Protein AF-A0A5J5DY05-F1 (afdb_monomer_lite)

Structure (mmCIF, N/CA/C/O backbone):
data_AF-A0A5J5DY05-F1
#
_entry.id   AF-A0A5J5DY05-F1
#
loop_
_atom_site.group_PDB
_atom_site.id
_atom_site.type_symbol
_atom_site.label_atom_id
_atom_site.label_alt_id
_atom_site.label_comp_id
_atom_site.label_asym_id
_atom_site.label_entity_id
_atom_site.label_seq_id
_atom_site.pdbx_PDB_ins_code
_atom_site.Cartn_x
_atom_site.Cartn_y
_atom_site.Cartn_z
_atom_site.occupancy
_atom_site.B_iso_or_equiv
_atom_site.auth_seq_id
_atom_site.auth_comp_id
_atom_site.auth_asym_id
_atom_site.auth_atom_id
_atom_site.pdbx_PDB_model_num
ATOM 1 N N . MET A 1 1 ? 36.061 28.001 -15.347 1.00 29.89 1 MET A N 1
ATOM 2 C CA . MET A 1 1 ? 37.156 27.443 -16.161 1.00 29.89 1 MET A CA 1
ATOM 3 C C . MET A 1 1 ? 37.519 26.109 -15.540 1.00 29.89 1 MET A C 1
ATOM 5 O O . MET A 1 1 ? 38.159 26.098 -14.501 1.00 29.89 1 MET A O 1
ATOM 9 N N . LEU A 1 2 ? 36.978 25.027 -16.090 1.00 23.84 2 LEU A N 1
ATOM 10 C CA . LEU A 1 2 ? 37.208 23.644 -15.670 1.00 23.84 2 LEU A CA 1
ATOM 11 C C . LEU A 1 2 ? 37.827 22.937 -16.878 1.00 23.84 2 LEU A C 1
ATOM 13 O O . LEU A 1 2 ? 37.360 23.146 -17.996 1.00 23.84 2 LEU A O 1
ATOM 17 N N . SER A 1 3 ? 38.919 22.212 -16.658 1.00 25.66 3 SER A N 1
ATOM 18 C CA . SER A 1 3 ? 39.734 21.563 -17.686 1.00 25.66 3 SER A CA 1
ATOM 19 C C . SER A 1 3 ? 38.984 20.428 -18.389 1.00 25.66 3 SER A C 1
ATOM 21 O O . SER A 1 3 ? 38.447 19.541 -17.734 1.00 25.66 3 SER A O 1
ATOM 23 N N . GLU A 1 4 ? 39.014 20.435 -19.722 1.00 31.55 4 GLU A N 1
ATOM 24 C CA . GLU A 1 4 ? 38.332 19.521 -20.660 1.00 31.55 4 GLU A CA 1
ATOM 25 C C . GLU A 1 4 ? 38.842 18.058 -20.675 1.00 31.55 4 GLU A C 1
ATOM 27 O O . GLU A 1 4 ? 38.611 17.349 -21.646 1.00 31.55 4 GLU A O 1
ATOM 32 N N . ASN A 1 5 ? 39.497 17.554 -19.622 1.00 28.64 5 ASN A N 1
ATOM 33 C CA . ASN A 1 5 ? 40.193 16.251 -19.667 1.00 28.64 5 ASN A CA 1
ATOM 34 C C . ASN A 1 5 ? 39.694 15.158 -18.699 1.00 28.64 5 ASN A C 1
ATOM 36 O O . ASN A 1 5 ? 40.355 14.134 -18.569 1.00 28.64 5 ASN A O 1
ATOM 40 N N . GLU A 1 6 ? 38.529 15.301 -18.060 1.00 26.97 6 GLU A N 1
ATOM 41 C CA . GLU A 1 6 ? 38.037 14.313 -17.071 1.00 26.97 6 GLU A CA 1
ATOM 42 C C . GLU A 1 6 ? 36.819 13.470 -17.506 1.00 26.97 6 GLU A C 1
ATOM 44 O O . GLU A 1 6 ? 36.181 12.846 -16.666 1.00 26.97 6 GLU A O 1
ATOM 49 N N . PHE A 1 7 ? 36.488 13.383 -18.803 1.00 31.36 7 PHE A N 1
ATOM 50 C CA . PHE A 1 7 ? 35.282 12.650 -19.249 1.00 31.36 7 PHE A CA 1
ATOM 51 C C . PHE A 1 7 ? 35.492 11.299 -19.952 1.00 31.36 7 PHE A C 1
ATOM 53 O O . PHE A 1 7 ? 34.522 10.722 -20.437 1.00 31.36 7 PHE A O 1
ATOM 60 N N . LEU A 1 8 ? 36.707 10.743 -19.998 1.00 38.09 8 LEU A N 1
ATOM 61 C CA . LEU A 1 8 ? 36.951 9.457 -20.667 1.00 38.09 8 LEU A CA 1
ATOM 62 C C . LEU A 1 8 ? 37.969 8.592 -19.910 1.00 38.09 8 LEU A C 1
ATOM 64 O O . LEU A 1 8 ? 39.130 8.499 -20.297 1.00 38.09 8 LEU A O 1
ATOM 68 N N . GLN A 1 9 ? 37.522 7.908 -18.859 1.00 36.47 9 GLN A N 1
ATOM 69 C CA . GLN A 1 9 ? 38.187 6.695 -18.378 1.00 36.47 9 GLN A CA 1
ATOM 70 C C . GLN A 1 9 ? 37.150 5.590 -18.178 1.00 36.47 9 GLN A C 1
ATOM 72 O O . GLN A 1 9 ? 36.494 5.485 -17.147 1.00 36.47 9 GLN A O 1
ATOM 77 N N . GLY A 1 10 ? 37.009 4.775 -19.217 1.00 36.75 10 GLY A N 1
ATOM 78 C CA . GLY A 1 10 ? 36.447 3.433 -19.162 1.00 36.75 10 GLY A CA 1
ATOM 79 C C . GLY A 1 10 ? 37.285 2.552 -20.083 1.00 36.75 10 GLY A C 1
ATOM 80 O O . GLY A 1 10 ? 37.714 3.021 -21.137 1.00 36.75 10 GLY A O 1
ATOM 81 N N . ASP A 1 11 ? 37.546 1.317 -19.662 1.00 41.44 11 ASP A N 1
ATOM 82 C CA . ASP A 1 11 ? 38.447 0.308 -20.245 1.00 41.44 11 ASP A CA 1
ATOM 83 C C . ASP A 1 11 ? 38.106 -0.141 -21.691 1.00 41.44 11 ASP A C 1
ATOM 85 O O . ASP A 1 11 ? 37.977 -1.331 -21.980 1.00 41.44 11 ASP A O 1
ATOM 89 N N . CYS A 1 12 ? 37.937 0.780 -22.643 1.00 52.81 12 CYS A N 1
ATOM 90 C CA . CYS A 1 12 ? 37.805 0.450 -24.061 1.00 52.81 12 CYS A CA 1
ATOM 91 C C . CYS A 1 12 ? 39.169 0.526 -24.745 1.00 52.81 12 CYS A C 1
ATOM 93 O O . CYS A 1 12 ? 39.749 1.600 -24.905 1.00 52.81 12 CYS A O 1
ATOM 95 N N . ALA A 1 13 ? 39.673 -0.627 -25.188 1.00 66.38 13 ALA A N 1
ATOM 96 C CA . ALA A 1 13 ? 40.858 -0.690 -26.032 1.00 66.38 13 ALA A CA 1
ATOM 97 C C . ALA A 1 13 ? 40.647 0.150 -27.306 1.00 66.38 13 ALA A C 1
ATOM 99 O O . ALA A 1 13 ? 39.645 -0.007 -28.005 1.00 66.38 13 ALA A O 1
ATOM 100 N N . ILE A 1 14 ? 41.594 1.042 -27.613 1.00 77.06 14 ILE A N 1
ATOM 101 C CA . ILE A 1 14 ? 41.530 1.905 -28.801 1.00 77.06 14 ILE A CA 1
ATOM 102 C C . ILE A 1 14 ? 41.534 1.037 -30.064 1.00 77.06 14 ILE A C 1
ATOM 104 O O . ILE A 1 14 ? 42.428 0.210 -30.262 1.00 77.06 14 ILE A O 1
ATOM 108 N N . LEU A 1 15 ? 40.562 1.262 -30.950 1.00 80.00 15 LEU A N 1
ATOM 109 C CA . LEU A 1 15 ? 40.403 0.515 -32.194 1.00 80.00 15 LEU A CA 1
ATOM 110 C C . LEU A 1 15 ? 40.799 1.371 -33.406 1.00 80.00 15 LEU A C 1
ATOM 112 O O . LEU A 1 15 ? 40.004 2.156 -33.915 1.00 80.00 15 LEU A O 1
ATOM 116 N N . LEU A 1 16 ? 42.011 1.161 -33.928 1.00 81.06 16 LEU A N 1
ATOM 117 C CA . LEU A 1 16 ? 42.543 1.846 -35.122 1.00 81.06 16 LEU A CA 1
ATOM 118 C C . LEU A 1 16 ? 42.149 1.150 -36.442 1.00 81.06 16 LEU A C 1
ATOM 120 O O . LEU A 1 16 ? 42.942 1.057 -37.378 1.00 81.06 16 LEU A O 1
ATOM 124 N N . LYS A 1 17 ? 40.930 0.597 -36.522 1.00 81.75 17 LYS A N 1
ATOM 125 C CA . LYS A 1 17 ? 40.414 -0.034 -37.752 1.00 81.75 17 LYS A CA 1
ATOM 126 C C . LYS A 1 17 ? 39.558 0.958 -38.542 1.00 81.75 17 LYS A C 1
ATOM 128 O O . LYS A 1 17 ? 38.684 1.579 -37.930 1.00 81.75 17 LYS A O 1
ATOM 133 N N . PRO A 1 18 ? 39.722 1.049 -39.879 1.00 85.12 18 PRO A N 1
ATOM 134 C CA . PRO A 1 18 ? 38.903 1.929 -40.705 1.00 85.12 18 PRO A CA 1
ATOM 135 C C . PRO A 1 18 ? 37.417 1.557 -40.619 1.00 85.12 18 PRO A C 1
ATOM 137 O O . PRO A 1 18 ? 37.060 0.405 -40.344 1.00 85.12 18 PRO A O 1
ATOM 140 N N . LEU A 1 19 ? 36.544 2.532 -40.888 1.00 88.12 19 LEU A N 1
ATOM 141 C CA . LEU A 1 19 ? 35.115 2.271 -41.045 1.00 88.12 19 LEU A CA 1
ATOM 142 C C . LEU A 1 19 ? 34.879 1.319 -42.232 1.00 88.12 19 LEU A C 1
ATOM 144 O O . LEU A 1 19 ? 35.579 1.428 -43.246 1.00 88.12 19 LEU A O 1
ATOM 148 N N . PRO A 1 20 ? 33.885 0.415 -42.151 1.00 88.31 20 PRO A N 1
ATOM 149 C CA . PRO A 1 20 ? 33.567 -0.491 -43.250 1.00 88.31 20 PRO A CA 1
ATOM 150 C C . PRO A 1 20 ? 33.297 0.230 -44.575 1.00 88.31 20 PRO A C 1
ATOM 152 O O . PRO A 1 20 ? 32.976 1.424 -44.610 1.00 88.31 20 PRO A O 1
ATOM 155 N N . ARG A 1 21 ? 33.409 -0.490 -45.698 1.00 84.31 21 ARG A N 1
ATOM 156 C CA . ARG A 1 21 ? 33.025 0.066 -47.004 1.00 84.31 21 ARG A CA 1
ATOM 157 C C . ARG A 1 21 ? 31.549 0.465 -46.980 1.00 84.31 21 ARG A C 1
ATOM 159 O O . ARG A 1 21 ? 30.717 -0.264 -46.454 1.00 84.31 21 ARG A O 1
ATOM 166 N N . LEU A 1 22 ? 31.255 1.641 -47.528 1.00 80.50 22 LEU A N 1
ATOM 167 C CA . LEU A 1 22 ? 29.895 2.157 -47.587 1.00 80.50 22 LEU A CA 1
ATOM 168 C C . LEU A 1 22 ? 29.089 1.392 -48.639 1.00 80.50 22 LEU A C 1
ATOM 170 O O . LEU A 1 22 ? 29.461 1.384 -49.812 1.00 80.50 22 LEU A O 1
ATOM 174 N N . GLU A 1 23 ? 27.952 0.839 -48.234 1.00 77.00 23 GLU A N 1
ATOM 175 C CA . GLU A 1 23 ? 26.908 0.422 -49.165 1.00 77.00 23 GLU A CA 1
ATOM 176 C C . GLU A 1 23 ? 25.905 1.569 -49.357 1.00 77.00 23 GLU A C 1
ATOM 178 O O . GLU A 1 23 ? 25.351 2.068 -48.373 1.00 77.00 23 GLU A O 1
ATOM 183 N N . PRO A 1 24 ? 25.655 2.033 -50.595 1.00 77.38 24 PRO A N 1
ATOM 184 C CA . PRO A 1 24 ? 24.738 3.139 -50.821 1.00 77.38 24 PRO A CA 1
ATOM 185 C C . PRO A 1 24 ? 23.291 2.737 -50.504 1.00 77.38 24 PRO A C 1
ATOM 187 O O . PRO A 1 24 ? 22.806 1.670 -50.899 1.00 77.38 24 PRO A O 1
ATOM 190 N N . LEU A 1 25 ? 22.573 3.632 -49.820 1.00 86.06 25 LEU A N 1
ATOM 191 C CA . LEU A 1 25 ? 21.128 3.513 -49.652 1.00 86.06 25 LEU A CA 1
ATOM 192 C C . LEU A 1 25 ? 20.394 3.860 -50.962 1.00 86.06 25 LEU A C 1
ATOM 194 O O . LEU A 1 25 ? 20.680 4.901 -51.557 1.00 86.06 25 LEU A O 1
ATOM 198 N N . PRO A 1 26 ? 19.427 3.032 -51.401 1.00 86.31 26 PRO A N 1
ATOM 199 C CA . PRO A 1 26 ? 18.540 3.337 -52.504 1.00 86.31 26 PRO A CA 1
ATOM 200 C C . PRO A 1 26 ? 17.738 4.602 -52.205 1.00 86.31 26 PRO A C 1
ATOM 202 O O . PRO A 1 26 ? 17.341 4.811 -51.055 1.00 86.31 26 PRO A O 1
ATOM 205 N N . PRO A 1 27 ? 17.461 5.426 -53.226 1.00 88.19 27 PRO A N 1
ATOM 206 C CA . PRO A 1 27 ? 16.648 6.618 -53.056 1.00 88.19 27 PRO A CA 1
ATOM 207 C C . PRO A 1 27 ? 15.238 6.258 -52.574 1.00 88.19 27 PRO A C 1
ATOM 209 O O . PRO A 1 27 ? 14.610 5.335 -53.093 1.00 88.19 27 PRO A O 1
ATOM 212 N N . TYR A 1 28 ? 14.725 7.023 -51.611 1.00 91.25 28 TYR A N 1
ATOM 213 C CA . TYR A 1 28 ? 13.340 6.950 -51.141 1.00 91.25 28 TYR A CA 1
ATOM 214 C C . TYR A 1 28 ? 12.736 8.362 -51.002 1.00 91.25 28 TYR A C 1
ATOM 216 O O . TYR A 1 28 ? 13.483 9.341 -50.890 1.00 91.25 28 TYR A O 1
ATOM 224 N N . PRO A 1 29 ? 11.395 8.510 -51.028 1.00 87.50 29 PRO A N 1
ATOM 225 C CA . PRO A 1 29 ? 10.750 9.816 -50.898 1.00 87.50 29 PRO A CA 1
ATOM 226 C C . PRO A 1 29 ? 11.165 10.538 -49.610 1.00 87.50 29 PRO A C 1
ATOM 228 O O . PRO A 1 29 ? 11.050 9.984 -48.521 1.00 87.50 29 PRO A O 1
ATOM 231 N N . GLY A 1 30 ? 11.646 11.777 -49.734 1.00 83.50 30 GLY A N 1
ATOM 232 C CA . GLY A 1 30 ? 12.112 12.578 -48.596 1.00 83.50 30 GLY A CA 1
ATOM 233 C C . GLY A 1 30 ? 13.570 12.340 -48.174 1.00 83.50 30 GLY A C 1
ATOM 234 O O . GLY A 1 30 ? 14.029 12.984 -47.235 1.00 83.50 30 GLY A O 1
ATOM 235 N N . MET A 1 31 ? 14.323 11.473 -48.862 1.00 88.88 31 MET A N 1
ATOM 236 C CA . MET A 1 31 ? 15.752 11.262 -48.596 1.00 88.88 31 MET A CA 1
ATOM 237 C C . MET A 1 31 ? 16.578 12.512 -48.925 1.00 88.88 31 MET A C 1
ATOM 239 O O . MET A 1 31 ? 16.602 12.984 -50.064 1.00 88.88 31 MET A O 1
ATOM 243 N N . LEU A 1 32 ? 17.299 13.039 -47.934 1.00 88.62 32 LEU A N 1
ATOM 244 C CA . LEU A 1 32 ? 18.128 14.231 -48.103 1.00 88.62 32 LEU A CA 1
ATOM 245 C C 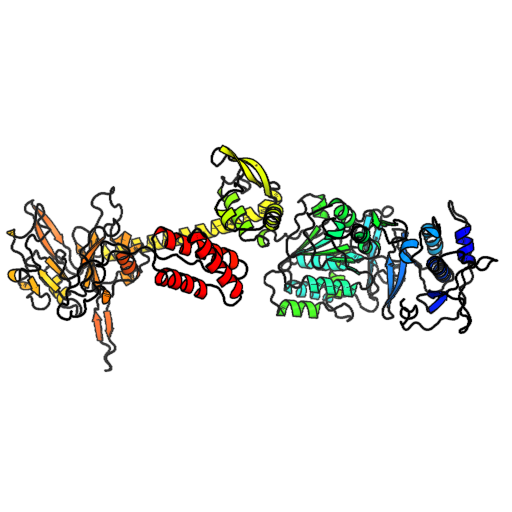. LEU A 1 32 ? 19.547 13.876 -48.550 1.00 88.62 32 LEU A C 1
ATOM 247 O O . LEU A 1 32 ? 20.261 13.144 -47.866 1.00 88.62 32 LEU A O 1
ATOM 251 N N . ARG A 1 33 ? 20.014 14.509 -49.635 1.00 87.69 33 ARG A N 1
ATOM 252 C CA . ARG A 1 33 ? 21.394 14.362 -50.141 1.00 87.69 33 ARG A CA 1
ATOM 253 C C . ARG A 1 33 ? 22.450 14.653 -49.069 1.00 87.69 33 ARG A C 1
ATOM 255 O O . ARG A 1 33 ? 23.475 13.981 -49.035 1.00 87.69 33 ARG A O 1
ATOM 262 N N . LYS A 1 34 ? 22.179 15.615 -48.176 1.00 89.50 34 LYS A N 1
ATOM 263 C CA . LYS A 1 34 ? 23.060 15.976 -47.052 1.00 89.50 34 LYS A CA 1
ATOM 264 C C . LYS A 1 34 ? 23.380 14.767 -46.160 1.00 89.50 34 LYS A C 1
ATOM 266 O O . LYS A 1 34 ? 24.537 14.598 -45.798 1.00 89.50 34 LYS A O 1
ATOM 271 N N . LEU A 1 35 ? 22.404 13.902 -45.864 1.00 92.00 35 LEU A N 1
ATOM 272 C CA . LEU A 1 35 ? 22.607 12.710 -45.026 1.00 92.00 35 LEU A CA 1
ATOM 273 C C . LEU A 1 35 ? 23.488 11.665 -45.729 1.00 92.00 35 LEU A C 1
ATOM 275 O O . LEU A 1 35 ? 24.381 11.099 -45.107 1.00 92.00 35 LEU A O 1
ATOM 279 N N . CYS A 1 36 ? 23.324 11.482 -47.043 1.00 90.62 36 CYS A N 1
ATOM 280 C CA . CYS A 1 36 ? 24.189 10.603 -47.839 1.00 90.62 36 CYS A CA 1
ATOM 281 C C . CYS A 1 36 ? 25.640 11.093 -47.868 1.00 90.62 36 CYS A C 1
ATOM 283 O O . CYS A 1 36 ? 26.572 10.297 -47.737 1.00 90.62 36 CYS A O 1
ATOM 285 N N . THR A 1 37 ? 25.830 12.406 -48.039 1.00 89.81 37 THR A N 1
ATOM 286 C CA . THR A 1 37 ? 27.157 13.030 -48.020 1.00 89.81 37 THR A CA 1
ATOM 287 C C . THR A 1 37 ? 27.815 12.860 -46.654 1.00 89.81 37 THR A C 1
ATOM 289 O O . THR A 1 37 ? 28.982 12.489 -46.599 1.00 89.81 37 THR A O 1
ATOM 292 N N . LEU A 1 38 ? 27.073 13.059 -45.560 1.00 91.31 38 LEU A N 1
ATOM 293 C CA . LEU A 1 38 ? 27.586 12.862 -44.200 1.00 91.31 38 LEU A CA 1
ATOM 294 C C . LEU A 1 38 ? 27.980 11.404 -43.936 1.00 91.31 38 LEU A C 1
ATOM 296 O O . LEU A 1 38 ? 29.086 11.154 -43.463 1.00 91.31 38 LEU A O 1
ATOM 300 N N . LEU A 1 39 ? 27.129 10.445 -44.313 1.00 91.56 39 LEU A N 1
ATOM 301 C CA . LEU A 1 39 ? 27.422 9.014 -44.179 1.00 91.56 39 LEU A CA 1
ATOM 302 C C . LEU A 1 39 ? 28.675 8.594 -44.970 1.00 91.56 39 LEU A C 1
ATOM 304 O O . LEU A 1 39 ? 29.432 7.728 -44.534 1.00 91.56 39 LEU A O 1
ATOM 308 N N . SER A 1 40 ? 28.909 9.218 -46.127 1.00 89.12 40 SER A N 1
ATOM 309 C CA . SER A 1 40 ? 30.098 8.968 -46.954 1.00 89.12 40 SER A CA 1
ATOM 310 C C . SER A 1 40 ? 31.348 9.672 -46.426 1.00 89.12 40 SER A C 1
ATOM 312 O O . SER A 1 40 ? 32.448 9.140 -46.556 1.00 89.12 40 SER A O 1
ATOM 314 N N . GLY A 1 41 ? 31.176 10.865 -45.855 1.00 88.44 41 GLY A N 1
ATOM 315 C CA . GLY A 1 41 ? 32.260 11.740 -45.418 1.00 88.44 41 GLY A CA 1
ATOM 316 C C . GLY A 1 41 ? 32.804 11.433 -44.026 1.00 88.44 41 GLY A C 1
ATOM 317 O O . GLY A 1 41 ? 33.920 11.843 -43.725 1.00 88.44 41 GLY A O 1
ATOM 318 N N . VAL A 1 42 ? 32.051 10.727 -43.174 1.00 90.31 42 VAL A N 1
ATOM 319 C CA . VAL A 1 42 ? 32.537 10.337 -41.844 1.00 90.31 42 VAL A CA 1
ATOM 320 C C . VAL A 1 42 ? 33.675 9.320 -41.941 1.00 90.31 42 VAL A C 1
ATOM 322 O O . VAL A 1 42 ? 33.623 8.362 -42.722 1.00 90.31 42 VAL A O 1
ATOM 325 N N . SER A 1 43 ? 34.701 9.523 -41.118 1.00 88.88 43 SER A N 1
ATOM 326 C CA . SER A 1 43 ? 35.889 8.681 -41.030 1.00 88.88 43 SER A CA 1
ATOM 327 C C . SER A 1 43 ? 36.292 8.447 -39.572 1.00 88.88 43 SER A C 1
ATOM 329 O O . SER A 1 43 ? 35.715 9.006 -38.636 1.00 88.88 43 SER A O 1
ATOM 331 N N . CYS A 1 44 ? 37.270 7.569 -39.379 1.00 87.69 44 CYS A N 1
ATOM 332 C CA . CYS A 1 44 ? 37.928 7.370 -38.100 1.00 87.69 44 CYS A CA 1
ATOM 333 C C . CYS A 1 44 ? 39.440 7.431 -38.285 1.00 87.69 44 CYS A C 1
ATOM 335 O O . CYS A 1 44 ? 39.963 7.121 -39.359 1.00 87.69 44 CYS A O 1
ATOM 337 N N . THR A 1 45 ? 40.124 7.801 -37.214 1.00 84.19 45 THR A N 1
ATOM 338 C CA . THR A 1 45 ? 41.576 7.814 -37.154 1.00 84.19 45 THR A CA 1
ATOM 339 C C . THR A 1 45 ? 42.131 6.388 -37.252 1.00 84.19 45 THR A C 1
ATOM 341 O O . THR A 1 45 ? 41.704 5.481 -36.532 1.00 84.19 45 THR A O 1
ATOM 344 N N . THR A 1 46 ? 43.109 6.194 -38.137 1.00 78.06 46 THR A N 1
ATOM 345 C CA . THR A 1 46 ? 43.838 4.924 -38.313 1.00 78.06 46 THR A CA 1
ATOM 346 C C . THR A 1 46 ? 45.254 4.957 -37.731 1.00 78.06 46 THR A C 1
ATOM 348 O O . THR A 1 46 ? 45.954 3.951 -37.795 1.00 78.06 46 THR A O 1
ATOM 351 N N . ASP A 1 47 ? 45.673 6.092 -37.166 1.00 77.38 47 ASP A N 1
ATOM 352 C CA . ASP A 1 47 ? 46.989 6.314 -36.558 1.00 77.38 47 ASP A CA 1
ATOM 353 C C . ASP A 1 47 ? 46.838 6.705 -35.077 1.00 77.38 47 ASP A C 1
ATOM 355 O O . ASP A 1 47 ? 46.038 7.563 -34.722 1.00 77.38 47 ASP A O 1
ATOM 359 N N . ALA A 1 48 ? 47.615 6.095 -34.183 1.00 69.56 48 ALA A N 1
ATOM 360 C CA . ALA A 1 48 ? 47.578 6.410 -32.756 1.00 69.56 48 ALA A CA 1
ATOM 361 C C . ALA A 1 48 ? 47.917 7.883 -32.447 1.00 69.56 48 ALA A C 1
ATOM 363 O O . ALA A 1 48 ? 47.463 8.393 -31.416 1.00 69.56 48 ALA A O 1
ATOM 364 N N . PHE A 1 49 ? 48.688 8.537 -33.326 1.00 73.12 49 PHE A N 1
ATOM 365 C CA . PHE A 1 49 ? 49.215 9.897 -33.157 1.00 73.12 49 PHE A CA 1
ATOM 366 C C . PHE A 1 49 ? 48.412 10.989 -33.874 1.00 73.12 49 PHE A C 1
ATOM 368 O O . PHE A 1 49 ? 48.724 12.171 -33.730 1.00 73.12 49 PHE A O 1
ATOM 375 N N . ASP A 1 50 ? 47.390 10.614 -34.640 1.00 73.44 50 ASP A N 1
ATOM 376 C CA . ASP A 1 50 ? 46.483 11.572 -35.263 1.00 73.44 50 ASP A CA 1
ATOM 377 C C . ASP A 1 50 ? 45.556 12.175 -34.188 1.00 73.44 50 ASP A C 1
ATOM 379 O O . ASP A 1 50 ? 44.920 11.454 -33.413 1.00 73.44 50 ASP A O 1
ATOM 383 N N . ASN A 1 51 ? 45.539 13.510 -34.118 1.00 71.12 51 ASN A N 1
ATOM 384 C CA . ASN A 1 51 ? 44.813 14.314 -33.130 1.00 71.12 51 ASN A CA 1
ATOM 385 C C . ASN A 1 51 ? 43.574 15.012 -33.726 1.00 71.12 51 ASN A C 1
ATOM 387 O O . ASN A 1 51 ? 42.952 15.818 -33.041 1.00 71.12 51 ASN A O 1
ATOM 391 N N . ASP A 1 52 ? 43.205 14.735 -34.983 1.00 75.19 52 ASP A N 1
ATOM 392 C CA . ASP A 1 52 ? 42.047 15.365 -35.642 1.00 75.19 52 ASP A CA 1
ATOM 393 C C . ASP A 1 52 ? 40.686 14.758 -35.232 1.00 75.19 52 ASP A C 1
ATOM 395 O O . ASP A 1 52 ? 39.629 15.225 -35.675 1.00 75.19 52 ASP A O 1
ATOM 399 N N . TRP A 1 53 ? 40.673 13.717 -34.396 1.00 74.62 53 TRP A N 1
ATOM 400 C CA . TRP A 1 53 ? 39.450 13.101 -33.873 1.00 74.62 53 TRP A CA 1
ATOM 401 C C . TRP A 1 53 ? 38.855 13.895 -32.702 1.00 74.62 53 TRP A C 1
ATOM 403 O O . TRP A 1 53 ? 39.567 14.534 -31.934 1.00 74.62 53 TRP A O 1
ATOM 413 N N . LEU A 1 54 ? 37.527 13.833 -32.547 1.00 76.75 54 LEU A N 1
ATOM 414 C CA . LEU A 1 54 ? 36.797 14.608 -31.527 1.00 76.75 54 LEU A CA 1
ATOM 415 C C . LEU A 1 54 ? 35.965 13.749 -30.564 1.00 76.75 54 LEU A C 1
ATOM 417 O O . LEU A 1 54 ? 35.608 14.223 -29.490 1.00 76.75 54 LEU A O 1
ATOM 421 N N . ILE A 1 55 ? 35.620 12.510 -30.934 1.00 85.06 55 ILE A N 1
ATOM 422 C CA . ILE A 1 55 ? 34.801 11.607 -30.105 1.00 85.06 55 ILE A CA 1
ATOM 423 C C . ILE A 1 55 ? 35.300 10.169 -30.229 1.00 85.06 55 ILE A C 1
ATOM 425 O O . ILE A 1 55 ? 35.775 9.765 -31.288 1.00 85.06 55 ILE A O 1
ATOM 429 N N . ILE A 1 56 ? 35.141 9.375 -29.171 1.00 84.50 56 ILE A N 1
ATOM 430 C CA . ILE A 1 56 ? 35.368 7.929 -29.183 1.00 84.50 56 ILE A CA 1
ATOM 431 C C . ILE A 1 56 ? 34.012 7.214 -29.196 1.00 84.50 56 ILE A C 1
ATOM 433 O O . ILE A 1 56 ? 33.147 7.493 -28.371 1.00 84.50 56 ILE A O 1
ATOM 437 N N . SER A 1 57 ? 33.828 6.307 -30.150 1.00 82.94 57 SER A N 1
ATOM 438 C CA . SER A 1 57 ? 32.653 5.428 -30.225 1.00 82.94 57 SER A CA 1
ATOM 439 C C . SER A 1 57 ? 32.696 4.317 -29.160 1.00 82.94 57 SER A C 1
ATOM 441 O O . SER A 1 57 ? 33.781 3.967 -28.689 1.00 82.94 57 SER A O 1
ATOM 443 N N . PRO A 1 58 ? 31.560 3.683 -28.814 1.00 79.19 58 PRO A N 1
ATOM 444 C CA . PRO A 1 58 ? 31.491 2.616 -27.813 1.00 79.19 58 PRO A CA 1
ATOM 445 C C . PRO A 1 58 ? 32.324 1.366 -28.126 1.00 79.19 58 PRO A C 1
ATOM 447 O O . PRO A 1 58 ? 32.524 0.543 -27.242 1.00 79.19 58 PRO A O 1
ATOM 450 N N . ASP A 1 59 ? 32.778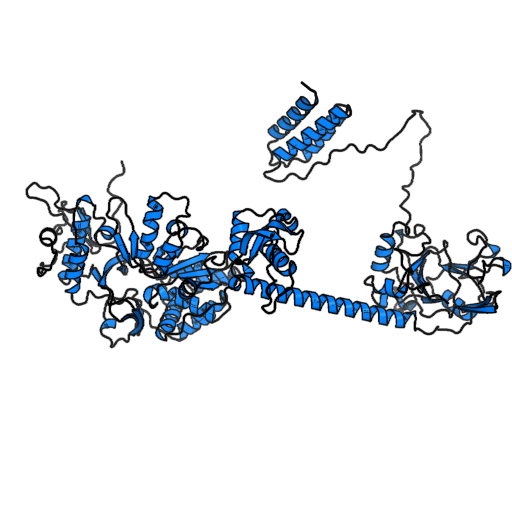 1.173 -29.369 1.00 78.19 59 ASP A N 1
ATOM 451 C CA . ASP A 1 59 ? 33.712 0.094 -29.729 1.00 78.19 59 ASP A CA 1
ATOM 452 C C . ASP A 1 59 ? 35.177 0.540 -29.841 1.00 78.19 59 ASP A C 1
ATOM 454 O O . ASP A 1 59 ? 36.020 -0.198 -30.353 1.00 78.19 59 ASP A O 1
ATOM 458 N N . GLY A 1 60 ? 35.487 1.738 -29.340 1.00 81.00 60 GLY A N 1
ATOM 459 C CA . GLY A 1 60 ? 36.847 2.243 -29.199 1.00 81.00 60 GLY A CA 1
ATOM 460 C C . GLY A 1 60 ? 37.405 2.949 -30.435 1.00 81.00 60 GLY A C 1
ATOM 461 O O . GLY A 1 60 ? 38.574 3.345 -30.414 1.00 81.00 60 GLY A O 1
ATOM 462 N N . ARG A 1 61 ? 36.629 3.143 -31.516 1.00 88.00 61 ARG A N 1
ATOM 463 C CA . ARG A 1 61 ? 37.094 3.946 -32.667 1.00 88.00 61 ARG A CA 1
ATOM 464 C C . ARG A 1 61 ? 37.057 5.435 -32.357 1.00 88.00 61 ARG A C 1
ATOM 466 O O . ARG A 1 61 ? 36.042 5.938 -31.879 1.00 88.00 61 ARG A O 1
ATOM 473 N N . ARG A 1 62 ? 38.126 6.137 -32.729 1.00 89.44 62 ARG A N 1
ATOM 474 C CA . ARG A 1 62 ? 38.251 7.600 -32.697 1.00 89.44 62 ARG A CA 1
ATOM 475 C C . ARG A 1 62 ? 37.635 8.204 -33.959 1.00 89.44 62 ARG A C 1
ATOM 477 O O . ARG A 1 62 ? 38.143 7.974 -35.053 1.00 89.44 62 ARG A O 1
ATOM 484 N N . ILE A 1 63 ? 36.521 8.911 -33.815 1.00 90.44 63 ILE A N 1
ATOM 485 C CA . ILE A 1 63 ? 35.712 9.442 -34.916 1.00 90.44 63 ILE A CA 1
ATOM 486 C C . ILE A 1 63 ? 36.150 10.865 -35.269 1.00 90.44 63 ILE A C 1
ATOM 488 O O . ILE A 1 63 ? 36.288 11.729 -34.396 1.00 90.44 63 ILE A O 1
ATOM 492 N N . THR A 1 64 ? 36.310 11.107 -36.569 1.00 88.88 64 THR A N 1
ATOM 493 C CA . THR A 1 64 ? 36.679 12.405 -37.137 1.00 88.88 64 THR A CA 1
ATOM 494 C C . THR A 1 64 ? 35.450 13.059 -37.759 1.00 88.88 64 THR A C 1
ATOM 496 O O . THR A 1 64 ? 34.716 12.442 -38.536 1.00 88.88 64 THR A O 1
ATOM 499 N N . VAL A 1 65 ? 35.213 14.326 -37.415 1.00 88.88 65 VAL A N 1
ATOM 500 C CA . VAL A 1 65 ? 34.092 15.098 -37.965 1.00 88.88 65 VAL A CA 1
ATOM 501 C C . VAL A 1 65 ? 34.445 15.565 -39.381 1.00 88.88 65 VAL A C 1
ATOM 503 O O . VAL A 1 65 ? 35.510 16.160 -39.563 1.00 88.88 65 VAL A O 1
ATOM 506 N N . PRO A 1 66 ? 33.571 15.351 -40.384 1.00 88.31 66 PRO A N 1
ATOM 507 C CA . PRO A 1 66 ? 33.799 15.855 -41.735 1.00 88.31 66 PRO A CA 1
ATOM 508 C C . PRO A 1 66 ? 33.971 17.379 -41.736 1.00 88.31 66 PRO A C 1
ATOM 510 O O . PRO A 1 66 ? 33.173 18.094 -41.123 1.00 88.31 66 PRO A O 1
ATOM 513 N N . LYS A 1 67 ? 34.983 17.880 -42.450 1.00 88.00 67 LYS A N 1
ATOM 514 C CA . LYS A 1 67 ? 35.268 19.313 -42.612 1.00 88.00 67 LYS A CA 1
ATOM 515 C C . LYS A 1 67 ? 34.987 19.746 -44.059 1.00 88.00 67 LYS A C 1
ATOM 517 O O . LYS A 1 67 ? 35.105 18.953 -44.988 1.00 88.00 67 LYS A O 1
ATOM 522 N N . THR A 1 68 ? 34.573 20.995 -44.239 1.00 86.19 68 THR A N 1
ATOM 523 C CA . THR A 1 68 ? 34.500 21.663 -45.550 1.00 86.19 68 THR A CA 1
ATOM 524 C C . THR A 1 68 ? 35.906 21.901 -46.107 1.00 86.19 68 THR A C 1
ATOM 526 O O . THR A 1 68 ? 36.879 21.836 -45.357 1.00 86.19 68 THR A O 1
ATOM 529 N N . ASP A 1 69 ? 36.021 22.274 -47.385 1.00 83.62 69 ASP A N 1
ATOM 530 C CA . ASP A 1 69 ? 37.307 22.650 -48.003 1.00 83.62 69 ASP A CA 1
ATOM 531 C C . ASP A 1 69 ? 38.009 23.809 -47.264 1.00 83.62 69 ASP A C 1
ATOM 533 O O . ASP A 1 69 ? 39.230 23.924 -47.283 1.00 83.62 69 ASP A O 1
ATOM 537 N N . ALA A 1 70 ? 37.238 24.649 -46.564 1.00 82.81 70 ALA A N 1
ATOM 538 C CA . ALA A 1 70 ? 37.730 25.744 -45.728 1.00 82.81 70 ALA A CA 1
ATOM 539 C C . ALA A 1 70 ? 38.087 25.320 -44.284 1.00 82.81 70 ALA A C 1
ATOM 541 O O . ALA A 1 70 ? 38.402 26.170 -43.455 1.00 82.81 70 ALA A O 1
ATOM 542 N N . GLY A 1 71 ? 38.011 24.026 -43.951 1.00 82.25 71 GLY A N 1
ATOM 543 C CA . GLY A 1 71 ? 38.380 23.473 -42.643 1.00 82.25 71 GLY A CA 1
ATOM 544 C C . GLY A 1 71 ? 37.292 23.525 -41.562 1.00 82.25 71 GLY A C 1
ATOM 545 O O . GLY A 1 71 ? 37.504 23.005 -40.468 1.00 82.25 71 GLY A O 1
ATOM 546 N N . PHE A 1 72 ? 36.115 24.097 -41.841 1.00 85.12 72 PHE A N 1
ATOM 547 C CA . PHE A 1 72 ? 35.010 24.167 -40.872 1.00 85.12 72 PHE A CA 1
ATOM 548 C C . PHE A 1 72 ? 34.237 22.844 -40.770 1.00 85.12 72 PHE A C 1
ATOM 550 O O . PHE A 1 72 ? 33.982 22.237 -41.815 1.00 85.12 72 PHE A O 1
ATOM 557 N N . PRO A 1 73 ? 33.805 22.412 -39.568 1.00 87.06 73 PRO A N 1
ATOM 558 C CA . PRO A 1 73 ? 33.020 21.190 -39.392 1.00 87.06 73 PRO A CA 1
ATOM 559 C C . PRO A 1 73 ? 31.667 21.277 -40.114 1.00 87.06 73 PRO A C 1
ATOM 561 O O . PRO A 1 73 ? 30.964 22.282 -40.032 1.00 87.06 73 PRO A O 1
ATOM 564 N N . VAL A 1 74 ? 31.298 20.207 -40.822 1.00 87.81 74 VAL A N 1
ATOM 565 C CA . VAL A 1 74 ? 30.063 20.115 -41.627 1.00 87.81 74 VAL A CA 1
ATOM 566 C C . VAL A 1 74 ? 28.846 19.735 -40.770 1.00 87.81 74 VAL A C 1
ATOM 568 O O . VAL A 1 74 ? 27.703 20.001 -41.150 1.00 87.81 74 VAL A O 1
ATOM 571 N N . CYS A 1 75 ? 29.077 19.104 -39.620 1.00 90.31 75 CYS A N 1
ATOM 572 C CA . CYS A 1 75 ? 28.053 18.713 -38.657 1.00 90.31 75 CYS A CA 1
ATOM 573 C C . CYS A 1 75 ? 28.605 18.735 -37.228 1.00 90.31 75 CYS A C 1
ATOM 575 O O . CYS A 1 75 ? 29.816 18.829 -37.016 1.00 90.31 75 CYS A O 1
ATOM 577 N N . SER A 1 76 ? 27.718 18.607 -36.245 1.00 90.56 76 SER A N 1
ATOM 578 C CA . SER A 1 76 ? 28.106 18.385 -34.858 1.00 90.56 76 SER A CA 1
ATOM 579 C C . SER A 1 76 ? 28.859 17.060 -34.684 1.00 90.56 76 SER A C 1
ATOM 581 O O . SER A 1 76 ? 28.678 16.118 -35.470 1.00 90.56 76 SER A O 1
ATOM 583 N N . PRO A 1 77 ? 29.668 16.949 -33.617 1.00 90.56 77 PRO A N 1
ATOM 584 C CA . PRO A 1 77 ? 30.311 15.696 -33.250 1.00 90.56 77 PRO A CA 1
ATOM 585 C C . PRO A 1 77 ? 29.302 14.533 -33.102 1.00 90.56 77 PRO A C 1
ATOM 587 O O . PRO A 1 77 ? 29.524 13.450 -33.642 1.00 90.56 77 PRO A O 1
ATOM 590 N N . GLY A 1 78 ? 28.147 14.770 -32.470 1.00 91.00 78 GLY A N 1
ATOM 591 C CA . GLY A 1 78 ? 27.090 13.765 -32.303 1.00 91.00 78 GLY A CA 1
ATOM 592 C C . GLY A 1 78 ? 26.546 13.210 -33.623 1.00 91.00 78 GLY A C 1
ATOM 593 O O . GLY A 1 78 ? 26.404 11.999 -33.786 1.00 91.00 78 GLY A O 1
ATOM 594 N N . ALA A 1 79 ? 26.321 14.080 -34.612 1.00 92.56 79 ALA A N 1
ATOM 595 C CA . ALA A 1 79 ? 25.886 13.659 -35.941 1.00 92.56 79 ALA A CA 1
ATOM 596 C C . ALA A 1 79 ? 26.944 12.809 -36.666 1.00 92.56 79 ALA A C 1
ATOM 598 O O . ALA A 1 79 ? 26.595 11.845 -37.350 1.00 92.56 79 ALA A O 1
ATOM 599 N N . ALA A 1 80 ? 28.232 13.133 -36.503 1.00 92.56 80 ALA A N 1
ATOM 600 C CA . ALA A 1 80 ? 29.317 12.319 -37.048 1.00 92.56 80 ALA A CA 1
ATOM 601 C C . ALA A 1 80 ? 29.358 10.932 -36.386 1.00 92.56 80 ALA A C 1
ATOM 603 O O . ALA A 1 80 ? 29.456 9.930 -37.090 1.00 92.56 80 ALA A O 1
ATOM 604 N N . LEU A 1 81 ? 29.210 10.855 -35.059 1.00 93.31 81 LEU A N 1
ATOM 605 C CA . LEU A 1 81 ? 29.162 9.580 -34.338 1.00 93.31 81 LEU A CA 1
ATOM 606 C C . LEU A 1 81 ? 27.993 8.699 -34.809 1.00 93.31 81 LEU A C 1
ATOM 608 O O . LEU A 1 81 ? 28.223 7.546 -35.170 1.00 93.31 81 LEU A O 1
ATOM 612 N N . ALA A 1 82 ? 26.781 9.254 -34.911 1.00 94.25 82 ALA A N 1
ATOM 613 C CA . ALA A 1 82 ? 25.607 8.522 -35.394 1.00 94.25 82 ALA A CA 1
ATOM 614 C C . ALA A 1 82 ? 25.832 7.919 -36.795 1.00 94.25 82 ALA A C 1
ATOM 616 O O . ALA A 1 82 ? 25.494 6.763 -37.055 1.00 94.25 82 ALA A O 1
ATOM 617 N N . MET A 1 83 ? 26.448 8.683 -37.706 1.00 94.19 83 MET A N 1
ATOM 618 C CA . MET A 1 83 ? 26.761 8.216 -39.062 1.00 94.19 83 MET A CA 1
ATOM 619 C C . MET A 1 83 ? 27.879 7.166 -39.079 1.00 94.19 83 MET A C 1
ATOM 621 O O . MET A 1 83 ? 27.808 6.212 -39.856 1.00 94.19 83 MET A O 1
ATOM 625 N N . ALA A 1 84 ? 28.898 7.310 -38.227 1.00 92.62 84 ALA A N 1
ATOM 626 C CA . ALA A 1 84 ? 29.965 6.320 -38.095 1.00 92.62 84 ALA A CA 1
ATOM 627 C C . ALA A 1 84 ? 29.410 4.972 -37.619 1.00 92.62 84 ALA A C 1
ATOM 629 O O . ALA A 1 84 ? 29.686 3.936 -38.224 1.00 92.62 84 ALA A O 1
ATOM 630 N N . GLU A 1 85 ? 28.577 4.985 -36.582 1.00 93.44 85 GLU A N 1
ATOM 631 C CA . GLU A 1 85 ? 27.938 3.788 -36.038 1.00 93.44 85 GLU A CA 1
ATOM 632 C C . GLU A 1 85 ? 26.927 3.160 -36.997 1.00 93.44 85 GLU A C 1
ATOM 634 O O . GLU A 1 85 ? 26.839 1.930 -37.097 1.00 93.44 85 GLU A O 1
ATOM 639 N N . LEU A 1 86 ? 26.213 3.983 -37.772 1.00 94.06 86 LEU A N 1
ATOM 640 C CA . LEU A 1 86 ? 25.354 3.493 -38.841 1.00 94.06 86 LEU A CA 1
ATOM 641 C C . LEU A 1 86 ? 26.176 2.738 -39.886 1.00 94.06 86 LEU A C 1
ATOM 643 O O . LEU A 1 86 ? 25.815 1.631 -40.282 1.00 94.06 86 LEU A O 1
ATOM 647 N N . ARG A 1 87 ? 27.322 3.296 -40.287 1.00 92.56 87 ARG A N 1
ATOM 648 C CA . ARG A 1 87 ? 28.233 2.674 -41.252 1.00 92.56 87 ARG A CA 1
ATOM 649 C C . ARG A 1 87 ? 28.851 1.378 -40.719 1.00 92.56 87 ARG A C 1
ATOM 651 O O . ARG A 1 87 ? 28.998 0.425 -41.481 1.00 92.56 87 ARG A O 1
ATOM 658 N N . VAL A 1 88 ? 29.165 1.311 -39.423 1.00 91.00 88 VAL A N 1
ATOM 659 C CA . VAL A 1 88 ? 29.595 0.065 -38.761 1.00 91.00 88 VAL A CA 1
ATOM 660 C C . VAL A 1 88 ? 28.484 -0.984 -38.799 1.00 91.00 88 VAL A C 1
ATOM 662 O O . VAL A 1 88 ? 28.743 -2.125 -39.181 1.00 91.00 88 VAL A O 1
ATOM 665 N N . THR A 1 89 ? 27.254 -0.584 -38.471 1.00 91.69 89 THR A N 1
ATOM 666 C CA . THR A 1 89 ? 26.071 -1.457 -38.484 1.00 91.69 89 THR A CA 1
ATOM 667 C C . THR A 1 89 ? 25.796 -1.999 -39.888 1.00 91.69 89 THR A C 1
ATOM 669 O O . THR A 1 89 ? 25.563 -3.191 -40.053 1.00 91.69 89 THR A O 1
ATOM 672 N N . MET A 1 90 ? 25.878 -1.150 -40.916 1.00 91.38 90 MET A N 1
ATOM 673 C CA . MET A 1 90 ? 25.666 -1.544 -42.314 1.00 91.38 90 MET A CA 1
ATOM 674 C C . MET A 1 90 ? 26.768 -2.454 -42.860 1.00 91.38 90 MET A C 1
ATOM 676 O O . MET A 1 90 ? 26.494 -3.337 -43.663 1.00 91.38 90 MET A O 1
ATOM 680 N N . GLY A 1 91 ? 28.014 -2.248 -42.437 1.00 86.69 91 GLY A N 1
ATOM 681 C CA . GLY A 1 91 ? 29.176 -2.940 -42.989 1.00 86.69 91 GLY A CA 1
ATOM 682 C C . GLY A 1 91 ? 29.520 -4.285 -42.350 1.00 86.69 91 GLY A C 1
ATOM 683 O O . GLY A 1 91 ? 30.660 -4.728 -42.483 1.00 86.69 91 GLY A O 1
ATOM 684 N N . GLY A 1 92 ? 28.588 -4.900 -41.614 1.00 79.44 92 GLY A N 1
ATOM 685 C CA . GLY A 1 92 ? 28.791 -6.197 -40.957 1.00 79.44 92 GLY A CA 1
ATOM 686 C C . GLY A 1 92 ? 29.692 -6.155 -39.717 1.00 79.44 92 GLY A C 1
ATOM 687 O O . GLY A 1 92 ? 30.197 -7.192 -39.290 1.00 79.44 92 GLY A O 1
ATOM 688 N N . GLY A 1 93 ? 29.927 -4.968 -39.147 1.00 81.88 93 GLY A N 1
ATOM 689 C CA . GLY A 1 93 ? 30.585 -4.824 -37.850 1.00 81.88 93 GLY A CA 1
ATOM 690 C C . GLY A 1 93 ? 29.643 -5.134 -36.677 1.00 81.88 93 GLY A C 1
ATOM 691 O O . GLY A 1 93 ? 28.476 -5.471 -36.883 1.00 81.88 93 GLY A O 1
ATOM 692 N N . PRO A 1 94 ? 30.119 -4.999 -35.424 1.00 85.25 94 PRO A N 1
ATOM 693 C CA . PRO A 1 94 ? 29.264 -5.107 -34.247 1.00 85.25 94 PRO A CA 1
ATOM 694 C C . PRO A 1 94 ? 28.090 -4.126 -34.341 1.00 85.25 94 PRO A C 1
ATOM 696 O O . PRO A 1 94 ? 28.308 -2.916 -34.416 1.00 85.25 94 PRO A O 1
ATOM 699 N N . LEU A 1 95 ? 26.858 -4.639 -34.317 1.00 90.69 95 LEU A N 1
ATOM 700 C CA . LEU A 1 95 ? 25.641 -3.843 -34.500 1.00 90.69 95 LEU A CA 1
ATOM 701 C C . LEU A 1 95 ? 25.565 -2.719 -33.461 1.00 90.69 95 LEU A C 1
ATOM 703 O O . LEU A 1 95 ? 25.609 -2.997 -32.263 1.00 90.69 95 LEU A O 1
ATOM 707 N N . ALA A 1 96 ? 25.476 -1.467 -33.907 1.00 92.56 96 ALA A N 1
ATOM 708 C CA . ALA A 1 96 ? 25.206 -0.323 -33.035 1.00 92.56 96 ALA A CA 1
ATOM 709 C C . ALA A 1 96 ? 23.704 -0.022 -32.981 1.00 92.56 96 ALA A C 1
ATOM 711 O O . ALA A 1 96 ? 23.176 0.326 -31.931 1.00 92.56 96 ALA A O 1
ATOM 712 N N . PHE A 1 97 ? 22.998 -0.246 -34.091 1.00 95.50 97 PHE A N 1
ATOM 713 C CA . PHE A 1 97 ? 21.554 -0.071 -34.177 1.00 95.50 97 PHE A CA 1
ATOM 714 C C . PHE A 1 97 ? 20.827 -1.386 -34.435 1.00 95.50 97 PHE A C 1
ATOM 716 O O . PHE A 1 97 ? 21.303 -2.251 -35.173 1.00 95.50 97 PHE A O 1
ATOM 723 N N . ALA A 1 98 ? 19.629 -1.498 -33.871 1.00 95.62 98 ALA A N 1
ATOM 724 C CA . ALA A 1 98 ? 18.689 -2.569 -34.162 1.00 95.62 98 ALA A CA 1
ATOM 725 C C . ALA A 1 98 ? 17.268 -2.014 -34.301 1.00 95.62 98 ALA A C 1
ATOM 727 O O . ALA A 1 98 ? 16.939 -0.951 -33.770 1.00 95.62 98 ALA A O 1
ATOM 728 N N . ILE A 1 99 ? 16.417 -2.751 -35.014 1.00 94.31 99 ILE A N 1
ATOM 729 C CA . ILE A 1 99 ? 15.000 -2.415 -35.164 1.00 94.31 99 ILE A CA 1
ATOM 730 C C . ILE A 1 99 ? 14.149 -3.446 -34.446 1.00 94.31 99 ILE A C 1
ATOM 732 O O . ILE A 1 99 ? 14.284 -4.648 -34.676 1.00 94.31 99 ILE A O 1
ATOM 736 N N . GLN A 1 100 ? 13.238 -2.962 -33.610 1.00 92.75 100 GLN A N 1
ATOM 737 C CA . GLN A 1 100 ? 12.279 -3.801 -32.914 1.00 92.75 100 GLN A CA 1
ATOM 738 C C . GLN A 1 100 ? 11.297 -4.452 -33.893 1.00 92.75 100 GLN A C 1
ATOM 740 O O . GLN A 1 100 ? 10.645 -3.767 -34.690 1.00 92.75 100 GLN A O 1
ATOM 745 N N . GLU A 1 101 ? 11.128 -5.769 -33.780 1.00 88.44 101 GLU A N 1
ATOM 746 C CA . GLU A 1 101 ? 10.101 -6.480 -34.533 1.00 88.44 101 GLU A CA 1
ATOM 747 C C . GLU A 1 101 ? 8.689 -5.962 -34.210 1.00 88.44 101 GLU A C 1
ATOM 749 O O . GLU A 1 101 ? 8.318 -5.719 -33.059 1.00 88.44 101 GLU A O 1
ATOM 754 N N . GLY A 1 102 ? 7.877 -5.800 -35.256 1.00 83.69 102 GLY A N 1
ATOM 755 C CA . GLY A 1 102 ? 6.467 -5.426 -35.158 1.00 83.69 102 GLY A CA 1
ATOM 756 C C . GLY A 1 102 ? 6.184 -3.925 -35.056 1.00 83.69 102 GLY A C 1
ATOM 757 O O . GLY A 1 102 ? 5.200 -3.480 -35.640 1.00 83.69 102 GLY A O 1
ATOM 758 N N . THR A 1 103 ? 7.024 -3.143 -34.368 1.00 84.50 103 THR A N 1
ATOM 759 C CA . THR A 1 103 ? 6.816 -1.686 -34.200 1.00 84.50 103 THR A CA 1
ATOM 760 C C . THR A 1 103 ? 7.724 -0.830 -35.075 1.00 84.50 103 THR A C 1
ATOM 762 O O . THR A 1 103 ? 7.391 0.321 -35.341 1.00 84.50 103 THR A O 1
ATOM 765 N N . GLY A 1 104 ? 8.875 -1.354 -35.512 1.00 88.00 104 GLY A N 1
ATOM 766 C CA . GLY A 1 104 ? 9.855 -0.572 -36.269 1.00 88.00 104 GLY A CA 1
ATOM 767 C C . GLY A 1 104 ? 10.640 0.434 -35.420 1.00 88.00 104 GLY A C 1
ATOM 768 O O . GLY A 1 104 ? 11.370 1.257 -35.972 1.00 88.00 104 GLY A O 1
ATOM 769 N N . ARG A 1 105 ? 10.499 0.389 -34.087 1.00 90.31 105 ARG A N 1
ATOM 770 C CA . ARG A 1 105 ? 11.206 1.287 -33.168 1.00 90.31 105 ARG A CA 1
ATOM 771 C C . ARG A 1 105 ? 12.719 1.059 -33.254 1.00 90.31 105 ARG A C 1
ATOM 773 O O . ARG A 1 105 ? 13.161 -0.089 -33.262 1.00 90.31 105 ARG A O 1
ATOM 780 N N . LEU A 1 106 ? 13.494 2.144 -33.290 1.00 94.62 106 LEU A N 1
ATOM 781 C CA . LEU A 1 106 ? 14.956 2.101 -33.248 1.00 94.62 106 LEU A CA 1
ATOM 782 C C . LEU A 1 106 ? 15.471 1.868 -31.826 1.00 94.62 106 LEU A C 1
ATOM 784 O O . LEU A 1 106 ? 14.943 2.417 -30.854 1.00 94.62 106 LEU A O 1
ATOM 788 N N . TRP A 1 107 ? 16.519 1.057 -31.741 1.00 95.31 107 TRP A N 1
ATOM 789 C CA . TRP A 1 107 ? 17.243 0.736 -30.522 1.00 95.31 107 TRP A CA 1
ATOM 790 C C . TRP A 1 107 ? 18.735 0.954 -30.742 1.00 95.31 107 TRP A C 1
ATOM 792 O O . TRP A 1 107 ? 19.254 0.634 -31.815 1.00 95.31 107 TRP A O 1
ATOM 802 N N . HIS A 1 108 ? 19.408 1.479 -29.725 1.00 94.75 108 HIS A N 1
ATOM 803 C CA . HIS A 1 108 ? 20.830 1.795 -29.754 1.00 94.75 108 HIS A CA 1
ATOM 804 C C . HIS A 1 108 ? 21.599 0.911 -28.766 1.00 94.75 108 HIS A C 1
ATOM 806 O O . HIS A 1 108 ? 21.100 0.583 -27.684 1.00 94.75 108 HIS A O 1
ATOM 812 N N . ARG A 1 109 ? 22.795 0.473 -29.168 1.00 91.81 109 ARG A N 1
ATOM 813 C CA . ARG A 1 109 ? 23.684 -0.353 -28.359 1.00 91.81 109 ARG A CA 1
ATOM 814 C C . ARG A 1 109 ? 24.349 0.495 -27.281 1.00 91.81 109 ARG A C 1
ATOM 816 O O . ARG A 1 109 ? 24.983 1.502 -27.563 1.00 91.81 109 ARG A O 1
ATOM 823 N N . ARG A 1 110 ? 24.335 -0.011 -26.055 1.00 86.50 110 ARG A N 1
ATOM 824 C CA . ARG A 1 110 ? 25.105 0.507 -24.930 1.00 86.50 110 ARG A CA 1
ATOM 825 C C . ARG A 1 110 ? 25.974 -0.595 -24.336 1.00 86.50 110 ARG A C 1
ATOM 827 O O . ARG A 1 110 ? 25.582 -1.761 -24.316 1.00 86.50 110 ARG A O 1
ATOM 834 N N . VAL A 1 111 ? 27.161 -0.224 -23.867 1.00 81.12 111 VAL A N 1
ATOM 835 C CA . VAL A 1 111 ? 28.066 -1.123 -23.147 1.00 81.12 111 VAL A CA 1
ATOM 836 C C . VAL A 1 111 ? 28.228 -0.587 -21.729 1.00 81.12 111 VAL A C 1
ATOM 838 O O . VAL A 1 111 ? 28.747 0.507 -21.541 1.00 81.12 111 VAL A O 1
ATOM 841 N N . GLU A 1 112 ? 27.773 -1.352 -20.739 1.00 76.81 112 GLU A N 1
ATOM 842 C CA . GLU A 1 112 ? 27.887 -1.023 -19.313 1.00 76.81 112 GLU A CA 1
ATOM 843 C C . GLU A 1 112 ? 28.579 -2.186 -18.595 1.00 76.81 112 GLU A C 1
ATOM 845 O O . GLU A 1 112 ? 28.137 -3.333 -18.686 1.00 76.81 112 GLU A O 1
ATOM 850 N N . ASN A 1 113 ? 29.685 -1.911 -17.894 1.00 72.25 113 ASN A N 1
ATOM 851 C CA . ASN A 1 113 ? 30.471 -2.910 -17.152 1.00 72.25 113 ASN A CA 1
ATOM 852 C C . ASN A 1 113 ? 30.816 -4.164 -17.987 1.00 72.25 113 ASN A C 1
ATOM 854 O O . ASN A 1 113 ? 30.669 -5.298 -17.530 1.00 72.25 113 ASN A O 1
ATOM 858 N N . GLY A 1 114 ? 31.200 -3.963 -19.253 1.00 69.69 114 GLY A N 1
ATOM 859 C CA . GLY A 1 114 ? 31.546 -5.039 -20.190 1.00 69.69 114 GLY A CA 1
ATOM 860 C C . GLY A 1 114 ? 30.357 -5.842 -20.737 1.00 69.69 114 GLY A C 1
ATOM 861 O O . GLY A 1 114 ? 30.558 -6.728 -21.567 1.00 69.69 114 GLY A O 1
ATOM 862 N N . LYS A 1 115 ? 29.117 -5.540 -20.329 1.00 75.06 115 LYS A N 1
ATOM 863 C CA . LYS A 1 115 ? 27.903 -6.155 -20.877 1.00 75.06 115 LYS A CA 1
ATOM 864 C C . LYS A 1 115 ? 27.299 -5.262 -21.951 1.00 75.06 115 LYS A C 1
ATOM 866 O O . LYS A 1 115 ? 27.127 -4.061 -21.764 1.00 75.06 115 LYS A O 1
ATOM 871 N N . THR A 1 116 ? 26.973 -5.871 -23.085 1.00 83.50 116 THR A N 1
ATOM 872 C CA . THR A 1 116 ? 26.285 -5.199 -24.186 1.00 83.50 116 THR A CA 1
ATOM 873 C C . THR A 1 116 ? 24.779 -5.311 -23.999 1.00 83.50 116 THR A C 1
ATOM 875 O O . THR A 1 116 ? 24.264 -6.401 -23.764 1.00 83.50 116 THR A O 1
ATOM 878 N N . MET A 1 117 ? 24.078 -4.196 -24.149 1.00 88.56 117 MET A N 1
ATOM 879 C CA . MET A 1 117 ? 22.623 -4.119 -24.120 1.00 88.56 117 MET A CA 1
ATOM 880 C C . MET A 1 117 ? 22.122 -3.190 -25.220 1.00 88.56 117 MET A C 1
ATOM 882 O O . MET A 1 117 ? 22.859 -2.340 -25.710 1.00 88.56 117 MET A O 1
ATOM 886 N N . PHE A 1 118 ? 20.861 -3.339 -25.605 1.00 93.06 118 PHE A N 1
ATOM 887 C CA . PHE A 1 118 ? 20.193 -2.412 -26.510 1.00 93.06 118 PHE A CA 1
ATOM 888 C C . PHE A 1 118 ? 19.085 -1.715 -25.741 1.00 93.06 118 PHE A C 1
ATOM 890 O O . PHE A 1 118 ? 18.319 -2.395 -25.064 1.00 93.06 118 PHE A O 1
ATOM 897 N N . HIS A 1 119 ? 18.961 -0.397 -25.877 1.00 93.19 119 HIS A N 1
ATOM 898 C CA . HIS A 1 119 ? 17.862 0.367 -25.284 1.00 93.19 119 HIS A CA 1
ATOM 899 C C . HIS A 1 119 ? 17.057 1.107 -26.359 1.00 93.19 119 HIS A C 1
ATOM 901 O O . HIS A 1 119 ? 17.600 1.436 -27.420 1.00 93.19 119 HIS A O 1
ATOM 907 N N . PRO A 1 120 ? 15.758 1.361 -26.125 1.00 93.31 120 PRO A N 1
ATOM 908 C CA . PRO A 1 120 ? 14.959 2.129 -27.060 1.00 93.31 120 PRO A CA 1
ATOM 909 C C . PRO A 1 120 ? 15.429 3.583 -27.070 1.00 93.31 120 PRO A C 1
ATOM 911 O O . PRO A 1 120 ? 15.754 4.153 -26.028 1.00 93.31 120 PRO A O 1
ATOM 914 N N . ILE A 1 121 ? 15.411 4.204 -28.246 1.00 91.81 121 ILE A N 1
ATOM 915 C CA . ILE A 1 121 ? 15.678 5.639 -28.383 1.00 91.81 121 ILE A CA 1
ATOM 916 C C . ILE A 1 121 ? 14.405 6.383 -28.778 1.00 9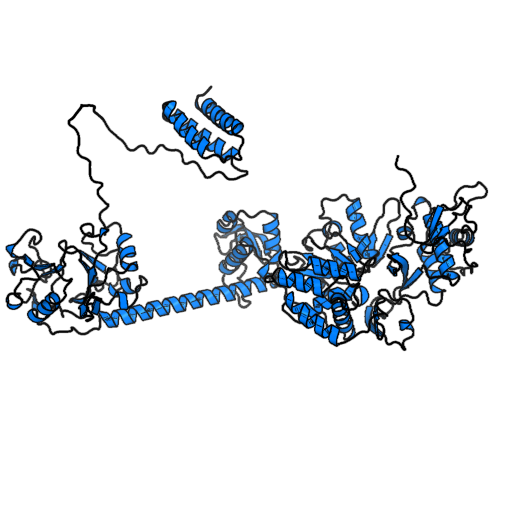1.81 121 ILE A C 1
ATOM 918 O O . ILE A 1 121 ? 13.485 5.818 -29.384 1.00 91.81 121 ILE A O 1
ATOM 922 N N . ALA A 1 122 ? 14.313 7.647 -28.372 1.00 88.94 122 ALA A N 1
ATOM 923 C CA . ALA A 1 122 ? 13.194 8.513 -28.735 1.00 88.94 122 ALA A CA 1
ATOM 924 C C . ALA A 1 122 ? 13.368 9.075 -30.150 1.00 88.94 122 ALA A C 1
ATOM 926 O O . ALA A 1 122 ? 12.434 8.996 -30.944 1.00 88.94 122 ALA A O 1
ATOM 927 N N . SER A 1 123 ? 14.571 9.568 -30.450 1.00 91.06 123 SER A N 1
ATOM 928 C CA . SER A 1 123 ? 15.062 9.915 -31.785 1.00 91.06 123 SER A CA 1
ATOM 929 C C . SER A 1 123 ? 16.593 9.872 -31.808 1.00 91.06 123 SER A C 1
ATOM 931 O O . SER A 1 123 ? 17.233 9.846 -30.751 1.00 91.06 123 SER A O 1
ATOM 933 N N . ILE A 1 124 ? 17.182 9.873 -33.001 1.00 93.00 124 ILE A N 1
ATOM 934 C CA . ILE A 1 124 ? 18.631 9.929 -33.213 1.00 93.00 124 ILE A CA 1
ATOM 935 C C . ILE A 1 124 ? 19.186 11.265 -32.722 1.00 93.00 124 ILE A C 1
ATOM 937 O O . ILE A 1 124 ? 20.260 11.298 -32.127 1.00 93.00 124 ILE A O 1
ATOM 941 N N . GLU A 1 125 ? 18.463 12.373 -32.901 1.00 91.19 125 GLU A N 1
ATOM 942 C CA . GLU A 1 125 ? 18.949 13.663 -32.411 1.00 91.19 125 GLU A CA 1
ATOM 943 C C . GLU A 1 125 ? 19.056 13.695 -30.887 1.00 91.19 125 GLU A C 1
ATOM 945 O O . GLU A 1 125 ? 20.041 14.214 -30.359 1.00 91.19 125 GLU A O 1
ATOM 950 N N . ALA A 1 126 ? 18.071 13.115 -30.193 1.00 89.44 126 ALA A N 1
ATOM 951 C CA . ALA A 1 126 ? 18.056 13.058 -28.738 1.00 89.44 126 ALA A CA 1
ATOM 952 C C . ALA A 1 126 ? 19.179 12.169 -28.187 1.00 89.44 126 ALA A C 1
ATOM 954 O O . ALA A 1 126 ? 19.877 12.578 -27.261 1.00 89.44 126 ALA A O 1
ATOM 955 N N . GLU A 1 127 ? 19.374 10.991 -28.785 1.00 91.06 127 GLU A N 1
ATOM 956 C CA . GLU A 1 127 ? 20.387 10.023 -28.352 1.00 91.06 127 GLU A CA 1
ATOM 957 C C . GLU A 1 127 ? 21.814 10.553 -28.530 1.00 91.06 127 GLU A C 1
ATOM 959 O O . GLU A 1 127 ? 22.632 10.474 -27.618 1.00 91.06 127 GLU A O 1
ATOM 964 N N . PHE A 1 128 ? 22.109 11.138 -29.693 1.00 91.25 128 PHE A N 1
ATOM 965 C CA . PHE A 1 128 ? 23.464 11.571 -30.043 1.00 91.25 128 PHE A CA 1
ATOM 966 C C . PHE A 1 128 ? 23.751 13.034 -29.697 1.00 91.25 128 PHE A C 1
ATOM 968 O O . PHE A 1 128 ? 24.810 13.558 -30.039 1.00 91.25 128 PHE A O 1
ATOM 975 N N . GLY A 1 129 ? 22.825 13.728 -29.036 1.00 89.00 129 GLY A N 1
ATOM 976 C CA . GLY A 1 129 ? 23.050 15.109 -28.622 1.00 89.00 129 GLY A CA 1
ATOM 977 C C . GLY A 1 129 ? 23.065 16.121 -29.773 1.00 89.00 129 GLY A C 1
ATOM 978 O O . GLY A 1 129 ? 23.715 17.161 -29.656 1.00 89.00 129 GLY A O 1
ATOM 979 N N . ILE A 1 130 ? 22.395 15.828 -30.892 1.00 90.19 130 ILE A N 1
ATOM 980 C CA . ILE A 1 130 ? 22.471 16.641 -32.113 1.00 90.19 130 ILE A CA 1
ATOM 981 C C . ILE A 1 130 ? 21.706 17.961 -31.898 1.00 90.19 130 ILE A C 1
ATOM 983 O O . ILE A 1 130 ? 20.499 17.942 -31.631 1.00 90.19 130 ILE A O 1
ATOM 987 N N . PRO A 1 131 ? 22.369 19.127 -32.010 1.00 87.06 131 PRO A N 1
ATOM 988 C CA . PRO A 1 131 ? 21.743 20.412 -31.739 1.00 87.06 131 PRO A CA 1
ATOM 989 C C . PRO A 1 131 ? 20.784 20.828 -32.858 1.00 87.06 131 PRO A C 1
ATOM 991 O O . PRO A 1 131 ? 20.945 20.467 -34.024 1.00 87.06 131 PRO A O 1
ATOM 994 N N . LEU A 1 132 ? 19.828 21.696 -32.516 1.00 81.88 132 LEU A N 1
ATOM 995 C CA . LEU A 1 132 ? 18.867 22.256 -33.476 1.00 81.88 132 LEU A CA 1
ATOM 996 C C . LEU A 1 132 ? 19.533 22.909 -34.704 1.00 81.88 132 LEU A C 1
ATOM 998 O O . LEU A 1 132 ? 18.999 22.844 -35.811 1.00 81.88 132 LEU A O 1
ATOM 1002 N N . SER A 1 133 ? 20.697 23.530 -34.504 1.00 81.38 133 SER A N 1
ATOM 1003 C CA . SER A 1 133 ? 21.455 24.255 -35.531 1.00 81.38 133 SER A CA 1
ATOM 1004 C C . SER A 1 133 ? 21.985 23.375 -36.665 1.00 81.38 133 SER A C 1
ATOM 1006 O O . SER A 1 133 ? 22.310 23.895 -37.728 1.00 81.38 133 SER A O 1
ATOM 1008 N N . ASP A 1 134 ? 22.075 22.056 -36.476 1.00 83.44 134 ASP A N 1
ATOM 1009 C CA . ASP A 1 134 ? 22.609 21.150 -37.499 1.00 83.44 134 ASP A CA 1
ATOM 1010 C C . ASP A 1 134 ? 21.626 20.913 -38.660 1.00 83.44 134 ASP A C 1
ATOM 1012 O O . ASP A 1 134 ? 22.042 20.511 -39.754 1.00 83.44 134 ASP A O 1
ATOM 1016 N N . HIS A 1 135 ? 20.330 21.182 -38.450 1.00 74.75 135 HIS A N 1
ATOM 1017 C CA . HIS A 1 135 ? 19.265 21.054 -39.451 1.00 74.75 135 HIS A CA 1
ATOM 1018 C C . HIS A 1 135 ? 19.293 19.703 -40.209 1.00 74.75 135 HIS A C 1
ATOM 1020 O O . HIS A 1 135 ? 19.345 19.671 -41.442 1.00 74.75 135 HIS A O 1
ATOM 1026 N N . LEU A 1 136 ? 19.296 18.578 -39.480 1.00 84.56 136 LEU A N 1
ATOM 1027 C CA . LEU A 1 136 ? 19.312 17.210 -40.032 1.00 84.56 136 LEU A CA 1
ATOM 1028 C C . LEU A 1 136 ? 17.914 16.575 -40.052 1.00 84.56 136 LEU A C 1
ATOM 1030 O O . LEU A 1 136 ? 17.688 15.523 -39.463 1.00 84.56 136 LEU A O 1
ATOM 1034 N N . SER A 1 137 ? 16.956 17.215 -40.727 1.00 84.31 137 SER A N 1
ATOM 1035 C CA . SER A 1 137 ? 15.596 16.675 -40.810 1.00 84.31 137 SER A CA 1
ATOM 1036 C C . SER A 1 137 ? 15.565 15.286 -41.465 1.00 84.31 137 SER A C 1
ATOM 1038 O O . SER A 1 137 ? 16.250 15.022 -42.451 1.00 84.31 137 SER A O 1
ATOM 1040 N N . GLY A 1 138 ? 14.756 14.381 -40.909 1.00 87.75 138 GLY A N 1
ATOM 1041 C CA . GLY A 1 138 ? 14.582 13.028 -41.448 1.00 87.75 138 GLY A CA 1
ATOM 1042 C C . GLY A 1 138 ? 15.731 12.055 -41.157 1.00 87.75 138 GLY A C 1
ATOM 1043 O O . GLY A 1 138 ? 15.758 10.979 -41.756 1.00 87.75 138 GLY A O 1
ATOM 1044 N N . ILE A 1 139 ? 16.658 12.395 -40.252 1.00 91.81 139 ILE A N 1
ATOM 1045 C CA . ILE A 1 139 ? 17.749 11.499 -39.839 1.00 91.81 139 ILE A CA 1
ATOM 1046 C C . ILE A 1 139 ? 17.233 10.178 -39.245 1.00 91.81 139 ILE A C 1
ATOM 1048 O O . ILE A 1 139 ? 17.769 9.126 -39.582 1.00 91.81 139 ILE A O 1
ATOM 1052 N N . ASP A 1 140 ? 16.149 10.206 -38.464 1.00 91.50 140 ASP A N 1
ATOM 1053 C CA . ASP A 1 140 ? 15.510 9.001 -37.912 1.00 91.50 140 ASP A CA 1
ATOM 1054 C C . ASP A 1 140 ? 15.072 8.026 -39.006 1.00 91.50 140 ASP A C 1
ATOM 1056 O O . ASP A 1 140 ? 15.388 6.837 -38.960 1.00 91.50 140 ASP A O 1
ATOM 1060 N N . GLU A 1 141 ? 14.372 8.535 -40.024 1.00 91.94 141 GLU A N 1
ATOM 1061 C CA . GLU A 1 141 ? 13.913 7.729 -41.155 1.00 91.94 141 GLU A CA 1
ATOM 1062 C C . GLU A 1 141 ? 15.097 7.172 -41.945 1.00 91.94 141 GLU A C 1
ATOM 1064 O O . GLU A 1 141 ? 15.082 6.011 -42.347 1.00 91.94 141 GLU A O 1
ATOM 1069 N N . PHE A 1 142 ? 16.140 7.979 -42.139 1.00 94.50 142 PHE A N 1
ATOM 1070 C CA . PHE A 1 142 ? 17.353 7.566 -42.836 1.00 94.50 142 PHE A CA 1
ATOM 1071 C C . PHE A 1 142 ? 18.071 6.420 -42.120 1.00 94.50 142 PHE A C 1
ATOM 1073 O O . PHE A 1 142 ? 18.363 5.395 -42.742 1.00 94.50 142 PHE A O 1
ATOM 1080 N N . VAL A 1 143 ? 18.299 6.553 -40.808 1.00 94.75 143 VAL A N 1
ATOM 1081 C CA . VAL A 1 143 ? 18.908 5.501 -39.982 1.00 94.75 143 VAL A CA 1
ATOM 1082 C C . VAL A 1 143 ? 18.023 4.256 -39.978 1.00 94.75 143 VAL A C 1
ATOM 1084 O O . VAL A 1 143 ? 18.512 3.154 -40.218 1.00 94.75 143 VAL A O 1
ATOM 1087 N N . ARG A 1 144 ? 16.708 4.408 -39.792 1.00 93.69 144 ARG A N 1
ATOM 1088 C CA . ARG A 1 144 ? 15.761 3.287 -39.806 1.00 93.69 144 ARG A CA 1
ATOM 1089 C C . ARG A 1 144 ? 15.818 2.509 -41.117 1.0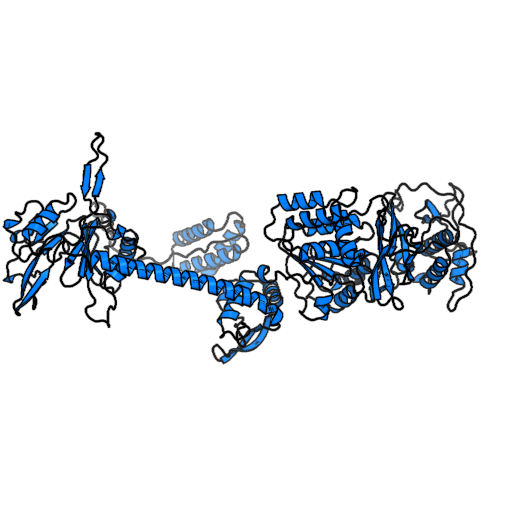0 93.69 144 ARG A C 1
ATOM 1091 O O . ARG A 1 144 ? 16.050 1.305 -41.095 1.00 93.69 144 ARG A O 1
ATOM 1098 N N . ARG A 1 145 ? 15.701 3.177 -42.266 1.00 92.81 145 ARG A N 1
ATOM 1099 C CA . ARG A 1 145 ? 15.768 2.532 -43.592 1.00 92.81 145 ARG A CA 1
ATOM 1100 C C . ARG A 1 145 ? 17.089 1.812 -43.838 1.00 92.81 145 ARG A C 1
ATOM 1102 O O . ARG A 1 145 ? 17.107 0.773 -44.493 1.00 92.81 145 ARG A O 1
ATOM 1109 N N . ALA A 1 146 ? 18.187 2.354 -43.326 1.00 92.88 146 ALA A N 1
ATOM 1110 C CA . ALA A 1 146 ? 19.502 1.740 -43.430 1.00 92.88 146 ALA A CA 1
ATOM 1111 C C . ALA A 1 146 ? 19.580 0.442 -42.614 1.00 92.88 146 ALA A C 1
ATOM 1113 O O . ALA A 1 146 ? 19.954 -0.603 -43.145 1.00 92.88 146 ALA A O 1
ATOM 1114 N N . VAL A 1 147 ? 19.145 0.485 -41.354 1.00 94.12 147 VAL A N 1
ATOM 1115 C CA . VAL A 1 147 ? 19.147 -0.665 -40.436 1.00 94.12 147 VAL A CA 1
ATOM 1116 C C . VAL A 1 147 ? 18.133 -1.736 -40.865 1.00 94.12 147 VAL A C 1
ATOM 1118 O O . VAL A 1 147 ? 18.379 -2.931 -40.696 1.00 94.12 147 VAL A O 1
ATOM 1121 N N . GLU A 1 148 ? 17.024 -1.357 -41.513 1.00 91.69 148 GLU A N 1
ATOM 1122 C CA . GLU A 1 148 ? 16.056 -2.303 -42.090 1.00 91.69 148 GLU A CA 1
ATOM 1123 C C . GLU A 1 148 ? 16.706 -3.266 -43.094 1.00 91.69 148 GLU A C 1
ATOM 1125 O O . GLU A 1 148 ? 16.243 -4.398 -43.232 1.00 91.69 148 GLU A O 1
ATOM 1130 N N . ARG A 1 149 ? 17.789 -2.857 -43.759 1.00 90.00 149 ARG A N 1
ATOM 1131 C CA . ARG A 1 149 ? 18.475 -3.672 -44.768 1.00 90.00 149 ARG A CA 1
ATOM 1132 C C . ARG A 1 149 ? 19.539 -4.604 -44.204 1.00 90.00 149 ARG A C 1
ATOM 1134 O O . ARG A 1 149 ? 19.984 -5.484 -44.932 1.00 90.00 149 ARG A O 1
ATOM 1141 N N . VAL A 1 150 ? 19.940 -4.425 -42.947 1.00 90.94 150 VAL A N 1
ATOM 1142 C CA . VAL A 1 150 ? 21.011 -5.210 -42.327 1.00 90.94 150 VAL A CA 1
ATOM 1143 C C . VAL A 1 150 ? 20.436 -6.525 -41.784 1.00 90.94 150 VAL A C 1
ATOM 1145 O O . VAL A 1 150 ? 19.609 -6.493 -40.864 1.00 90.94 150 VAL A O 1
ATOM 1148 N N . PRO A 1 151 ? 20.848 -7.695 -42.313 1.00 86.00 151 PRO A N 1
ATOM 1149 C CA . PRO A 1 151 ? 20.427 -8.984 -41.772 1.00 86.00 151 PRO A CA 1
ATOM 1150 C C . PRO A 1 151 ? 20.858 -9.122 -40.308 1.00 86.00 151 PRO A C 1
ATOM 1152 O O . PRO A 1 151 ? 21.987 -8.797 -39.955 1.00 86.00 151 PRO A O 1
ATOM 1155 N N . GLY A 1 152 ? 19.958 -9.588 -39.442 1.00 85.75 152 GLY A N 1
ATOM 1156 C CA . GLY A 1 152 ? 20.245 -9.750 -38.012 1.00 85.75 152 GLY A CA 1
ATOM 1157 C C . GLY A 1 152 ? 20.157 -8.467 -37.174 1.00 85.75 152 GLY A C 1
ATOM 1158 O O . GLY A 1 152 ? 20.128 -8.566 -35.951 1.00 85.75 152 GLY A O 1
ATOM 1159 N N . ALA A 1 153 ? 19.998 -7.279 -37.779 1.00 92.62 153 ALA A N 1
ATOM 1160 C CA . ALA A 1 153 ? 19.712 -6.028 -37.060 1.00 92.62 153 ALA A CA 1
ATOM 1161 C C . ALA A 1 153 ? 18.228 -5.927 -36.648 1.00 92.62 153 ALA A C 1
ATOM 1163 O O . ALA A 1 153 ? 17.526 -4.941 -36.912 1.00 92.62 153 ALA A O 1
ATOM 1164 N N . ARG A 1 154 ? 17.725 -7.007 -36.048 1.00 93.38 154 ARG A N 1
ATOM 1165 C CA . ARG A 1 154 ? 16.359 -7.156 -35.551 1.00 93.38 154 ARG A CA 1
ATOM 1166 C C . ARG A 1 154 ? 16.394 -7.504 -34.077 1.00 93.38 154 ARG A C 1
ATOM 1168 O O . ARG A 1 154 ? 17.175 -8.354 -33.652 1.00 93.38 154 ARG A O 1
ATOM 1175 N N . LEU A 1 155 ? 15.542 -6.823 -33.323 1.00 94.75 155 LEU A N 1
ATOM 1176 C CA . LEU A 1 155 ? 15.422 -6.970 -31.885 1.00 94.75 155 LEU A CA 1
ATOM 1177 C C . LEU A 1 155 ? 14.050 -7.534 -31.525 1.00 94.75 155 LEU A C 1
ATOM 1179 O O . LEU A 1 155 ? 13.008 -6.999 -31.914 1.00 94.75 155 LEU A O 1
ATOM 1183 N N . VAL A 1 156 ? 14.067 -8.599 -30.733 1.00 94.44 156 VAL A N 1
ATOM 1184 C CA . VAL A 1 156 ? 12.896 -9.195 -30.102 1.00 94.44 156 VAL A CA 1
ATOM 1185 C C . VAL A 1 156 ? 12.688 -8.517 -28.750 1.00 94.44 156 VAL A C 1
ATOM 1187 O O . VAL A 1 156 ? 13.526 -8.617 -27.852 1.00 94.44 156 VAL A O 1
ATOM 1190 N N . LEU A 1 157 ? 11.559 -7.822 -28.592 1.00 93.88 157 LEU A N 1
ATOM 1191 C CA . LEU A 1 157 ? 11.145 -7.303 -27.290 1.00 93.88 157 LEU A CA 1
ATOM 1192 C C . LEU A 1 157 ? 10.658 -8.480 -26.436 1.00 93.88 157 LEU A C 1
ATOM 1194 O O . LEU A 1 157 ? 9.635 -9.091 -26.740 1.00 93.88 157 LEU A O 1
ATOM 1198 N N . GLY A 1 158 ? 11.413 -8.830 -25.403 1.00 95.75 158 GLY A N 1
ATOM 1199 C CA . GLY A 1 158 ? 11.202 -10.028 -24.602 1.00 95.75 158 GLY A CA 1
ATOM 1200 C C . GLY A 1 158 ? 12.382 -10.361 -23.691 1.00 95.75 158 GLY A C 1
ATOM 1201 O O . GLY A 1 158 ? 13.350 -9.603 -23.586 1.00 95.75 158 GLY A O 1
ATOM 1202 N N . VAL A 1 159 ? 12.305 -11.529 -23.057 1.00 97.25 159 VAL A N 1
ATOM 1203 C CA . VAL A 1 159 ? 13.412 -12.126 -22.301 1.00 97.25 159 VAL A CA 1
ATOM 1204 C C . VAL A 1 159 ? 13.795 -13.479 -22.891 1.00 97.25 159 VAL A C 1
ATOM 1206 O O . VAL A 1 159 ? 12.922 -14.305 -23.164 1.00 97.25 159 VAL A O 1
ATOM 1209 N N . LYS A 1 160 ? 15.098 -13.712 -23.064 1.00 97.19 160 LYS A N 1
ATOM 1210 C CA . LYS A 1 160 ? 15.661 -14.995 -23.498 1.00 97.19 160 LYS A CA 1
ATOM 1211 C C . LYS A 1 160 ? 16.359 -15.703 -22.342 1.00 97.19 160 LYS A C 1
ATOM 1213 O O . LYS A 1 160 ? 17.246 -15.127 -21.729 1.00 97.19 160 LYS A O 1
ATOM 1218 N N . PHE A 1 161 ? 16.005 -16.959 -22.105 1.00 97.31 161 PHE A N 1
ATOM 1219 C CA . PHE A 1 161 ? 16.739 -17.915 -21.274 1.00 97.31 161 PHE A CA 1
ATOM 1220 C C . PHE A 1 161 ? 17.447 -18.943 -22.170 1.00 97.31 161 PHE A C 1
ATOM 1222 O O . PHE A 1 161 ? 17.190 -19.012 -23.372 1.00 97.31 161 PHE A O 1
ATOM 1229 N N . ALA A 1 162 ? 18.331 -19.760 -21.596 1.00 96.31 162 ALA A N 1
ATOM 1230 C CA . ALA A 1 162 ? 19.156 -20.731 -22.323 1.00 96.31 162 ALA A CA 1
ATOM 1231 C C . ALA A 1 162 ? 18.339 -21.719 -23.177 1.00 96.31 162 ALA A C 1
ATOM 1233 O O . ALA A 1 162 ? 18.738 -22.079 -24.280 1.00 96.31 162 ALA A O 1
ATOM 1234 N N . ASN A 1 163 ? 17.183 -22.143 -22.667 1.00 96.25 163 ASN A N 1
ATOM 1235 C CA . ASN A 1 163 ? 16.319 -23.174 -23.243 1.00 96.25 163 ASN A CA 1
ATOM 1236 C C . ASN A 1 163 ? 14.963 -22.645 -23.738 1.00 96.25 163 ASN A C 1
ATOM 1238 O O . ASN A 1 163 ? 14.199 -23.415 -24.313 1.00 96.25 163 ASN A O 1
ATOM 1242 N N . GLN A 1 164 ? 14.629 -21.374 -23.489 1.00 96.50 164 GLN A N 1
ATOM 1243 C CA . GLN A 1 164 ? 13.304 -20.823 -23.785 1.00 96.50 164 GLN A CA 1
ATOM 1244 C C . GLN A 1 164 ? 13.315 -19.291 -23.792 1.00 96.50 164 GLN A C 1
ATOM 1246 O O . GLN A 1 164 ? 13.972 -18.665 -22.969 1.00 96.50 164 GLN A O 1
ATOM 1251 N N . GLY A 1 165 ? 12.559 -18.666 -24.688 1.00 97.44 165 GLY A N 1
ATOM 1252 C CA . GLY A 1 165 ? 12.329 -17.223 -24.718 1.00 97.44 165 GLY A CA 1
ATOM 1253 C C . GLY A 1 165 ? 10.856 -16.866 -24.534 1.00 97.44 165 GLY A C 1
ATOM 1254 O O . GLY A 1 165 ? 9.965 -17.650 -24.857 1.00 97.44 165 GLY A O 1
ATOM 1255 N N . PHE A 1 166 ? 10.595 -15.657 -24.046 1.00 97.44 166 PHE A N 1
ATOM 1256 C CA . PHE A 1 166 ? 9.259 -15.073 -23.927 1.00 97.44 166 PHE A CA 1
ATOM 1257 C C . PHE A 1 166 ? 9.238 -13.743 -24.676 1.00 97.44 166 PHE A C 1
ATOM 1259 O O . PHE A 1 166 ? 9.801 -12.752 -24.212 1.00 97.44 166 PHE A O 1
ATOM 1266 N N . ALA A 1 167 ? 8.620 -13.737 -25.856 1.00 95.00 167 ALA A N 1
ATOM 1267 C CA . ALA A 1 167 ? 8.622 -12.603 -26.775 1.00 95.00 167 ALA A CA 1
ATOM 1268 C C . ALA A 1 167 ? 7.264 -11.907 -26.824 1.00 95.00 167 ALA A C 1
ATOM 1270 O O . ALA A 1 167 ? 6.220 -12.555 -26.938 1.00 95.00 167 ALA A O 1
ATOM 1271 N N . ARG A 1 168 ? 7.277 -10.576 -26.831 1.00 91.81 168 ARG A N 1
ATOM 1272 C CA . ARG A 1 168 ? 6.117 -9.751 -27.153 1.00 91.81 168 ARG A CA 1
ATOM 1273 C C . ARG A 1 168 ? 5.949 -9.703 -28.670 1.00 91.81 168 ARG A C 1
ATOM 1275 O O . ARG A 1 168 ? 6.645 -8.977 -29.372 1.00 91.81 168 ARG A O 1
ATOM 1282 N N . THR A 1 169 ? 4.995 -10.475 -29.174 1.00 88.19 169 THR A N 1
ATOM 1283 C CA . THR A 1 169 ? 4.666 -10.532 -30.599 1.00 88.19 169 THR A CA 1
ATOM 1284 C C . THR A 1 169 ? 3.534 -9.559 -30.910 1.00 88.19 169 THR A C 1
ATOM 1286 O O . THR A 1 169 ? 2.475 -9.615 -30.283 1.00 88.19 169 THR A O 1
ATOM 1289 N N . TYR A 1 170 ? 3.737 -8.686 -31.895 1.00 84.19 170 TYR A N 1
ATOM 1290 C CA . TYR A 1 170 ? 2.730 -7.729 -32.353 1.00 84.19 170 TYR A CA 1
ATOM 1291 C C . TYR A 1 170 ? 1.835 -8.336 -33.442 1.00 84.19 170 TYR A C 1
ATOM 1293 O O . TYR A 1 170 ? 2.273 -9.139 -34.262 1.00 84.19 170 TYR A O 1
ATOM 1301 N N . CYS A 1 171 ? 0.557 -7.966 -33.450 1.00 73.25 171 CYS A N 1
ATOM 1302 C CA . CYS A 1 171 ? -0.457 -8.427 -34.396 1.00 73.25 171 CYS A CA 1
ATOM 1303 C C . CYS A 1 171 ? -1.221 -7.228 -34.980 1.00 73.25 171 CYS A C 1
ATOM 1305 O O . CYS A 1 171 ? -1.352 -6.190 -34.330 1.00 73.25 171 CYS A O 1
ATOM 1307 N N . GLY A 1 172 ? -1.755 -7.378 -36.199 1.00 61.56 172 GLY A N 1
ATOM 1308 C CA . GLY A 1 172 ? -2.660 -6.392 -36.808 1.00 61.56 172 GLY A CA 1
ATOM 1309 C C . GLY A 1 172 ? -2.037 -5.012 -37.049 1.00 61.56 172 GLY A C 1
ATOM 1310 O O . GLY A 1 172 ? -2.664 -4.011 -36.728 1.00 61.56 172 GLY A O 1
ATOM 1311 N N . GLY A 1 173 ? -0.804 -4.951 -37.566 1.00 59.75 173 GLY A N 1
ATOM 1312 C CA . GLY A 1 173 ? -0.146 -3.680 -37.910 1.00 59.75 173 GLY A CA 1
ATOM 1313 C C . GLY A 1 173 ? 0.457 -2.910 -36.727 1.00 59.75 173 GLY A C 1
ATOM 1314 O O . GLY A 1 173 ? 0.651 -1.706 -36.831 1.00 59.75 173 GLY A O 1
ATOM 1315 N N . GLY A 1 174 ? 0.739 -3.582 -35.603 1.00 62.97 174 GLY A N 1
ATOM 1316 C CA . GLY A 1 174 ? 1.431 -2.993 -34.445 1.00 62.97 174 GLY A CA 1
ATOM 1317 C C . GLY A 1 174 ? 0.514 -2.513 -33.315 1.00 62.97 174 GLY A C 1
ATOM 1318 O O . GLY A 1 174 ? 1.001 -2.183 -32.239 1.00 62.97 174 GLY A O 1
ATOM 1319 N N . SER A 1 175 ? -0.809 -2.524 -33.510 1.00 61.28 175 SER A N 1
ATOM 1320 C CA . SER A 1 175 ? -1.777 -1.997 -32.530 1.00 61.28 175 SER A CA 1
ATOM 1321 C C . SER A 1 175 ? -2.180 -2.982 -31.426 1.00 61.28 175 SER A C 1
ATOM 1323 O O . SER A 1 175 ? -2.806 -2.586 -30.446 1.00 61.28 175 SER A O 1
ATOM 1325 N N . ARG A 1 176 ? -1.874 -4.275 -31.577 1.00 74.94 176 ARG A N 1
ATOM 1326 C CA . ARG A 1 176 ? -2.098 -5.304 -30.550 1.00 74.94 176 ARG A CA 1
ATOM 1327 C C . ARG A 1 176 ? -0.823 -6.104 -30.356 1.00 74.94 176 ARG A C 1
ATOM 1329 O O . ARG A 1 176 ? -0.074 -6.303 -31.308 1.00 74.94 176 ARG A O 1
ATOM 1336 N N . SER A 1 177 ? -0.602 -6.611 -29.153 1.00 86.00 177 SER A N 1
ATOM 1337 C CA . SER A 1 177 ? 0.485 -7.549 -28.888 1.00 86.00 177 SER A CA 1
ATOM 1338 C C . SER A 1 177 ? 0.033 -8.663 -27.957 1.00 86.00 177 SER A C 1
ATOM 1340 O O . SER A 1 177 ? -1.009 -8.561 -27.314 1.00 86.00 177 SER A O 1
ATOM 1342 N N . ARG A 1 178 ? 0.800 -9.750 -27.934 1.00 89.69 178 ARG A N 1
ATOM 1343 C CA . ARG A 1 178 ? 0.656 -10.871 -27.004 1.00 89.69 178 ARG A CA 1
ATOM 1344 C C . ARG A 1 178 ? 2.029 -11.425 -26.652 1.00 89.69 178 ARG A C 1
ATOM 1346 O O . ARG A 1 178 ? 2.960 -11.313 -27.448 1.00 89.69 178 ARG A O 1
ATOM 1353 N N . THR A 1 179 ? 2.141 -12.066 -25.503 1.00 93.00 179 THR A N 1
ATOM 1354 C CA . THR A 1 179 ? 3.358 -12.777 -25.108 1.00 93.00 179 THR A CA 1
ATOM 1355 C C . THR A 1 179 ? 3.314 -14.187 -25.676 1.00 93.00 179 THR A C 1
ATOM 1357 O O . THR A 1 179 ? 2.318 -14.888 -25.530 1.00 93.00 179 THR A O 1
ATOM 1360 N N . THR A 1 180 ? 4.378 -14.605 -26.349 1.00 93.62 180 THR A N 1
ATOM 1361 C CA . THR A 1 180 ? 4.508 -15.941 -26.936 1.00 93.62 180 THR A CA 1
ATOM 1362 C C . THR A 1 180 ? 5.782 -16.604 -26.456 1.00 93.62 180 THR A C 1
ATOM 1364 O O . THR A 1 180 ? 6.818 -15.946 -26.349 1.00 93.62 180 THR A O 1
ATOM 1367 N N . ILE A 1 181 ? 5.717 -17.914 -26.243 1.00 96.00 181 ILE A N 1
ATOM 1368 C CA . ILE A 1 181 ? 6.896 -18.737 -25.985 1.00 96.00 181 ILE A CA 1
ATOM 1369 C C . ILE A 1 181 ? 7.663 -18.926 -27.298 1.00 96.00 181 ILE A C 1
ATOM 1371 O O . ILE A 1 181 ? 7.062 -19.195 -28.338 1.00 96.00 181 ILE A O 1
ATOM 1375 N N . VAL A 1 182 ? 8.981 -18.760 -27.242 1.00 96.00 182 VAL A N 1
ATOM 1376 C CA . VAL A 1 182 ? 9.915 -18.935 -28.356 1.00 96.00 182 VAL A CA 1
ATOM 1377 C C . VAL A 1 182 ? 10.894 -20.036 -27.972 1.00 96.00 182 VAL A C 1
ATOM 1379 O O . VAL A 1 182 ? 11.651 -19.888 -27.015 1.00 96.00 182 VAL A O 1
ATOM 1382 N N . ASN A 1 183 ? 10.860 -21.148 -28.699 1.00 94.88 183 ASN A N 1
ATOM 1383 C CA . ASN A 1 183 ? 11.761 -22.275 -28.464 1.00 94.88 183 ASN A CA 1
ATOM 1384 C C . ASN A 1 183 ? 13.091 -22.073 -29.211 1.00 94.88 183 ASN A C 1
ATOM 1386 O O . ASN A 1 183 ? 13.124 -21.286 -30.157 1.00 94.88 183 ASN A O 1
ATOM 1390 N N . PRO A 1 184 ? 14.165 -22.799 -28.846 1.00 95.31 184 PRO A N 1
ATOM 1391 C CA . PRO A 1 184 ? 15.459 -22.708 -29.526 1.00 95.31 184 PRO A CA 1
ATOM 1392 C C . PRO A 1 184 ? 15.424 -22.944 -31.042 1.00 95.31 184 PRO A C 1
ATOM 1394 O O . PRO A 1 184 ? 16.237 -22.369 -31.759 1.00 95.31 184 PRO A O 1
ATOM 1397 N N . ASP A 1 185 ? 14.461 -23.732 -31.527 1.00 94.50 185 ASP A N 1
ATOM 1398 C CA . ASP A 1 185 ? 14.281 -24.026 -32.956 1.00 94.50 185 ASP A CA 1
ATOM 1399 C C . ASP A 1 185 ? 13.627 -22.873 -33.745 1.00 94.50 185 ASP A C 1
ATOM 1401 O O . ASP A 1 185 ? 13.593 -22.889 -34.976 1.00 94.50 185 ASP A O 1
ATOM 1405 N N . ASP A 1 186 ? 13.074 -21.869 -33.060 1.00 93.56 186 ASP A N 1
ATOM 1406 C CA . ASP A 1 186 ? 12.475 -20.699 -33.697 1.00 93.56 186 ASP A CA 1
ATOM 1407 C C . ASP A 1 186 ? 13.578 -19.728 -34.170 1.00 93.56 186 ASP A C 1
ATOM 1409 O O . ASP A 1 186 ? 14.432 -19.344 -33.366 1.00 93.56 186 ASP A O 1
ATOM 1413 N N . PRO A 1 187 ? 13.555 -19.237 -35.426 1.00 91.00 187 PRO A N 1
ATOM 1414 C CA . PRO A 1 187 ? 14.561 -18.297 -35.937 1.00 91.00 187 PRO A CA 1
ATOM 1415 C C . PRO A 1 187 ? 14.729 -17.017 -35.101 1.00 91.00 187 PRO A C 1
ATOM 1417 O O . PRO A 1 187 ? 15.798 -16.402 -35.094 1.00 91.00 187 PRO A O 1
ATOM 1420 N N . ARG A 1 188 ? 13.690 -16.600 -34.365 1.00 90.75 188 ARG A N 1
ATOM 1421 C CA . ARG A 1 188 ? 13.748 -15.442 -33.457 1.00 90.75 188 ARG A CA 1
ATOM 1422 C C . ARG A 1 188 ? 14.654 -15.690 -32.254 1.00 90.75 188 ARG A C 1
ATOM 1424 O O . ARG A 1 188 ? 15.177 -14.744 -31.669 1.00 90.75 188 ARG A O 1
ATOM 1431 N N . PHE A 1 189 ? 14.892 -16.947 -31.884 1.00 93.62 189 PHE A N 1
ATOM 1432 C CA . PHE A 1 189 ? 15.747 -17.296 -30.754 1.00 93.62 189 PHE A CA 1
ATOM 1433 C C . PHE A 1 189 ? 17.210 -16.880 -30.975 1.00 93.62 189 PHE A C 1
ATOM 1435 O O . PHE A 1 189 ? 17.892 -16.510 -30.018 1.00 93.62 189 PHE A O 1
ATOM 1442 N N . SER A 1 190 ? 17.685 -16.863 -32.226 1.00 90.56 190 SER A N 1
ATOM 1443 C CA . SER A 1 190 ? 19.032 -16.394 -32.593 1.00 90.56 190 SER A CA 1
ATOM 1444 C C . SER A 1 190 ? 19.158 -14.877 -32.787 1.00 90.56 190 SER A C 1
ATOM 1446 O O . SER A 1 190 ? 20.260 -14.393 -33.031 1.00 90.56 190 SER A O 1
ATOM 1448 N N . MET A 1 191 ? 18.058 -14.122 -32.708 1.00 91.62 191 MET A N 1
ATOM 1449 C CA . MET A 1 191 ? 18.079 -12.660 -32.843 1.00 91.62 191 MET A CA 1
ATOM 1450 C C . MET A 1 191 ? 18.583 -11.974 -31.565 1.00 91.62 191 MET A C 1
ATOM 1452 O O . MET A 1 191 ? 18.836 -12.625 -30.552 1.00 91.62 191 MET A O 1
ATOM 1456 N N . ILE A 1 192 ? 18.705 -10.645 -31.606 1.00 93.31 192 ILE A N 1
ATOM 1457 C CA . ILE A 1 192 ? 18.974 -9.827 -30.418 1.00 93.31 192 ILE A CA 1
ATOM 1458 C C . ILE A 1 192 ? 17.704 -9.762 -29.567 1.00 93.31 192 ILE A C 1
ATOM 1460 O O . ILE A 1 192 ? 16.612 -9.567 -30.098 1.00 93.31 192 ILE A O 1
ATOM 1464 N N . TRP A 1 193 ? 17.844 -9.871 -28.249 1.00 94.62 193 TRP A N 1
ATOM 1465 C CA . TRP A 1 193 ? 16.738 -9.744 -27.300 1.00 94.62 193 TRP A CA 1
ATOM 1466 C C . TRP A 1 193 ? 16.907 -8.499 -26.439 1.00 94.62 193 TRP A C 1
ATOM 1468 O O . TRP A 1 193 ? 18.029 -8.131 -26.098 1.00 94.62 193 TRP A O 1
ATOM 1478 N N . SER A 1 194 ? 15.798 -7.860 -26.058 1.00 93.81 194 SER A N 1
ATOM 1479 C CA . SER A 1 194 ? 15.851 -6.714 -25.139 1.00 93.81 194 SER A CA 1
ATOM 1480 C C . SER A 1 194 ? 16.434 -7.078 -23.772 1.00 93.81 194 SER A C 1
ATOM 1482 O O . SER A 1 194 ? 17.106 -6.253 -23.164 1.00 93.81 194 SER A O 1
ATOM 1484 N N . LEU A 1 195 ? 16.192 -8.303 -23.296 1.00 94.25 195 LEU A N 1
ATOM 1485 C CA . LEU A 1 195 ? 16.817 -8.849 -22.095 1.00 94.25 195 LEU A CA 1
ATOM 1486 C C . LEU A 1 195 ? 17.352 -10.254 -22.397 1.00 94.25 195 LEU A C 1
ATOM 1488 O O . LEU A 1 195 ? 16.579 -11.180 -22.650 1.00 94.25 195 LEU A O 1
ATOM 1492 N N . ASP A 1 196 ? 18.675 -10.409 -22.384 1.00 93.00 196 ASP A N 1
ATOM 1493 C CA . ASP A 1 196 ? 19.349 -11.676 -22.677 1.00 93.00 196 ASP A CA 1
ATOM 1494 C C . ASP A 1 196 ? 19.921 -12.305 -21.397 1.00 93.00 196 ASP A C 1
ATOM 1496 O O . ASP A 1 196 ? 20.920 -11.851 -20.835 1.00 93.00 196 ASP A O 1
ATOM 1500 N N . LEU A 1 197 ? 19.264 -13.370 -20.941 1.00 93.94 197 LEU A N 1
ATOM 1501 C CA . LEU A 1 197 ? 19.659 -14.225 -19.823 1.00 93.94 197 LEU A CA 1
ATOM 1502 C C . LEU A 1 197 ? 19.975 -15.645 -20.317 1.00 93.94 197 LEU A C 1
ATOM 1504 O O . LEU A 1 197 ? 19.758 -16.621 -19.603 1.00 93.94 197 LEU A O 1
ATOM 1508 N N . SER A 1 198 ? 20.504 -15.786 -21.536 1.00 93.25 198 SER A N 1
ATOM 1509 C CA . SER A 1 198 ? 20.831 -17.082 -22.156 1.00 93.25 198 SER A CA 1
ATOM 1510 C C . SER A 1 198 ? 21.868 -17.926 -21.403 1.00 93.25 198 SER A C 1
ATOM 1512 O O . SER A 1 198 ? 22.044 -19.098 -21.718 1.00 93.25 198 SER A O 1
ATOM 1514 N N . HIS A 1 199 ? 22.512 -17.371 -20.375 1.00 92.44 199 HIS A N 1
ATOM 1515 C CA . HIS A 1 199 ? 23.374 -18.092 -19.436 1.00 92.44 199 HIS A CA 1
ATOM 1516 C C . HIS A 1 199 ? 22.592 -18.823 -18.323 1.00 92.44 199 HIS A C 1
ATOM 1518 O O . HIS A 1 199 ? 23.184 -19.574 -17.554 1.00 92.44 199 HIS A O 1
ATOM 1524 N N . ILE A 1 200 ? 21.273 -18.626 -18.232 1.00 95.31 200 ILE A N 1
ATOM 1525 C CA . ILE A 1 200 ? 20.389 -19.192 -17.205 1.00 95.31 200 ILE A CA 1
ATOM 1526 C C . ILE A 1 200 ? 19.276 -19.979 -17.891 1.00 95.31 200 ILE A C 1
ATOM 1528 O O . ILE A 1 200 ? 18.647 -19.486 -18.822 1.00 95.31 200 ILE A O 1
ATOM 1532 N N . SER A 1 201 ? 18.985 -21.191 -17.416 1.00 96.50 201 SER A N 1
ATOM 1533 C CA . SER A 1 201 ? 17.848 -21.975 -17.917 1.00 96.50 201 SER A CA 1
ATOM 1534 C C . SER A 1 201 ? 16.537 -21.568 -17.245 1.00 96.50 201 SER A C 1
ATOM 1536 O O . SER A 1 201 ? 16.474 -21.414 -16.025 1.00 96.50 201 SER A O 1
ATOM 1538 N N . TYR A 1 202 ? 15.471 -21.455 -18.033 1.00 97.06 202 TYR A N 1
ATOM 1539 C CA . TYR A 1 202 ? 14.104 -21.384 -17.535 1.00 97.06 202 TYR A CA 1
ATOM 1540 C C . TYR A 1 202 ? 13.736 -22.684 -16.808 1.00 97.06 202 TYR A C 1
ATOM 1542 O O . TYR A 1 202 ? 13.978 -23.780 -17.324 1.00 97.06 202 TYR A O 1
ATOM 1550 N N . CYS A 1 203 ? 13.134 -22.557 -15.621 1.00 95.38 203 CYS A N 1
ATOM 1551 C CA . CYS A 1 203 ? 12.778 -23.686 -14.767 1.00 95.38 203 CYS A CA 1
ATOM 1552 C C . CYS A 1 203 ? 11.474 -23.436 -13.990 1.00 95.38 203 CYS A C 1
ATOM 1554 O O . CYS A 1 203 ? 11.343 -22.443 -13.273 1.00 95.38 203 CYS A O 1
ATOM 1556 N N . ASN A 1 204 ? 10.531 -24.383 -14.062 1.00 95.94 204 ASN A N 1
ATOM 1557 C CA . ASN A 1 204 ? 9.258 -24.312 -13.330 1.00 95.94 204 ASN A CA 1
ATOM 1558 C C . ASN A 1 204 ? 9.429 -24.347 -11.801 1.00 95.94 204 ASN A C 1
ATOM 1560 O O . ASN A 1 204 ? 8.607 -23.781 -11.084 1.00 95.94 204 ASN A O 1
ATOM 1564 N N . GLU A 1 205 ? 10.485 -24.975 -11.279 1.00 97.12 205 GLU A N 1
ATOM 1565 C CA . GLU A 1 205 ? 10.737 -24.992 -9.830 1.00 97.12 205 GLU A CA 1
ATOM 1566 C C . GLU A 1 205 ? 11.123 -23.606 -9.300 1.00 97.12 205 GLU A C 1
ATOM 1568 O O . GLU A 1 205 ? 10.710 -23.232 -8.206 1.00 97.12 205 GLU A O 1
ATOM 1573 N N . ARG A 1 206 ? 11.806 -22.784 -10.109 1.00 97.19 206 ARG A N 1
ATOM 1574 C CA . ARG A 1 206 ? 12.082 -21.377 -9.771 1.00 97.19 206 ARG A CA 1
ATOM 1575 C C . ARG A 1 206 ? 10.797 -20.553 -9.712 1.00 97.19 206 ARG A C 1
ATOM 1577 O O . ARG A 1 206 ? 10.596 -19.779 -8.783 1.00 97.19 206 ARG A O 1
ATOM 1584 N N . VAL A 1 207 ? 9.861 -20.795 -10.634 1.00 96.69 207 VAL A N 1
ATOM 1585 C CA . VAL A 1 207 ? 8.526 -20.167 -10.598 1.00 96.69 207 VAL A CA 1
ATOM 1586 C C . VAL A 1 207 ? 7.802 -20.484 -9.282 1.00 96.69 207 VAL A C 1
ATOM 1588 O O . VAL A 1 207 ? 7.250 -19.584 -8.648 1.00 96.69 207 VAL A O 1
ATOM 1591 N N . LYS A 1 208 ? 7.832 -21.748 -8.838 1.00 96.38 208 LYS A N 1
ATOM 1592 C CA . LYS A 1 208 ? 7.241 -22.162 -7.553 1.00 96.38 208 LYS A CA 1
ATOM 1593 C C . LYS A 1 208 ? 7.978 -21.556 -6.355 1.00 96.38 208 LYS A C 1
ATOM 1595 O O . LYS A 1 208 ? 7.325 -21.123 -5.407 1.00 96.38 208 LYS A O 1
ATOM 1600 N N . ARG A 1 209 ? 9.315 -21.487 -6.404 1.00 96.81 209 ARG A N 1
ATOM 1601 C CA . ARG A 1 209 ? 10.144 -20.864 -5.361 1.00 96.81 209 ARG A CA 1
ATOM 1602 C C . ARG A 1 209 ? 9.759 -19.401 -5.153 1.00 96.81 209 ARG A C 1
ATOM 1604 O O . ARG A 1 209 ? 9.510 -19.009 -4.015 1.00 96.81 209 ARG A O 1
ATOM 1611 N N . PHE A 1 210 ? 9.587 -18.630 -6.229 1.00 97.44 210 PHE A N 1
ATOM 1612 C CA . PHE A 1 210 ? 9.087 -17.258 -6.123 1.00 97.44 210 PHE A CA 1
ATOM 1613 C C . PHE A 1 210 ? 7.696 -17.180 -5.494 1.00 97.44 210 PHE A C 1
ATOM 1615 O O . PHE A 1 210 ? 7.495 -16.378 -4.589 1.00 97.44 210 PHE A O 1
ATOM 1622 N N . GLN A 1 211 ? 6.746 -18.010 -5.935 1.00 93.50 211 GLN A N 1
ATOM 1623 C CA . GLN A 1 211 ? 5.386 -18.000 -5.377 1.00 93.50 211 GLN A CA 1
ATOM 1624 C C . GLN A 1 211 ? 5.387 -18.246 -3.864 1.00 93.50 211 GLN A C 1
ATOM 1626 O O . GLN A 1 211 ? 4.636 -17.600 -3.142 1.00 93.50 211 GLN A O 1
ATOM 1631 N N . HIS A 1 212 ? 6.257 -19.139 -3.385 1.00 94.50 212 HIS A N 1
ATOM 1632 C CA . HIS A 1 212 ? 6.431 -19.387 -1.958 1.00 94.50 212 HIS A CA 1
ATOM 1633 C C . HIS A 1 212 ? 7.055 -18.186 -1.231 1.00 94.50 212 HIS A C 1
ATOM 1635 O O . HIS A 1 212 ? 6.524 -17.739 -0.219 1.00 94.50 212 HIS A O 1
ATOM 1641 N N . MET A 1 213 ? 8.151 -17.634 -1.759 1.00 96.31 213 MET A N 1
ATOM 1642 C CA . MET A 1 213 ? 8.871 -16.528 -1.117 1.00 96.31 213 MET A CA 1
ATOM 1643 C C . MET A 1 213 ? 8.091 -15.210 -1.135 1.00 96.31 213 MET A C 1
ATOM 1645 O O . MET A 1 213 ? 8.193 -14.432 -0.191 1.00 96.31 213 MET A O 1
ATOM 1649 N N . ALA A 1 214 ? 7.271 -14.965 -2.159 1.00 95.38 214 ALA A N 1
ATOM 1650 C CA . ALA A 1 214 ? 6.424 -13.778 -2.237 1.00 95.38 214 ALA A CA 1
ATOM 1651 C C . ALA A 1 214 ? 5.440 -13.690 -1.056 1.00 95.38 214 ALA A C 1
ATOM 1653 O O . ALA A 1 214 ? 5.103 -12.589 -0.628 1.00 95.38 214 ALA A O 1
ATOM 1654 N N . HIS A 1 215 ? 5.043 -14.819 -0.455 1.00 92.19 215 HIS A N 1
ATOM 1655 C CA . HIS A 1 215 ? 4.166 -14.814 0.719 1.00 92.19 215 HIS A CA 1
ATOM 1656 C C . HIS A 1 215 ? 4.776 -14.191 1.980 1.00 92.19 215 HIS A C 1
ATOM 1658 O O . HIS A 1 215 ? 4.045 -13.886 2.918 1.00 92.19 215 HIS A O 1
ATOM 1664 N N . LEU A 1 216 ? 6.087 -13.924 1.987 1.00 91.06 216 LEU A N 1
ATOM 1665 C CA . LEU A 1 216 ? 6.728 -13.135 3.039 1.00 91.06 216 LEU A CA 1
ATOM 1666 C C . LEU A 1 216 ? 6.266 -11.670 3.042 1.00 91.06 216 LEU A C 1
ATOM 1668 O O . LEU A 1 216 ? 6.252 -11.035 4.091 1.00 91.06 216 LEU A O 1
ATOM 1672 N N . ILE A 1 217 ? 5.896 -11.129 1.878 1.00 93.19 217 ILE A N 1
ATOM 1673 C CA . ILE A 1 217 ? 5.576 -9.704 1.708 1.00 93.19 217 ILE A CA 1
ATOM 1674 C C . ILE A 1 217 ? 4.164 -9.442 1.174 1.00 93.19 217 ILE A C 1
ATOM 1676 O O . ILE A 1 217 ? 3.693 -8.311 1.275 1.00 93.19 217 ILE A O 1
ATOM 1680 N N . VAL A 1 218 ? 3.475 -10.443 0.613 1.00 91.50 218 VAL A N 1
ATOM 1681 C CA . VAL A 1 218 ? 2.107 -10.314 0.078 1.00 91.50 218 VAL A CA 1
ATOM 1682 C C . VAL A 1 218 ? 1.228 -11.511 0.462 1.00 91.50 218 VAL A C 1
ATOM 1684 O O . VAL A 1 218 ? 1.667 -12.654 0.408 1.00 91.50 218 VAL A O 1
ATOM 1687 N N . ASP A 1 219 ? -0.042 -11.279 0.803 1.00 84.00 219 ASP A N 1
ATOM 1688 C CA . ASP A 1 219 ? -0.893 -12.340 1.386 1.00 84.00 219 ASP A CA 1
ATOM 1689 C C . ASP A 1 219 ? -1.549 -13.262 0.366 1.00 84.00 219 ASP A C 1
ATOM 1691 O O . ASP A 1 219 ? -1.663 -14.467 0.579 1.00 84.00 219 ASP A O 1
ATOM 1695 N N . GLU A 1 220 ? -2.000 -12.705 -0.753 1.00 84.44 220 GLU A N 1
ATOM 1696 C CA . GLU A 1 220 ? -2.788 -13.459 -1.718 1.00 84.44 220 GLU A CA 1
ATOM 1697 C C . GLU A 1 220 ? -1.915 -13.991 -2.854 1.00 84.44 220 GLU A C 1
ATOM 1699 O O . GLU A 1 220 ? -1.027 -13.306 -3.369 1.00 84.44 220 GLU A O 1
ATOM 1704 N N . LYS A 1 221 ? -2.224 -15.205 -3.319 1.00 87.00 221 LYS A N 1
ATOM 1705 C CA . LYS A 1 221 ? -1.583 -15.800 -4.502 1.00 87.00 221 LYS A CA 1
ATOM 1706 C C . LYS A 1 221 ? -1.765 -14.928 -5.752 1.00 87.00 221 LYS A C 1
ATOM 1708 O O . LYS A 1 221 ? -0.850 -14.813 -6.562 1.00 87.00 221 LYS A O 1
ATOM 1713 N N . THR A 1 222 ? -2.929 -14.296 -5.886 1.00 88.00 222 THR A N 1
ATOM 1714 C CA . THR A 1 222 ? -3.246 -13.302 -6.925 1.00 88.00 222 THR A CA 1
ATOM 1715 C C . THR A 1 222 ? -2.306 -12.101 -6.848 1.00 88.00 222 THR A C 1
ATOM 1717 O O . THR A 1 222 ? -1.750 -11.701 -7.866 1.00 88.00 222 THR A O 1
ATOM 1720 N N . THR A 1 223 ? -2.052 -11.567 -5.651 1.00 89.75 223 THR A N 1
ATOM 1721 C CA . THR A 1 223 ? -1.104 -10.462 -5.445 1.00 89.75 223 THR A CA 1
ATOM 1722 C C . THR A 1 223 ? 0.330 -10.868 -5.776 1.00 89.75 223 THR A C 1
ATOM 1724 O O . THR A 1 223 ? 1.039 -10.103 -6.429 1.00 89.75 223 THR A O 1
ATOM 1727 N N . ALA A 1 224 ? 0.753 -12.079 -5.400 1.00 93.00 224 ALA A N 1
ATOM 1728 C CA . ALA A 1 224 ? 2.062 -12.614 -5.780 1.00 93.00 224 ALA A CA 1
ATOM 1729 C C . ALA A 1 224 ? 2.209 -12.743 -7.309 1.00 93.00 224 ALA A C 1
ATOM 1731 O O . ALA A 1 224 ? 3.252 -12.400 -7.865 1.00 93.00 224 ALA A O 1
ATOM 1732 N N . GLU A 1 225 ? 1.156 -13.173 -8.013 1.00 92.81 225 GLU A N 1
ATOM 1733 C CA . GLU A 1 225 ? 1.140 -13.216 -9.479 1.00 92.81 225 GLU A CA 1
ATOM 1734 C C . GLU A 1 225 ? 1.235 -11.814 -10.101 1.00 92.81 225 GLU A C 1
ATOM 1736 O O . GLU A 1 225 ? 2.011 -11.619 -11.037 1.00 92.81 225 GLU A O 1
ATOM 1741 N N . VAL A 1 226 ? 0.520 -10.814 -9.571 1.00 91.81 226 VAL A N 1
ATOM 1742 C CA . VAL A 1 226 ? 0.639 -9.422 -10.049 1.00 91.81 226 VAL A CA 1
ATOM 1743 C C . VAL A 1 226 ? 2.023 -8.845 -9.769 1.00 91.81 226 VAL A C 1
ATOM 1745 O O . VAL A 1 226 ? 2.563 -8.130 -10.615 1.00 91.81 226 VAL A O 1
ATOM 1748 N N . LEU A 1 227 ? 2.638 -9.176 -8.633 1.00 95.31 227 LEU A N 1
ATOM 1749 C CA . LEU A 1 227 ? 4.017 -8.792 -8.347 1.00 95.31 227 LEU A CA 1
ATOM 1750 C C . LEU A 1 227 ? 4.976 -9.383 -9.392 1.00 95.31 227 LEU A C 1
ATOM 1752 O O . LEU A 1 227 ? 5.743 -8.637 -9.997 1.00 95.31 227 LEU A O 1
ATOM 1756 N N . ALA A 1 228 ? 4.875 -10.684 -9.684 1.00 96.00 228 ALA A N 1
ATOM 1757 C CA . ALA A 1 228 ? 5.663 -11.325 -10.741 1.00 96.00 228 ALA A CA 1
ATOM 1758 C C . ALA A 1 228 ? 5.442 -10.660 -12.110 1.00 96.00 228 ALA A C 1
ATOM 1760 O O . ALA A 1 228 ? 6.391 -10.348 -12.832 1.00 96.00 228 ALA A O 1
ATOM 1761 N N . ARG A 1 229 ? 4.178 -10.390 -12.464 1.00 93.75 229 ARG A N 1
ATOM 1762 C CA . ARG A 1 229 ? 3.818 -9.683 -13.699 1.00 93.75 229 ARG A CA 1
ATOM 1763 C C . ARG A 1 229 ? 4.411 -8.287 -13.756 1.00 93.75 229 ARG A C 1
ATOM 1765 O O . ARG A 1 229 ? 4.892 -7.909 -14.812 1.00 93.75 229 ARG A O 1
ATOM 1772 N N . SER A 1 230 ? 4.426 -7.547 -12.652 1.00 94.81 230 SER A N 1
ATOM 1773 C CA . SER A 1 230 ? 5.015 -6.203 -12.588 1.00 94.81 230 SER A CA 1
ATOM 1774 C C . SER A 1 230 ? 6.509 -6.232 -12.922 1.00 94.81 230 SER A C 1
ATOM 1776 O O . SER A 1 230 ? 7.005 -5.347 -13.611 1.00 94.81 230 SER A O 1
ATOM 1778 N N . ILE A 1 231 ? 7.207 -7.291 -12.503 1.00 96.06 231 ILE A N 1
ATOM 1779 C CA . ILE A 1 231 ? 8.638 -7.503 -12.761 1.00 96.06 231 ILE A CA 1
ATOM 1780 C C . ILE A 1 231 ? 8.883 -7.883 -14.226 1.00 96.06 231 ILE A C 1
ATOM 1782 O O . ILE A 1 231 ? 9.823 -7.390 -14.845 1.00 96.06 231 ILE A O 1
ATOM 1786 N N . ALA A 1 232 ? 8.028 -8.725 -14.811 1.00 96.12 232 ALA A N 1
ATOM 1787 C CA . ALA A 1 232 ? 8.149 -9.152 -16.207 1.00 96.12 232 ALA A CA 1
ATOM 1788 C C . ALA A 1 232 ? 7.536 -8.174 -17.223 1.00 96.12 232 ALA A C 1
ATOM 1790 O O . ALA A 1 232 ? 7.816 -8.271 -18.421 1.00 96.12 232 ALA A O 1
ATOM 1791 N N . ALA A 1 233 ? 6.692 -7.241 -16.781 1.00 94.44 233 ALA A N 1
ATOM 1792 C CA . ALA A 1 233 ? 5.927 -6.357 -17.649 1.00 94.44 233 ALA A CA 1
ATOM 1793 C C . ALA A 1 233 ? 6.764 -5.514 -18.621 1.00 94.44 233 ALA A C 1
ATOM 1795 O O . ALA A 1 233 ? 6.366 -5.463 -19.788 1.00 94.44 233 ALA A O 1
ATOM 1796 N N . PRO A 1 234 ? 7.929 -4.945 -18.234 1.00 94.12 234 PRO A N 1
ATOM 1797 C CA . PRO A 1 234 ? 8.802 -4.206 -19.150 1.00 94.12 234 PRO A CA 1
ATOM 1798 C C . PRO A 1 234 ? 9.085 -4.926 -20.478 1.00 94.12 234 PRO A C 1
ATOM 1800 O O . PRO A 1 234 ? 9.127 -4.293 -21.531 1.00 94.12 234 PRO A O 1
ATOM 1803 N N . VAL A 1 235 ? 9.209 -6.257 -20.455 1.00 94.38 235 VAL A N 1
ATOM 1804 C CA . VAL A 1 235 ? 9.539 -7.071 -21.638 1.00 94.38 235 VAL A CA 1
ATOM 1805 C C . VAL A 1 235 ? 8.376 -7.934 -22.128 1.00 94.38 235 VAL A C 1
ATOM 1807 O O . VAL A 1 235 ? 8.219 -8.126 -23.331 1.00 94.38 235 VAL A O 1
ATOM 1810 N N . CYS A 1 236 ? 7.491 -8.397 -21.241 1.00 93.19 236 CYS A N 1
ATOM 1811 C CA . CYS A 1 236 ? 6.477 -9.396 -21.593 1.00 93.19 236 CYS A CA 1
ATOM 1812 C C . CYS A 1 236 ? 5.073 -8.830 -21.806 1.00 93.19 236 CYS A C 1
ATOM 1814 O O . CYS A 1 236 ? 4.354 -9.371 -22.637 1.00 93.19 236 CYS A O 1
ATOM 1816 N N . GLN A 1 237 ? 4.673 -7.762 -21.114 1.00 89.25 237 GLN A N 1
ATOM 1817 C CA . GLN A 1 237 ? 3.270 -7.334 -21.058 1.00 89.25 237 GLN A CA 1
ATOM 1818 C C . GLN A 1 237 ? 2.630 -7.032 -22.435 1.00 89.25 237 GLN A C 1
ATOM 1820 O O . GLN A 1 237 ? 3.116 -6.190 -23.188 1.00 89.25 237 GLN A O 1
ATOM 1825 N N . PRO A 1 238 ? 1.489 -7.645 -22.768 1.00 83.75 238 PRO A N 1
ATOM 1826 C CA . PRO A 1 238 ? 0.685 -7.257 -23.927 1.00 83.75 238 PRO A CA 1
ATOM 1827 C C . PRO A 1 238 ? 0.158 -5.812 -23.847 1.00 83.75 238 PRO A C 1
ATOM 1829 O O . PRO A 1 238 ? -0.094 -5.297 -22.767 1.00 83.75 238 PRO A O 1
ATOM 1832 N N . TYR A 1 239 ? -0.089 -5.155 -24.982 1.00 76.06 239 TYR A N 1
ATOM 1833 C CA . TYR A 1 239 ? -0.769 -3.853 -25.003 1.00 76.06 239 TYR A CA 1
ATOM 1834 C C . TYR A 1 239 ? -2.141 -3.946 -24.298 1.00 76.06 239 TYR A C 1
ATOM 1836 O O . TYR A 1 239 ? -2.915 -4.855 -24.601 1.00 76.06 239 TYR A O 1
ATOM 1844 N N . MET A 1 240 ? -2.524 -3.025 -23.402 1.00 73.75 240 MET A N 1
ATOM 1845 C CA . MET A 1 240 ? -1.901 -1.730 -23.035 1.00 73.75 240 MET A CA 1
ATOM 1846 C C . MET A 1 240 ? -0.826 -1.831 -21.935 1.00 73.75 240 MET A C 1
ATOM 1848 O O . MET A 1 240 ? -0.871 -2.740 -21.118 1.00 73.75 240 MET A O 1
ATOM 1852 N N . HIS A 1 241 ? 0.078 -0.838 -21.866 1.00 74.62 241 HIS A N 1
ATOM 1853 C CA . HIS A 1 241 ? 1.222 -0.800 -20.934 1.00 74.62 241 HIS A CA 1
ATOM 1854 C C . HIS A 1 241 ? 0.850 -0.720 -19.440 1.00 74.62 241 HIS A C 1
ATOM 1856 O O . HIS A 1 241 ? 1.602 -1.202 -18.619 1.00 74.62 241 HIS A O 1
ATOM 1862 N N . GLY A 1 242 ? -0.284 -0.165 -19.019 1.00 84.75 242 GLY A N 1
ATOM 1863 C CA . GLY A 1 242 ? -0.639 -0.108 -17.589 1.00 84.75 242 GLY A CA 1
ATOM 1864 C C . GLY A 1 242 ? 0.428 0.528 -16.666 1.00 84.75 242 GLY A C 1
ATOM 1865 O O . GLY A 1 242 ? 1.285 1.290 -17.114 1.00 84.75 242 GLY A O 1
ATOM 1866 N N . ALA A 1 243 ? 0.320 0.266 -15.361 1.00 89.69 243 ALA A N 1
ATOM 1867 C CA . ALA A 1 243 ? 1.251 0.658 -14.302 1.00 89.69 243 ALA A CA 1
ATOM 1868 C C . ALA A 1 243 ? 1.011 -0.155 -13.023 1.00 89.69 243 ALA A C 1
ATOM 1870 O O . ALA A 1 243 ? -0.142 -0.405 -12.658 1.00 89.69 243 ALA A O 1
ATOM 1871 N N . ALA A 1 244 ? 2.083 -0.479 -12.301 1.00 91.75 244 ALA A N 1
ATOM 1872 C CA . ALA A 1 244 ? 2.019 -1.124 -10.995 1.00 91.75 244 ALA A CA 1
ATOM 1873 C C . ALA A 1 244 ? 2.196 -0.121 -9.847 1.00 91.75 244 ALA A C 1
ATOM 1875 O O . ALA A 1 244 ? 3.116 0.695 -9.850 1.00 91.75 244 ALA A O 1
ATOM 1876 N N . PHE A 1 245 ? 1.327 -0.220 -8.843 1.00 90.06 245 PHE A N 1
ATOM 1877 C CA . PHE A 1 245 ? 1.377 0.534 -7.596 1.00 90.06 245 PHE A CA 1
ATOM 1878 C C . PHE A 1 245 ? 1.628 -0.426 -6.447 1.00 90.06 245 PHE A C 1
ATOM 1880 O O . PHE A 1 245 ? 0.745 -1.187 -6.055 1.00 90.06 245 PHE A O 1
ATOM 1887 N N . PHE A 1 246 ? 2.832 -0.375 -5.901 1.00 92.44 246 PHE A N 1
ATOM 1888 C CA . PHE A 1 246 ? 3.188 -1.066 -4.678 1.00 92.44 246 PHE A CA 1
ATOM 1889 C C . PHE A 1 246 ? 2.668 -0.213 -3.522 1.00 92.44 246 PHE A C 1
ATOM 1891 O O . PHE A 1 246 ? 3.116 0.920 -3.325 1.00 92.44 246 PHE A O 1
ATOM 1898 N N . THR A 1 247 ? 1.687 -0.730 -2.787 1.00 86.88 247 THR A N 1
ATOM 1899 C CA . THR A 1 247 ? 0.993 -0.007 -1.714 1.00 86.88 247 THR A CA 1
ATOM 1900 C C . THR A 1 247 ? 1.256 -0.656 -0.360 1.00 86.88 247 THR A C 1
ATOM 1902 O O . THR A 1 247 ? 1.547 -1.845 -0.277 1.00 86.88 247 THR A O 1
ATOM 1905 N N . GLY A 1 248 ? 1.198 0.130 0.712 1.00 82.06 248 GLY A N 1
ATOM 1906 C CA . GLY A 1 248 ? 1.355 -0.338 2.095 1.00 82.06 248 GLY A CA 1
ATOM 1907 C C . GLY A 1 248 ? 2.239 0.602 2.918 1.00 82.06 248 GLY A C 1
ATOM 1908 O O . GLY A 1 248 ? 2.876 1.478 2.333 1.00 82.06 248 GLY A O 1
ATOM 1909 N N . PRO A 1 249 ? 2.310 0.452 4.248 1.00 78.31 249 PRO A N 1
ATOM 1910 C CA . PRO A 1 249 ? 3.058 1.356 5.128 1.00 78.31 249 PRO A CA 1
ATOM 1911 C C . PRO A 1 249 ? 4.568 1.376 4.835 1.00 78.31 249 PRO A C 1
ATOM 1913 O O . PRO A 1 249 ? 5.097 0.523 4.121 1.00 78.31 249 PRO A O 1
ATOM 1916 N N . GLY A 1 250 ? 5.283 2.375 5.357 1.00 82.19 250 GLY A N 1
ATOM 1917 C CA . GLY A 1 250 ? 6.745 2.430 5.250 1.00 82.19 250 GLY A CA 1
ATOM 1918 C C . GLY A 1 250 ? 7.407 1.217 5.918 1.00 82.19 250 GLY A C 1
ATOM 1919 O O . GLY A 1 250 ? 6.882 0.693 6.892 1.00 82.19 250 GLY A O 1
ATOM 1920 N N . GLY A 1 251 ? 8.554 0.774 5.394 1.00 83.25 251 GLY A N 1
ATOM 1921 C CA . GLY A 1 251 ? 9.342 -0.312 5.999 1.00 83.25 251 GLY A CA 1
ATOM 1922 C C . GLY A 1 251 ? 8.955 -1.739 5.598 1.00 83.25 251 GLY A C 1
ATOM 1923 O O . GLY A 1 251 ? 9.574 -2.673 6.075 1.00 83.25 251 GLY A O 1
ATOM 1924 N N . ASN A 1 252 ? 8.005 -1.933 4.682 1.00 88.38 252 ASN A N 1
ATOM 1925 C CA . ASN A 1 252 ? 7.509 -3.258 4.278 1.00 88.38 252 ASN A CA 1
ATOM 1926 C C . ASN A 1 252 ? 8.174 -3.861 3.017 1.00 88.38 252 ASN A C 1
ATOM 1928 O O . ASN A 1 252 ? 7.619 -4.753 2.387 1.00 88.38 252 ASN A O 1
ATOM 1932 N N . GLY A 1 253 ? 9.336 -3.357 2.585 1.00 89.94 253 GLY A N 1
ATOM 1933 C CA . GLY A 1 253 ? 10.104 -3.945 1.471 1.00 89.94 253 GLY A CA 1
ATOM 1934 C C . GLY A 1 253 ? 9.750 -3.480 0.047 1.00 89.94 253 GLY A C 1
ATOM 1935 O O . GLY A 1 253 ? 10.398 -3.913 -0.908 1.00 89.94 253 GLY A O 1
ATOM 1936 N N . LYS A 1 254 ? 8.797 -2.551 -0.136 1.00 93.12 254 LYS A N 1
ATOM 1937 C CA . LYS A 1 254 ? 8.450 -1.982 -1.463 1.00 93.12 254 LYS A CA 1
ATOM 1938 C C . LYS A 1 254 ? 9.651 -1.377 -2.196 1.00 93.12 254 LYS A C 1
ATOM 1940 O O . LYS A 1 254 ? 9.895 -1.694 -3.357 1.00 93.12 254 LYS A O 1
ATOM 1945 N N . GLY A 1 255 ? 10.399 -0.509 -1.508 1.00 92.25 255 GLY A N 1
ATOM 1946 C CA . GLY A 1 255 ? 11.558 0.186 -2.077 1.00 92.25 255 GLY A CA 1
ATOM 1947 C C . GLY A 1 255 ? 12.674 -0.777 -2.482 1.00 92.25 255 GLY A C 1
ATOM 1948 O O . GLY A 1 255 ? 13.183 -0.675 -3.592 1.00 92.25 255 GLY A O 1
ATOM 1949 N N . LEU A 1 256 ? 12.977 -1.762 -1.630 1.00 92.81 256 LEU A N 1
ATOM 1950 C CA . LEU A 1 256 ? 13.963 -2.817 -1.908 1.00 92.81 256 LEU A CA 1
ATOM 1951 C C . LEU A 1 256 ? 13.551 -3.673 -3.111 1.00 92.81 256 LEU A C 1
ATOM 1953 O O . LEU A 1 256 ? 14.372 -3.976 -3.969 1.00 92.81 256 LEU A O 1
ATOM 1957 N N . THR A 1 257 ? 12.257 -3.982 -3.232 1.00 95.88 257 THR A N 1
ATOM 1958 C CA . THR A 1 257 ? 11.726 -4.690 -4.404 1.00 95.88 257 THR A CA 1
ATOM 1959 C C . THR A 1 257 ? 11.937 -3.865 -5.678 1.00 95.88 257 THR A C 1
ATOM 1961 O O . THR A 1 257 ? 12.438 -4.392 -6.664 1.00 95.88 257 THR A O 1
ATOM 1964 N N . ILE A 1 258 ? 11.621 -2.563 -5.673 1.00 96.12 258 ILE A N 1
ATOM 1965 C CA . ILE A 1 258 ? 11.870 -1.682 -6.830 1.00 96.12 258 ILE A CA 1
ATOM 1966 C C . ILE A 1 258 ? 13.362 -1.617 -7.173 1.00 96.12 258 ILE A C 1
ATOM 1968 O O . ILE A 1 258 ? 13.709 -1.668 -8.350 1.00 96.12 258 ILE A O 1
ATOM 1972 N N . GLN A 1 259 ? 14.239 -1.537 -6.170 1.00 94.88 259 GLN A N 1
ATOM 1973 C CA . GLN A 1 259 ? 15.689 -1.519 -6.374 1.00 94.88 259 GLN A CA 1
ATOM 1974 C C . GLN A 1 259 ? 16.191 -2.808 -7.032 1.00 94.88 259 GLN A C 1
ATOM 1976 O O . GLN A 1 259 ? 16.934 -2.721 -8.006 1.00 94.88 259 GLN A O 1
ATOM 1981 N N . ALA A 1 260 ? 15.731 -3.979 -6.583 1.00 96.19 260 ALA A N 1
ATOM 1982 C CA . ALA A 1 260 ? 16.063 -5.263 -7.206 1.00 96.19 260 ALA A CA 1
ATOM 1983 C C . ALA A 1 260 ? 15.612 -5.321 -8.677 1.00 96.19 260 ALA A C 1
ATOM 1985 O O . ALA A 1 260 ? 16.356 -5.757 -9.554 1.00 96.19 260 ALA A O 1
ATOM 1986 N N . ILE A 1 261 ? 14.409 -4.817 -8.979 1.00 96.31 261 ILE A N 1
ATOM 1987 C CA . ILE A 1 261 ? 13.898 -4.754 -10.356 1.00 96.31 261 ILE A CA 1
ATOM 1988 C C . ILE A 1 261 ? 14.734 -3.781 -11.198 1.00 96.31 261 ILE A C 1
ATOM 1990 O O . ILE A 1 261 ? 15.117 -4.104 -12.320 1.00 96.31 261 ILE A O 1
ATOM 1994 N N . ALA A 1 262 ? 15.045 -2.595 -10.674 1.00 95.06 262 ALA A N 1
ATOM 1995 C CA . ALA A 1 262 ? 15.886 -1.627 -11.369 1.00 95.06 262 ALA A CA 1
ATOM 1996 C C . ALA A 1 262 ? 17.286 -2.200 -11.650 1.00 95.06 262 ALA A C 1
ATOM 1998 O O . ALA A 1 262 ? 17.798 -2.034 -12.756 1.00 95.06 262 ALA A O 1
ATOM 1999 N N . ALA A 1 263 ? 17.866 -2.939 -10.701 1.00 93.56 263 ALA A N 1
ATOM 2000 C CA . ALA A 1 263 ? 19.155 -3.607 -10.858 1.00 93.56 263 ALA A CA 1
ATOM 2001 C C . ALA A 1 263 ? 19.126 -4.746 -11.893 1.00 93.56 263 ALA A C 1
ATOM 2003 O O . ALA A 1 263 ? 20.071 -4.879 -12.672 1.00 93.56 263 ALA A O 1
ATOM 2004 N N . LEU A 1 264 ? 18.019 -5.494 -11.989 1.00 93.88 264 LEU A N 1
ATOM 2005 C CA . LEU A 1 264 ? 17.803 -6.494 -13.041 1.00 93.88 264 LEU A CA 1
ATOM 2006 C C . LEU A 1 264 ? 17.818 -5.856 -14.443 1.00 93.88 264 LEU A C 1
ATOM 2008 O O . LEU A 1 264 ? 18.429 -6.398 -15.365 1.00 93.88 264 LEU A O 1
ATOM 2012 N N . TYR A 1 265 ? 17.152 -4.709 -14.613 1.00 93.06 265 TYR A N 1
ATOM 2013 C CA . TYR A 1 265 ? 17.012 -4.034 -15.912 1.00 93.06 265 TYR A CA 1
ATOM 2014 C C . TYR A 1 265 ? 18.150 -3.052 -16.248 1.00 93.06 265 TYR A C 1
ATOM 2016 O O . TYR A 1 265 ? 18.324 -2.714 -17.422 1.00 93.06 265 TYR A O 1
ATOM 2024 N N . LYS A 1 266 ? 18.953 -2.620 -15.267 1.00 89.94 266 LYS A N 1
ATOM 2025 C CA . LYS A 1 266 ? 20.144 -1.756 -15.432 1.00 89.94 266 LYS A CA 1
ATOM 2026 C C . LYS A 1 266 ? 19.845 -0.511 -16.266 1.00 89.94 266 LYS A C 1
ATOM 2028 O O . LYS A 1 266 ? 18.857 0.160 -15.997 1.00 89.94 266 LYS A O 1
ATOM 2033 N N . GLY A 1 267 ? 20.629 -0.222 -17.307 1.00 87.00 267 GLY A N 1
ATOM 2034 C CA . GLY A 1 267 ? 20.392 0.884 -18.238 1.00 87.00 267 GLY A CA 1
ATOM 2035 C C . GLY A 1 267 ? 19.038 0.881 -18.974 1.00 87.00 267 GLY A C 1
ATOM 2036 O O . GLY A 1 267 ? 18.741 1.851 -19.666 1.00 87.00 267 GLY A O 1
ATOM 2037 N N . LEU A 1 268 ? 18.196 -0.159 -18.842 1.00 92.00 268 LEU A N 1
ATOM 2038 C CA . LEU A 1 268 ? 16.796 -0.155 -19.315 1.00 92.00 268 LEU A CA 1
ATOM 2039 C C . LEU A 1 268 ? 15.809 0.361 -18.262 1.00 92.00 268 LEU A C 1
ATOM 2041 O O . LEU A 1 268 ? 14.648 0.613 -18.594 1.00 92.00 268 LEU A O 1
ATOM 2045 N N . ALA A 1 269 ? 16.244 0.491 -17.011 1.00 93.50 269 ALA A N 1
ATOM 2046 C CA . ALA A 1 269 ? 15.498 1.109 -15.932 1.00 93.50 269 ALA A CA 1
ATOM 2047 C C . ALA A 1 269 ? 15.879 2.583 -15.804 1.00 93.50 269 ALA A C 1
ATOM 2049 O O . ALA A 1 269 ? 17.045 2.960 -15.873 1.00 93.50 269 ALA A O 1
ATOM 2050 N N . SER A 1 270 ? 14.884 3.438 -15.608 1.00 91.94 270 SER A N 1
ATOM 2051 C CA . SER A 1 270 ? 15.084 4.866 -15.403 1.00 91.94 270 SER A CA 1
ATOM 2052 C C . SER A 1 270 ? 14.279 5.333 -14.195 1.00 91.94 270 SER A C 1
ATOM 2054 O O . SER A 1 270 ? 13.063 5.116 -14.159 1.00 91.94 270 SER A O 1
ATOM 2056 N N . PRO A 1 271 ? 14.906 5.993 -13.207 1.00 90.56 271 PRO A N 1
ATOM 2057 C CA . PRO A 1 271 ? 14.138 6.696 -12.195 1.00 90.56 271 PRO A CA 1
ATOM 2058 C C . PRO A 1 271 ? 13.325 7.802 -12.879 1.00 90.56 271 PRO A C 1
ATOM 2060 O O . PRO A 1 271 ? 13.822 8.494 -13.771 1.00 90.56 271 PRO A O 1
ATOM 2063 N N . PHE A 1 272 ? 12.071 7.974 -12.475 1.00 88.75 272 PHE A N 1
ATOM 2064 C CA . PHE A 1 272 ? 11.244 9.092 -12.921 1.00 88.75 272 PHE A CA 1
ATOM 2065 C C . PHE A 1 272 ? 10.471 9.681 -11.744 1.00 88.75 272 PHE A C 1
ATOM 2067 O O . PHE A 1 272 ? 10.257 9.022 -10.732 1.00 88.75 272 PHE A O 1
ATOM 2074 N N . ASN A 1 273 ? 10.066 10.942 -11.882 1.00 88.00 273 ASN A N 1
ATOM 2075 C CA . ASN A 1 273 ? 9.305 11.646 -10.860 1.00 88.00 273 ASN A CA 1
ATOM 2076 C C . ASN A 1 273 ? 7.852 11.798 -11.319 1.00 88.00 273 ASN A C 1
ATOM 2078 O O . ASN A 1 273 ? 7.555 12.582 -12.232 1.00 88.00 273 ASN A O 1
ATOM 2082 N N . LEU A 1 274 ? 6.938 11.075 -10.667 1.00 88.50 274 LEU A N 1
ATOM 2083 C CA . LEU A 1 274 ? 5.515 11.143 -10.988 1.00 88.50 274 LEU A CA 1
ATOM 2084 C C . LEU A 1 274 ? 4.948 12.556 -10.771 1.00 88.50 274 LEU A C 1
ATOM 2086 O O . LEU A 1 274 ? 4.119 13.019 -11.555 1.00 88.50 274 LEU A O 1
ATOM 2090 N N . ALA A 1 275 ? 5.415 13.276 -9.749 1.00 86.06 275 ALA A N 1
ATOM 2091 C CA . ALA A 1 275 ? 4.960 14.634 -9.463 1.00 86.06 275 ALA A CA 1
ATOM 2092 C C . ALA A 1 275 ? 5.301 15.610 -10.600 1.00 86.06 275 ALA A C 1
ATOM 2094 O O . ALA A 1 275 ? 4.497 16.494 -10.910 1.00 86.06 275 ALA A O 1
ATOM 2095 N N . SER A 1 276 ? 6.457 15.439 -11.246 1.00 87.12 276 SER A N 1
ATOM 2096 C CA . SER A 1 276 ? 6.850 16.235 -12.415 1.00 87.12 276 SER A CA 1
ATOM 2097 C C . SER A 1 276 ? 6.002 15.895 -13.642 1.00 87.12 276 SER A C 1
ATOM 2099 O O . SER A 1 276 ? 5.538 16.807 -14.323 1.00 87.12 276 SER A O 1
ATOM 2101 N N . LEU A 1 277 ? 5.703 14.609 -13.877 1.00 86.94 277 LEU A N 1
ATOM 2102 C CA . LEU A 1 277 ? 4.825 14.173 -14.976 1.00 86.94 277 LEU A CA 1
ATOM 2103 C C . LEU A 1 277 ? 3.393 14.725 -14.837 1.00 86.94 277 LEU A C 1
ATOM 2105 O O . LEU A 1 277 ? 2.761 15.104 -15.828 1.00 86.94 277 LEU A O 1
ATOM 2109 N N . LEU A 1 278 ? 2.894 14.777 -13.599 1.00 85.19 278 LEU A N 1
ATOM 2110 C CA . LEU A 1 278 ? 1.575 15.306 -13.245 1.00 85.19 278 LEU A CA 1
ATOM 2111 C C . LEU A 1 278 ? 1.550 16.841 -13.134 1.00 85.19 278 LEU A C 1
ATOM 2113 O O . LEU A 1 278 ? 0.477 17.415 -12.948 1.00 85.19 278 LEU A O 1
ATOM 2117 N N . GLY A 1 279 ? 2.699 17.518 -13.233 1.00 80.88 279 GLY A N 1
ATOM 2118 C CA . GLY A 1 279 ? 2.802 18.975 -13.103 1.00 80.88 279 GLY A CA 1
ATOM 2119 C C . GLY A 1 279 ? 2.502 19.508 -11.696 1.00 80.88 279 GLY A C 1
ATOM 2120 O O . GLY A 1 279 ? 2.152 20.675 -11.548 1.00 80.88 279 GLY A O 1
ATOM 2121 N N . VAL A 1 280 ? 2.607 18.663 -10.664 1.00 81.00 280 VAL A N 1
ATOM 2122 C CA . VAL A 1 280 ? 2.370 19.032 -9.252 1.00 81.00 280 VAL A CA 1
ATOM 2123 C C . VAL A 1 280 ? 3.664 19.255 -8.470 1.00 81.00 280 VAL A C 1
ATOM 2125 O O . VAL A 1 280 ? 3.632 19.779 -7.355 1.00 81.00 280 VAL A O 1
ATOM 2128 N N . ALA A 1 281 ? 4.810 18.877 -9.040 1.00 78.50 281 ALA A N 1
ATOM 2129 C CA . ALA A 1 281 ? 6.113 19.182 -8.471 1.00 78.50 281 ALA A CA 1
ATOM 2130 C C . ALA A 1 281 ? 6.372 20.699 -8.463 1.00 78.50 281 ALA A C 1
ATOM 2132 O O . ALA A 1 281 ? 6.112 21.397 -9.444 1.00 78.50 281 ALA A O 1
ATOM 2133 N N . ARG A 1 282 ? 6.962 21.209 -7.373 1.00 73.62 282 ARG A N 1
ATOM 2134 C CA . ARG A 1 282 ? 7.487 22.588 -7.282 1.00 73.62 282 ARG A CA 1
ATOM 2135 C C . ARG A 1 282 ? 8.841 22.720 -7.998 1.00 73.62 282 ARG A C 1
ATOM 2137 O O . ARG A 1 282 ? 9.785 23.276 -7.447 1.00 73.62 282 ARG A O 1
ATOM 2144 N N . SER A 1 283 ? 8.954 22.146 -9.189 1.00 70.75 283 SER A N 1
ATOM 2145 C CA . SER A 1 283 ? 10.150 22.181 -10.033 1.00 70.75 283 SER A CA 1
ATOM 2146 C C . SER A 1 283 ? 9.988 23.177 -11.180 1.00 70.75 283 SER A C 1
ATOM 2148 O O . SER A 1 283 ? 8.880 23.632 -11.473 1.00 70.75 283 SER A O 1
ATOM 2150 N N . SER A 1 284 ? 11.096 23.548 -11.827 1.00 71.94 284 SER A N 1
ATOM 2151 C CA . SER A 1 284 ? 11.051 24.424 -12.999 1.00 71.94 284 SER A CA 1
ATOM 2152 C C . SER A 1 284 ? 10.280 23.766 -14.149 1.00 71.94 284 SER A C 1
ATOM 2154 O O . SER A 1 284 ? 10.207 22.539 -14.256 1.00 71.94 284 SER A O 1
ATOM 2156 N N . SER A 1 285 ? 9.742 24.588 -15.053 1.00 67.75 285 SER A N 1
ATOM 2157 C CA . SER A 1 285 ? 9.072 24.113 -16.272 1.00 67.75 285 SER A CA 1
ATOM 2158 C C . SER A 1 285 ? 9.960 23.171 -17.092 1.00 67.75 285 SER A C 1
ATOM 2160 O O . SER A 1 285 ? 9.481 22.162 -17.596 1.00 67.75 285 SER A O 1
ATOM 2162 N N . THR A 1 286 ? 11.268 23.434 -17.137 1.00 67.25 286 THR A N 1
ATOM 2163 C CA . THR A 1 286 ? 12.253 22.589 -17.825 1.00 67.25 286 THR A CA 1
ATOM 2164 C C . THR A 1 286 ? 12.380 21.187 -17.227 1.00 67.25 286 THR A C 1
ATOM 2166 O O . THR A 1 286 ? 12.533 20.230 -17.976 1.00 67.25 286 THR A O 1
ATOM 2169 N N . THR A 1 287 ? 12.297 21.033 -15.901 1.00 71.19 287 THR A N 1
ATOM 2170 C CA . THR A 1 287 ? 12.330 19.715 -15.244 1.00 71.19 287 THR A CA 1
ATOM 2171 C C . THR A 1 287 ? 11.050 18.928 -15.519 1.00 71.19 287 THR A C 1
ATOM 2173 O O . THR A 1 287 ? 11.101 17.717 -15.717 1.00 71.19 287 THR A O 1
ATOM 2176 N N . ASN A 1 288 ? 9.904 19.608 -15.589 1.00 73.31 288 ASN A N 1
ATOM 2177 C CA . ASN A 1 288 ? 8.631 18.968 -15.926 1.00 73.31 288 ASN A CA 1
ATOM 2178 C C . ASN A 1 288 ? 8.609 18.488 -17.388 1.00 73.31 288 ASN A C 1
ATOM 2180 O O . ASN A 1 288 ? 8.155 17.378 -17.654 1.00 73.31 288 ASN A O 1
ATOM 2184 N N . ASP A 1 289 ? 9.187 19.262 -18.313 1.00 72.06 289 ASP A N 1
ATOM 2185 C CA . ASP A 1 289 ? 9.329 18.886 -19.730 1.00 72.06 289 ASP A CA 1
ATOM 2186 C C . ASP A 1 289 ? 10.247 17.663 -19.953 1.00 72.06 289 ASP A C 1
ATOM 2188 O O . ASP A 1 289 ? 10.175 17.003 -20.995 1.00 72.06 289 ASP A O 1
ATOM 2192 N N . GLN A 1 290 ? 11.105 17.345 -18.977 1.00 80.50 290 GLN A N 1
ATOM 2193 C CA . GLN A 1 290 ? 12.010 16.190 -18.994 1.00 80.50 290 GLN A CA 1
ATOM 2194 C C . GLN A 1 290 ? 11.444 14.955 -18.275 1.00 80.50 290 GLN A C 1
ATOM 2196 O O . GLN A 1 290 ? 12.040 13.880 -18.349 1.00 80.50 290 GLN A O 1
ATOM 2201 N N . ALA A 1 291 ? 10.277 15.052 -17.629 1.00 83.19 291 ALA A N 1
ATOM 2202 C CA . ALA A 1 291 ? 9.686 13.943 -16.874 1.00 83.19 291 ALA A CA 1
ATOM 2203 C C . ALA A 1 291 ? 9.340 12.718 -17.745 1.00 83.19 291 ALA A C 1
ATOM 2205 O O . ALA A 1 291 ? 9.249 11.600 -17.241 1.00 83.19 291 ALA A O 1
ATOM 2206 N N . SER A 1 292 ? 9.158 12.914 -19.055 1.00 87.38 292 SER A N 1
ATOM 2207 C CA . SER A 1 292 ? 8.854 11.856 -20.024 1.00 87.38 292 SER A CA 1
ATOM 2208 C C . SER A 1 292 ? 10.086 11.121 -20.561 1.00 87.38 292 SER A C 1
ATOM 2210 O O . SER A 1 292 ? 9.914 10.106 -21.234 1.00 87.38 292 SER A O 1
ATOM 2212 N N . VAL A 1 293 ? 11.314 11.576 -20.269 1.00 88.62 293 VAL A N 1
ATOM 2213 C CA . VAL A 1 293 ? 12.547 10.996 -20.837 1.00 88.62 293 VAL A CA 1
ATOM 2214 C C . VAL A 1 293 ? 12.649 9.503 -20.529 1.00 88.62 293 VAL A C 1
ATOM 2216 O O . VAL A 1 293 ? 12.654 8.696 -21.457 1.00 88.62 293 VAL A O 1
ATOM 2219 N N . GLY A 1 294 ? 12.598 9.120 -19.248 1.00 88.44 294 GLY A N 1
ATOM 2220 C CA . GLY A 1 294 ? 12.680 7.713 -18.836 1.00 88.44 294 GLY A CA 1
ATOM 2221 C C . GLY A 1 294 ? 11.551 6.834 -19.391 1.00 88.44 294 GLY A C 1
ATOM 2222 O O . GLY A 1 294 ? 11.758 5.652 -19.653 1.00 88.44 294 GLY A O 1
ATOM 2223 N N . LEU A 1 295 ? 10.373 7.415 -19.659 1.00 90.81 295 LEU A N 1
ATOM 2224 C CA . LEU A 1 295 ? 9.239 6.701 -20.261 1.00 90.81 295 LEU A CA 1
ATOM 2225 C C . LEU A 1 295 ? 9.470 6.348 -21.739 1.00 90.81 295 LEU A C 1
ATOM 2227 O O . LEU A 1 295 ? 8.878 5.399 -22.263 1.00 90.81 295 LEU A O 1
ATOM 2231 N N . LEU A 1 296 ? 10.310 7.131 -22.414 1.00 90.31 296 LEU A N 1
ATOM 2232 C CA . LEU A 1 296 ? 10.568 7.036 -23.845 1.00 90.31 296 LEU A CA 1
ATOM 2233 C C . LEU A 1 296 ? 11.904 6.360 -24.171 1.00 90.31 296 LEU A C 1
ATOM 2235 O O . LEU A 1 296 ? 12.022 5.832 -25.274 1.00 90.31 296 LEU A O 1
ATOM 2239 N N . THR A 1 297 ? 12.883 6.362 -23.264 1.00 89.00 297 THR A N 1
ATOM 2240 C CA . THR A 1 297 ? 14.220 5.775 -23.492 1.00 89.00 297 THR A CA 1
ATOM 2241 C C . THR A 1 297 ? 14.487 4.495 -22.698 1.00 89.00 297 THR A C 1
ATOM 2243 O O . THR A 1 297 ? 15.492 3.830 -22.937 1.00 89.00 297 THR A O 1
ATOM 2246 N N . GLY A 1 298 ? 13.602 4.130 -21.767 1.00 91.69 298 GLY A N 1
ATOM 2247 C CA . GLY A 1 298 ? 13.690 2.905 -20.971 1.00 91.69 298 GLY A CA 1
ATOM 2248 C C . GLY A 1 298 ? 12.603 1.875 -21.297 1.00 91.69 298 GLY A C 1
ATOM 2249 O O . GLY A 1 298 ? 11.660 2.130 -22.056 1.00 91.69 298 GLY A O 1
ATOM 2250 N N . LEU A 1 299 ? 12.736 0.699 -20.677 1.00 93.50 299 LEU A N 1
ATOM 2251 C CA . LEU A 1 299 ? 11.681 -0.317 -20.559 1.00 93.50 299 LEU A CA 1
ATOM 2252 C C . LEU A 1 299 ? 11.014 -0.315 -19.184 1.00 93.50 299 LEU A C 1
ATOM 2254 O O . LEU A 1 299 ? 9.877 -0.768 -19.059 1.00 93.50 299 LEU A O 1
ATOM 2258 N N . LEU A 1 300 ? 11.691 0.213 -18.170 1.00 95.19 300 LEU A N 1
ATOM 2259 C CA . LEU A 1 300 ? 11.157 0.379 -16.829 1.00 95.19 300 LEU A CA 1
ATOM 2260 C C . LEU A 1 300 ? 11.328 1.832 -16.397 1.00 95.19 300 LEU A C 1
ATOM 2262 O O . LEU A 1 300 ? 12.428 2.372 -16.446 1.00 95.19 300 LEU A O 1
ATOM 2266 N N . ALA A 1 301 ? 10.247 2.437 -15.925 1.00 94.81 301 ALA A N 1
ATOM 2267 C CA . ALA A 1 301 ? 10.276 3.709 -15.230 1.00 94.81 301 ALA A CA 1
ATOM 2268 C C . ALA A 1 301 ? 9.804 3.480 -13.797 1.00 94.81 301 ALA A C 1
ATOM 2270 O O . ALA A 1 301 ? 8.748 2.879 -13.589 1.00 94.81 301 ALA A O 1
ATOM 2271 N N . TYR A 1 302 ? 10.575 3.926 -12.808 1.00 94.75 302 TYR A N 1
ATOM 2272 C CA . TYR A 1 302 ? 10.208 3.711 -11.412 1.00 94.75 302 TYR A CA 1
ATOM 2273 C C . TYR A 1 302 ? 10.268 4.970 -10.549 1.00 94.75 302 TYR A C 1
ATOM 2275 O O . TYR A 1 302 ? 11.131 5.826 -10.737 1.00 94.75 302 TYR A O 1
ATOM 2283 N N . ASP A 1 303 ? 9.349 5.043 -9.589 1.00 92.88 303 ASP A N 1
ATOM 2284 C CA . ASP A 1 303 ? 9.299 6.067 -8.545 1.00 92.88 303 ASP A CA 1
ATOM 2285 C C . ASP A 1 303 ? 9.126 5.364 -7.190 1.00 92.88 303 ASP A C 1
ATOM 2287 O O . ASP A 1 303 ? 8.105 4.724 -6.923 1.00 92.88 303 ASP A O 1
ATOM 2291 N N . SER A 1 304 ? 10.161 5.402 -6.350 1.00 88.69 304 SER A N 1
ATOM 2292 C CA . SER A 1 304 ? 10.168 4.704 -5.059 1.00 88.69 304 SER A CA 1
ATOM 2293 C C . SER A 1 304 ? 9.395 5.436 -3.960 1.00 88.69 304 SER A C 1
ATOM 2295 O O . SER A 1 304 ? 9.174 4.850 -2.901 1.00 88.69 304 SER A O 1
ATOM 2297 N N . ASP A 1 305 ? 9.008 6.692 -4.191 1.00 84.94 305 ASP A N 1
ATOM 2298 C CA . ASP A 1 305 ? 8.217 7.495 -3.257 1.00 84.94 305 ASP A CA 1
ATOM 2299 C C . ASP A 1 305 ? 7.240 8.386 -4.032 1.00 84.94 305 ASP A C 1
ATOM 2301 O O . ASP A 1 305 ? 7.319 9.618 -4.064 1.00 84.94 305 ASP A O 1
ATOM 2305 N N . ALA A 1 306 ? 6.315 7.720 -4.714 1.00 84.00 306 ALA A N 1
ATOM 2306 C CA . ALA A 1 306 ? 5.393 8.378 -5.609 1.00 84.00 306 ALA A CA 1
ATOM 2307 C C . ALA A 1 306 ? 4.347 9.188 -4.834 1.00 84.00 306 ALA A C 1
ATOM 2309 O O . ALA A 1 306 ? 3.689 8.713 -3.895 1.00 84.00 306 ALA A O 1
ATOM 2310 N N . VAL A 1 307 ? 4.114 10.410 -5.318 1.00 80.69 307 VAL A N 1
ATOM 2311 C CA . VAL A 1 307 ? 2.946 11.203 -4.925 1.00 80.69 307 VAL A CA 1
ATOM 2312 C C . VAL A 1 307 ? 1.653 10.489 -5.311 1.00 80.69 307 VAL A C 1
ATOM 2314 O O . VAL A 1 307 ? 1.625 9.544 -6.097 1.00 80.69 307 VAL A O 1
ATOM 2317 N N . ASN A 1 308 ? 0.535 10.970 -4.780 1.00 76.44 308 ASN A N 1
ATOM 2318 C CA . ASN A 1 308 ? -0.755 10.402 -5.117 1.00 76.44 308 ASN A CA 1
ATOM 2319 C C . ASN A 1 308 ? -1.084 10.616 -6.616 1.00 76.44 308 ASN A C 1
ATOM 2321 O O . ASN A 1 308 ? -1.231 11.768 -7.036 1.00 76.44 308 ASN A O 1
ATOM 2325 N N . PRO A 1 309 ? -1.267 9.546 -7.418 1.00 74.88 309 PRO A N 1
ATOM 2326 C CA . PRO A 1 309 ? -1.474 9.646 -8.867 1.00 74.88 309 PRO A CA 1
ATOM 2327 C C . PRO A 1 309 ? -2.778 10.346 -9.273 1.00 74.88 309 PRO A C 1
ATOM 2329 O O . PRO A 1 309 ? -2.924 10.746 -10.424 1.00 74.88 309 PRO A O 1
ATOM 2332 N N . GLY A 1 310 ? -3.743 10.491 -8.357 1.00 71.94 310 GLY A N 1
ATOM 2333 C CA . GLY A 1 310 ? -4.987 11.217 -8.624 1.00 71.94 310 GLY A CA 1
ATOM 2334 C C . GLY A 1 310 ? -4.856 12.745 -8.584 1.00 71.94 310 GLY A C 1
ATOM 2335 O O . GLY A 1 310 ? -5.855 13.435 -8.774 1.00 71.94 310 GLY A O 1
ATOM 2336 N N . GLN A 1 311 ? -3.666 13.287 -8.307 1.00 69.81 311 GLN A N 1
ATOM 2337 C CA . GLN A 1 311 ? -3.409 14.729 -8.250 1.00 69.81 311 GLN A CA 1
ATOM 2338 C C . GLN A 1 311 ? -2.838 15.246 -9.587 1.00 69.81 311 GLN A C 1
ATOM 2340 O O . GLN A 1 311 ? -2.037 14.575 -10.223 1.00 69.81 311 GLN A O 1
ATOM 2345 N N . GLY A 1 312 ? -3.204 16.460 -10.015 1.00 72.62 312 GLY A N 1
ATOM 2346 C CA . GLY A 1 312 ? -2.579 17.122 -11.174 1.00 72.62 312 GLY A CA 1
ATOM 2347 C C . GLY A 1 312 ? -3.102 16.720 -12.560 1.00 72.62 312 GLY A C 1
ATOM 2348 O O . GLY A 1 312 ? -4.287 16.444 -12.745 1.00 72.62 312 GLY A O 1
ATOM 2349 N N . LEU A 1 313 ? -2.214 16.749 -13.561 1.00 73.25 313 LEU A N 1
ATOM 2350 C CA . LEU A 1 313 ? -2.496 16.495 -14.981 1.00 73.25 313 LEU A CA 1
ATOM 2351 C C . LEU A 1 313 ? -2.615 14.994 -15.288 1.00 73.25 313 LEU A C 1
ATOM 2353 O O . LEU A 1 313 ? -1.754 14.380 -15.918 1.00 73.25 313 LEU A O 1
ATOM 2357 N N . VAL A 1 314 ? -3.742 14.415 -14.884 1.00 80.31 314 VAL A N 1
ATOM 2358 C CA . VAL A 1 314 ? -4.064 12.987 -15.041 1.00 80.31 314 VAL A CA 1
ATOM 2359 C C . VAL A 1 314 ? -4.026 12.500 -16.508 1.00 80.31 314 VAL A C 1
ATOM 2361 O O . VAL A 1 314 ? -3.778 11.321 -16.762 1.00 80.31 314 VAL A O 1
ATOM 2364 N N . GLU A 1 315 ? -4.201 13.387 -17.495 1.00 82.25 315 GLU A N 1
ATOM 2365 C CA . GLU A 1 315 ? -4.130 13.028 -18.923 1.00 82.25 315 GLU A CA 1
ATOM 2366 C C . GLU A 1 315 ? -2.731 12.558 -19.366 1.00 82.25 315 GLU A C 1
ATOM 2368 O O . GLU A 1 315 ? -2.636 11.633 -20.172 1.00 82.25 315 GLU A O 1
ATOM 2373 N N . ASN A 1 316 ? -1.640 13.101 -18.810 1.00 83.94 316 ASN A N 1
ATOM 2374 C CA . ASN A 1 316 ? -0.285 12.623 -19.131 1.00 83.94 316 ASN A CA 1
ATOM 2375 C C . ASN A 1 316 ? -0.061 11.198 -18.618 1.00 83.94 316 ASN A C 1
ATOM 2377 O O . ASN A 1 316 ? 0.467 10.351 -19.338 1.00 83.94 316 ASN A O 1
ATOM 2381 N N . LEU A 1 317 ? -0.530 10.909 -17.401 1.00 87.31 317 LEU A N 1
ATOM 2382 C CA . LEU A 1 317 ? -0.485 9.564 -16.830 1.00 87.31 317 LEU A CA 1
ATOM 2383 C C . LEU A 1 317 ? -1.347 8.584 -17.640 1.00 87.31 317 LEU A C 1
ATOM 2385 O O . LEU A 1 317 ? -0.964 7.435 -17.855 1.00 87.31 317 LEU A O 1
ATOM 2389 N N . LYS A 1 318 ? -2.500 9.033 -18.142 1.00 85.50 318 LYS A N 1
ATOM 2390 C CA . LYS A 1 318 ? -3.380 8.231 -19.000 1.00 85.50 318 LYS A CA 1
ATOM 2391 C C . LYS A 1 318 ? -2.724 7.889 -20.340 1.00 85.50 318 LYS A C 1
ATOM 2393 O O . LYS A 1 318 ? -2.799 6.734 -20.751 1.00 85.50 318 LYS A O 1
ATOM 2398 N N . LYS A 1 319 ? -2.041 8.846 -20.980 1.00 87.62 319 LYS A N 1
ATOM 2399 C CA . LYS A 1 319 ? -1.232 8.598 -22.187 1.00 87.62 319 LYS A CA 1
ATOM 2400 C C . LYS A 1 319 ? -0.089 7.623 -21.903 1.00 87.62 319 LYS A C 1
ATOM 2402 O O . LYS A 1 319 ? 0.073 6.647 -22.633 1.00 87.62 319 LYS A O 1
ATOM 2407 N N . ALA A 1 320 ? 0.639 7.837 -20.804 1.00 88.56 320 ALA A N 1
ATOM 2408 C CA . ALA A 1 320 ? 1.753 6.982 -20.398 1.00 88.56 320 ALA A CA 1
ATOM 2409 C C . ALA A 1 320 ? 1.314 5.527 -20.173 1.00 88.56 320 ALA A C 1
ATOM 2411 O O . ALA A 1 320 ? 1.838 4.611 -20.799 1.00 88.56 320 ALA A O 1
ATOM 2412 N N . THR A 1 321 ? 0.281 5.316 -19.355 1.00 87.25 321 THR A N 1
ATOM 2413 C CA . THR A 1 321 ? -0.282 3.982 -19.071 1.00 87.25 321 THR A CA 1
ATOM 2414 C C . THR A 1 321 ? -0.979 3.335 -20.273 1.00 87.25 321 THR A C 1
ATOM 2416 O O . THR A 1 321 ? -1.215 2.127 -20.284 1.00 87.25 321 THR A O 1
ATOM 2419 N N . ALA A 1 322 ? -1.349 4.101 -21.300 1.00 84.50 322 ALA A N 1
ATOM 2420 C CA . ALA A 1 322 ? -1.899 3.556 -22.537 1.00 84.50 322 ALA A CA 1
ATOM 2421 C C . ALA A 1 322 ? -0.814 3.135 -23.544 1.00 84.50 322 ALA A C 1
ATOM 2423 O O . ALA A 1 322 ? -1.140 2.413 -24.482 1.00 84.50 322 ALA A O 1
ATOM 2424 N N . GLY A 1 323 ? 0.448 3.539 -23.355 1.00 83.56 323 GLY A N 1
ATOM 2425 C CA . GLY A 1 323 ? 1.493 3.384 -24.374 1.00 83.56 323 GLY A CA 1
ATOM 2426 C C . GLY A 1 323 ? 1.355 4.383 -25.531 1.00 83.56 323 GLY A C 1
ATOM 2427 O O . GLY A 1 323 ? 1.802 4.108 -26.642 1.00 83.56 323 GLY A O 1
ATOM 2428 N N . GLU A 1 324 ? 0.682 5.516 -25.309 1.00 88.00 324 GLU A N 1
ATOM 2429 C CA . GLU A 1 324 ? 0.478 6.552 -26.328 1.00 88.00 324 GLU A CA 1
ATOM 2430 C C . GLU A 1 324 ? 1.718 7.444 -26.495 1.00 88.00 324 GLU A C 1
ATOM 2432 O O . GLU A 1 324 ? 2.703 7.344 -25.760 1.00 88.00 324 GLU A O 1
ATOM 2437 N N . THR A 1 325 ? 1.682 8.324 -27.496 1.00 89.00 325 THR A N 1
ATOM 2438 C CA . THR A 1 325 ? 2.765 9.268 -27.768 1.00 89.00 325 THR A CA 1
ATOM 2439 C C . THR A 1 325 ? 2.885 10.311 -26.661 1.00 89.00 325 THR A C 1
ATOM 2441 O O . THR A 1 325 ? 1.927 11.029 -26.353 1.00 89.00 325 THR A O 1
ATOM 2444 N N . LEU A 1 326 ? 4.092 10.436 -26.113 1.00 88.94 326 LEU A N 1
ATOM 2445 C CA . LEU A 1 326 ? 4.501 11.553 -25.268 1.00 88.94 326 LEU A CA 1
ATOM 2446 C C . LEU A 1 326 ? 5.594 12.355 -25.969 1.00 88.94 326 LEU A C 1
ATOM 2448 O O . LEU A 1 326 ? 6.373 11.820 -26.757 1.00 88.94 326 LEU A O 1
ATOM 2452 N N . SER A 1 327 ? 5.649 13.644 -25.654 1.00 87.19 327 SER A N 1
ATOM 2453 C CA . SER A 1 327 ? 6.732 14.531 -26.060 1.00 87.19 327 SER A CA 1
ATOM 2454 C C . SER A 1 327 ? 7.761 14.658 -24.941 1.00 87.19 327 SER A C 1
ATOM 2456 O O . SER A 1 327 ? 7.395 14.750 -23.768 1.00 87.19 327 SER A O 1
ATOM 2458 N N . MET A 1 328 ? 9.034 14.726 -25.307 1.00 85.94 328 MET A N 1
ATOM 2459 C CA . MET A 1 328 ? 10.133 15.148 -24.443 1.00 85.94 328 MET A CA 1
ATOM 2460 C C . MET A 1 328 ? 10.838 16.358 -25.043 1.00 85.94 328 MET A C 1
ATOM 2462 O O . MET A 1 328 ? 10.874 16.534 -26.266 1.00 85.94 328 MET A O 1
ATOM 2466 N N . ARG A 1 329 ? 11.457 17.168 -24.185 1.00 82.25 329 ARG A N 1
ATOM 2467 C CA . ARG A 1 329 ? 12.311 18.274 -24.618 1.00 82.25 329 ARG A CA 1
ATOM 2468 C C . ARG A 1 329 ? 13.631 18.266 -23.858 1.00 82.25 329 ARG A C 1
ATOM 2470 O O . ARG A 1 329 ? 13.668 18.503 -22.653 1.00 82.25 329 ARG A O 1
ATOM 2477 N N . LEU A 1 330 ? 14.723 18.041 -24.582 1.00 82.00 330 LEU A N 1
ATOM 2478 C CA . LEU A 1 330 ? 16.078 18.192 -24.058 1.00 82.00 330 LEU A CA 1
ATOM 2479 C C . LEU A 1 330 ? 16.607 19.606 -24.340 1.00 82.00 330 LEU A C 1
ATOM 2481 O O . LEU A 1 330 ? 16.171 20.293 -25.269 1.00 82.00 330 LEU A O 1
ATOM 2485 N N . LEU A 1 331 ? 17.530 20.078 -23.500 1.00 78.94 331 LEU A N 1
ATOM 2486 C CA . LEU A 1 331 ? 18.101 21.419 -23.636 1.00 78.94 331 LEU A CA 1
ATOM 2487 C C . LEU A 1 331 ? 18.854 21.543 -24.969 1.00 78.94 331 LEU A C 1
ATOM 2489 O O . LEU A 1 331 ? 19.648 20.678 -25.318 1.00 78.94 331 LEU A O 1
ATOM 2493 N N . LYS A 1 332 ? 18.628 22.651 -25.691 1.00 79.88 332 LYS A N 1
ATOM 2494 C CA . LYS A 1 332 ? 19.244 22.968 -27.001 1.00 79.88 332 LYS A CA 1
ATOM 2495 C C . LYS A 1 332 ? 18.924 21.985 -28.147 1.00 79.88 332 LYS A C 1
ATOM 2497 O O . LYS A 1 332 ? 19.545 22.068 -29.207 1.00 79.88 332 LYS A O 1
ATOM 2502 N N . GLN A 1 333 ? 17.933 21.114 -27.971 1.00 80.56 333 GLN A N 1
ATOM 2503 C CA . GLN A 1 333 ? 17.499 20.142 -28.975 1.00 80.56 333 GLN A CA 1
ATOM 2504 C C . GLN A 1 333 ? 16.033 20.350 -29.373 1.00 80.56 333 GLN A C 1
ATOM 2506 O O . GLN A 1 333 ? 15.294 21.116 -28.743 1.00 80.56 333 GLN A O 1
ATOM 2511 N N . ASN A 1 334 ? 15.619 19.671 -30.444 1.00 78.19 334 ASN A N 1
ATOM 2512 C CA . ASN A 1 334 ? 14.224 19.630 -30.868 1.00 78.19 334 ASN A CA 1
ATOM 2513 C C . ASN A 1 334 ? 13.344 18.881 -29.863 1.00 78.19 334 ASN A C 1
ATOM 2515 O O . ASN A 1 334 ? 13.804 18.012 -29.124 1.00 78.19 334 ASN A O 1
ATOM 2519 N N . VAL A 1 335 ? 12.051 19.210 -29.867 1.00 83.06 335 VAL A N 1
ATOM 2520 C CA . VAL A 1 335 ? 11.049 18.383 -29.190 1.00 83.06 335 VAL A CA 1
ATOM 2521 C C . VAL A 1 335 ? 10.980 17.050 -29.927 1.00 83.06 335 VAL A C 1
ATOM 2523 O O . VAL A 1 335 ? 10.702 17.023 -31.124 1.00 83.06 335 VAL A O 1
ATOM 2526 N N . SER A 1 336 ? 11.219 15.959 -29.207 1.00 83.19 336 SER A N 1
ATOM 2527 C CA . SER A 1 336 ? 11.067 14.601 -29.727 1.00 83.19 336 SER A CA 1
ATOM 2528 C C . SER A 1 336 ? 9.761 14.026 -29.196 1.00 83.19 336 SER A C 1
ATOM 2530 O O . SER A 1 336 ? 9.407 14.248 -28.039 1.00 83.19 336 SER A O 1
ATOM 2532 N N . SER A 1 337 ? 9.000 13.341 -30.042 1.00 86.25 337 SER A N 1
ATOM 2533 C CA . SER A 1 337 ? 7.735 12.713 -29.655 1.00 86.25 337 SER A CA 1
ATOM 2534 C C . SER A 1 337 ? 7.724 11.275 -30.130 1.00 86.25 337 SER A C 1
ATOM 2536 O O . SER A 1 337 ? 7.910 11.013 -31.315 1.00 86.25 337 SER A O 1
ATOM 2538 N N . ASN A 1 338 ? 7.500 10.343 -29.211 1.00 87.88 338 ASN A N 1
ATOM 2539 C CA . ASN A 1 338 ? 7.470 8.920 -29.526 1.00 87.88 338 ASN A CA 1
ATOM 2540 C C . ASN A 1 338 ? 6.496 8.188 -28.590 1.00 87.88 338 ASN A C 1
ATOM 2542 O O . ASN A 1 338 ? 6.037 8.750 -27.593 1.00 87.88 338 ASN A O 1
ATOM 2546 N N . THR A 1 339 ? 6.133 6.952 -28.918 1.00 88.06 339 THR A N 1
ATOM 2547 C CA . THR A 1 339 ? 5.295 6.110 -28.055 1.00 88.06 339 THR A CA 1
ATOM 2548 C C . THR A 1 339 ? 6.054 5.703 -26.796 1.00 88.06 339 THR A C 1
ATOM 2550 O O . THR A 1 339 ? 7.250 5.402 -26.851 1.00 88.06 339 THR A O 1
ATOM 2553 N N . VAL A 1 340 ? 5.355 5.651 -25.665 1.00 89.25 340 VAL A N 1
ATOM 2554 C CA . VAL A 1 340 ? 5.914 5.144 -24.405 1.00 89.25 340 VAL A CA 1
ATOM 2555 C C . VAL A 1 340 ? 6.286 3.670 -24.535 1.00 89.25 340 VAL A C 1
ATOM 2557 O O . VAL A 1 340 ? 5.469 2.854 -24.954 1.00 89.25 340 VAL A O 1
ATOM 2560 N N . THR A 1 341 ? 7.525 3.328 -24.173 1.00 88.00 341 THR A N 1
ATOM 2561 C CA . THR A 1 341 ? 7.967 1.927 -24.042 1.00 88.00 341 THR A CA 1
ATOM 2562 C C . THR A 1 341 ? 7.996 1.460 -22.608 1.00 88.00 341 THR A C 1
ATOM 2564 O O . THR A 1 341 ? 7.776 0.273 -22.371 1.00 88.00 341 THR A O 1
ATOM 2567 N N . ALA A 1 342 ? 8.273 2.357 -21.665 1.00 92.31 342 ALA A N 1
ATOM 2568 C CA . ALA A 1 342 ? 8.495 1.942 -20.297 1.00 92.31 342 ALA A CA 1
ATOM 2569 C C . ALA A 1 342 ? 7.200 1.481 -19.617 1.00 92.31 342 ALA A C 1
ATOM 2571 O O . ALA A 1 342 ? 6.151 2.115 -19.740 1.00 92.31 342 ALA A O 1
ATOM 2572 N N . PHE A 1 343 ? 7.292 0.393 -18.861 1.00 93.81 343 PHE A N 1
ATOM 2573 C CA . PHE A 1 343 ? 6.317 0.050 -17.836 1.00 93.81 343 PHE A CA 1
ATOM 2574 C C . PHE A 1 343 ? 6.605 0.863 -16.572 1.00 93.81 343 PHE A C 1
ATOM 2576 O O . PHE A 1 343 ? 7.769 1.038 -16.211 1.00 93.81 343 PHE A O 1
ATOM 2583 N N . MET A 1 344 ? 5.567 1.353 -15.893 1.00 93.56 344 MET A N 1
ATOM 2584 C CA . MET A 1 344 ? 5.739 2.150 -14.676 1.00 93.56 344 MET A CA 1
ATOM 2585 C C . MET A 1 344 ? 5.550 1.308 -13.417 1.00 93.56 344 MET A C 1
ATOM 2587 O O . MET A 1 344 ? 4.532 0.629 -13.278 1.00 93.56 344 MET A O 1
ATOM 2591 N N . ILE A 1 345 ? 6.483 1.426 -12.472 1.00 94.38 345 ILE A N 1
ATOM 2592 C CA . ILE A 1 345 ? 6.360 0.876 -11.117 1.00 94.38 345 ILE A CA 1
ATOM 2593 C C . ILE A 1 345 ? 6.487 2.009 -10.102 1.00 94.38 345 ILE A C 1
ATOM 2595 O O . ILE A 1 345 ? 7.451 2.766 -10.113 1.00 94.38 345 ILE A O 1
ATOM 2599 N N . MET A 1 346 ? 5.514 2.128 -9.209 1.00 92.00 346 MET A N 1
ATOM 2600 C CA . MET A 1 346 ? 5.464 3.192 -8.211 1.00 92.00 346 MET A CA 1
ATOM 2601 C C . MET A 1 346 ? 5.269 2.590 -6.831 1.00 92.00 346 MET A C 1
ATOM 2603 O O . MET A 1 346 ? 4.360 1.787 -6.642 1.00 92.00 346 MET A O 1
ATOM 2607 N N . ALA A 1 347 ? 6.078 2.993 -5.859 1.00 91.25 347 ALA A N 1
ATOM 2608 C CA . ALA A 1 347 ? 5.812 2.704 -4.458 1.00 91.25 347 ALA A CA 1
ATOM 2609 C C . ALA A 1 347 ? 5.138 3.904 -3.804 1.00 91.25 347 ALA A C 1
ATOM 2611 O O . ALA A 1 347 ? 5.538 5.048 -3.996 1.00 91.25 347 ALA A O 1
ATOM 2612 N N . THR A 1 348 ? 4.100 3.637 -3.020 1.00 85.75 348 THR A N 1
ATOM 2613 C CA . THR A 1 348 ? 3.395 4.674 -2.277 1.00 85.75 348 THR A CA 1
ATOM 2614 C C . THR A 1 348 ? 2.895 4.132 -0.946 1.00 85.75 348 THR A C 1
ATOM 2616 O O . THR A 1 348 ? 2.506 2.969 -0.819 1.00 85.75 348 THR A O 1
ATOM 2619 N N . ASN A 1 349 ? 2.903 4.992 0.069 1.00 80.00 349 ASN A N 1
ATOM 2620 C CA . ASN A 1 349 ? 2.408 4.641 1.397 1.00 80.00 349 ASN A CA 1
ATOM 2621 C C . ASN A 1 349 ? 0.879 4.710 1.502 1.00 80.00 349 ASN A C 1
ATOM 2623 O O . ASN A 1 349 ? 0.314 4.382 2.541 1.00 80.00 349 ASN A O 1
ATOM 2627 N N . ARG A 1 350 ? 0.196 5.164 0.444 1.00 68.00 350 ARG A N 1
ATOM 2628 C CA . ARG A 1 350 ? -1.258 5.340 0.411 1.00 68.00 350 ARG A CA 1
ATOM 2629 C C . ARG A 1 350 ? -1.828 4.760 -0.873 1.00 68.00 350 ARG A C 1
ATOM 2631 O O . ARG A 1 350 ? -1.223 4.867 -1.932 1.00 68.00 350 ARG A O 1
ATOM 2638 N N . SER A 1 351 ? -3.024 4.195 -0.806 1.00 68.31 351 SER A N 1
ATOM 2639 C CA . SER A 1 351 ? -3.704 3.695 -2.001 1.00 68.31 351 SER A CA 1
ATOM 2640 C C . SER A 1 351 ? -4.049 4.835 -2.972 1.00 68.31 351 SER A C 1
ATOM 2642 O O . SER A 1 351 ? -4.379 5.949 -2.559 1.00 68.31 351 SER A O 1
ATOM 2644 N N . SER A 1 352 ? -3.983 4.559 -4.278 1.00 68.69 352 SER A N 1
ATOM 2645 C CA . SER A 1 352 ? -4.182 5.566 -5.331 1.00 68.69 352 SER A CA 1
ATOM 2646 C C . SER A 1 352 ? -5.577 6.208 -5.283 1.00 68.69 352 SER A C 1
ATOM 2648 O O . SER A 1 352 ? -6.585 5.517 -5.126 1.00 68.69 352 SER A O 1
ATOM 2650 N N . THR A 1 353 ? -5.678 7.533 -5.472 1.00 71.50 353 THR A N 1
ATOM 2651 C CA . THR A 1 353 ? -6.981 8.231 -5.579 1.00 71.50 353 THR A CA 1
ATOM 2652 C C . THR A 1 353 ? -7.534 8.325 -6.997 1.00 71.50 353 THR A C 1
ATOM 2654 O O . THR A 1 353 ? -8.463 9.087 -7.264 1.00 71.50 353 THR A O 1
ATOM 2657 N N . LEU A 1 354 ? -7.014 7.507 -7.915 1.00 74.69 354 LEU A N 1
ATOM 2658 C CA . LEU A 1 354 ? -7.510 7.453 -9.287 1.00 74.69 354 LEU A CA 1
ATOM 2659 C C . LEU A 1 354 ? -8.994 7.039 -9.329 1.00 74.69 354 LEU A C 1
ATOM 2661 O O . LEU A 1 354 ? -9.416 6.214 -8.513 1.00 74.69 354 LEU A O 1
ATOM 2665 N N . PRO A 1 355 ? -9.797 7.593 -10.257 1.00 69.12 355 PRO A N 1
ATOM 2666 C CA . PRO A 1 355 ? -11.213 7.260 -10.381 1.00 69.12 355 PRO A CA 1
ATOM 2667 C C . PRO A 1 355 ? -11.465 5.762 -10.605 1.00 69.12 355 PRO A C 1
ATOM 2669 O O . PRO A 1 355 ? -10.749 5.116 -11.368 1.00 69.12 355 PRO A O 1
ATOM 2672 N N . SER A 1 356 ? -12.551 5.229 -10.038 1.00 70.25 356 SER A N 1
ATOM 2673 C CA . SER A 1 356 ? -12.972 3.823 -10.183 1.00 70.25 356 SER A CA 1
ATOM 2674 C C . SER A 1 356 ? -13.598 3.507 -11.555 1.00 70.25 356 SER A C 1
ATOM 2676 O O . SER A 1 356 ? -14.530 2.699 -11.652 1.00 70.25 356 SER A O 1
ATOM 2678 N N . THR A 1 357 ? -13.139 4.161 -12.623 1.00 74.06 357 THR A N 1
ATOM 2679 C CA . THR A 1 357 ? -13.706 4.026 -13.969 1.00 74.06 357 THR A CA 1
ATOM 2680 C C . THR A 1 357 ? -13.073 2.848 -14.728 1.00 74.06 357 THR A C 1
ATOM 2682 O O . THR A 1 357 ? -11.935 2.461 -14.432 1.00 74.06 357 THR A O 1
ATOM 2685 N N . PRO A 1 358 ? -13.775 2.238 -15.704 1.00 75.00 358 PRO A N 1
ATOM 2686 C CA . PRO A 1 358 ? -13.249 1.103 -16.472 1.00 75.00 358 PRO A CA 1
ATOM 2687 C C . PRO A 1 358 ? -11.899 1.384 -17.150 1.00 75.00 358 PRO A C 1
ATOM 2689 O O . PRO A 1 358 ? -11.086 0.479 -17.334 1.00 75.00 358 PRO A O 1
ATOM 2692 N N . GLU A 1 359 ? -11.637 2.642 -17.505 1.00 76.31 359 GLU A N 1
ATOM 2693 C CA . GLU A 1 359 ? -10.389 3.085 -18.123 1.00 76.31 359 GLU A CA 1
ATOM 2694 C C . GLU A 1 359 ? -9.188 2.944 -17.184 1.00 76.31 359 GLU A C 1
ATOM 2696 O O . GLU A 1 359 ? -8.107 2.584 -17.646 1.00 76.31 359 GLU A O 1
ATOM 2701 N N . TRP A 1 360 ? -9.356 3.215 -15.890 1.00 78.69 360 TRP A N 1
ATOM 2702 C CA . TRP A 1 360 ? -8.287 3.059 -14.901 1.00 78.69 360 TRP A CA 1
ATOM 2703 C C . TRP A 1 360 ? -8.168 1.618 -14.424 1.00 78.69 360 TRP A C 1
ATOM 2705 O O . TRP A 1 360 ? -7.059 1.102 -14.321 1.00 78.69 360 TRP A O 1
ATOM 2715 N N . LYS A 1 361 ? -9.295 0.922 -14.233 1.00 75.31 361 LYS A N 1
ATOM 2716 C CA . LYS A 1 361 ? -9.295 -0.480 -13.781 1.00 75.31 361 LYS A CA 1
ATOM 2717 C C . LYS A 1 361 ? -8.471 -1.408 -14.678 1.00 75.31 361 LYS A C 1
ATOM 2719 O O . LYS A 1 361 ? -7.823 -2.307 -14.168 1.00 75.31 361 LYS A O 1
ATOM 2724 N N . ARG A 1 362 ? -8.452 -1.170 -15.995 1.00 76.25 362 ARG A N 1
ATOM 2725 C CA . ARG A 1 362 ? -7.672 -1.980 -16.951 1.00 76.25 362 ARG A CA 1
ATOM 2726 C C . ARG A 1 362 ? -6.180 -1.625 -17.040 1.00 76.25 362 ARG A C 1
ATOM 2728 O O . ARG A 1 362 ? -5.474 -2.230 -17.833 1.00 76.25 362 ARG A O 1
ATOM 2735 N N . ARG A 1 363 ? -5.720 -0.587 -16.330 1.00 80.50 363 ARG A N 1
ATOM 2736 C CA . ARG A 1 363 ? -4.344 -0.056 -16.424 1.00 80.50 363 ARG A CA 1
ATOM 2737 C C . ARG A 1 363 ? -3.605 -0.040 -15.094 1.00 80.50 363 ARG A C 1
ATOM 2739 O O . ARG A 1 363 ? -2.401 0.150 -15.100 1.00 80.50 363 ARG A O 1
ATOM 2746 N N . ILE A 1 364 ? -4.306 -0.174 -13.974 1.00 84.62 364 ILE A N 1
ATOM 2747 C CA . ILE A 1 364 ? -3.734 0.005 -12.642 1.00 84.62 364 ILE A CA 1
ATOM 2748 C C . ILE A 1 364 ? -3.659 -1.345 -11.953 1.00 84.62 364 ILE A C 1
ATOM 2750 O O . ILE A 1 364 ? -4.682 -1.949 -11.635 1.00 84.62 364 ILE A O 1
ATOM 2754 N N . TRP A 1 365 ? -2.438 -1.793 -11.705 1.00 86.81 365 TRP A N 1
ATOM 2755 C CA . TRP A 1 365 ? -2.159 -3.004 -10.955 1.00 86.81 365 TRP A CA 1
ATOM 2756 C C . TRP A 1 365 ? -1.778 -2.613 -9.535 1.00 86.81 365 TRP A C 1
ATOM 2758 O O . TRP A 1 365 ? -0.725 -2.025 -9.310 1.00 86.81 365 TRP A O 1
ATOM 2768 N N . ASN A 1 366 ? -2.646 -2.900 -8.570 1.00 86.00 366 ASN A N 1
ATOM 2769 C CA . ASN A 1 366 ? -2.327 -2.666 -7.165 1.00 86.00 366 ASN A CA 1
ATOM 2770 C C . ASN A 1 366 ? -1.640 -3.908 -6.601 1.00 86.00 366 ASN A C 1
ATOM 2772 O O . ASN A 1 366 ? -2.166 -5.013 -6.719 1.00 86.00 366 ASN A O 1
ATOM 2776 N N . VAL A 1 367 ? -0.490 -3.706 -5.969 1.00 90.00 367 VAL A N 1
ATOM 2777 C CA . VAL A 1 367 ? 0.265 -4.739 -5.263 1.00 90.00 367 VAL A CA 1
ATOM 2778 C C . VAL A 1 367 ? 0.324 -4.323 -3.793 1.00 90.00 367 VAL A C 1
ATOM 2780 O O . VAL A 1 367 ? 1.230 -3.581 -3.409 1.00 90.00 367 VAL A O 1
ATOM 2783 N N . PRO A 1 368 ? -0.671 -4.714 -2.978 1.00 88.31 368 PRO A N 1
ATOM 2784 C CA . PRO A 1 368 ? -0.661 -4.454 -1.550 1.00 88.31 368 PRO A CA 1
ATOM 2785 C C . PRO A 1 368 ? 0.394 -5.326 -0.876 1.00 88.31 368 PRO A C 1
ATOM 2787 O O . PRO A 1 368 ? 0.276 -6.551 -0.828 1.00 88.31 368 PRO A O 1
ATOM 2790 N N . PHE A 1 369 ? 1.420 -4.674 -0.350 1.00 90.75 369 PHE A N 1
ATOM 2791 C CA . PHE A 1 369 ? 2.376 -5.287 0.554 1.00 90.75 369 PHE A CA 1
ATOM 2792 C C . PHE A 1 369 ? 1.758 -5.367 1.946 1.00 90.75 369 PHE A C 1
ATOM 2794 O O . PHE A 1 369 ? 1.024 -4.470 2.372 1.00 90.75 369 PHE A O 1
ATOM 2801 N N . ARG A 1 370 ? 2.092 -6.438 2.655 1.00 88.44 370 ARG A N 1
ATOM 2802 C CA . ARG A 1 370 ? 1.708 -6.676 4.041 1.00 88.44 370 ARG A CA 1
ATOM 2803 C C . ARG A 1 370 ? 2.067 -5.486 4.934 1.00 88.44 370 ARG A C 1
ATOM 2805 O O . ARG A 1 370 ? 3.080 -4.810 4.734 1.00 88.44 370 ARG A O 1
ATOM 2812 N N . SER A 1 371 ? 1.203 -5.221 5.906 1.00 82.25 371 SER A N 1
ATOM 2813 C CA . SER A 1 371 ? 1.390 -4.183 6.923 1.00 82.25 371 SER A CA 1
ATOM 2814 C C . SER A 1 371 ? 2.057 -4.718 8.193 1.00 82.25 371 SER A C 1
ATOM 2816 O O . SER A 1 371 ? 2.606 -3.935 8.960 1.00 82.25 371 SER A O 1
ATOM 2818 N N . ASP A 1 372 ? 2.061 -6.037 8.385 1.00 83.62 372 ASP A N 1
ATOM 2819 C CA . ASP A 1 372 ? 2.559 -6.750 9.563 1.00 83.62 372 ASP A CA 1
ATOM 2820 C C . ASP A 1 372 ? 3.942 -7.400 9.352 1.00 83.62 372 ASP A C 1
ATOM 2822 O O . ASP A 1 372 ? 4.340 -8.295 10.095 1.00 83.62 372 ASP A O 1
ATOM 2826 N N . THR A 1 373 ? 4.697 -6.965 8.337 1.00 85.50 373 THR A N 1
ATOM 2827 C CA . THR A 1 373 ? 6.045 -7.486 8.061 1.00 85.50 373 THR A CA 1
ATOM 2828 C C . THR A 1 373 ? 7.056 -7.009 9.095 1.00 85.50 373 THR A C 1
ATOM 2830 O O . THR A 1 373 ? 7.179 -5.806 9.333 1.00 85.50 373 THR A O 1
ATOM 2833 N N . THR A 1 374 ? 7.849 -7.932 9.636 1.00 90.50 374 THR A N 1
ATOM 2834 C CA . THR A 1 374 ? 9.001 -7.602 10.486 1.00 90.50 374 THR A CA 1
ATOM 2835 C C . THR A 1 374 ? 10.207 -7.172 9.650 1.00 90.50 374 THR A C 1
ATOM 2837 O O . THR A 1 374 ? 10.332 -7.550 8.484 1.00 90.50 374 THR A O 1
ATOM 2840 N N . GLU A 1 375 ? 11.134 -6.427 10.256 1.00 92.12 375 GLU A N 1
ATOM 2841 C CA . GLU A 1 375 ? 12.402 -6.049 9.614 1.00 92.12 375 GLU A CA 1
ATOM 2842 C C . GLU A 1 375 ? 13.191 -7.280 9.137 1.00 92.12 375 GLU A C 1
ATOM 2844 O O . GLU A 1 375 ? 13.647 -7.316 7.999 1.00 92.12 375 GLU A O 1
ATOM 2849 N N . GLU A 1 376 ? 13.249 -8.338 9.952 1.00 93.75 376 GLU A N 1
ATOM 2850 C CA . GLU A 1 376 ? 13.870 -9.621 9.591 1.00 93.75 376 GLU A CA 1
ATOM 2851 C C . GLU A 1 376 ? 13.241 -10.241 8.333 1.00 93.75 376 GLU A C 1
ATOM 2853 O O . GLU A 1 376 ? 13.947 -10.709 7.440 1.00 93.75 376 GLU A O 1
ATOM 2858 N N . THR A 1 377 ? 11.910 -10.197 8.217 1.00 94.12 377 THR A N 1
ATOM 2859 C CA . THR A 1 377 ? 11.195 -10.709 7.037 1.00 94.12 377 THR A CA 1
ATOM 2860 C C . THR A 1 377 ? 11.554 -9.910 5.786 1.00 94.12 377 THR A C 1
ATOM 2862 O O . THR A 1 377 ? 11.758 -10.483 4.715 1.00 94.12 377 THR A O 1
ATOM 2865 N N . VAL A 1 378 ? 11.660 -8.588 5.922 1.00 93.94 378 VAL A N 1
ATOM 2866 C CA . VAL A 1 378 ? 12.020 -7.683 4.826 1.00 93.94 378 VAL A CA 1
ATOM 2867 C C . VAL A 1 378 ? 13.470 -7.884 4.392 1.00 93.94 378 VAL A C 1
ATOM 2869 O O . VAL A 1 378 ? 13.736 -7.909 3.190 1.00 93.94 378 VAL A O 1
ATOM 2872 N N . LEU A 1 379 ? 14.393 -8.084 5.334 1.00 94.31 379 LEU A N 1
ATOM 2873 C CA . LEU A 1 379 ? 15.791 -8.405 5.040 1.00 94.31 379 LEU A CA 1
ATOM 2874 C C . LEU A 1 379 ? 15.912 -9.755 4.331 1.00 94.31 379 LEU A C 1
ATOM 2876 O O . LEU A 1 379 ? 16.513 -9.823 3.264 1.00 94.31 379 LEU A O 1
ATOM 2880 N N . ARG A 1 380 ? 15.242 -10.797 4.835 1.00 95.81 380 ARG A N 1
ATOM 2881 C CA . ARG A 1 380 ? 15.199 -12.116 4.184 1.00 95.81 380 ARG A CA 1
ATOM 2882 C C . ARG A 1 380 ? 14.626 -12.046 2.766 1.00 95.81 380 ARG A C 1
ATOM 2884 O O . ARG A 1 380 ? 15.095 -12.741 1.867 1.00 95.81 380 ARG A O 1
ATOM 2891 N N . TRP A 1 381 ? 13.598 -11.224 2.556 1.00 96.19 381 TRP A N 1
ATOM 2892 C CA . TRP A 1 381 ? 13.042 -10.968 1.228 1.00 96.19 381 TRP A CA 1
ATOM 2893 C C . TRP A 1 381 ? 14.054 -10.277 0.306 1.00 96.19 381 TRP A C 1
ATOM 2895 O O . TRP A 1 381 ? 14.202 -10.680 -0.846 1.00 96.19 381 TRP A O 1
ATOM 2905 N N . ALA A 1 382 ? 14.767 -9.269 0.809 1.00 95.25 382 ALA A N 1
ATOM 2906 C CA . ALA A 1 382 ? 15.783 -8.550 0.049 1.00 95.25 382 ALA A CA 1
ATOM 2907 C C . ALA A 1 382 ? 16.977 -9.444 -0.323 1.00 95.25 382 ALA A C 1
ATOM 2909 O O . ALA A 1 382 ? 17.396 -9.442 -1.478 1.00 95.25 382 ALA A O 1
ATOM 2910 N N . GLU A 1 383 ? 17.465 -10.253 0.621 1.00 95.81 383 GLU A N 1
ATOM 2911 C CA . GLU A 1 383 ? 18.516 -11.252 0.394 1.00 95.81 383 GLU A CA 1
ATOM 2912 C C . GLU A 1 383 ? 18.103 -12.279 -0.661 1.00 95.81 383 GLU A C 1
ATOM 2914 O O . GLU A 1 383 ? 18.890 -12.613 -1.541 1.00 95.81 383 GLU A O 1
ATOM 2919 N N . TYR A 1 384 ? 16.857 -12.756 -0.602 1.00 97.38 384 TYR A N 1
ATOM 2920 C CA . TYR A 1 384 ? 16.327 -13.667 -1.610 1.00 97.38 384 TYR A CA 1
ATOM 2921 C C . TYR A 1 384 ? 16.232 -13.014 -2.990 1.00 97.38 384 TYR A C 1
ATOM 2923 O O . TYR A 1 384 ? 16.578 -13.654 -3.981 1.00 97.38 384 TYR A O 1
ATOM 2931 N N . LEU A 1 385 ? 15.725 -11.780 -3.082 1.00 97.19 385 LEU A N 1
ATOM 2932 C CA . LEU A 1 385 ? 15.554 -11.104 -4.366 1.00 97.19 385 LEU A CA 1
ATOM 2933 C C . LEU A 1 385 ? 16.885 -10.882 -5.084 1.00 97.19 385 LEU A C 1
ATOM 2935 O O . LEU A 1 385 ? 16.931 -11.098 -6.296 1.00 97.19 385 LEU A O 1
ATOM 2939 N N . GLY A 1 386 ? 17.919 -10.460 -4.352 1.00 94.75 386 GLY A N 1
ATOM 2940 C CA . GLY A 1 386 ? 19.204 -10.068 -4.923 1.00 94.75 386 GLY A CA 1
ATOM 2941 C C . GLY A 1 386 ? 19.091 -8.879 -5.885 1.00 94.75 386 GLY A C 1
ATOM 2942 O O . GLY A 1 386 ? 18.085 -8.167 -5.921 1.00 94.75 386 GLY A O 1
ATOM 2943 N N . ASP A 1 387 ? 20.137 -8.655 -6.677 1.00 88.38 387 ASP A N 1
ATOM 2944 C CA . ASP A 1 387 ? 20.223 -7.557 -7.652 1.00 88.38 387 ASP A CA 1
ATOM 2945 C C . ASP A 1 387 ? 20.188 -8.049 -9.116 1.00 88.38 387 ASP A C 1
ATOM 2947 O O . ASP A 1 387 ? 20.300 -7.261 -10.059 1.00 88.38 387 ASP A O 1
ATOM 2951 N N . GLY A 1 388 ? 20.011 -9.359 -9.316 1.00 86.75 388 GLY A N 1
ATOM 2952 C CA . GLY A 1 388 ? 19.979 -10.015 -10.619 1.00 86.75 388 GLY A CA 1
ATOM 2953 C C . GLY A 1 388 ? 21.367 -10.285 -11.202 1.00 86.75 388 GLY A C 1
ATOM 2954 O O . GLY A 1 388 ? 21.474 -10.636 -12.382 1.00 86.75 388 GLY A O 1
ATOM 2955 N N . THR A 1 389 ? 22.442 -10.096 -10.430 1.00 87.06 389 THR A N 1
ATOM 2956 C CA . THR A 1 389 ? 23.803 -10.447 -10.858 1.00 87.06 389 THR A CA 1
ATOM 2957 C C . THR A 1 389 ? 24.120 -11.918 -10.632 1.00 87.06 389 THR A C 1
ATOM 2959 O O . THR A 1 389 ? 24.853 -12.493 -11.445 1.00 87.06 389 THR A O 1
ATOM 2962 N N . ASN A 1 390 ? 23.557 -12.538 -9.591 1.00 92.00 390 ASN A N 1
ATOM 2963 C CA . ASN A 1 390 ? 23.719 -13.959 -9.326 1.00 92.00 390 ASN A CA 1
ATOM 2964 C C . ASN A 1 390 ? 22.623 -14.751 -10.069 1.00 92.00 390 ASN A C 1
ATOM 2966 O O . ASN A 1 390 ? 21.440 -14.425 -9.952 1.00 92.00 390 ASN A O 1
ATOM 2970 N N . PRO A 1 391 ? 22.973 -15.810 -10.829 1.00 92.62 391 PRO A N 1
ATOM 2971 C CA . PRO A 1 391 ? 21.993 -16.659 -11.504 1.00 92.62 391 PRO A CA 1
ATOM 2972 C C . PRO A 1 391 ? 20.865 -17.193 -10.613 1.00 92.62 391 PRO A C 1
ATOM 2974 O O . PRO A 1 391 ? 19.769 -17.440 -11.126 1.00 92.62 391 PRO A O 1
ATOM 2977 N N . ASP A 1 392 ? 21.117 -17.355 -9.312 1.00 93.88 392 ASP A N 1
ATOM 2978 C CA . ASP A 1 392 ? 20.165 -17.880 -8.329 1.00 93.88 392 ASP A CA 1
ATOM 2979 C C . ASP A 1 392 ? 19.264 -16.819 -7.680 1.00 93.88 392 ASP A C 1
ATOM 2981 O O . ASP A 1 392 ? 18.353 -17.195 -6.935 1.00 93.88 392 ASP A O 1
ATOM 2985 N N . ASP A 1 393 ? 19.453 -15.535 -8.001 1.00 97.06 393 ASP A N 1
ATOM 2986 C CA . ASP A 1 393 ? 18.678 -14.422 -7.446 1.00 97.06 393 ASP A CA 1
ATOM 2987 C C . ASP A 1 393 ? 17.171 -14.574 -7.699 1.00 97.06 393 ASP A C 1
ATOM 2989 O O . ASP A 1 393 ? 16.704 -14.886 -8.804 1.00 97.06 393 ASP A O 1
ATOM 2993 N N . GLY A 1 394 ? 16.382 -14.308 -6.662 1.00 97.31 394 GLY A N 1
ATOM 2994 C CA . GLY A 1 394 ? 14.931 -14.445 -6.657 1.00 97.31 394 GLY A CA 1
ATOM 2995 C C . GLY A 1 394 ? 14.205 -13.469 -7.581 1.00 97.31 394 GLY A C 1
ATOM 2996 O O . GLY A 1 394 ? 13.091 -13.762 -8.020 1.00 97.31 394 GLY A O 1
ATOM 2997 N N . VAL A 1 395 ? 14.819 -12.336 -7.944 1.00 97.69 395 VAL A N 1
ATOM 2998 C CA . VAL A 1 395 ? 14.257 -11.415 -8.947 1.00 97.69 395 VAL A CA 1
ATOM 2999 C C . VAL A 1 395 ? 14.157 -12.075 -10.332 1.00 97.69 395 VAL A C 1
ATOM 3001 O O . VAL A 1 395 ? 13.230 -11.790 -11.095 1.00 97.69 395 VAL A O 1
ATOM 3004 N N . ILE A 1 396 ? 15.046 -13.026 -10.642 1.00 98.00 396 ILE A N 1
ATOM 3005 C CA . ILE A 1 396 ? 15.019 -13.804 -11.889 1.00 98.00 396 ILE A CA 1
ATOM 3006 C C . ILE A 1 396 ? 13.901 -14.855 -11.839 1.00 98.00 396 ILE A C 1
ATOM 3008 O O . ILE A 1 396 ? 13.198 -15.057 -12.830 1.00 98.00 396 ILE A O 1
ATOM 3012 N N . ASP A 1 397 ? 13.665 -15.478 -10.682 1.00 98.25 397 ASP A N 1
ATOM 3013 C CA . ASP A 1 397 ? 12.512 -16.368 -10.481 1.00 98.25 397 ASP A CA 1
ATOM 3014 C C . ASP A 1 397 ? 11.195 -15.625 -10.702 1.00 98.25 397 ASP A C 1
ATOM 3016 O O . ASP A 1 397 ? 10.280 -16.129 -11.356 1.00 98.25 397 ASP A O 1
ATOM 3020 N N . ALA A 1 398 ? 11.118 -14.404 -10.172 1.00 97.50 398 ALA A N 1
ATOM 3021 C CA . ALA A 1 398 ? 9.969 -13.530 -10.322 1.00 97.50 398 ALA A CA 1
ATOM 3022 C C . ALA A 1 398 ? 9.726 -13.160 -11.792 1.00 97.50 398 ALA A C 1
ATOM 3024 O O . ALA A 1 398 ? 8.591 -13.213 -12.271 1.00 97.50 398 ALA A O 1
ATOM 3025 N N . LEU A 1 399 ? 10.801 -12.856 -12.528 1.00 98.12 399 LEU A N 1
ATOM 3026 C CA . LEU A 1 399 ? 10.766 -12.619 -13.968 1.00 98.12 399 LEU A CA 1
ATOM 3027 C C . LEU A 1 399 ? 10.235 -13.845 -14.728 1.00 98.12 399 LEU A C 1
ATOM 3029 O O . LEU A 1 399 ? 9.359 -13.694 -15.579 1.00 98.12 399 LEU A O 1
ATOM 3033 N N . MET A 1 400 ? 10.707 -15.056 -14.403 1.00 98.00 400 MET A N 1
ATOM 3034 C CA . MET A 1 400 ? 10.206 -16.306 -14.996 1.00 98.00 400 MET A CA 1
ATOM 3035 C C . MET A 1 400 ? 8.718 -16.520 -14.696 1.00 98.00 400 MET A C 1
ATOM 3037 O O . MET A 1 400 ? 7.953 -16.869 -15.599 1.00 98.00 400 MET A O 1
ATOM 3041 N N . ALA A 1 401 ? 8.300 -16.288 -13.448 1.00 96.94 401 ALA A N 1
ATOM 3042 C CA . ALA A 1 401 ? 6.916 -16.429 -13.005 1.00 96.94 401 ALA A CA 1
ATOM 3043 C C . ALA A 1 401 ? 5.977 -15.447 -13.728 1.00 96.94 401 ALA A C 1
ATOM 3045 O O . ALA A 1 401 ? 4.897 -15.831 -14.180 1.00 96.94 401 ALA A O 1
ATOM 3046 N N . GLY A 1 402 ? 6.404 -14.194 -13.900 1.00 96.06 402 GLY A N 1
ATOM 3047 C CA . GLY A 1 402 ? 5.643 -13.188 -14.635 1.00 96.06 402 GLY A CA 1
ATOM 3048 C C . GLY A 1 402 ? 5.581 -13.486 -16.132 1.00 96.06 402 GLY A C 1
ATOM 3049 O O . GLY A 1 402 ? 4.506 -13.426 -16.729 1.00 96.06 402 GLY A O 1
ATOM 3050 N N . ALA A 1 403 ? 6.710 -13.862 -16.740 1.00 96.56 403 ALA A N 1
ATOM 3051 C CA . ALA A 1 403 ? 6.801 -14.156 -18.169 1.00 96.56 403 ALA A CA 1
ATOM 3052 C C . ALA A 1 403 ? 5.893 -15.326 -18.576 1.00 96.56 403 ALA A C 1
ATOM 3054 O O . ALA A 1 403 ? 5.148 -15.225 -19.555 1.00 96.56 403 ALA A O 1
ATOM 3055 N N . VAL A 1 404 ? 5.894 -16.407 -17.788 1.00 95.50 404 VAL A N 1
ATOM 3056 C CA . VAL A 1 404 ? 5.019 -17.557 -18.041 1.00 95.50 404 VAL A CA 1
ATOM 3057 C C . VAL A 1 404 ? 3.544 -17.225 -17.788 1.00 95.50 404 VAL A C 1
ATOM 3059 O O . VAL A 1 404 ? 2.687 -17.634 -18.571 1.00 95.50 404 VAL A O 1
ATOM 3062 N N . SER A 1 405 ? 3.241 -16.424 -16.759 1.00 93.69 405 SER A N 1
ATOM 3063 C CA . SER A 1 405 ? 1.873 -15.971 -16.477 1.00 93.69 405 SER A CA 1
ATOM 3064 C C . SER A 1 405 ? 1.287 -15.156 -17.640 1.00 93.69 405 SER A C 1
ATOM 3066 O O . SER A 1 405 ? 0.133 -15.372 -18.020 1.00 93.69 405 SER A O 1
ATOM 3068 N N . PHE A 1 406 ? 2.075 -14.275 -18.270 1.00 92.81 406 PHE A N 1
ATOM 3069 C CA . PHE A 1 406 ? 1.634 -13.571 -19.478 1.00 92.81 406 PHE A CA 1
ATOM 3070 C C . PHE A 1 406 ? 1.473 -14.501 -20.685 1.00 92.81 406 PHE A C 1
ATOM 3072 O O . PHE A 1 406 ? 0.512 -14.359 -21.441 1.00 92.81 406 PHE A O 1
ATOM 3079 N N . ALA A 1 407 ? 2.395 -15.447 -20.880 1.00 92.81 407 ALA A N 1
ATOM 3080 C CA . ALA A 1 407 ? 2.374 -16.346 -22.032 1.00 92.81 407 ALA A CA 1
ATOM 3081 C C . ALA A 1 407 ? 1.153 -17.278 -22.056 1.00 92.81 407 ALA A C 1
ATOM 3083 O O . ALA A 1 407 ? 0.622 -17.553 -23.131 1.00 92.81 407 ALA A O 1
ATOM 3084 N N . TYR A 1 408 ? 0.670 -17.717 -20.890 1.00 89.56 408 TYR A N 1
ATOM 3085 C CA . TYR A 1 408 ? -0.575 -18.489 -20.791 1.00 89.56 408 TYR A CA 1
ATOM 3086 C C . TYR A 1 408 ? -1.844 -17.636 -20.907 1.00 89.56 408 TYR A C 1
ATOM 3088 O O . TYR A 1 408 ? -2.949 -18.176 -20.917 1.00 89.56 408 TYR A O 1
ATOM 3096 N N . GLY A 1 409 ? -1.708 -16.312 -21.031 1.00 71.06 409 GLY A N 1
ATOM 3097 C CA . GLY A 1 409 ? -2.827 -15.414 -21.285 1.00 71.06 409 GLY A CA 1
ATOM 3098 C C . GLY A 1 409 ? -3.837 -15.357 -20.144 1.00 71.06 409 GLY A C 1
ATOM 3099 O O . GLY A 1 409 ? -5.012 -15.096 -20.410 1.00 71.06 409 GLY A O 1
ATOM 3100 N N . HIS A 1 410 ? -3.425 -15.599 -18.889 1.00 73.88 410 HIS A N 1
ATOM 3101 C CA . HIS A 1 410 ? -4.365 -15.419 -17.782 1.00 73.88 410 HIS A CA 1
ATOM 3102 C C . HIS A 1 410 ? -4.816 -13.948 -17.756 1.00 73.88 410 HIS A C 1
ATOM 3104 O O . HIS A 1 410 ? -3.966 -13.060 -17.930 1.00 73.88 410 HIS A O 1
ATOM 3110 N N . PRO A 1 411 ? -6.114 -13.665 -17.542 1.00 70.06 411 PRO A N 1
ATOM 3111 C CA . PRO A 1 411 ? -6.589 -12.294 -17.385 1.00 70.06 411 PRO A CA 1
ATOM 3112 C C . PRO A 1 411 ? -5.791 -11.583 -16.287 1.00 70.06 411 PRO A C 1
ATOM 3114 O O . PRO A 1 411 ? -5.323 -12.229 -15.349 1.00 70.06 411 PRO A O 1
ATOM 3117 N N . ASP A 1 412 ? -5.607 -10.266 -16.416 1.00 69.50 412 ASP A N 1
ATOM 3118 C CA . ASP A 1 412 ? -4.943 -9.478 -15.373 1.00 69.50 412 ASP A CA 1
ATOM 3119 C C . ASP A 1 412 ? -5.631 -9.722 -14.023 1.00 69.50 412 ASP A C 1
ATOM 3121 O O . ASP A 1 412 ? -6.843 -9.490 -13.920 1.00 69.50 412 ASP A O 1
ATOM 3125 N N . PRO A 1 413 ? -4.907 -10.232 -13.006 1.00 60.41 413 PRO A N 1
ATOM 3126 C CA . PRO A 1 413 ? -5.526 -10.566 -11.737 1.00 60.41 413 PRO A CA 1
ATOM 3127 C C . PRO A 1 413 ? -6.118 -9.307 -11.104 1.00 60.41 413 PRO A C 1
ATOM 3129 O O . PRO A 1 413 ? -5.445 -8.287 -10.943 1.00 60.41 413 PRO A O 1
ATOM 3132 N N . VAL A 1 414 ? -7.394 -9.380 -10.731 1.00 61.81 414 VAL A N 1
ATOM 3133 C CA . VAL A 1 414 ? -8.056 -8.310 -9.987 1.00 61.81 414 VAL A CA 1
ATOM 3134 C C . VAL A 1 414 ? -7.683 -8.475 -8.520 1.00 61.81 414 VAL A C 1
ATOM 3136 O O . VAL A 1 414 ? -8.215 -9.345 -7.836 1.00 61.81 414 VAL A O 1
ATOM 3139 N N . VAL A 1 415 ? -6.749 -7.655 -8.045 1.00 56.34 415 VAL A N 1
ATOM 3140 C CA . VAL A 1 415 ? -6.339 -7.649 -6.637 1.00 56.34 415 VAL A CA 1
ATOM 3141 C C . VAL A 1 415 ? -7.309 -6.802 -5.820 1.00 56.34 415 VAL A C 1
ATOM 3143 O O . VAL A 1 415 ? -7.656 -5.681 -6.215 1.00 56.34 415 VAL A O 1
ATOM 3146 N N . VAL A 1 416 ? -7.736 -7.325 -4.667 1.00 54.12 416 VAL A N 1
ATOM 3147 C CA . VAL A 1 416 ? -8.548 -6.572 -3.708 1.00 54.12 416 VAL A CA 1
ATOM 3148 C C . VAL A 1 416 ? -7.687 -5.450 -3.136 1.00 54.12 416 VAL A C 1
ATOM 3150 O O . VAL A 1 416 ? -6.672 -5.669 -2.478 1.00 54.12 416 VAL A O 1
ATOM 3153 N N . ASN A 1 417 ? -8.069 -4.212 -3.429 1.00 59.31 417 ASN A N 1
ATOM 3154 C CA . ASN A 1 417 ? -7.341 -3.049 -2.950 1.00 59.31 417 ASN A CA 1
ATOM 3155 C C . ASN A 1 417 ? -7.619 -2.875 -1.446 1.00 59.31 417 ASN A C 1
ATOM 3157 O O . ASN A 1 417 ? -8.780 -2.735 -1.059 1.00 59.31 417 ASN A O 1
ATOM 3161 N N . ARG A 1 418 ? -6.578 -2.848 -0.603 1.00 62.44 418 ARG A N 1
ATOM 3162 C CA . ARG A 1 418 ? -6.682 -2.640 0.859 1.00 62.44 418 ARG A CA 1
ATOM 3163 C C . ARG A 1 418 ? -6.940 -1.177 1.208 1.00 62.44 418 ARG A C 1
ATOM 3165 O O . ARG A 1 418 ? -6.191 -0.529 1.929 1.00 62.44 418 ARG A O 1
ATOM 3172 N N . LEU A 1 419 ? -7.986 -0.615 0.615 1.00 67.06 419 LEU A N 1
ATOM 3173 C CA . LEU A 1 419 ? -8.334 0.798 0.737 1.00 67.06 419 LEU A CA 1
ATOM 3174 C C . LEU A 1 419 ? -8.639 1.193 2.190 1.00 67.06 419 LEU A C 1
ATOM 3176 O O . LEU A 1 419 ? -8.307 2.306 2.592 1.00 67.06 419 LEU A O 1
ATOM 3180 N N . THR A 1 420 ? -9.223 0.278 2.966 1.00 68.25 420 THR A N 1
ATOM 3181 C CA . THR A 1 420 ? -9.638 0.482 4.363 1.00 68.25 420 THR A CA 1
ATOM 3182 C C . THR A 1 420 ? -8.469 0.655 5.329 1.00 68.25 420 THR A C 1
ATOM 3184 O O . THR A 1 420 ? -8.581 1.440 6.267 1.00 68.25 420 THR A O 1
ATOM 3187 N N . GLU A 1 421 ? -7.325 0.015 5.071 1.00 70.25 421 GLU A N 1
ATOM 3188 C CA . GLU A 1 421 ? -6.116 0.129 5.904 1.00 70.25 421 GLU A CA 1
ATOM 3189 C C . GLU A 1 421 ? -5.451 1.514 5.803 1.00 70.25 421 GLU A C 1
ATOM 3191 O O . GLU A 1 421 ? -4.665 1.899 6.662 1.00 70.25 421 GLU A O 1
ATOM 3196 N N . GLY A 1 422 ? -5.777 2.293 4.766 1.00 69.62 422 GLY A N 1
ATOM 3197 C CA . GLY A 1 422 ? -5.229 3.635 4.551 1.00 69.62 422 GLY A CA 1
ATOM 3198 C C . GLY A 1 422 ? -5.914 4.753 5.346 1.00 69.62 422 GLY A C 1
ATOM 3199 O O . GLY A 1 422 ? -5.557 5.925 5.162 1.00 69.62 422 GLY A O 1
ATOM 3200 N N . LEU A 1 423 ? -6.918 4.436 6.174 1.00 81.19 423 LEU A N 1
ATOM 3201 C CA . LEU A 1 423 ? -7.632 5.442 6.957 1.00 81.19 423 LEU A CA 1
ATOM 3202 C C . LEU A 1 423 ? -6.815 5.908 8.163 1.00 81.19 423 LEU A C 1
ATOM 3204 O O . LEU A 1 423 ? -6.438 5.110 9.018 1.00 81.19 423 LEU A O 1
ATOM 3208 N N . THR A 1 424 ? -6.619 7.222 8.274 1.00 84.81 424 THR A N 1
ATOM 3209 C CA . THR A 1 424 ? -6.150 7.835 9.527 1.00 84.81 424 THR A CA 1
ATOM 3210 C C . THR A 1 424 ? -7.300 7.934 10.525 1.00 84.81 424 THR A C 1
ATOM 3212 O O . THR A 1 424 ? -8.457 7.713 10.161 1.00 84.81 424 THR A O 1
ATOM 3215 N N . LEU A 1 425 ? -7.015 8.328 11.772 1.00 87.12 425 LEU A N 1
ATOM 3216 C CA . LEU A 1 425 ? -8.056 8.579 12.778 1.00 87.12 425 LEU A CA 1
ATOM 3217 C C . LEU A 1 425 ? -9.147 9.521 12.237 1.00 87.12 425 LEU A C 1
ATOM 3219 O O . LEU A 1 425 ? -10.330 9.260 12.404 1.00 87.12 425 LEU A O 1
ATOM 3223 N N . TYR A 1 426 ? -8.763 10.558 11.486 1.00 90.38 426 TYR A N 1
ATOM 3224 C CA . TYR A 1 426 ? -9.722 11.438 10.814 1.00 90.38 426 TYR A CA 1
ATOM 3225 C C . TYR A 1 426 ? -10.585 10.708 9.783 1.00 90.38 426 TYR A C 1
ATOM 3227 O O . TYR A 1 426 ? -11.798 10.907 9.753 1.00 90.38 426 TYR A O 1
ATOM 3235 N N . GLY A 1 427 ? -9.984 9.860 8.947 1.00 90.12 427 GLY A N 1
ATOM 3236 C CA . GLY A 1 427 ? -10.718 9.055 7.972 1.00 90.12 427 GLY A CA 1
ATOM 3237 C C . GLY A 1 427 ? -11.711 8.095 8.630 1.00 90.12 427 GLY A C 1
ATOM 3238 O O . GLY A 1 427 ? -12.860 8.022 8.197 1.00 90.12 427 GLY A O 1
ATOM 3239 N N . GLN A 1 428 ? -11.293 7.425 9.708 1.00 91.19 428 GLN A N 1
ATOM 3240 C CA . GLN A 1 428 ? -12.139 6.539 10.514 1.00 91.19 428 GLN A CA 1
ATOM 3241 C C . GLN A 1 428 ? -13.322 7.307 11.116 1.00 91.19 428 GLN A C 1
ATOM 3243 O O . GLN A 1 428 ? -14.469 6.930 10.895 1.00 91.19 428 GLN A O 1
ATOM 3248 N N . THR A 1 429 ? -13.077 8.456 11.751 1.00 93.00 429 THR A N 1
ATOM 3249 C CA . THR A 1 429 ? -14.143 9.302 12.306 1.00 93.00 429 THR A CA 1
ATOM 3250 C C . THR A 1 429 ? -15.115 9.792 11.230 1.00 93.00 429 THR A C 1
ATOM 3252 O O . THR A 1 429 ? -16.326 9.795 11.442 1.00 93.00 429 THR A O 1
ATOM 3255 N N . VAL A 1 430 ? -14.623 10.209 10.056 1.00 94.50 430 VAL A N 1
ATOM 3256 C CA . VAL A 1 430 ? -15.491 10.628 8.941 1.00 94.50 430 VAL A CA 1
ATOM 3257 C C . VAL A 1 430 ? -16.357 9.468 8.454 1.00 94.50 430 VAL A C 1
ATOM 3259 O O . VAL A 1 430 ? -17.554 9.666 8.240 1.00 94.50 430 VAL A O 1
ATOM 3262 N N . ARG A 1 431 ? -15.778 8.272 8.290 1.00 94.69 431 ARG A N 1
ATOM 3263 C CA . ARG A 1 431 ? -16.515 7.050 7.941 1.00 94.69 431 ARG A CA 1
ATOM 3264 C C . ARG A 1 431 ? -17.624 6.792 8.959 1.00 94.69 431 ARG A C 1
ATOM 3266 O O . ARG A 1 431 ? -18.774 6.651 8.558 1.00 94.69 431 ARG A O 1
ATOM 3273 N N . ASP A 1 432 ? -17.301 6.797 10.248 1.00 93.50 432 ASP A N 1
ATOM 3274 C CA . ASP A 1 432 ? -18.248 6.478 11.321 1.00 93.50 432 ASP A CA 1
ATOM 3275 C C . ASP A 1 432 ? -19.400 7.489 11.376 1.00 93.50 432 ASP A C 1
ATOM 3277 O O . ASP A 1 432 ? -20.568 7.106 11.458 1.00 93.50 432 ASP A O 1
ATOM 3281 N N . LEU A 1 433 ? -19.097 8.785 11.238 1.00 93.06 433 LEU A N 1
ATOM 3282 C CA . LEU A 1 433 ? -20.107 9.845 11.157 1.00 93.06 433 LEU A CA 1
ATOM 3283 C C . LEU A 1 433 ? -20.990 9.711 9.909 1.00 93.06 433 LEU A C 1
ATOM 3285 O O . LEU A 1 433 ? -22.187 9.980 9.968 1.00 93.06 433 LEU A O 1
ATOM 3289 N N . LEU A 1 434 ? -20.432 9.302 8.766 1.00 93.06 434 LEU A N 1
ATOM 3290 C CA . LEU A 1 434 ? -21.219 9.083 7.549 1.00 93.06 434 LEU A CA 1
ATOM 3291 C C . LEU A 1 434 ? -22.138 7.867 7.680 1.00 93.06 434 LEU A C 1
ATOM 3293 O O . LEU A 1 434 ? -23.290 7.949 7.263 1.00 93.06 434 LEU A O 1
ATOM 3297 N N . MET A 1 435 ? -21.646 6.774 8.265 1.00 94.06 435 MET A N 1
ATOM 3298 C CA . MET A 1 435 ? -22.409 5.537 8.452 1.00 94.06 435 MET A CA 1
ATOM 3299 C C . MET A 1 435 ? -23.524 5.677 9.493 1.00 94.06 435 MET A C 1
ATOM 3301 O O . MET A 1 435 ? -24.536 4.992 9.392 1.00 94.06 435 MET A O 1
ATOM 3305 N N . SER A 1 436 ? -23.364 6.581 10.463 1.00 90.38 436 SER A N 1
ATOM 3306 C CA . SER A 1 436 ? -24.333 6.806 11.544 1.00 90.38 436 SER A CA 1
ATOM 3307 C C . SER A 1 436 ? -25.287 7.983 11.318 1.00 90.38 436 SER A C 1
ATOM 3309 O O . SER A 1 436 ? -26.297 8.079 12.012 1.00 90.38 436 SER A O 1
ATOM 3311 N N . CYS A 1 437 ? -25.022 8.880 10.358 1.00 87.25 437 CYS A N 1
ATOM 3312 C CA . CYS A 1 437 ? -25.858 10.076 10.166 1.00 87.25 437 CYS A CA 1
ATOM 3313 C C . CYS A 1 437 ? -27.165 9.838 9.395 1.00 87.25 437 CYS A C 1
ATOM 3315 O O . CYS A 1 437 ? -27.972 10.761 9.292 1.00 87.25 437 CYS A O 1
ATOM 3317 N N . ALA A 1 438 ? -27.380 8.645 8.836 1.00 85.75 438 ALA A N 1
ATOM 3318 C CA . ALA A 1 438 ? -28.600 8.303 8.111 1.00 85.75 438 ALA A CA 1
ATOM 3319 C C . ALA A 1 438 ? -28.909 6.796 8.196 1.00 85.75 438 ALA A C 1
ATOM 3321 O O . ALA A 1 438 ? -27.987 5.999 8.376 1.00 85.75 438 ALA A O 1
ATOM 3322 N N . PRO A 1 439 ? -30.179 6.382 8.015 1.00 86.94 439 PRO A N 1
ATOM 3323 C CA . PRO A 1 439 ? -30.536 4.971 7.895 1.00 86.94 439 PRO A CA 1
ATOM 3324 C C . PRO A 1 439 ? -29.802 4.292 6.733 1.00 86.94 439 PRO A C 1
ATOM 3326 O O . PRO A 1 439 ? -29.609 4.894 5.674 1.00 86.94 439 PRO A O 1
ATOM 3329 N N . LEU A 1 440 ? -29.431 3.024 6.919 1.00 89.06 440 LEU A N 1
ATOM 3330 C CA . LEU A 1 440 ? -28.812 2.214 5.871 1.00 89.06 440 LEU A CA 1
ATOM 3331 C C . LEU A 1 440 ? -29.863 1.744 4.856 1.00 89.06 440 LEU A C 1
ATOM 3333 O O . LEU A 1 440 ? -30.933 1.261 5.229 1.00 89.06 440 LEU A O 1
ATOM 3337 N N . GLY A 1 441 ? -29.540 1.876 3.573 1.00 85.06 441 GLY A N 1
ATOM 3338 C CA . GLY A 1 441 ? -30.293 1.320 2.458 1.00 85.06 441 GLY A CA 1
ATOM 3339 C C . GLY A 1 441 ? -30.060 -0.182 2.275 1.00 85.06 441 GLY A C 1
ATOM 3340 O O . GLY A 1 441 ? -29.264 -0.813 2.973 1.00 85.06 441 GLY A O 1
ATOM 3341 N N . ALA A 1 442 ? -30.756 -0.767 1.297 1.00 83.06 442 ALA A N 1
ATOM 3342 C CA . ALA A 1 442 ? -30.655 -2.196 0.975 1.00 83.06 442 ALA A CA 1
ATOM 3343 C C . ALA A 1 442 ? -29.265 -2.613 0.453 1.00 83.06 442 ALA A C 1
ATOM 3345 O O . ALA A 1 442 ? -28.881 -3.772 0.574 1.00 83.06 442 ALA A O 1
ATOM 3346 N N . ASP A 1 443 ? -28.509 -1.668 -0.103 1.00 82.25 443 ASP A N 1
ATOM 3347 C CA . ASP A 1 443 ? -27.117 -1.823 -0.535 1.00 82.25 443 ASP A CA 1
ATOM 3348 C C . ASP A 1 443 ? -26.110 -1.726 0.628 1.00 82.25 443 ASP A C 1
ATOM 3350 O O . ASP A 1 443 ? -24.910 -1.877 0.423 1.00 82.25 443 ASP A O 1
ATOM 3354 N N . GLY A 1 444 ? -26.578 -1.497 1.860 1.00 83.69 444 GLY A N 1
ATOM 3355 C CA . GLY A 1 444 ? -25.725 -1.344 3.037 1.00 83.69 444 GLY A CA 1
ATOM 3356 C C . GLY A 1 444 ? -25.040 0.020 3.139 1.00 83.69 444 GLY A C 1
ATOM 3357 O O . GLY A 1 444 ? -24.235 0.214 4.050 1.00 83.69 444 GLY A O 1
ATOM 3358 N N . LEU A 1 445 ? -25.368 0.962 2.248 1.00 91.31 445 LEU A N 1
ATOM 3359 C CA . LEU A 1 445 ? -24.890 2.339 2.291 1.00 91.31 445 LEU A CA 1
ATOM 3360 C C . LEU A 1 445 ? -25.923 3.251 2.969 1.00 91.31 445 LEU A C 1
ATOM 3362 O O . LEU A 1 445 ? -27.125 3.033 2.831 1.00 91.31 445 LEU A O 1
ATOM 3366 N N . PRO A 1 446 ? -25.497 4.298 3.691 1.00 89.25 446 PRO A N 1
ATOM 3367 C CA . PRO A 1 446 ? -26.420 5.266 4.280 1.00 89.25 446 PRO A CA 1
ATOM 3368 C C . PRO A 1 446 ? -27.192 6.040 3.196 1.00 89.25 446 PRO A C 1
ATOM 3370 O O . PRO A 1 446 ? -26.627 6.413 2.162 1.00 89.25 446 PRO A O 1
ATOM 3373 N N . ASP A 1 447 ? -28.476 6.331 3.429 1.00 88.25 447 ASP A N 1
ATOM 3374 C CA . ASP A 1 447 ? -29.281 7.126 2.494 1.00 88.25 447 ASP A CA 1
ATOM 3375 C C . ASP A 1 447 ? -28.865 8.605 2.524 1.00 88.25 447 ASP A C 1
ATOM 3377 O O . ASP A 1 447 ? -29.096 9.342 3.489 1.00 88.25 447 ASP A O 1
ATOM 3381 N N . ARG A 1 448 ? -28.250 9.053 1.422 1.00 85.25 448 ARG A N 1
ATOM 3382 C CA . ARG A 1 448 ? -27.818 10.443 1.186 1.00 85.25 448 ARG A CA 1
ATOM 3383 C C . ARG A 1 448 ? -27.099 11.050 2.406 1.00 85.25 448 ARG A C 1
ATOM 3385 O O . ARG A 1 448 ? -27.487 12.140 2.831 1.00 85.25 448 ARG A O 1
ATOM 3392 N N . PRO A 1 449 ? -26.019 10.439 2.923 1.00 88.75 449 PRO A N 1
ATOM 3393 C CA . PRO A 1 449 ? -25.362 10.905 4.136 1.00 88.75 449 PRO A CA 1
ATOM 3394 C C . PRO A 1 449 ? -24.811 12.320 3.943 1.00 88.75 449 PRO A C 1
ATOM 3396 O O . PRO A 1 449 ? -24.346 12.701 2.850 1.00 88.75 449 PRO A O 1
ATOM 3399 N N . ARG A 1 450 ? -24.892 13.116 5.010 1.00 89.25 450 ARG A N 1
ATOM 3400 C CA . ARG A 1 450 ? -24.425 14.503 5.068 1.00 89.25 450 ARG A CA 1
ATOM 3401 C C . ARG A 1 450 ? -23.786 14.731 6.429 1.00 89.25 450 ARG A C 1
ATOM 3403 O O . ARG A 1 450 ? -24.479 14.774 7.433 1.00 89.25 450 ARG A O 1
ATOM 3410 N N . VAL A 1 451 ? -22.470 14.917 6.452 1.00 90.25 451 VAL A N 1
ATOM 3411 C CA . VAL A 1 451 ? -21.745 15.261 7.684 1.00 90.25 451 VAL A CA 1
ATOM 3412 C C . VAL A 1 451 ? -21.225 16.690 7.560 1.00 90.25 451 VAL A C 1
ATOM 3414 O O . VAL A 1 451 ? -20.439 16.960 6.650 1.00 90.25 451 VAL A O 1
ATOM 3417 N N . PRO A 1 452 ? -21.633 17.635 8.422 1.00 89.56 452 PRO A N 1
ATOM 3418 C CA . PRO A 1 452 ? -21.107 18.995 8.386 1.00 89.56 452 PRO A CA 1
ATOM 3419 C C . PRO A 1 452 ? -19.585 19.021 8.538 1.00 89.56 452 PRO A C 1
ATOM 3421 O O . PRO A 1 452 ? -19.041 18.473 9.494 1.00 89.56 452 PRO A O 1
ATOM 3424 N N . VAL A 1 453 ? -18.890 19.744 7.652 1.00 88.00 453 VAL A N 1
ATOM 3425 C CA . VAL A 1 453 ? -17.429 19.959 7.767 1.00 88.00 453 VAL A CA 1
ATOM 3426 C C . VAL A 1 453 ? -17.088 20.664 9.089 1.00 88.00 453 VAL A C 1
ATOM 3428 O O . VAL A 1 453 ? -15.990 20.534 9.620 1.00 88.00 453 VAL A O 1
ATOM 3431 N N . SER A 1 454 ? -18.052 21.402 9.648 1.00 85.00 454 SER A N 1
ATOM 3432 C CA . SER A 1 454 ? -17.934 22.107 10.919 1.00 85.00 454 SER A CA 1
ATOM 3433 C C . SER A 1 454 ? -18.188 21.251 12.169 1.00 85.00 454 SER A C 1
ATOM 3435 O O . SER A 1 454 ? -18.213 21.834 13.253 1.00 85.00 454 SER A O 1
ATOM 3437 N N . CYS A 1 455 ? -18.412 19.937 12.039 1.00 85.56 455 CYS A N 1
ATOM 3438 C CA . CYS A 1 455 ? -18.622 19.013 13.160 1.00 85.56 455 CYS A CA 1
ATOM 3439 C C . CYS A 1 455 ? -17.505 19.156 14.212 1.00 85.56 455 CYS A C 1
ATOM 3441 O O . CYS A 1 455 ? -16.327 19.171 13.852 1.00 85.56 455 CYS A O 1
ATOM 3443 N N . SER A 1 456 ? -17.868 19.275 15.497 1.00 85.31 456 SER A N 1
ATOM 3444 C CA . SER A 1 456 ? -16.911 19.444 16.605 1.00 85.31 456 SER A CA 1
ATOM 3445 C C . SER A 1 456 ? -15.900 18.302 16.651 1.00 85.31 456 SER A C 1
ATOM 3447 O O . SER A 1 456 ? -14.704 18.562 16.617 1.00 85.31 456 SER A O 1
ATOM 3449 N N . VAL A 1 457 ? -16.380 17.059 16.552 1.00 88.50 457 VAL A N 1
ATOM 3450 C CA . VAL A 1 457 ? -15.543 15.849 16.551 1.00 88.50 457 VAL A CA 1
ATOM 3451 C C . VAL A 1 457 ? -14.458 15.912 15.469 1.00 88.50 457 VAL A C 1
ATOM 3453 O O . VAL A 1 457 ? -13.302 15.594 15.719 1.00 88.50 457 VAL A O 1
ATOM 3456 N N . LEU A 1 458 ? -14.796 16.387 14.264 1.00 88.50 458 LEU A N 1
ATOM 3457 C CA . LEU A 1 458 ? -13.823 16.528 13.173 1.00 88.50 458 LEU A CA 1
ATOM 3458 C C . LEU A 1 458 ? -12.849 17.697 13.381 1.00 88.50 458 LEU A C 1
ATOM 3460 O O . LEU A 1 458 ? -11.714 17.637 12.903 1.00 88.50 458 LEU A O 1
ATOM 3464 N N . LYS A 1 459 ? -13.273 18.770 14.060 1.00 85.12 459 LYS A N 1
ATOM 3465 C CA . LYS A 1 459 ? -12.413 19.923 14.373 1.00 85.12 459 LYS A CA 1
ATOM 3466 C C . LYS A 1 459 ? -11.387 19.596 15.455 1.00 85.12 459 LYS A C 1
ATOM 3468 O O . LYS A 1 459 ? -10.246 20.046 15.344 1.00 85.12 459 LYS A O 1
ATOM 3473 N N . ASP A 1 460 ? -11.777 18.802 16.446 1.00 86.88 460 ASP A N 1
ATOM 3474 C CA . ASP A 1 460 ? -10.935 18.456 17.593 1.00 86.88 460 ASP A CA 1
ATOM 3475 C C . ASP A 1 460 ? -9.708 17.626 17.188 1.00 86.88 460 ASP A C 1
ATOM 3477 O O . ASP A 1 460 ? -8.651 17.742 17.804 1.00 86.88 460 ASP A O 1
ATOM 3481 N N . LEU A 1 461 ? -9.793 16.894 16.072 1.00 87.00 461 LEU A N 1
ATOM 3482 C CA . LEU A 1 461 ? -8.681 16.117 15.514 1.00 87.00 461 LEU A CA 1
ATOM 3483 C C . LEU A 1 461 ? -7.558 16.968 14.886 1.00 87.00 461 LEU A C 1
ATOM 3485 O O . LEU A 1 461 ? -6.515 16.425 14.541 1.00 87.00 461 LEU A O 1
ATOM 3489 N N . ARG A 1 462 ? -7.749 18.287 14.701 1.00 81.94 462 ARG A N 1
ATOM 3490 C CA . ARG A 1 462 ? -6.730 19.256 14.219 1.00 81.94 462 ARG A CA 1
ATOM 3491 C C . ARG A 1 462 ? -5.907 18.819 12.987 1.00 81.94 462 ARG A C 1
ATOM 3493 O O . ARG A 1 462 ? -4.756 19.210 12.828 1.00 81.94 462 ARG A O 1
ATOM 3500 N N . VAL A 1 463 ? -6.514 18.067 12.069 1.00 85.62 463 VAL A N 1
ATOM 3501 C CA . VAL A 1 463 ? -5.838 17.552 10.863 1.00 85.62 463 VAL A CA 1
ATOM 3502 C C . VAL A 1 463 ? -5.639 18.636 9.798 1.00 85.62 463 VAL A C 1
ATOM 3504 O O . VAL A 1 463 ? -6.546 19.440 9.566 1.00 85.62 463 VAL A O 1
ATOM 3507 N N . GLY A 1 464 ? -4.480 18.646 9.127 1.00 84.00 464 GLY A N 1
ATOM 3508 C CA . GLY A 1 464 ? -4.146 19.599 8.059 1.00 84.00 464 GLY A CA 1
ATOM 3509 C C . GLY A 1 464 ? -4.960 19.405 6.768 1.00 84.00 464 GLY A C 1
ATOM 3510 O O . GLY A 1 464 ? -5.422 18.307 6.464 1.00 84.00 464 GLY A O 1
ATOM 3511 N N . GLU A 1 465 ? -5.120 20.465 5.967 1.00 81.94 465 GLU A N 1
ATOM 3512 C CA . GLU A 1 465 ? -5.994 20.457 4.774 1.00 81.94 465 GLU A CA 1
ATOM 3513 C C . GLU A 1 465 ? -5.629 19.387 3.738 1.00 81.94 465 GLU A C 1
ATOM 3515 O O . GLU A 1 465 ? -6.518 18.743 3.181 1.00 81.94 465 GLU A O 1
ATOM 3520 N N . LYS A 1 466 ? -4.329 19.157 3.514 1.00 76.44 466 LYS A N 1
ATOM 3521 C CA . LYS A 1 466 ? -3.845 18.134 2.576 1.00 76.44 466 LYS A CA 1
ATOM 3522 C C . LYS A 1 466 ? -4.288 16.732 2.994 1.00 76.44 466 LYS A C 1
ATOM 3524 O O . LYS A 1 466 ? -4.805 15.982 2.174 1.00 76.44 466 LYS A O 1
ATOM 3529 N N . GLU A 1 467 ? -4.129 16.393 4.272 1.00 80.75 467 GLU A N 1
ATOM 3530 C CA . GLU A 1 467 ? -4.540 15.086 4.784 1.00 80.75 467 GLU A CA 1
ATOM 3531 C C . GLU A 1 467 ? -6.060 14.913 4.715 1.00 80.75 467 GLU A C 1
ATOM 3533 O O . GLU A 1 467 ? -6.523 13.857 4.289 1.00 80.75 467 GLU A O 1
ATOM 3538 N N . ARG A 1 468 ? -6.840 15.958 5.031 1.00 86.06 468 ARG A N 1
ATOM 3539 C CA . ARG A 1 468 ? -8.302 15.922 4.860 1.00 86.06 468 ARG A CA 1
ATOM 3540 C C . ARG A 1 468 ? -8.681 15.610 3.415 1.00 86.06 468 ARG A C 1
ATOM 3542 O O . ARG A 1 468 ? -9.466 14.698 3.176 1.00 86.06 468 ARG A O 1
ATOM 3549 N N . ALA A 1 469 ? -8.116 16.343 2.455 1.00 82.94 469 ALA A N 1
ATOM 3550 C CA . ALA A 1 469 ? -8.396 16.137 1.037 1.00 82.94 469 ALA A CA 1
ATOM 3551 C C . ALA A 1 469 ? -8.031 14.714 0.579 1.00 82.94 469 ALA A C 1
ATOM 3553 O O . ALA A 1 469 ? -8.813 14.079 -0.131 1.00 82.94 469 ALA A O 1
ATOM 3554 N N . ASP A 1 470 ? -6.889 14.195 1.033 1.00 77.94 470 ASP A N 1
ATOM 3555 C CA . ASP A 1 470 ? -6.440 12.840 0.716 1.00 77.94 470 ASP A CA 1
ATOM 3556 C C . ASP A 1 470 ? -7.377 11.768 1.296 1.00 77.94 470 ASP A C 1
ATOM 3558 O O . ASP A 1 470 ? -7.774 10.864 0.563 1.00 77.94 470 ASP A O 1
ATOM 3562 N N . GLN A 1 471 ? -7.779 11.876 2.569 1.00 86.25 471 GLN A N 1
ATOM 3563 C CA . GLN A 1 471 ? -8.681 10.917 3.228 1.00 86.25 471 GLN A CA 1
ATOM 3564 C C . GLN A 1 471 ? -10.080 10.916 2.598 1.00 86.25 471 GLN A C 1
ATOM 3566 O O . GLN A 1 471 ? -10.656 9.856 2.350 1.00 86.25 471 GLN A O 1
ATOM 3571 N N . LEU A 1 472 ? -10.612 12.097 2.263 1.00 90.06 472 LEU A N 1
ATOM 3572 C CA . LEU A 1 472 ? -11.883 12.200 1.546 1.00 90.06 472 LEU A CA 1
ATOM 3573 C C . LEU A 1 472 ? -11.786 11.557 0.160 1.00 90.06 472 LEU A C 1
ATOM 3575 O O . LEU A 1 472 ? -12.639 10.755 -0.212 1.00 90.06 472 LEU A O 1
ATOM 3579 N N . SER A 1 473 ? -10.728 11.863 -0.589 1.00 84.12 473 SER A N 1
ATOM 3580 C CA . SER A 1 473 ? -10.521 11.318 -1.931 1.00 84.12 473 SER A CA 1
ATOM 3581 C C . SER A 1 473 ? -10.312 9.797 -1.913 1.00 84.12 473 SER A C 1
ATOM 3583 O O . SER A 1 473 ? -10.886 9.088 -2.740 1.00 84.12 473 SER A O 1
ATOM 3585 N N . LEU A 1 474 ? -9.579 9.274 -0.921 1.00 82.12 474 LEU A N 1
ATOM 3586 C CA . LEU A 1 474 ? -9.365 7.840 -0.701 1.00 82.12 474 LEU A CA 1
ATOM 3587 C C . LEU A 1 474 ? -10.688 7.079 -0.561 1.00 82.12 474 LEU A C 1
ATOM 3589 O O . LEU A 1 474 ? -10.836 6.016 -1.164 1.00 82.12 474 LEU A O 1
ATOM 3593 N N . MET A 1 475 ? -11.648 7.655 0.160 1.00 87.50 475 MET A N 1
ATOM 3594 C CA . MET A 1 475 ? -12.981 7.091 0.388 1.00 87.50 475 MET A CA 1
ATOM 3595 C C . MET A 1 475 ? -13.996 7.405 -0.724 1.00 87.50 475 MET A C 1
ATOM 3597 O O . MET A 1 475 ? -15.140 6.967 -0.657 1.00 87.50 475 MET A O 1
ATOM 3601 N N . GLY A 1 476 ? -13.623 8.174 -1.754 1.00 87.00 476 GLY A N 1
ATOM 3602 C CA . GLY A 1 476 ? -14.573 8.611 -2.784 1.00 87.00 476 GLY A CA 1
ATOM 3603 C C . GLY A 1 476 ? -15.582 9.648 -2.282 1.00 87.00 476 GLY A C 1
ATOM 3604 O O . GLY A 1 476 ? -16.711 9.718 -2.772 1.00 87.00 476 GLY A O 1
ATOM 3605 N N . LEU A 1 477 ? -15.190 10.453 -1.298 1.00 92.50 477 LEU A N 1
ATOM 3606 C CA . LEU A 1 477 ? -15.992 11.512 -0.698 1.00 92.50 477 LEU A CA 1
ATOM 3607 C C . LEU A 1 477 ? -15.689 12.872 -1.327 1.00 92.50 477 LEU A C 1
ATOM 3609 O O . LEU A 1 477 ? -14.653 13.101 -1.952 1.00 92.50 477 LEU A O 1
ATOM 3613 N N . THR A 1 478 ? -16.609 13.811 -1.143 1.00 92.44 478 THR A N 1
ATOM 3614 C CA . THR A 1 478 ? -16.438 15.197 -1.573 1.00 92.44 478 THR A CA 1
ATOM 3615 C C . THR A 1 478 ? -17.107 16.157 -0.602 1.00 92.44 478 THR A C 1
ATOM 3617 O O . THR A 1 478 ? -18.059 15.793 0.094 1.00 92.44 478 THR A O 1
ATOM 3620 N N . THR A 1 479 ? -16.625 17.394 -0.576 1.00 92.25 479 THR A N 1
ATOM 3621 C CA . THR A 1 479 ? -17.284 18.503 0.106 1.00 92.25 479 THR A CA 1
ATOM 3622 C C . THR A 1 479 ? -18.209 19.222 -0.870 1.00 92.25 479 THR A C 1
ATOM 3624 O O . THR A 1 479 ? -17.837 19.542 -1.998 1.00 92.25 479 THR A O 1
ATOM 3627 N N . ALA A 1 480 ? -19.448 19.457 -0.454 1.00 90.69 480 ALA A N 1
ATOM 3628 C CA . ALA A 1 480 ? -20.431 20.178 -1.250 1.00 90.69 480 ALA A CA 1
ATOM 3629 C C . ALA A 1 480 ? -21.287 21.076 -0.356 1.00 90.69 480 ALA A C 1
ATOM 3631 O O . ALA A 1 480 ? -21.572 20.736 0.789 1.00 90.69 480 ALA A O 1
ATOM 3632 N N . SER A 1 481 ? -21.750 22.201 -0.896 1.00 91.50 481 SER A N 1
ATOM 3633 C CA . SER A 1 481 ? -22.761 23.031 -0.236 1.00 91.50 481 SER A CA 1
ATOM 3634 C C . SER A 1 481 ? -24.137 22.419 -0.474 1.00 91.50 481 SER A C 1
ATOM 3636 O O . SER A 1 481 ? -24.674 22.504 -1.579 1.00 91.50 481 SER A O 1
ATOM 3638 N N . LYS A 1 482 ? -24.702 21.764 0.541 1.00 86.19 482 LYS A N 1
ATOM 3639 C CA . LYS A 1 482 ? -26.020 21.120 0.455 1.00 86.19 482 LYS A CA 1
ATOM 3640 C C . LYS A 1 482 ? -26.836 21.389 1.714 1.00 86.19 482 LYS A C 1
ATOM 3642 O O . LYS A 1 482 ? -26.301 21.767 2.754 1.00 86.19 482 LYS A O 1
ATOM 3647 N N . ARG A 1 483 ? -28.150 21.205 1.598 1.00 80.62 483 ARG A N 1
ATOM 3648 C CA . ARG A 1 483 ? -29.069 21.232 2.735 1.00 80.62 483 ARG A CA 1
ATOM 3649 C C . ARG A 1 483 ? -28.824 20.008 3.614 1.00 80.62 483 ARG A C 1
ATOM 3651 O O . ARG A 1 483 ? -28.776 18.893 3.088 1.00 80.62 483 ARG A O 1
ATOM 3658 N N . ASP A 1 484 ? -28.665 20.226 4.911 1.00 71.38 484 ASP A N 1
ATOM 3659 C CA . ASP A 1 484 ? -28.537 19.151 5.889 1.00 71.38 484 ASP A CA 1
ATOM 3660 C C . ASP A 1 484 ? -29.918 18.559 6.195 1.00 71.38 484 ASP A C 1
ATOM 3662 O O . ASP A 1 484 ? -30.656 19.060 7.040 1.00 71.38 484 ASP A O 1
ATOM 3666 N N . VAL A 1 485 ? -30.308 17.549 5.415 1.00 71.56 485 VAL A N 1
ATOM 3667 C CA . VAL A 1 485 ? -31.649 16.939 5.469 1.00 71.56 485 VAL A CA 1
ATOM 3668 C C . VAL A 1 485 ? -31.883 16.082 6.712 1.00 71.56 485 VAL A C 1
ATOM 3670 O O . VAL A 1 485 ? -33.036 15.882 7.073 1.00 71.56 485 VAL A O 1
ATOM 3673 N N . HIS A 1 486 ? -30.812 15.620 7.360 1.00 67.88 486 HIS A N 1
ATOM 3674 C CA . HIS A 1 486 ? -30.868 14.790 8.569 1.00 67.88 486 HIS A CA 1
ATOM 3675 C C . HIS A 1 486 ? -30.539 15.592 9.843 1.00 67.88 486 HIS A C 1
ATOM 3677 O O . HIS A 1 486 ? -30.599 15.056 10.945 1.00 67.88 486 HIS A O 1
ATOM 3683 N N . GLY A 1 487 ? -30.209 16.882 9.694 1.00 69.00 487 GLY A N 1
ATOM 3684 C CA . GLY A 1 487 ? -29.918 17.824 10.776 1.00 69.00 487 GLY A CA 1
ATOM 3685 C C . GLY A 1 487 ? -30.925 18.977 10.863 1.00 69.00 487 GLY A C 1
ATOM 3686 O O . GLY A 1 487 ? -32.136 18.788 10.798 1.00 69.00 487 GLY A O 1
ATOM 3687 N N . ASP A 1 488 ? -30.427 20.210 11.008 1.00 73.00 488 ASP A N 1
ATOM 3688 C CA . ASP A 1 488 ? -31.253 21.416 11.214 1.00 73.00 488 ASP A CA 1
ATOM 3689 C C . ASP A 1 488 ? -31.892 21.992 9.931 1.00 73.00 488 ASP A C 1
ATOM 3691 O O . ASP A 1 488 ? -32.468 23.085 9.951 1.00 73.00 488 ASP A O 1
ATOM 3695 N N . GLY A 1 489 ? -31.778 21.298 8.793 1.00 72.06 489 GLY A N 1
ATOM 3696 C CA . GLY A 1 489 ? -32.374 21.710 7.522 1.00 72.06 489 GLY A CA 1
ATOM 3697 C C . GLY A 1 489 ? -31.702 22.917 6.857 1.00 72.06 489 GLY A C 1
ATOM 3698 O O . GLY A 1 489 ? -32.223 23.426 5.853 1.00 72.06 489 GLY A O 1
ATOM 3699 N N . ARG A 1 490 ? -30.567 23.410 7.374 1.00 80.62 490 ARG A N 1
ATOM 3700 C CA . ARG A 1 490 ? -29.848 24.567 6.813 1.00 80.62 490 ARG A CA 1
ATOM 3701 C C . ARG A 1 490 ? -28.838 24.141 5.749 1.00 80.62 490 ARG A C 1
ATOM 3703 O O . ARG A 1 490 ? -28.312 23.031 5.757 1.00 80.62 490 ARG A O 1
ATOM 3710 N N . THR A 1 491 ? -28.553 25.041 4.809 1.00 85.88 491 THR A N 1
ATOM 3711 C CA . THR A 1 491 ? -27.493 24.827 3.814 1.00 85.88 491 THR A CA 1
ATOM 3712 C C . THR A 1 491 ? -26.135 25.053 4.458 1.00 85.88 491 THR A C 1
ATOM 3714 O O . THR A 1 491 ? -25.868 26.134 4.982 1.00 85.88 491 THR A O 1
ATOM 3717 N N . ARG A 1 492 ? -25.269 24.040 4.407 1.00 87.31 492 ARG A N 1
ATOM 3718 C CA . ARG A 1 492 ? -23.901 24.096 4.930 1.00 87.31 492 ARG A CA 1
ATOM 3719 C C . ARG A 1 492 ? -22.944 23.332 4.018 1.00 87.31 492 ARG A C 1
ATOM 3721 O O . ARG A 1 492 ? -23.356 22.540 3.172 1.00 87.31 492 ARG A O 1
ATOM 3728 N N . GLN A 1 493 ? -21.652 23.583 4.205 1.00 91.69 493 GLN A N 1
ATOM 3729 C CA . GLN A 1 493 ? -20.585 22.741 3.669 1.00 91.69 493 GLN A CA 1
ATOM 3730 C C . GLN A 1 493 ? -20.630 21.378 4.371 1.00 91.69 493 GLN A C 1
ATOM 3732 O O . GLN A 1 493 ? -20.436 21.293 5.587 1.00 91.69 493 GLN A O 1
ATOM 3737 N N . VAL A 1 494 ? -20.907 20.325 3.607 1.00 91.25 494 VAL A N 1
ATOM 3738 C CA . VAL A 1 494 ? -21.071 18.953 4.101 1.00 91.25 494 VAL A CA 1
ATOM 3739 C C . VAL A 1 494 ? -20.205 17.984 3.306 1.00 91.25 494 VAL A C 1
ATOM 3741 O O . VAL A 1 494 ? -20.012 18.138 2.099 1.00 91.25 494 VAL A O 1
ATOM 3744 N N . ILE A 1 495 ? -19.701 16.969 3.995 1.00 93.88 495 ILE A N 1
ATOM 3745 C CA . ILE A 1 495 ? -19.033 15.806 3.427 1.00 93.88 495 ILE A CA 1
ATOM 3746 C C . ILE A 1 495 ? -20.116 14.829 2.966 1.00 93.88 495 ILE A C 1
ATOM 3748 O O . ILE A 1 495 ? -21.073 14.555 3.695 1.00 93.88 495 ILE A O 1
ATOM 3752 N N . CYS A 1 496 ? -19.982 14.323 1.742 1.00 92.88 496 CYS A N 1
ATOM 3753 C CA . CYS A 1 496 ? -20.900 13.344 1.174 1.00 92.88 496 CYS A CA 1
ATOM 3754 C C . CYS A 1 496 ? -20.190 12.349 0.252 1.00 92.88 496 CYS A C 1
ATOM 3756 O O . CYS A 1 496 ? -19.111 12.629 -0.273 1.00 92.88 496 CYS A O 1
ATOM 3758 N N . ILE A 1 497 ? -20.829 11.199 0.034 1.00 92.56 497 ILE A N 1
ATOM 3759 C CA . ILE A 1 497 ? -20.347 10.167 -0.887 1.00 92.56 497 ILE A CA 1
ATOM 3760 C C . ILE A 1 497 ? -20.508 10.661 -2.330 1.00 92.56 497 ILE A C 1
ATOM 3762 O O . ILE A 1 497 ? -21.612 11.016 -2.752 1.00 92.56 497 ILE A O 1
ATOM 3766 N N . LYS A 1 498 ? -19.398 10.697 -3.076 1.00 91.00 498 LYS A N 1
ATOM 3767 C CA . LYS A 1 498 ? -19.352 11.024 -4.511 1.00 91.00 498 LYS A CA 1
ATOM 3768 C C . LYS A 1 498 ? -19.240 9.762 -5.370 1.00 91.00 498 LYS A C 1
ATOM 3770 O O . LYS A 1 498 ? -19.875 9.700 -6.417 1.00 91.00 498 LYS A O 1
ATOM 3775 N N . ASP A 1 499 ? -18.445 8.783 -4.936 1.00 87.69 499 ASP A N 1
ATOM 3776 C CA . ASP A 1 499 ? -18.243 7.488 -5.599 1.00 87.69 499 ASP A CA 1
ATOM 3777 C C . ASP A 1 499 ? -18.637 6.351 -4.643 1.00 87.69 499 ASP A C 1
ATOM 3779 O O . ASP A 1 499 ? -17.871 5.970 -3.759 1.00 87.69 499 ASP A O 1
ATOM 3783 N N . ALA A 1 500 ? -19.850 5.818 -4.817 1.00 87.06 500 ALA A N 1
ATOM 3784 C CA . ALA A 1 500 ? -20.400 4.770 -3.956 1.00 87.06 500 ALA A CA 1
ATOM 3785 C C . ALA A 1 500 ? -19.580 3.471 -4.003 1.00 87.06 500 ALA A C 1
ATOM 3787 O O . ALA A 1 500 ? -19.323 2.881 -2.961 1.00 87.06 500 ALA A O 1
ATOM 3788 N N . ARG A 1 501 ? -19.085 3.077 -5.186 1.00 82.56 501 ARG A N 1
ATOM 3789 C CA . ARG A 1 501 ? -18.268 1.859 -5.359 1.00 82.56 501 ARG A CA 1
ATOM 3790 C C . ARG A 1 501 ? -16.946 1.944 -4.611 1.00 82.56 501 ARG A C 1
ATOM 3792 O O . ARG A 1 501 ? -16.378 0.933 -4.219 1.00 82.56 501 ARG A O 1
ATOM 3799 N N . ARG A 1 502 ? -16.424 3.160 -4.465 1.00 82.31 502 ARG A N 1
ATOM 3800 C CA . ARG A 1 502 ? -15.198 3.413 -3.714 1.00 82.31 502 ARG A CA 1
ATOM 3801 C C . ARG A 1 502 ? -15.440 3.452 -2.210 1.00 82.31 502 ARG A C 1
ATOM 3803 O O . ARG A 1 502 ? -14.544 3.077 -1.464 1.00 82.31 502 ARG A O 1
ATOM 3810 N N . PHE A 1 503 ? -16.623 3.887 -1.778 1.00 89.62 503 PHE A N 1
ATOM 3811 C CA . PHE A 1 503 ? -16.988 3.943 -0.364 1.00 89.62 503 PHE A CA 1
ATOM 3812 C C . PHE A 1 503 ? -17.448 2.585 0.203 1.00 89.62 503 PHE A C 1
ATOM 3814 O O . PHE A 1 503 ? -17.254 2.324 1.386 1.00 89.62 503 PHE A O 1
ATOM 3821 N N . GLU A 1 504 ? -18.007 1.708 -0.635 1.00 87.81 504 GLU A N 1
ATOM 3822 C CA . GLU A 1 504 ? -18.555 0.390 -0.270 1.00 87.81 504 GLU A CA 1
ATOM 3823 C C . GLU A 1 504 ? -17.628 -0.467 0.624 1.00 87.81 504 GLU A C 1
ATOM 3825 O O . GLU A 1 504 ? -18.084 -0.882 1.689 1.00 87.81 504 GLU A O 1
ATOM 3830 N N . PRO A 1 505 ? -16.316 -0.633 0.341 1.00 84.56 505 PRO A N 1
ATOM 3831 C CA . PRO A 1 505 ? -15.433 -1.406 1.223 1.00 84.56 505 PRO A CA 1
ATOM 3832 C C . PRO A 1 505 ? -15.312 -0.831 2.644 1.00 84.56 505 PRO A C 1
ATOM 3834 O O . PRO A 1 505 ? -15.152 -1.575 3.610 1.00 84.56 505 PRO A O 1
ATOM 3837 N N . PHE A 1 506 ? -15.390 0.496 2.790 1.00 89.56 506 PHE A N 1
ATOM 3838 C CA . PHE A 1 506 ? -15.327 1.161 4.093 1.00 89.56 506 PHE A CA 1
ATOM 3839 C C . PHE A 1 506 ? -16.627 0.979 4.879 1.00 89.56 506 PHE A C 1
ATOM 3841 O O . PHE A 1 506 ? -16.584 0.808 6.098 1.00 89.56 506 PHE A O 1
ATOM 3848 N N . ALA A 1 507 ? -17.768 0.988 4.185 1.00 90.00 507 ALA A N 1
ATOM 3849 C CA . ALA A 1 507 ? -19.066 0.695 4.777 1.00 90.00 507 ALA A CA 1
ATOM 3850 C C . ALA A 1 507 ? -19.150 -0.766 5.247 1.00 90.00 507 ALA A C 1
ATOM 3852 O O . ALA A 1 507 ? -19.616 -1.028 6.354 1.00 90.00 507 ALA A O 1
ATOM 3853 N N . ASP A 1 508 ? -18.653 -1.714 4.451 1.00 88.00 508 ASP A N 1
ATOM 3854 C CA . ASP A 1 508 ? -18.606 -3.138 4.801 1.00 88.00 508 ASP A CA 1
ATOM 3855 C C . ASP A 1 508 ? -17.787 -3.405 6.061 1.00 88.00 508 ASP A C 1
ATOM 3857 O O . ASP A 1 508 ? -18.240 -4.122 6.955 1.00 88.00 508 ASP A O 1
ATOM 3861 N N . GLU A 1 509 ? -16.599 -2.806 6.149 1.00 86.69 509 GLU A N 1
ATOM 3862 C CA . GLU A 1 509 ? -15.734 -2.932 7.320 1.00 86.69 509 GLU A CA 1
ATOM 3863 C C . GLU A 1 509 ? -16.399 -2.353 8.573 1.00 86.69 509 GLU A C 1
ATOM 3865 O O . GLU A 1 509 ? -16.438 -3.004 9.615 1.00 86.69 509 GLU A O 1
ATOM 3870 N N . TRP A 1 510 ? -17.008 -1.168 8.460 1.00 92.12 510 TRP A N 1
ATOM 3871 C CA . TRP A 1 510 ? -17.754 -0.567 9.565 1.00 92.12 510 TRP A CA 1
ATOM 3872 C C . TRP A 1 510 ? -18.903 -1.465 10.042 1.00 92.12 510 TRP A C 1
ATOM 3874 O O . TRP A 1 510 ? -19.065 -1.668 11.242 1.00 92.12 510 TRP A O 1
ATOM 3884 N N . ARG A 1 511 ? -19.670 -2.066 9.120 1.00 90.12 511 ARG A N 1
ATOM 3885 C CA . ARG A 1 511 ? -20.782 -2.968 9.470 1.00 90.12 511 ARG A CA 1
ATOM 3886 C C . ARG A 1 511 ? -20.309 -4.218 10.209 1.00 90.12 511 ARG A C 1
ATOM 3888 O O . ARG A 1 511 ? -20.994 -4.670 11.124 1.00 90.12 511 ARG A O 1
ATOM 3895 N N . LYS A 1 512 ? -19.156 -4.783 9.834 1.00 87.19 512 LYS A N 1
ATOM 3896 C CA . LYS A 1 512 ? -18.561 -5.924 10.552 1.00 87.19 512 LYS A CA 1
ATOM 3897 C C . LYS A 1 512 ? -18.165 -5.539 11.978 1.00 87.19 512 LYS A C 1
ATOM 3899 O O . LYS A 1 512 ? -18.469 -6.292 12.899 1.00 87.19 512 LYS A O 1
ATOM 3904 N N . GLN A 1 513 ? -17.547 -4.368 12.147 1.00 84.88 513 GLN A N 1
ATOM 3905 C CA . GLN A 1 513 ? -17.151 -3.832 13.454 1.00 84.88 513 GLN A CA 1
ATOM 3906 C C . GLN A 1 513 ? -18.375 -3.554 14.343 1.00 84.88 513 GLN A C 1
ATOM 3908 O O . GLN A 1 513 ? -18.441 -4.037 15.469 1.00 84.88 513 GLN A O 1
ATOM 3913 N N . ASP A 1 514 ? -19.393 -2.866 13.820 1.00 85.56 514 ASP A N 1
ATOM 3914 C CA . ASP A 1 514 ? -20.646 -2.584 14.537 1.00 85.56 514 ASP A CA 1
ATOM 3915 C C . ASP A 1 514 ? -21.385 -3.876 14.935 1.00 85.56 514 ASP A C 1
ATOM 3917 O O . ASP A 1 514 ? -21.868 -4.001 16.060 1.00 85.56 514 ASP A O 1
ATOM 3921 N N . ALA A 1 515 ? -21.414 -4.888 14.061 1.00 84.31 515 ALA A N 1
ATOM 3922 C CA . ALA A 1 515 ? -22.005 -6.185 14.386 1.00 84.31 515 ALA A CA 1
ATOM 3923 C C . ALA A 1 515 ? -21.240 -6.939 15.489 1.00 84.31 515 ALA A C 1
ATOM 3925 O O . ALA A 1 515 ? -21.874 -7.597 16.315 1.00 84.31 515 ALA A O 1
ATOM 3926 N N . ALA A 1 516 ? -19.905 -6.863 15.510 1.00 83.31 516 ALA A N 1
ATOM 3927 C CA . ALA A 1 516 ? -19.086 -7.465 16.563 1.00 83.31 516 ALA A CA 1
ATOM 3928 C C . ALA A 1 516 ? -19.332 -6.781 17.916 1.00 83.31 516 ALA A C 1
ATOM 3930 O O . ALA A 1 516 ? -19.686 -7.459 18.878 1.00 83.31 516 ALA A O 1
ATOM 3931 N N . ASN A 1 517 ? -19.284 -5.447 17.949 1.00 82.50 517 ASN A N 1
ATOM 3932 C CA . ASN A 1 517 ? -19.529 -4.663 19.161 1.00 82.50 517 ASN A CA 1
ATOM 3933 C C . ASN A 1 517 ? -20.930 -4.926 19.737 1.00 82.50 517 ASN A C 1
ATOM 3935 O O . ASN A 1 517 ? -21.096 -5.093 20.942 1.00 82.50 517 ASN A O 1
ATOM 3939 N N . ARG A 1 518 ? -21.958 -5.029 18.882 1.00 81.56 518 ARG A N 1
ATOM 3940 C CA . ARG A 1 518 ? -23.317 -5.372 19.334 1.00 81.56 518 ARG A CA 1
ATOM 3941 C C . ARG A 1 518 ? -23.408 -6.775 19.925 1.00 81.56 518 ARG A C 1
ATOM 3943 O O . ARG A 1 518 ? -24.169 -6.971 20.864 1.00 81.56 518 ARG A O 1
ATOM 3950 N N . ARG A 1 519 ? -22.669 -7.750 19.386 1.00 80.88 519 ARG A N 1
ATOM 3951 C CA . ARG A 1 519 ? -22.633 -9.109 19.951 1.00 80.88 519 ARG A CA 1
ATOM 3952 C C . ARG A 1 519 ? -21.989 -9.119 21.329 1.00 80.88 519 ARG A C 1
ATOM 3954 O O . ARG A 1 519 ? -22.537 -9.753 22.220 1.00 80.88 519 ARG A O 1
ATOM 3961 N N . GLU A 1 520 ? -20.878 -8.410 21.505 1.00 79.62 520 GLU A N 1
ATOM 3962 C CA . GLU A 1 520 ? -20.236 -8.273 22.816 1.00 79.62 520 GLU A CA 1
ATOM 3963 C C . GLU A 1 520 ? -21.182 -7.627 23.832 1.00 79.62 520 GLU A C 1
ATOM 3965 O O . GLU A 1 520 ? -21.339 -8.156 24.929 1.00 79.62 520 GLU A O 1
ATOM 3970 N N . GLN A 1 521 ? -21.898 -6.570 23.434 1.00 79.69 521 GLN A N 1
ATOM 3971 C CA . GLN A 1 521 ? -22.879 -5.921 24.305 1.00 79.69 521 GLN A CA 1
ATOM 3972 C C . GLN A 1 521 ? -24.020 -6.864 24.713 1.00 79.69 521 GLN A C 1
ATOM 3974 O O . GLN A 1 521 ? -24.397 -6.900 25.880 1.00 79.69 521 GLN A O 1
ATOM 3979 N N . ILE A 1 522 ? -24.548 -7.658 23.773 1.00 81.44 522 ILE A N 1
ATOM 3980 C CA . ILE A 1 522 ? -25.592 -8.652 24.065 1.00 81.44 522 ILE A CA 1
ATOM 3981 C C . ILE A 1 522 ? -25.079 -9.694 25.065 1.00 81.44 522 ILE A C 1
ATOM 3983 O O . ILE A 1 522 ? -25.777 -10.001 26.027 1.00 81.44 522 ILE A O 1
ATOM 3987 N N . ILE A 1 523 ? -23.858 -10.205 24.876 1.00 81.94 523 ILE A N 1
ATOM 3988 C CA . ILE A 1 523 ? -23.248 -11.184 25.789 1.00 81.94 523 ILE A CA 1
ATOM 3989 C C . ILE A 1 523 ? -23.067 -10.581 27.188 1.00 81.94 523 ILE A C 1
ATOM 3991 O O . ILE A 1 523 ? -23.338 -11.244 28.193 1.00 81.94 523 ILE A O 1
ATOM 3995 N N . GLU A 1 524 ? -22.628 -9.325 27.275 1.00 80.50 524 GLU A N 1
ATOM 3996 C CA . GLU A 1 524 ? -22.471 -8.621 28.547 1.00 80.50 524 GLU A CA 1
ATOM 3997 C C . GLU A 1 524 ? -23.821 -8.453 29.268 1.00 80.50 524 GLU A C 1
ATOM 3999 O O . GLU A 1 524 ? -23.928 -8.729 30.467 1.00 80.50 524 GLU A O 1
ATOM 4004 N N . ASP A 1 525 ? -24.864 -8.060 28.537 1.00 78.44 525 ASP A N 1
ATOM 4005 C CA . ASP A 1 525 ? -26.214 -7.878 29.073 1.00 78.44 525 ASP A CA 1
ATOM 4006 C C . ASP A 1 525 ? -26.835 -9.211 29.529 1.00 78.44 525 ASP A C 1
ATOM 4008 O O . ASP A 1 525 ? -27.434 -9.279 30.607 1.00 78.44 525 ASP A O 1
ATOM 4012 N N . GLU A 1 526 ? -26.642 -10.291 28.764 1.00 83.19 526 GLU A N 1
ATOM 4013 C CA . GLU A 1 526 ? -27.061 -11.649 29.136 1.00 83.19 526 GLU A CA 1
ATOM 4014 C C . GLU A 1 526 ? -26.345 -12.132 30.404 1.00 83.19 526 GLU A C 1
ATOM 4016 O O . GLU A 1 526 ? -26.988 -12.649 31.321 1.00 83.19 526 GLU A O 1
ATOM 4021 N N . THR A 1 527 ? -25.036 -11.889 30.510 1.00 82.19 527 THR A N 1
ATOM 4022 C CA . THR A 1 527 ? -24.236 -12.255 31.690 1.00 82.19 527 THR A CA 1
ATOM 4023 C C . THR A 1 527 ? -24.717 -11.513 32.940 1.00 82.19 527 THR A C 1
ATOM 4025 O O . THR A 1 527 ? -24.893 -12.116 34.004 1.00 82.19 527 THR A O 1
ATOM 4028 N N . LYS A 1 528 ? -24.993 -10.206 32.822 1.00 81.44 528 LYS A N 1
ATOM 4029 C CA . LYS A 1 528 ? -25.562 -9.403 33.918 1.00 81.44 528 LYS A CA 1
ATOM 4030 C C . LYS A 1 528 ? -26.946 -9.912 34.324 1.00 81.44 528 LYS A C 1
ATOM 4032 O O . LYS A 1 528 ? -27.231 -10.016 35.517 1.00 81.44 528 LYS A O 1
ATOM 4037 N N . ALA A 1 529 ? -27.801 -10.262 33.362 1.00 83.44 529 ALA A N 1
ATOM 4038 C CA . ALA A 1 529 ? -29.128 -10.807 33.640 1.00 83.44 529 ALA A CA 1
ATOM 4039 C C . ALA A 1 529 ? -29.064 -12.172 34.353 1.00 83.44 529 ALA A C 1
ATOM 4041 O O . ALA A 1 529 ? -29.813 -12.404 35.307 1.00 83.44 529 ALA A O 1
ATOM 4042 N N . GLU A 1 530 ? -28.147 -13.054 33.946 1.00 86.81 530 GLU A N 1
ATOM 4043 C CA . GLU A 1 530 ? -27.924 -14.349 34.598 1.00 86.81 530 GLU A CA 1
ATOM 4044 C C . GLU A 1 530 ? -27.448 -14.176 36.050 1.00 86.81 530 GLU A C 1
ATOM 4046 O O . GLU A 1 530 ? -27.957 -14.841 36.959 1.00 86.81 530 GLU A O 1
ATOM 4051 N N . LEU A 1 531 ? -26.514 -13.250 36.290 1.00 87.00 531 LEU A N 1
ATOM 4052 C CA . LEU A 1 531 ? -26.019 -12.930 37.628 1.00 87.00 531 LEU A CA 1
ATOM 4053 C C . LEU A 1 531 ? -27.142 -12.413 38.541 1.00 87.00 531 LEU A C 1
ATOM 4055 O O . LEU A 1 531 ? -27.267 -12.890 39.669 1.00 87.00 531 LEU A O 1
ATOM 4059 N N . VAL A 1 532 ? -27.994 -11.505 38.047 1.00 87.94 532 VAL A N 1
ATOM 4060 C CA . VAL A 1 532 ? -29.183 -11.023 38.777 1.00 87.94 532 VAL A CA 1
ATOM 4061 C C . VAL A 1 532 ? -30.101 -12.194 39.139 1.00 87.94 532 VAL A C 1
ATOM 4063 O O . VAL A 1 532 ? -30.539 -12.304 40.286 1.00 87.94 532 VAL A O 1
ATOM 4066 N N . GLY A 1 533 ? -30.356 -13.109 38.197 1.00 87.69 533 GLY A N 1
ATOM 4067 C CA . GLY A 1 533 ? -31.161 -14.308 38.442 1.00 87.69 533 GLY A CA 1
ATOM 4068 C C . GLY A 1 533 ? -30.589 -15.192 39.555 1.00 87.69 533 GLY A C 1
ATOM 4069 O O . GLY A 1 533 ? -31.310 -15.579 40.477 1.00 87.69 533 GLY A O 1
ATOM 4070 N N . LYS A 1 534 ? -29.279 -15.462 39.525 1.00 90.50 534 LYS A N 1
ATOM 4071 C CA . LYS A 1 534 ? -28.600 -16.265 40.555 1.00 90.50 534 LYS A CA 1
ATOM 4072 C C . LYS A 1 534 ? -28.550 -15.558 41.915 1.00 90.50 534 LYS A C 1
ATOM 4074 O O . LYS A 1 534 ? -28.753 -16.214 42.934 1.00 90.50 534 LYS A O 1
ATOM 4079 N N . ALA A 1 535 ? -28.334 -14.242 41.945 1.00 90.50 535 ALA A N 1
ATOM 4080 C CA . ALA A 1 535 ? -28.329 -13.442 43.172 1.00 90.50 535 ALA A CA 1
ATOM 4081 C C . ALA A 1 535 ? -29.701 -13.452 43.866 1.00 90.50 535 ALA A C 1
ATOM 4083 O O . ALA A 1 535 ? -29.784 -13.655 45.079 1.00 90.50 535 ALA A O 1
ATOM 4084 N N . ARG A 1 536 ? -30.789 -13.315 43.094 1.00 91.12 536 ARG A N 1
ATOM 4085 C CA . ARG A 1 536 ? -32.159 -13.470 43.607 1.00 91.12 536 ARG A CA 1
ATOM 4086 C C . ARG A 1 536 ? -32.403 -14.870 44.162 1.00 91.12 536 ARG A C 1
ATOM 4088 O O . ARG A 1 536 ? -32.879 -14.983 45.288 1.00 91.12 536 ARG A O 1
ATOM 4095 N N . GLY A 1 537 ? -31.995 -15.914 43.439 1.00 89.31 537 GLY A N 1
ATOM 4096 C CA . GLY A 1 537 ? -32.099 -17.294 43.921 1.00 89.31 537 GLY A CA 1
ATOM 4097 C C . GLY A 1 537 ? -31.370 -17.513 45.254 1.00 89.31 537 GLY A C 1
ATOM 4098 O O . GLY A 1 537 ? -31.894 -18.147 46.169 1.00 89.31 537 GLY A O 1
ATOM 4099 N N . LEU A 1 538 ? -30.175 -16.930 45.383 1.00 90.44 538 LEU A N 1
ATOM 4100 C CA . LEU A 1 538 ? -29.318 -17.045 46.560 1.00 90.44 538 LEU A CA 1
ATOM 4101 C C . LEU A 1 538 ? -29.849 -16.275 47.786 1.00 90.44 538 LEU A C 1
ATOM 4103 O O . LEU A 1 538 ? -29.652 -16.727 48.912 1.00 90.44 538 LEU A O 1
ATOM 4107 N N . LEU A 1 539 ? -30.505 -15.126 47.589 1.00 91.31 539 LEU A N 1
ATOM 4108 C CA . LEU A 1 539 ? -30.875 -14.209 48.678 1.00 91.31 539 LEU A CA 1
ATOM 4109 C C . LEU A 1 539 ? -32.386 -14.064 48.895 1.00 91.31 539 LEU A C 1
ATOM 4111 O O . LEU A 1 539 ? -32.843 -14.036 50.035 1.00 91.31 539 LEU A O 1
ATOM 4115 N N . LEU A 1 540 ? -33.187 -13.976 47.836 1.00 89.12 540 LEU A N 1
ATOM 4116 C CA . LEU A 1 540 ? -34.638 -13.754 47.920 1.00 89.12 540 LEU A CA 1
ATOM 4117 C C . LEU A 1 540 ? -35.441 -15.055 47.931 1.00 89.12 540 LEU A C 1
ATOM 4119 O O . LEU A 1 540 ? -36.451 -15.130 48.629 1.00 89.12 540 LEU A O 1
ATOM 4123 N N . ASP A 1 541 ? -34.967 -16.089 47.238 1.00 88.19 541 ASP A N 1
ATOM 4124 C CA . ASP A 1 541 ? -35.671 -17.377 47.156 1.00 88.19 541 ASP A CA 1
ATOM 4125 C C . ASP A 1 541 ? -35.154 -18.408 48.175 1.00 88.19 541 ASP A C 1
ATOM 4127 O O . ASP A 1 541 ? -35.808 -19.421 48.433 1.00 88.19 541 ASP A O 1
ATOM 4131 N N . ALA A 1 542 ? -34.006 -18.143 48.813 1.00 87.12 542 ALA A N 1
ATOM 4132 C CA . ALA A 1 542 ? -33.430 -19.015 49.837 1.00 87.12 542 ALA A CA 1
ATOM 4133 C C . ALA A 1 542 ? -34.410 -19.275 50.994 1.00 87.12 542 ALA A C 1
ATOM 4135 O O . ALA A 1 542 ? -35.169 -18.392 51.392 1.00 87.12 542 ALA A O 1
ATOM 4136 N N . LYS A 1 543 ? -34.403 -20.480 51.565 1.00 86.50 543 LYS A N 1
ATOM 4137 C CA . LYS A 1 543 ? -35.195 -20.768 52.768 1.00 86.50 543 LYS A CA 1
ATOM 4138 C C . LYS A 1 543 ? -34.408 -20.355 54.017 1.00 86.50 543 LYS A C 1
ATOM 4140 O O . LYS A 1 543 ? -33.191 -20.527 54.024 1.00 86.50 543 LYS A O 1
ATOM 4145 N N . PRO A 1 544 ? -35.072 -19.847 55.067 1.00 85.69 544 PRO A N 1
ATOM 4146 C CA . PRO A 1 544 ? -34.425 -19.638 56.356 1.00 85.69 544 PRO A CA 1
ATOM 4147 C C . PRO A 1 544 ? -33.787 -20.932 56.870 1.00 85.69 544 PRO A C 1
ATOM 4149 O O . PRO A 1 544 ? -34.379 -22.006 56.748 1.00 85.69 544 PRO A O 1
ATOM 4152 N N . LEU A 1 545 ? -32.585 -20.826 57.435 1.00 83.75 545 LEU A N 1
ATOM 4153 C CA . LEU A 1 545 ? -31.814 -21.963 57.949 1.00 83.75 545 LEU A CA 1
ATOM 4154 C C . LEU A 1 545 ? -32.452 -22.580 59.199 1.00 83.75 545 LEU A C 1
ATOM 4156 O O . LEU A 1 545 ? -32.311 -23.773 59.443 1.00 83.75 545 LEU A O 1
ATOM 4160 N N . MET A 1 546 ? -33.172 -21.764 59.963 1.00 72.44 546 MET A N 1
ATOM 4161 C CA . MET A 1 546 ? -33.932 -22.141 61.151 1.00 72.44 546 MET A CA 1
ATOM 4162 C C . MET A 1 546 ? -35.342 -21.548 61.013 1.00 72.44 546 MET A C 1
ATOM 4164 O O . MET A 1 546 ? -35.527 -20.583 60.271 1.00 72.44 546 MET A O 1
ATOM 4168 N N . GLY A 1 547 ? -36.345 -22.117 61.690 1.00 66.62 547 GLY A N 1
ATOM 4169 C CA . GLY A 1 547 ? -37.705 -21.557 61.706 1.00 66.62 547 GLY A CA 1
ATOM 4170 C C . GLY A 1 547 ? -37.777 -20.147 62.324 1.00 66.62 547 GLY A C 1
ATOM 4171 O O . GLY A 1 547 ? -36.758 -19.504 62.574 1.00 66.62 547 GLY A O 1
ATOM 4172 N N . LEU A 1 548 ? -38.987 -19.677 62.641 1.00 66.38 548 LEU A N 1
ATOM 4173 C CA . LEU A 1 548 ? -39.229 -18.371 63.287 1.00 66.38 548 LEU A CA 1
ATOM 4174 C C . LEU A 1 548 ? -38.787 -18.306 64.771 1.00 66.38 548 LEU A C 1
ATOM 4176 O O . LEU A 1 548 ? -39.205 -17.412 65.495 1.00 66.38 548 LEU A O 1
ATOM 4180 N N . ASP A 1 549 ? -37.977 -19.255 65.246 1.00 82.31 549 ASP A N 1
ATOM 4181 C CA . ASP A 1 549 ? -37.512 -19.306 66.636 1.00 82.31 549 ASP A CA 1
ATOM 4182 C C . ASP A 1 549 ? -36.374 -18.297 66.869 1.00 82.31 549 ASP A C 1
ATOM 4184 O O . ASP A 1 549 ? -35.211 -18.546 66.531 1.00 82.31 549 ASP A O 1
ATOM 4188 N N . THR A 1 550 ? -36.726 -17.151 67.455 1.00 84.94 550 THR A N 1
ATOM 4189 C CA . THR A 1 550 ? -35.826 -16.044 67.809 1.00 84.94 550 THR A CA 1
ATOM 4190 C C . THR A 1 550 ? -34.603 -16.503 68.608 1.00 84.94 550 THR A C 1
ATOM 4192 O O . THR A 1 550 ? -33.476 -16.103 68.305 1.00 84.94 550 THR A O 1
ATOM 4195 N N . THR A 1 551 ? -34.782 -17.397 69.585 1.00 87.50 551 THR A N 1
ATOM 4196 C CA . THR A 1 551 ? -33.693 -17.873 70.450 1.00 87.50 551 THR A CA 1
ATOM 4197 C C . THR A 1 551 ? -32.644 -18.648 69.648 1.00 87.50 551 THR A C 1
ATOM 4199 O O . THR A 1 551 ? -31.439 -18.436 69.821 1.00 87.50 551 THR A O 1
ATOM 4202 N N . ALA A 1 552 ? -33.073 -19.523 68.733 1.00 86.94 552 ALA A N 1
ATOM 4203 C CA . ALA A 1 552 ? -32.168 -20.294 67.879 1.00 86.94 552 ALA A CA 1
ATOM 4204 C C . ALA A 1 552 ? -31.409 -19.411 66.872 1.00 86.94 552 ALA A C 1
ATOM 4206 O O . ALA A 1 552 ? -30.212 -19.614 66.635 1.00 86.94 552 ALA A O 1
ATOM 4207 N N . GLN A 1 553 ? -32.086 -18.408 66.307 1.00 89.44 553 GLN A N 1
ATOM 4208 C CA . GLN A 1 553 ? -31.478 -17.445 65.386 1.00 89.44 553 GLN A CA 1
ATOM 4209 C C . GLN A 1 553 ? -30.374 -16.650 66.097 1.00 89.44 553 GLN A C 1
ATOM 4211 O O . GLN A 1 553 ? -29.255 -16.567 65.594 1.00 89.44 553 GLN A O 1
ATOM 4216 N N . ILE A 1 554 ? -30.632 -16.151 67.308 1.00 89.31 554 ILE A N 1
ATOM 4217 C CA . ILE A 1 554 ? -29.658 -15.364 68.081 1.00 89.31 554 ILE A CA 1
ATOM 4218 C C . ILE A 1 554 ? -28.447 -16.195 68.488 1.00 89.31 554 ILE A C 1
ATOM 4220 O O . ILE A 1 554 ? -27.324 -15.736 68.291 1.00 89.31 554 ILE A O 1
ATOM 4224 N N . ARG A 1 555 ? -28.644 -17.433 68.964 1.00 89.69 555 ARG A N 1
ATOM 4225 C CA . ARG A 1 555 ? -27.526 -18.357 69.244 1.00 89.69 555 ARG A CA 1
ATOM 4226 C C . ARG A 1 555 ? -26.641 -18.564 68.019 1.00 89.69 555 ARG A C 1
ATOM 4228 O O . ARG A 1 555 ? -25.419 -18.618 68.132 1.00 89.69 555 ARG A O 1
ATOM 4235 N N . THR A 1 556 ? -27.257 -18.646 66.843 1.00 89.81 556 THR A N 1
ATOM 4236 C CA . THR A 1 556 ? -26.526 -18.783 65.582 1.00 89.81 556 THR A CA 1
ATOM 4237 C C . THR A 1 556 ? -25.697 -17.532 65.289 1.00 89.81 556 THR A C 1
ATOM 4239 O O . THR A 1 556 ? -24.513 -17.654 64.981 1.00 89.81 556 THR A O 1
ATOM 4242 N N . VAL A 1 557 ? -26.260 -16.329 65.455 1.00 90.06 557 VAL A N 1
ATOM 4243 C CA . VAL A 1 557 ? -25.506 -15.071 65.298 1.00 90.06 557 VAL A CA 1
ATOM 4244 C C . VAL A 1 557 ? -24.367 -14.966 66.326 1.00 90.06 557 VAL A C 1
ATOM 4246 O O . VAL A 1 557 ? -23.248 -14.626 65.951 1.00 90.06 557 VAL A O 1
ATOM 4249 N N . GLN A 1 558 ? -24.616 -15.314 67.595 1.00 90.31 558 GLN A N 1
ATOM 4250 C CA . GLN A 1 558 ? -23.621 -15.306 68.681 1.00 90.31 558 GLN A CA 1
ATOM 4251 C C . GLN A 1 558 ? -22.435 -16.245 68.428 1.00 90.31 558 GLN A C 1
ATOM 4253 O O . GLN A 1 558 ? -21.324 -15.973 68.887 1.00 90.31 558 GLN A O 1
ATOM 4258 N N . SER A 1 559 ? -22.662 -17.342 67.697 1.00 87.75 559 SER A N 1
ATOM 4259 C CA . SER A 1 559 ? -21.619 -18.313 67.351 1.00 87.75 559 SER A CA 1
ATOM 4260 C C . SER A 1 559 ? -20.600 -17.792 66.328 1.00 87.75 559 SER A C 1
ATOM 4262 O O . SER A 1 559 ? -19.550 -18.406 66.165 1.00 87.75 559 SER A O 1
ATOM 4264 N N . ILE A 1 560 ? -20.876 -16.671 65.647 1.00 90.44 560 ILE A N 1
ATOM 4265 C CA . ILE A 1 560 ? -19.993 -16.103 64.621 1.00 90.44 560 ILE A CA 1
ATOM 4266 C C . ILE A 1 560 ? -18.901 -15.254 65.304 1.00 90.44 560 ILE A C 1
ATOM 4268 O O . ILE A 1 560 ? -19.216 -14.220 65.896 1.00 90.44 560 ILE A O 1
ATOM 4272 N N . PRO A 1 561 ? -17.609 -15.623 65.216 1.00 83.56 561 PRO A N 1
ATOM 4273 C CA . PRO A 1 561 ? -16.546 -15.012 66.025 1.00 83.56 561 PRO A CA 1
ATOM 4274 C C . PRO A 1 561 ? -16.241 -13.541 65.739 1.00 83.56 561 PRO A C 1
ATOM 4276 O O . PRO A 1 561 ? -15.793 -12.844 66.642 1.00 83.56 561 PRO A O 1
ATOM 4279 N N . GLU A 1 562 ? -16.535 -13.033 64.543 1.00 83.94 562 GLU A N 1
ATOM 4280 C CA . GLU A 1 562 ? -16.381 -11.606 64.200 1.00 83.94 562 GLU A CA 1
ATOM 4281 C C . GLU A 1 562 ? -17.685 -10.801 64.376 1.00 83.94 562 GLU A C 1
ATOM 4283 O O . GLU A 1 562 ? -17.718 -9.601 64.109 1.00 83.94 562 GLU A O 1
ATOM 4288 N N . MET A 1 563 ? -18.771 -11.448 64.811 1.00 89.25 563 MET A N 1
ATOM 4289 C CA . MET A 1 563 ? -20.073 -10.811 64.966 1.00 89.25 563 MET A CA 1
ATOM 4290 C C . MET A 1 563 ? -20.223 -10.234 66.372 1.00 89.25 563 MET A C 1
ATOM 4292 O O . MET A 1 563 ? -20.215 -10.958 67.366 1.00 89.25 563 MET A O 1
ATOM 4296 N N . ASP A 1 564 ? -20.344 -8.919 66.466 1.00 88.69 564 ASP A N 1
ATOM 4297 C CA . ASP A 1 564 ? -20.565 -8.200 67.720 1.00 88.69 564 ASP A CA 1
ATOM 4298 C C . ASP A 1 564 ? -21.645 -7.131 67.515 1.00 88.69 564 ASP A C 1
ATOM 4300 O O . ASP A 1 564 ? -22.069 -6.894 66.378 1.00 88.69 564 ASP A O 1
ATOM 4304 N N . GLY A 1 565 ? -22.109 -6.505 68.594 1.00 91.31 565 GLY A N 1
ATOM 4305 C CA . GLY A 1 565 ? -23.093 -5.428 68.552 1.00 91.31 565 GLY A CA 1
ATOM 4306 C C . GLY A 1 565 ? -24.125 -5.507 69.673 1.00 91.31 565 GLY A C 1
ATOM 4307 O O . GLY A 1 565 ? -23.849 -6.011 70.763 1.00 91.31 565 GLY A O 1
ATOM 4308 N N . TRP A 1 566 ? -25.331 -5.016 69.388 1.00 93.00 566 TRP A N 1
ATOM 4309 C CA . TRP A 1 566 ? -26.391 -4.825 70.376 1.00 93.00 566 TRP A CA 1
ATOM 4310 C C . TRP A 1 566 ? -27.695 -5.516 69.973 1.00 93.00 566 TRP A C 1
ATOM 4312 O O . TRP A 1 566 ? -28.177 -5.373 68.844 1.00 93.00 566 TRP A O 1
ATOM 4322 N N . ILE A 1 567 ? -28.287 -6.223 70.934 1.00 92.38 567 ILE A N 1
ATOM 4323 C CA . ILE A 1 567 ? -29.684 -6.655 70.939 1.00 92.38 567 ILE A CA 1
ATOM 4324 C C . ILE A 1 567 ? -30.489 -5.567 71.651 1.00 92.38 567 ILE A C 1
ATOM 4326 O O . ILE A 1 567 ? -30.323 -5.326 72.848 1.00 92.38 567 ILE A O 1
ATOM 4330 N N . LEU A 1 568 ? -31.367 -4.915 70.899 1.00 92.38 568 LEU A N 1
ATOM 4331 C CA . LEU A 1 568 ? -32.213 -3.830 71.372 1.00 92.38 568 LEU A CA 1
ATOM 4332 C C . LEU A 1 568 ? -33.570 -4.393 71.809 1.00 92.38 568 LEU A C 1
ATOM 4334 O O . LEU A 1 568 ? -34.328 -4.881 70.967 1.00 92.38 568 LEU A O 1
ATOM 4338 N N . THR A 1 569 ? -33.901 -4.303 73.096 1.00 90.62 569 THR A N 1
ATOM 4339 C CA . THR A 1 569 ? -35.148 -4.843 73.678 1.00 90.62 569 THR A CA 1
ATOM 4340 C C . THR A 1 569 ? -36.021 -3.743 74.297 1.00 90.62 569 THR A C 1
ATOM 4342 O O . THR A 1 569 ? -36.213 -3.711 75.514 1.00 90.62 569 THR A O 1
ATOM 4345 N N . PRO A 1 570 ? -36.540 -2.797 73.497 1.00 86.81 570 PRO A N 1
ATOM 4346 C CA . PRO A 1 570 ? -37.413 -1.749 74.008 1.00 86.81 570 PRO A CA 1
ATOM 4347 C C . PRO A 1 570 ? -38.782 -2.305 74.422 1.00 86.81 570 PRO A C 1
ATOM 4349 O O . PRO A 1 570 ? -39.279 -3.272 73.840 1.00 86.81 570 PRO A O 1
ATOM 4352 N N . ASN A 1 571 ? -39.426 -1.641 75.384 1.00 84.31 571 ASN A N 1
ATOM 4353 C CA . ASN A 1 571 ? -40.787 -1.968 75.808 1.00 84.31 571 ASN A CA 1
ATOM 4354 C C . ASN A 1 571 ? -41.792 -1.784 74.655 1.00 84.31 571 ASN A C 1
ATOM 4356 O O . ASN A 1 571 ? -41.571 -0.995 73.734 1.00 84.31 571 ASN A O 1
ATOM 4360 N N . GLU A 1 572 ? -42.952 -2.445 74.717 1.00 78.19 572 GLU A N 1
ATOM 4361 C CA . GLU A 1 572 ? -43.968 -2.392 73.647 1.00 78.19 572 GLU A CA 1
ATOM 4362 C C . GLU A 1 572 ? -44.417 -0.963 73.280 1.00 78.19 572 GLU A C 1
ATOM 4364 O O . GLU A 1 572 ? -44.689 -0.654 72.118 1.00 78.19 572 GLU A O 1
ATOM 4369 N N . ASN A 1 573 ? -44.460 -0.051 74.255 1.00 79.31 573 ASN A N 1
ATOM 4370 C CA . ASN A 1 573 ? -44.833 1.353 74.053 1.00 79.31 573 ASN A CA 1
ATOM 4371 C C . ASN A 1 573 ? -43.716 2.219 73.430 1.00 79.31 573 ASN A C 1
ATOM 4373 O O . ASN A 1 573 ? -43.984 3.357 73.037 1.00 79.31 573 ASN A O 1
ATOM 4377 N N . GLN A 1 574 ? -42.492 1.694 73.331 1.00 83.25 574 GLN A N 1
ATOM 4378 C CA . GLN A 1 574 ? -41.318 2.353 72.758 1.00 83.25 574 GLN A CA 1
ATOM 4379 C C . GLN A 1 574 ? -41.092 1.988 71.279 1.00 83.25 574 GLN A C 1
ATOM 4381 O O . GLN A 1 574 ? -40.126 2.463 70.682 1.00 83.25 574 GLN A O 1
ATOM 4386 N N . TRP A 1 575 ? -41.985 1.211 70.659 1.00 84.00 575 TRP A N 1
ATOM 4387 C CA . TRP A 1 575 ? -42.026 1.008 69.206 1.00 84.00 575 TRP A CA 1
ATOM 4388 C C . TRP A 1 575 ? -42.908 2.069 68.509 1.00 84.00 575 TRP A C 1
ATOM 4390 O O . TRP A 1 575 ? -43.922 2.517 69.044 1.00 84.00 575 TRP A O 1
ATOM 4400 N N . ASP A 1 576 ? -42.522 2.492 67.306 1.00 71.62 576 ASP A N 1
ATOM 4401 C CA . ASP A 1 576 ? -43.130 3.560 66.510 1.00 71.62 576 ASP A CA 1
ATOM 4402 C C . ASP A 1 576 ? -44.255 3.071 65.571 1.00 71.62 576 ASP A C 1
ATOM 4404 O O . ASP A 1 576 ? -44.072 2.142 64.780 1.00 71.62 576 ASP A O 1
ATOM 4408 N N . GLY A 1 577 ? -45.388 3.788 65.585 1.00 62.00 577 GLY A N 1
ATOM 4409 C CA . GLY A 1 577 ? -46.327 3.897 64.463 1.00 62.00 577 GLY A CA 1
ATOM 4410 C C . GLY A 1 577 ? -47.142 2.662 64.042 1.00 62.00 577 GLY A C 1
ATOM 4411 O O . GLY A 1 577 ? -47.097 1.593 64.636 1.00 62.00 577 GLY A O 1
ATOM 4412 N N . LYS A 1 578 ? -47.936 2.852 62.971 1.00 53.25 578 LYS A N 1
ATOM 4413 C CA . LYS A 1 578 ? -49.052 2.015 62.458 1.00 53.25 578 LYS A CA 1
ATOM 4414 C C . LYS A 1 578 ? -48.797 0.498 62.297 1.00 53.25 578 LYS A C 1
ATOM 4416 O O . LYS A 1 578 ? -49.789 -0.228 62.267 1.00 53.25 578 LYS A O 1
ATOM 4421 N N . ASP A 1 579 ? -47.539 0.060 62.188 1.00 58.97 579 ASP A N 1
ATOM 4422 C CA . ASP A 1 579 ? -47.116 -1.349 62.054 1.00 58.97 579 ASP A CA 1
ATOM 4423 C C . ASP A 1 579 ? -46.033 -1.750 63.090 1.00 58.97 579 ASP A C 1
ATOM 4425 O O . ASP A 1 579 ? -45.524 -2.869 63.055 1.00 58.97 579 ASP A O 1
ATOM 4429 N N . GLU A 1 580 ? -45.666 -0.833 63.993 1.00 64.56 580 GLU A N 1
ATOM 4430 C CA . GLU A 1 580 ? -44.657 -0.993 65.049 1.00 64.56 580 GLU A CA 1
ATOM 4431 C C . GLU A 1 580 ? -43.253 -1.433 64.581 1.00 64.56 580 GLU A C 1
ATOM 4433 O O . GLU A 1 580 ? -42.603 -2.240 65.244 1.00 64.56 580 GLU A O 1
ATOM 4438 N N . LYS A 1 581 ? -42.781 -0.934 63.432 1.00 67.38 581 LYS A N 1
ATOM 4439 C CA . LYS A 1 581 ? -41.531 -1.383 62.775 1.00 67.38 581 LYS A CA 1
ATOM 4440 C C . LYS A 1 581 ? -40.264 -0.636 63.211 1.00 67.38 581 LYS A C 1
ATOM 4442 O O . LYS A 1 581 ? -39.170 -1.120 62.947 1.00 67.38 581 LYS A O 1
ATOM 4447 N N . GLY A 1 582 ? -40.400 0.534 63.834 1.00 79.75 582 GLY A N 1
ATOM 4448 C CA . GLY A 1 582 ? -39.272 1.345 64.302 1.00 79.75 582 GLY A CA 1
ATOM 4449 C C . GLY A 1 582 ? -39.209 1.403 65.823 1.00 79.75 582 GLY A C 1
ATOM 4450 O O . GLY A 1 582 ? -40.232 1.320 66.486 1.00 79.75 582 GLY A O 1
ATOM 4451 N N . ILE A 1 583 ? -38.024 1.563 66.387 1.00 84.06 583 ILE A N 1
ATOM 4452 C CA . ILE A 1 583 ? -37.784 1.892 67.790 1.00 84.06 583 ILE A CA 1
ATOM 4453 C C . ILE A 1 583 ? -37.841 3.416 67.926 1.00 84.06 583 ILE A C 1
ATOM 4455 O O . ILE A 1 583 ? -37.079 4.132 67.277 1.00 84.06 583 ILE A O 1
ATOM 4459 N N . ARG A 1 584 ? -38.763 3.909 68.757 1.00 78.19 584 ARG A N 1
ATOM 4460 C CA . ARG A 1 584 ? -38.940 5.332 69.081 1.00 78.19 584 ARG A CA 1
ATOM 4461 C C . ARG A 1 584 ? -37.976 5.802 70.172 1.00 78.19 584 ARG A C 1
ATOM 4463 O O . ARG A 1 584 ? -37.675 6.991 70.241 1.00 78.19 584 ARG A O 1
ATOM 4470 N N . ALA A 1 585 ? -37.541 4.894 71.045 1.00 75.94 585 ALA A N 1
ATOM 4471 C CA . ALA A 1 585 ? -36.572 5.199 72.091 1.00 75.94 585 ALA A CA 1
ATOM 4472 C C . ALA A 1 585 ? -35.212 5.598 71.494 1.00 75.94 585 ALA A C 1
ATOM 4474 O O . ALA A 1 585 ? -34.788 5.057 70.470 1.00 75.94 585 ALA A O 1
ATOM 4475 N N . HIS A 1 586 ? -34.522 6.531 72.154 1.00 79.62 586 HIS A N 1
ATOM 4476 C CA . HIS A 1 586 ? -33.169 6.939 71.782 1.00 79.62 586 HIS A CA 1
ATOM 4477 C C . HIS A 1 586 ? -32.154 5.893 72.266 1.00 79.62 586 HIS A C 1
ATOM 4479 O O . HIS A 1 586 ? -31.441 6.089 73.243 1.00 79.62 586 HIS A O 1
ATOM 4485 N N . TRP A 1 587 ? -32.137 4.742 71.593 1.00 81.88 587 TRP A N 1
ATOM 4486 C CA . TRP A 1 587 ? -31.393 3.552 72.016 1.00 81.88 587 TRP A CA 1
ATOM 4487 C C . TRP A 1 587 ? -29.876 3.741 72.067 1.00 81.88 587 TRP A C 1
ATOM 4489 O O . TRP A 1 587 ? -29.207 3.018 72.788 1.00 81.88 587 TRP A O 1
ATOM 4499 N N . GLN A 1 588 ? -29.321 4.727 71.365 1.00 79.69 588 GLN A N 1
ATOM 4500 C CA . GLN A 1 588 ? -27.878 4.989 71.393 1.00 79.69 588 GLN A CA 1
ATOM 4501 C C . GLN A 1 588 ? -27.368 5.428 72.773 1.00 79.69 588 GLN A C 1
ATOM 4503 O O . GLN A 1 588 ? -26.203 5.187 73.071 1.00 79.69 588 GLN A O 1
ATOM 4508 N N . ASP A 1 589 ? -28.241 6.002 73.610 1.00 75.94 589 ASP A N 1
ATOM 4509 C CA . ASP A 1 589 ? -27.888 6.519 74.941 1.00 75.94 589 ASP A CA 1
ATOM 4510 C C . ASP A 1 589 ? -28.650 5.814 76.080 1.00 75.94 589 ASP A C 1
ATOM 4512 O O . ASP A 1 589 ? -28.494 6.168 77.248 1.00 75.94 589 ASP A O 1
ATOM 4516 N N . ASP A 1 590 ? -29.509 4.843 75.757 1.00 79.56 590 ASP A N 1
ATOM 4517 C CA . ASP A 1 590 ? -30.376 4.157 76.720 1.00 79.56 590 ASP A CA 1
ATOM 4518 C C . ASP A 1 590 ? -29.854 2.739 76.994 1.00 79.56 590 ASP A C 1
ATOM 4520 O O . ASP A 1 590 ? -30.206 1.770 76.315 1.00 79.56 590 ASP A O 1
ATOM 4524 N N . GLU A 1 591 ? -28.997 2.622 78.012 1.00 79.00 591 GLU A N 1
ATOM 4525 C CA . GLU A 1 591 ? -28.417 1.344 78.448 1.00 79.00 591 GLU A CA 1
ATOM 4526 C C . GLU A 1 591 ? -29.483 0.325 78.884 1.00 79.00 591 GLU A C 1
ATOM 4528 O O . GLU A 1 591 ? -29.233 -0.876 78.827 1.00 79.00 591 GLU A O 1
ATOM 4533 N N . ALA A 1 592 ? -30.690 0.765 79.269 1.00 82.25 592 ALA A N 1
ATOM 4534 C CA . ALA A 1 592 ? -31.741 -0.136 79.740 1.00 82.25 592 ALA A CA 1
ATOM 4535 C C . ALA A 1 592 ? -32.351 -0.992 78.620 1.00 82.25 592 ALA A C 1
ATOM 4537 O O . ALA A 1 592 ? -32.966 -2.021 78.900 1.00 82.25 592 ALA A O 1
ATOM 4538 N N . ILE A 1 593 ? -32.197 -0.577 77.359 1.00 86.94 593 ILE A N 1
ATOM 4539 C CA . ILE A 1 593 ? -32.714 -1.309 76.196 1.00 86.94 593 ILE A CA 1
ATOM 4540 C C . ILE A 1 593 ? -31.607 -1.904 75.322 1.00 86.94 593 ILE A C 1
ATOM 4542 O O . ILE A 1 593 ? -31.920 -2.649 74.396 1.00 86.94 593 ILE A O 1
ATOM 4546 N N . CYS A 1 594 ? -30.339 -1.603 75.607 1.00 88.94 594 CYS A N 1
ATOM 4547 C CA . CYS A 1 594 ? -29.178 -2.041 74.839 1.00 88.94 594 CYS A CA 1
ATOM 4548 C C . CYS A 1 594 ? -28.448 -3.187 75.536 1.00 88.94 594 CYS A C 1
ATOM 4550 O O . CYS A 1 594 ? -27.715 -2.987 76.499 1.00 88.94 594 CYS A O 1
ATOM 4552 N N . ASN A 1 595 ? -28.583 -4.396 74.997 1.00 91.44 595 ASN A N 1
ATOM 4553 C CA . ASN A 1 595 ? -27.913 -5.577 75.529 1.00 91.44 595 ASN A CA 1
ATOM 4554 C C . ASN A 1 595 ? -26.783 -6.018 74.600 1.00 91.44 595 ASN A C 1
ATOM 4556 O O . ASN A 1 595 ? -26.989 -6.132 73.392 1.00 91.44 595 ASN A O 1
ATOM 4560 N N . SER A 1 596 ? -25.594 -6.295 75.138 1.00 91.00 596 SER A N 1
ATOM 4561 C CA . SER A 1 596 ? -24.484 -6.799 74.320 1.00 91.00 596 SER A CA 1
ATOM 4562 C C . SER A 1 596 ? -24.849 -8.150 73.705 1.00 91.00 596 SER A C 1
ATOM 4564 O O . SER A 1 596 ? -25.213 -9.088 74.415 1.00 91.00 596 SER A O 1
ATOM 4566 N N . LEU A 1 597 ? -24.703 -8.268 72.383 1.00 91.38 597 LEU A N 1
ATOM 4567 C CA . LEU A 1 597 ? -25.006 -9.492 71.641 1.00 91.38 597 LEU A CA 1
ATOM 4568 C C . LEU A 1 597 ? -24.288 -10.713 72.228 1.00 91.38 597 LEU A C 1
ATOM 4570 O O . LEU A 1 597 ? -24.869 -11.791 72.263 1.00 91.38 597 LEU A O 1
ATOM 4574 N N . ARG A 1 598 ? -23.042 -10.557 72.688 1.00 88.62 598 ARG A N 1
ATOM 4575 C CA . ARG A 1 598 ? -22.190 -11.666 73.144 1.00 88.62 598 ARG A CA 1
ATOM 4576 C C . ARG A 1 598 ? -22.584 -12.252 74.488 1.00 88.62 598 ARG A C 1
ATOM 4578 O O . ARG A 1 598 ? -22.418 -13.451 74.684 1.00 88.62 598 ARG A O 1
ATOM 4585 N N . SER A 1 599 ? -23.041 -11.413 75.409 1.00 87.25 599 SER A N 1
ATOM 4586 C CA . SER A 1 599 ? -23.311 -11.810 76.792 1.00 87.25 599 SER A CA 1
ATOM 4587 C C . SER A 1 599 ? -24.796 -11.957 77.105 1.00 87.25 599 SER A C 1
ATOM 4589 O O . SER A 1 599 ? -25.132 -12.494 78.159 1.00 87.25 599 SER A O 1
ATOM 4591 N N . TYR A 1 600 ? -25.686 -11.497 76.222 1.00 89.44 600 TYR A N 1
ATOM 4592 C CA . TYR A 1 600 ? -27.123 -11.581 76.452 1.00 89.44 600 TYR A CA 1
ATOM 4593 C C . TYR A 1 600 ? -27.636 -13.018 76.345 1.00 89.44 600 TYR A C 1
ATOM 4595 O O . TYR A 1 600 ? -27.335 -13.721 75.377 1.00 89.44 600 TYR A O 1
ATOM 4603 N N . ASP A 1 601 ? -28.437 -13.444 77.325 1.00 88.88 601 ASP A N 1
ATOM 4604 C CA . ASP A 1 601 ? -29.069 -14.762 77.317 1.00 88.88 601 ASP A CA 1
ATOM 4605 C C . ASP A 1 601 ? -30.149 -14.825 76.219 1.00 88.88 601 ASP A C 1
ATOM 4607 O O . ASP A 1 601 ? -31.157 -14.116 76.311 1.00 88.88 601 ASP A O 1
ATOM 4611 N N . PRO A 1 602 ? -29.999 -15.689 75.196 1.00 86.69 602 PRO A N 1
ATOM 4612 C CA . PRO A 1 602 ? -30.969 -15.809 74.111 1.00 86.69 602 PRO A CA 1
ATOM 4613 C C . PRO A 1 602 ? -32.379 -16.216 74.558 1.00 86.69 602 PRO A C 1
ATOM 4615 O O . PRO A 1 602 ? -33.329 -16.008 73.804 1.00 86.69 602 PRO A O 1
ATOM 4618 N N . ALA A 1 603 ? -32.528 -16.819 75.744 1.00 85.38 603 ALA A N 1
ATOM 4619 C CA . ALA A 1 603 ? -33.836 -17.164 76.303 1.00 85.38 603 ALA A CA 1
ATOM 4620 C C . ALA A 1 603 ? -34.599 -15.943 76.850 1.00 85.38 603 ALA A C 1
ATOM 4622 O O . ALA A 1 603 ? -35.814 -16.010 77.012 1.00 85.38 603 ALA A O 1
ATOM 4623 N N . GLY A 1 604 ? -33.902 -14.836 77.131 1.00 83.88 604 GLY A N 1
ATOM 4624 C CA . GLY A 1 604 ? -34.496 -13.588 77.616 1.00 83.88 604 GLY A CA 1
ATOM 4625 C C . GLY A 1 604 ? -34.939 -12.628 76.510 1.00 83.88 604 GLY A C 1
ATOM 4626 O O . GLY A 1 604 ? -35.502 -11.578 76.813 1.00 83.88 604 GLY A O 1
ATOM 4627 N N . VAL A 1 605 ? -34.682 -12.955 75.239 1.00 86.88 605 VAL A N 1
ATOM 4628 C CA . VAL A 1 605 ? -34.995 -12.066 74.114 1.00 86.88 605 VAL A CA 1
ATOM 4629 C C . VAL A 1 605 ? -36.491 -12.153 73.794 1.00 86.88 605 VAL A C 1
ATOM 4631 O O . VAL A 1 605 ? -36.991 -13.256 73.577 1.00 86.88 605 VAL A O 1
ATOM 4634 N N . PRO A 1 606 ? -37.216 -11.023 73.719 1.00 87.31 606 PRO A N 1
ATOM 4635 C CA . PRO A 1 606 ? -38.611 -11.029 73.294 1.00 87.31 606 PRO A CA 1
ATOM 4636 C C . PRO A 1 606 ? -38.752 -11.459 71.829 1.00 87.31 606 PRO A C 1
ATOM 4638 O O . PRO A 1 606 ? -37.830 -11.307 71.026 1.00 87.31 606 PRO A O 1
ATOM 4641 N N . ASP A 1 607 ? -39.959 -11.872 71.436 1.00 86.25 607 ASP A N 1
ATOM 4642 C CA . ASP A 1 607 ? -40.281 -12.240 70.048 1.00 86.25 607 ASP A CA 1
ATOM 4643 C C . ASP A 1 607 ? -40.084 -11.089 69.046 1.00 86.25 607 ASP A C 1
ATOM 4645 O O . ASP A 1 607 ? -40.132 -11.288 67.838 1.00 86.25 607 ASP A O 1
ATOM 4649 N N . LYS A 1 608 ? -39.836 -9.868 69.523 1.00 89.00 608 LYS A N 1
ATOM 4650 C CA . LYS A 1 608 ? -39.591 -8.683 68.710 1.00 89.00 608 LYS A CA 1
ATOM 4651 C C . LYS A 1 608 ? -38.452 -7.859 69.296 1.00 89.00 608 LYS A C 1
ATOM 4653 O O . LYS A 1 608 ? -38.580 -7.308 70.387 1.00 89.00 608 LYS A O 1
ATOM 4658 N N . TYR A 1 609 ? -37.370 -7.710 68.538 1.00 90.94 609 TYR A N 1
ATOM 4659 C CA . TYR A 1 609 ? -36.179 -6.990 68.986 1.00 90.94 609 TYR A CA 1
ATOM 4660 C C . TYR A 1 609 ? -35.473 -6.272 67.828 1.00 90.94 609 TYR A C 1
ATOM 4662 O O . TYR A 1 609 ? -35.674 -6.581 66.650 1.00 90.94 609 TYR A O 1
ATOM 4670 N N . GLY A 1 610 ? -34.655 -5.276 68.157 1.00 91.31 610 GLY A N 1
ATOM 4671 C CA . GLY A 1 610 ? -33.756 -4.624 67.209 1.00 91.31 610 GLY A CA 1
ATOM 4672 C C . GLY A 1 610 ? -32.367 -5.253 67.247 1.00 91.31 610 GLY A C 1
ATOM 4673 O O . GLY A 1 610 ? -31.902 -5.708 68.286 1.00 91.31 610 GLY A O 1
ATOM 4674 N N . PHE A 1 611 ? -31.685 -5.255 66.113 1.00 92.81 611 PHE A N 1
ATOM 4675 C CA . PHE A 1 611 ? -30.328 -5.742 65.967 1.00 92.81 611 PHE A CA 1
ATOM 4676 C C . PHE A 1 611 ? -29.446 -4.637 65.375 1.00 92.81 611 PHE A C 1
ATOM 4678 O O . PHE A 1 611 ? -29.689 -4.171 64.259 1.00 92.81 611 PHE A O 1
ATOM 4685 N N . SER A 1 612 ? -28.426 -4.211 66.119 1.00 92.94 612 SER A N 1
ATOM 4686 C CA . SER A 1 612 ? -27.394 -3.286 65.644 1.00 92.94 612 SER A CA 1
ATOM 4687 C C . SER A 1 612 ? -26.057 -4.013 65.597 1.00 92.94 612 SER A C 1
ATOM 4689 O O . SER A 1 612 ? -25.638 -4.591 66.597 1.00 92.94 612 SER A O 1
ATOM 4691 N N . ALA A 1 613 ? -25.386 -3.994 64.446 1.00 92.69 613 ALA A N 1
ATOM 4692 C CA . ALA A 1 613 ? -24.064 -4.596 64.310 1.00 92.69 613 ALA A CA 1
ATOM 4693 C C . ALA A 1 613 ? -22.989 -3.768 65.038 1.00 92.69 613 ALA A C 1
ATOM 4695 O O . ALA A 1 613 ? -23.184 -2.587 65.333 1.00 92.69 613 ALA A O 1
ATOM 4696 N N . GLY A 1 614 ? -21.845 -4.390 65.312 1.00 91.44 614 GLY A N 1
ATOM 4697 C CA . GLY A 1 614 ? -20.702 -3.759 65.964 1.00 91.44 614 GLY A CA 1
ATOM 4698 C C . GLY A 1 614 ? -20.069 -2.652 65.119 1.00 91.44 614 GLY A C 1
ATOM 4699 O O . GLY A 1 614 ? -20.249 -2.597 63.905 1.00 91.44 614 GLY A O 1
ATOM 4700 N N . LEU A 1 615 ? -19.281 -1.779 65.752 1.00 89.31 615 LEU A N 1
ATOM 4701 C CA . LEU A 1 615 ? -18.708 -0.568 65.138 1.00 89.31 615 LEU A CA 1
ATOM 4702 C C . LEU A 1 615 ? -17.952 -0.804 63.808 1.00 89.31 615 LEU A C 1
ATOM 4704 O O . LEU A 1 615 ? -17.975 0.056 62.929 1.00 89.31 615 LEU A O 1
ATOM 4708 N N . GLY A 1 616 ? -17.287 -1.955 63.651 1.00 92.44 616 GLY A N 1
ATOM 4709 C CA . GLY A 1 616 ? -16.543 -2.331 62.439 1.00 92.44 616 GLY A CA 1
ATOM 4710 C C . GLY A 1 616 ? -17.377 -2.994 61.333 1.00 92.44 616 GLY A C 1
ATOM 4711 O O . GLY A 1 616 ? -16.823 -3.382 60.304 1.00 92.44 616 GLY A O 1
ATOM 4712 N N . LEU A 1 617 ? -18.688 -3.153 61.532 1.00 95.44 617 LEU A N 1
ATOM 4713 C CA . LEU A 1 617 ? -19.595 -3.864 60.633 1.00 95.44 617 LEU A CA 1
ATOM 4714 C C . LEU A 1 617 ? -20.657 -2.929 60.051 1.00 95.44 617 LEU A C 1
ATOM 4716 O O . LEU A 1 617 ? -21.189 -2.053 60.733 1.00 95.44 617 LEU A O 1
ATOM 4720 N N . ILE A 1 618 ? -21.016 -3.154 58.791 1.00 95.88 618 ILE A N 1
ATOM 4721 C CA . ILE A 1 618 ? -22.123 -2.483 58.110 1.00 95.88 618 ILE A CA 1
ATOM 4722 C C . ILE A 1 618 ? -23.164 -3.510 57.689 1.00 95.88 618 ILE A C 1
ATOM 4724 O O . ILE A 1 618 ? -22.818 -4.593 57.221 1.00 95.88 618 ILE A O 1
ATOM 4728 N N . ILE A 1 619 ? -24.439 -3.160 57.828 1.00 96.19 619 ILE A N 1
ATOM 4729 C CA . ILE A 1 619 ? -25.528 -3.914 57.218 1.00 96.19 619 ILE A CA 1
ATOM 4730 C C . ILE A 1 619 ? -25.992 -3.145 55.973 1.00 96.19 619 ILE A C 1
ATOM 4732 O O 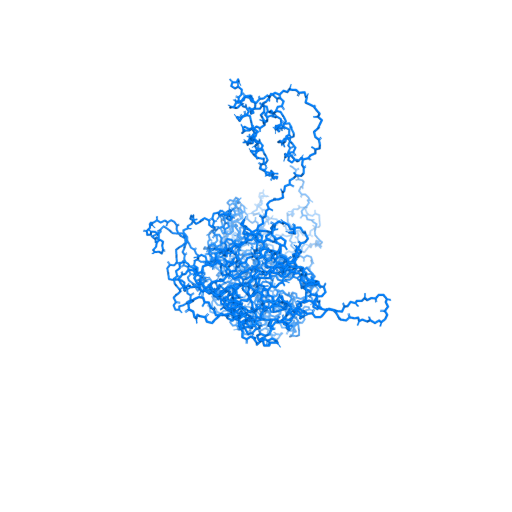. ILE A 1 619 ? -26.346 -1.966 56.055 1.00 96.19 619 ILE A O 1
ATOM 4736 N N . ILE A 1 620 ? -25.964 -3.814 54.824 1.00 96.88 620 ILE A N 1
ATOM 4737 C CA . ILE A 1 620 ? -26.529 -3.347 53.559 1.00 96.88 620 ILE A CA 1
ATOM 4738 C C . ILE A 1 620 ? -27.966 -3.853 53.488 1.00 96.88 620 ILE A C 1
ATOM 4740 O O . ILE A 1 620 ? -28.220 -5.057 53.421 1.00 96.88 620 ILE A O 1
ATOM 4744 N N . ASP A 1 621 ? -28.905 -2.923 53.563 1.00 94.88 621 ASP A N 1
ATOM 4745 C CA . ASP A 1 621 ? -30.332 -3.185 53.670 1.00 94.88 621 ASP A CA 1
ATOM 4746 C C . ASP A 1 621 ? -30.975 -3.061 52.282 1.00 94.88 621 ASP A C 1
ATOM 4748 O O . ASP A 1 621 ? -31.121 -1.969 51.737 1.00 94.88 621 ASP A O 1
ATOM 4752 N N . CYS A 1 622 ? -31.253 -4.208 51.660 1.00 94.38 622 CYS A N 1
ATOM 4753 C CA . CYS A 1 622 ? -31.765 -4.306 50.297 1.00 94.38 622 CYS A CA 1
ATOM 4754 C C . CYS A 1 622 ? -33.285 -4.435 50.322 1.00 94.38 622 CYS A C 1
ATOM 4756 O O . CYS A 1 622 ? -33.803 -5.548 50.435 1.00 94.38 622 CYS A O 1
ATOM 4758 N N . ASP A 1 623 ? -33.984 -3.318 50.155 1.00 91.00 623 ASP A N 1
ATOM 4759 C CA . ASP A 1 623 ? -35.440 -3.240 50.176 1.00 91.00 623 ASP A CA 1
ATOM 4760 C C . ASP A 1 623 ? -36.076 -3.646 48.832 1.00 91.00 623 ASP A C 1
ATOM 4762 O O . ASP A 1 623 ? -35.502 -3.527 47.738 1.00 91.00 623 ASP A O 1
ATOM 4766 N N . ALA A 1 624 ? -37.320 -4.102 48.921 1.00 86.12 624 ALA A N 1
ATOM 4767 C CA . ALA A 1 624 ? -38.233 -4.304 47.815 1.00 86.12 624 ALA A CA 1
ATOM 4768 C C . ALA A 1 624 ? -38.865 -2.963 47.390 1.00 86.12 624 ALA A C 1
ATOM 4770 O O . ALA A 1 624 ? -39.091 -2.070 48.216 1.00 86.12 624 ALA A O 1
ATOM 4771 N N . PRO A 1 625 ? -39.212 -2.807 46.103 1.00 82.81 625 PRO A N 1
ATOM 4772 C CA . PRO A 1 625 ? -39.794 -1.569 45.601 1.00 82.81 625 PRO A CA 1
ATOM 4773 C C . PRO A 1 625 ? -41.187 -1.305 46.201 1.00 82.81 625 PRO A C 1
ATOM 4775 O O . PRO A 1 625 ? -42.105 -2.110 46.045 1.00 82.81 625 PRO A O 1
ATOM 4778 N N . LYS A 1 626 ? -41.364 -0.147 46.861 1.00 67.81 626 LYS A N 1
ATOM 4779 C CA . LYS A 1 626 ? -42.640 0.272 47.491 1.00 67.81 626 LYS A CA 1
ATOM 4780 C C . LYS A 1 626 ? -43.717 0.695 46.478 1.00 67.81 626 LYS A C 1
ATOM 4782 O O . LYS A 1 626 ? -44.902 0.526 46.747 1.00 67.81 626 LYS A O 1
ATOM 4787 N N . ASP A 1 627 ? -43.312 1.232 45.325 1.00 63.62 627 ASP A N 1
ATOM 4788 C CA . ASP A 1 627 ? -44.161 1.543 44.165 1.00 63.62 627 ASP A CA 1
ATOM 4789 C C . ASP A 1 627 ? -43.299 1.464 42.890 1.00 63.62 627 ASP A C 1
ATOM 4791 O O . ASP A 1 627 ? -42.181 1.985 42.862 1.00 63.62 627 ASP A O 1
ATOM 4795 N N . LYS A 1 628 ? -43.810 0.837 41.820 1.00 54.62 628 LYS A N 1
ATOM 4796 C CA . LYS A 1 628 ? -43.077 0.614 40.554 1.00 54.62 628 LYS A CA 1
ATOM 4797 C C . LYS A 1 628 ? -42.672 1.915 39.844 1.00 54.62 628 LYS A C 1
ATOM 4799 O O . LYS A 1 628 ? -41.900 1.864 38.893 1.00 54.62 628 LYS A O 1
ATOM 4804 N N . LYS A 1 629 ? -43.214 3.063 40.265 1.00 55.03 629 LYS A N 1
ATOM 4805 C CA . LYS A 1 629 ? -42.981 4.375 39.642 1.00 55.03 629 LYS A CA 1
ATOM 4806 C C . LYS A 1 629 ? -41.721 5.099 40.118 1.00 55.03 629 LYS A C 1
ATOM 4808 O O . LYS A 1 629 ? -41.178 5.875 39.341 1.00 55.03 629 LYS A O 1
ATOM 4813 N N . SER A 1 630 ? -41.280 4.882 41.358 1.00 55.66 630 SER A N 1
ATOM 4814 C CA . SER A 1 630 ? -40.173 5.658 41.947 1.00 55.66 630 SER A CA 1
ATOM 4815 C C . SER A 1 630 ? -38.840 4.923 41.845 1.00 55.66 630 SER A C 1
ATOM 4817 O O . SER A 1 630 ? -37.858 5.507 41.406 1.00 55.66 630 SER A O 1
ATOM 4819 N N . TYR A 1 631 ? -38.828 3.630 42.184 1.00 63.12 631 TYR A N 1
ATOM 4820 C CA . TYR A 1 631 ? -37.646 2.769 42.119 1.00 63.12 631 TYR A CA 1
ATOM 4821 C C . TYR A 1 631 ? -38.094 1.384 41.636 1.00 63.12 631 TYR A C 1
ATOM 4823 O O . TYR A 1 631 ? -38.667 0.637 42.427 1.00 63.12 631 TYR A O 1
ATOM 4831 N N . PRO A 1 632 ? -37.932 1.048 40.345 1.00 67.00 632 PRO A N 1
ATOM 4832 C CA . PRO A 1 632 ? -38.570 -0.135 39.763 1.00 67.00 632 PRO A CA 1
ATOM 4833 C C . PRO A 1 632 ? -37.900 -1.468 40.137 1.00 67.00 632 PRO A C 1
ATOM 4835 O O . PRO A 1 632 ? -38.513 -2.518 39.944 1.00 67.00 632 PRO A O 1
ATOM 4838 N N . GLU A 1 633 ? -36.675 -1.445 40.668 1.00 83.62 633 GLU A N 1
ATOM 4839 C CA . GLU A 1 633 ? -35.839 -2.633 40.896 1.00 83.62 633 GLU A CA 1
ATOM 4840 C C . GLU A 1 633 ? -35.617 -2.907 42.389 1.00 83.62 633 GLU A C 1
ATOM 4842 O O . GLU A 1 633 ? -35.603 -1.984 43.203 1.00 83.62 633 GLU A O 1
ATOM 4847 N N . HIS A 1 634 ? -35.446 -4.174 42.767 1.00 89.94 634 HIS A N 1
ATOM 4848 C CA . HIS A 1 634 ? -35.124 -4.554 44.144 1.00 89.94 634 HIS A CA 1
ATOM 4849 C C . HIS A 1 634 ? -33.668 -4.184 44.460 1.00 89.94 634 HIS A C 1
ATOM 4851 O O . HIS A 1 634 ? -32.811 -4.272 43.583 1.00 89.94 634 HIS A O 1
ATOM 4857 N N . GLY A 1 635 ? -33.347 -3.860 45.719 1.00 89.31 635 GLY A N 1
ATOM 4858 C CA . GLY A 1 635 ? -31.961 -3.586 46.127 1.00 89.31 635 GLY A CA 1
ATOM 4859 C C . GLY A 1 635 ? -30.948 -4.685 45.747 1.00 89.31 635 GLY A C 1
ATOM 4860 O O . GLY A 1 635 ? -29.820 -4.374 45.381 1.00 89.31 635 GLY A O 1
ATOM 4861 N N . VAL A 1 636 ? -31.357 -5.963 45.715 1.00 90.88 636 VAL A N 1
ATOM 4862 C CA . VAL A 1 636 ? -30.503 -7.085 45.269 1.00 90.88 636 VAL A CA 1
ATOM 4863 C C . VAL A 1 636 ? -30.148 -6.974 43.783 1.00 90.88 636 VAL A C 1
ATOM 4865 O O . VAL A 1 636 ? -29.018 -7.269 43.400 1.00 90.88 636 VAL A O 1
ATOM 4868 N N . ASP A 1 637 ? -31.078 -6.502 42.950 1.00 91.12 637 ASP A N 1
ATOM 4869 C CA . ASP A 1 637 ? -30.845 -6.298 41.515 1.00 91.12 637 ASP A CA 1
ATOM 4870 C C . ASP A 1 637 ? -29.838 -5.175 41.291 1.00 91.12 637 ASP A C 1
ATOM 4872 O O . ASP A 1 637 ? -28.970 -5.277 40.427 1.00 91.12 637 ASP A O 1
ATOM 4876 N N . THR A 1 638 ? -29.952 -4.112 42.095 1.00 89.75 638 THR A N 1
ATOM 4877 C CA . THR A 1 638 ? -29.004 -3.000 42.094 1.00 89.75 638 THR A CA 1
ATOM 4878 C C . THR A 1 638 ? -27.607 -3.509 42.416 1.00 89.75 638 THR A C 1
ATOM 4880 O O . THR A 1 638 ? -26.701 -3.278 41.623 1.00 89.75 638 THR A O 1
ATOM 4883 N N . LEU A 1 639 ? -27.438 -4.257 43.513 1.00 89.81 639 LEU A N 1
ATOM 4884 C CA . LEU A 1 639 ? -26.131 -4.793 43.894 1.00 89.81 639 LEU A CA 1
ATOM 4885 C C . LEU A 1 639 ? -25.547 -5.712 42.814 1.00 89.81 639 LEU A C 1
ATOM 4887 O O . LEU A 1 639 ? -24.394 -5.532 42.434 1.00 89.81 639 LEU A O 1
ATOM 4891 N N . ALA A 1 640 ? -26.338 -6.635 42.259 1.00 87.94 640 ALA A N 1
ATOM 4892 C CA . ALA A 1 640 ? -25.886 -7.562 41.216 1.00 87.94 640 ALA A CA 1
ATOM 4893 C C . ALA A 1 640 ? -25.395 -6.857 39.936 1.00 87.94 640 ALA A C 1
ATOM 4895 O O . ALA A 1 640 ? -24.560 -7.397 39.216 1.00 87.94 640 ALA A O 1
ATOM 4896 N N . LYS A 1 641 ? -25.856 -5.632 39.658 1.00 86.81 641 LYS A N 1
ATOM 4897 C CA . LYS A 1 641 ? -25.404 -4.834 38.507 1.00 86.81 641 LYS A CA 1
ATOM 4898 C C . LYS A 1 641 ? -24.118 -4.045 38.760 1.00 86.81 641 LYS A C 1
ATOM 4900 O O . LYS A 1 641 ? -23.553 -3.523 37.802 1.00 86.81 641 LYS A O 1
ATOM 4905 N N . LEU A 1 642 ? -23.623 -3.986 39.999 1.00 87.56 642 LEU A N 1
ATOM 4906 C CA . LEU A 1 642 ? -22.388 -3.276 40.362 1.00 87.56 642 LEU A CA 1
ATOM 4907 C C . LEU A 1 642 ? -21.111 -4.068 40.019 1.00 87.56 642 LEU A C 1
ATOM 4909 O O . LEU A 1 642 ? -20.047 -3.757 40.533 1.00 87.56 642 LEU A O 1
ATOM 4913 N N . GLY A 1 643 ? -21.181 -5.101 39.174 1.00 77.19 643 GLY A N 1
ATOM 4914 C CA . GLY A 1 643 ? -20.006 -5.909 38.818 1.00 77.19 643 GLY A CA 1
ATOM 4915 C C . GLY A 1 643 ? -19.488 -6.779 39.969 1.00 77.19 643 GLY A C 1
ATOM 4916 O O . GLY A 1 643 ? -18.301 -7.084 40.022 1.00 77.19 643 GLY A O 1
ATOM 4917 N N . ILE A 1 644 ? -20.363 -7.148 40.907 1.00 85.00 644 ILE A N 1
ATOM 4918 C CA . ILE A 1 644 ? -20.066 -8.119 41.969 1.00 85.00 644 ILE A CA 1
ATOM 4919 C C . ILE A 1 644 ? -20.125 -9.555 41.437 1.00 85.00 644 ILE A C 1
ATOM 4921 O O . ILE A 1 644 ? -20.801 -9.847 40.452 1.00 85.00 644 ILE A O 1
ATOM 4925 N N . THR A 1 645 ? -19.466 -10.480 42.120 1.00 89.19 645 THR A N 1
ATOM 4926 C CA . THR A 1 645 ? -19.613 -11.922 41.905 1.00 89.19 645 THR A CA 1
ATOM 4927 C C . THR A 1 645 ? -20.671 -12.513 42.843 1.00 89.19 645 THR A C 1
ATOM 4929 O O . THR A 1 645 ? -21.124 -11.878 43.795 1.00 89.19 645 THR A O 1
ATOM 4932 N N . LEU A 1 646 ? -21.076 -13.767 42.614 1.00 87.94 646 LEU A N 1
ATOM 4933 C CA . LEU A 1 646 ? -21.944 -14.471 43.571 1.00 87.94 646 LEU A CA 1
ATOM 4934 C C . LEU A 1 646 ? -21.260 -14.741 44.911 1.00 87.94 646 LEU A C 1
ATOM 4936 O O . LEU A 1 646 ? -21.952 -14.876 45.916 1.00 87.94 646 LEU A O 1
ATOM 4940 N N . ASP A 1 647 ? -19.933 -14.853 44.923 1.00 89.00 647 ASP A N 1
ATOM 4941 C CA . ASP A 1 647 ? -19.177 -15.093 46.151 1.00 89.00 647 ASP A CA 1
ATOM 4942 C C . ASP A 1 647 ? -19.146 -13.835 47.030 1.00 89.00 647 ASP A C 1
ATOM 4944 O O . ASP A 1 647 ? -19.277 -13.935 48.244 1.00 89.00 647 ASP A O 1
ATOM 4948 N N . ASP A 1 648 ? -19.149 -12.646 46.420 1.00 90.50 648 ASP A N 1
ATOM 4949 C CA . ASP A 1 648 ? -19.270 -11.363 47.128 1.00 90.50 648 ASP A CA 1
ATOM 4950 C C . ASP A 1 648 ? -20.598 -11.220 47.894 1.00 90.50 648 ASP A C 1
ATOM 4952 O O . ASP A 1 648 ? -20.684 -10.487 48.881 1.00 90.50 648 ASP A O 1
ATOM 4956 N N . LEU A 1 649 ? -21.646 -11.934 47.468 1.00 91.62 649 LEU A N 1
ATOM 4957 C CA . LEU A 1 649 ? -22.936 -12.002 48.163 1.00 91.62 649 LEU A CA 1
ATOM 4958 C C . LEU A 1 649 ? -22.957 -13.045 49.288 1.00 91.62 649 LEU A C 1
ATOM 4960 O O . LEU A 1 649 ? -23.924 -13.095 50.055 1.00 91.62 649 LEU A O 1
ATOM 4964 N N . ARG A 1 650 ? -21.919 -13.886 49.403 1.00 91.19 650 ARG A N 1
ATOM 4965 C CA . ARG A 1 650 ? -21.823 -14.898 50.456 1.00 91.19 650 ARG A CA 1
ATOM 4966 C C . ARG A 1 650 ? -21.329 -14.284 51.745 1.00 91.19 650 ARG A C 1
ATOM 4968 O O . ARG A 1 650 ? -20.145 -14.280 52.062 1.00 91.19 650 ARG A O 1
ATOM 4975 N N . THR A 1 651 ? -22.281 -13.802 52.520 1.00 94.00 651 THR A N 1
ATOM 4976 C CA . THR A 1 651 ? -22.045 -13.272 53.854 1.00 94.00 651 THR A CA 1
ATOM 4977 C C . THR A 1 651 ? -23.146 -13.723 54.815 1.00 94.00 651 THR A C 1
ATOM 4979 O O . THR A 1 651 ? -24.026 -14.503 54.447 1.00 94.00 651 THR A O 1
ATOM 4982 N N . LEU A 1 652 ? -23.118 -13.248 56.062 1.00 94.38 652 LEU A N 1
ATOM 4983 C CA . LEU A 1 652 ? -24.281 -13.337 56.931 1.00 94.38 652 LEU A CA 1
ATOM 4984 C C . LEU A 1 652 ? -25.424 -12.539 56.299 1.00 94.38 652 LEU A C 1
ATOM 4986 O O . LEU A 1 652 ? -25.368 -11.309 56.223 1.00 94.38 652 LEU A O 1
ATOM 4990 N N . ALA A 1 653 ? -26.457 -13.255 55.870 1.00 94.75 653 ALA A N 1
ATOM 4991 C CA . ALA A 1 653 ? -27.648 -12.677 55.279 1.00 94.75 653 ALA A CA 1
ATOM 4992 C C . ALA A 1 653 ? -28.889 -13.148 56.029 1.00 94.75 653 ALA A C 1
ATOM 4994 O O . ALA A 1 653 ? -29.041 -14.335 56.343 1.00 94.75 653 ALA A O 1
ATOM 4995 N N . PHE A 1 654 ? -29.811 -12.230 56.287 1.00 92.50 654 PHE A N 1
ATOM 4996 C CA . PHE A 1 654 ? -31.095 -12.549 56.899 1.00 92.50 654 PHE A CA 1
ATOM 4997 C C . PHE A 1 654 ? -32.232 -11.810 56.206 1.00 92.50 654 PHE A C 1
ATOM 4999 O O . PHE A 1 654 ? -32.068 -10.707 55.680 1.00 92.50 654 PHE A O 1
ATOM 5006 N N . ARG A 1 655 ? -33.392 -12.467 56.167 1.00 90.56 655 ARG A N 1
ATOM 5007 C CA . ARG A 1 655 ? -34.568 -11.991 55.447 1.00 90.56 655 ARG A CA 1
ATOM 5008 C C . ARG A 1 655 ? -35.479 -11.190 56.362 1.00 90.56 655 ARG A C 1
ATOM 5010 O O . ARG A 1 655 ? -35.801 -11.624 57.470 1.00 90.56 655 ARG A O 1
ATOM 5017 N N . SER A 1 656 ? -35.945 -10.062 55.844 1.00 86.31 656 SER A N 1
ATOM 5018 C CA . SER A 1 656 ? -37.013 -9.266 56.432 1.00 86.31 656 SER A CA 1
ATOM 5019 C C . SER A 1 656 ? -38.301 -9.411 55.627 1.00 86.31 656 SER A C 1
ATOM 5021 O O . SER A 1 656 ? -38.337 -10.031 54.565 1.00 86.31 656 SER A O 1
ATOM 5023 N N . MET A 1 657 ? -39.382 -8.815 56.125 1.00 79.88 657 MET A N 1
ATOM 5024 C CA . MET A 1 657 ? -40.641 -8.725 55.381 1.00 79.88 657 MET A CA 1
ATOM 5025 C C . MET A 1 657 ? -40.502 -7.924 54.072 1.00 79.88 657 MET A C 1
ATOM 5027 O O . MET A 1 657 ? -41.279 -8.140 53.145 1.00 79.88 657 MET A O 1
ATOM 5031 N N . HIS A 1 658 ? -39.543 -6.996 54.006 1.00 80.00 658 HIS A N 1
ATOM 5032 C CA . HIS A 1 658 ? -39.416 -6.031 52.909 1.00 80.00 658 HIS A CA 1
ATOM 5033 C C . HIS A 1 658 ? -38.154 -6.229 52.081 1.00 80.00 658 HIS A C 1
ATOM 5035 O O . HIS A 1 658 ? -37.944 -5.454 51.164 1.00 80.00 658 HIS A O 1
ATOM 5041 N N . GLY A 1 659 ? -37.331 -7.240 52.358 1.00 89.56 659 GLY A N 1
ATOM 5042 C CA . GLY A 1 659 ? -36.055 -7.381 51.674 1.00 89.56 659 GLY A CA 1
ATOM 5043 C C . GLY A 1 659 ? -35.077 -8.326 52.360 1.00 89.56 659 GLY A C 1
ATOM 5044 O O . GLY A 1 659 ? -35.461 -9.280 53.045 1.00 89.56 659 GLY A O 1
ATOM 5045 N N . VAL A 1 660 ? -33.789 -8.057 52.161 1.00 93.81 660 VAL A N 1
ATOM 5046 C CA . VAL A 1 660 ? -32.678 -8.833 52.726 1.00 93.81 660 VAL A CA 1
ATOM 5047 C C . VAL A 1 660 ? -31.626 -7.892 53.286 1.00 93.81 660 VAL A C 1
ATOM 5049 O O . VAL A 1 660 ? -31.307 -6.867 52.693 1.00 93.81 660 VAL A O 1
ATOM 5052 N N . HIS A 1 661 ? -31.058 -8.280 54.417 1.00 95.06 661 HIS A N 1
ATOM 5053 C CA . HIS A 1 661 ? -29.971 -7.576 55.072 1.00 95.06 661 HIS A CA 1
ATOM 5054 C C . HIS A 1 661 ? -28.677 -8.374 54.894 1.00 95.06 661 HIS A C 1
ATOM 5056 O O . HIS A 1 661 ? -28.645 -9.557 55.236 1.00 95.06 661 HIS A O 1
ATOM 5062 N N . LEU A 1 662 ? -27.627 -7.741 54.365 1.00 96.56 662 LEU A N 1
ATOM 5063 C CA . LEU A 1 662 ? -26.304 -8.339 54.153 1.00 96.56 662 LEU A CA 1
ATOM 5064 C C . LEU A 1 662 ? -25.284 -7.680 55.080 1.00 96.56 662 LEU A C 1
ATOM 5066 O O . LEU A 1 662 ? -25.162 -6.458 55.076 1.00 96.56 662 LEU A O 1
ATOM 5070 N N . VAL A 1 663 ? -24.547 -8.457 55.868 1.00 96.38 663 VAL A N 1
ATOM 5071 C CA . VAL A 1 663 ? -23.564 -7.912 56.820 1.00 96.38 663 VAL A CA 1
ATOM 5072 C C . VAL A 1 663 ? -22.163 -7.954 56.222 1.00 96.38 663 VAL A C 1
ATOM 5074 O O . VAL A 1 663 ? -21.759 -8.984 55.712 1.00 96.38 663 VAL A O 1
ATOM 5077 N N . TYR A 1 664 ? -21.382 -6.885 56.321 1.00 96.62 664 TYR A N 1
ATOM 5078 C CA . TYR A 1 664 ? -19.986 -6.866 55.871 1.00 96.62 664 TYR A CA 1
ATOM 5079 C C . TYR A 1 664 ? -19.087 -6.183 56.893 1.00 96.62 664 TYR A C 1
ATOM 5081 O O . TYR A 1 664 ? -19.532 -5.312 57.643 1.00 96.62 664 TYR A O 1
ATOM 5089 N N . ARG A 1 665 ? -17.797 -6.524 56.883 1.00 94.94 665 ARG A N 1
ATOM 5090 C CA . ARG A 1 665 ? -16.778 -5.705 57.547 1.00 94.94 665 ARG A CA 1
ATOM 5091 C C . ARG A 1 665 ? -16.523 -4.445 56.734 1.00 94.94 665 ARG A C 1
ATOM 5093 O O . ARG A 1 665 ? -16.385 -4.505 55.512 1.00 94.94 665 ARG A O 1
ATOM 5100 N N . MET A 1 666 ? -16.455 -3.308 57.413 1.00 93.50 666 MET A N 1
ATOM 5101 C CA . MET A 1 666 ? -16.098 -2.047 56.774 1.00 93.50 666 MET A CA 1
ATOM 5102 C C . MET A 1 666 ? -14.582 -1.964 56.538 1.00 93.50 666 MET A C 1
ATOM 5104 O O . MET A 1 666 ? -13.810 -2.505 57.335 1.00 93.50 666 MET A O 1
ATOM 5108 N N . PRO A 1 667 ? -14.135 -1.236 55.500 1.00 92.38 667 PRO A N 1
ATOM 5109 C CA . PRO A 1 667 ? -12.760 -0.754 55.422 1.00 92.38 667 PRO A CA 1
ATOM 5110 C C . PRO A 1 667 ? -12.362 0.010 56.696 1.00 92.38 667 PRO A C 1
ATOM 5112 O O . PRO A 1 667 ? -13.176 0.725 57.284 1.00 92.38 667 PRO A O 1
ATOM 5115 N N . ALA A 1 668 ? -11.111 -0.130 57.143 1.00 88.12 668 ALA A N 1
ATOM 5116 C CA . ALA A 1 668 ? -10.660 0.448 58.414 1.00 88.12 668 ALA A CA 1
ATOM 5117 C C . ALA A 1 668 ? -10.811 1.981 58.465 1.00 88.12 668 ALA A C 1
ATOM 5119 O O . ALA A 1 668 ? -11.138 2.545 59.506 1.00 88.12 668 ALA A O 1
ATOM 5120 N N . ASP A 1 669 ? -10.632 2.653 57.329 1.00 88.00 669 ASP A N 1
ATOM 5121 C CA . ASP A 1 669 ? -10.765 4.100 57.156 1.00 88.00 669 ASP A CA 1
ATOM 5122 C C . ASP A 1 669 ? -12.224 4.595 57.106 1.00 88.00 669 ASP A C 1
ATOM 5124 O O . ASP A 1 669 ? -12.462 5.809 57.107 1.00 88.00 669 ASP A O 1
ATOM 5128 N N . TRP A 1 670 ? -13.197 3.677 57.076 1.00 90.38 670 TRP A N 1
ATOM 5129 C CA . TRP A 1 670 ? -14.635 3.965 57.111 1.00 90.38 670 TRP A CA 1
ATOM 5130 C C . TRP A 1 670 ? -15.227 3.884 58.518 1.00 90.38 670 TRP A C 1
ATOM 5132 O O . TRP A 1 670 ? -16.275 4.485 58.776 1.00 90.38 670 TRP A O 1
ATOM 5142 N N . ILE A 1 671 ? -14.575 3.162 59.434 1.00 89.12 671 ILE A N 1
ATOM 5143 C CA . ILE A 1 671 ? -15.068 2.939 60.796 1.00 89.12 671 ILE A CA 1
ATOM 5144 C C . ILE A 1 671 ? -15.305 4.294 61.481 1.00 89.12 671 ILE A C 1
ATOM 5146 O O . ILE A 1 671 ? -14.433 5.159 61.524 1.00 89.12 671 ILE A O 1
ATOM 5150 N N . GLY A 1 672 ? -16.530 4.509 61.967 1.00 83.38 672 GLY A N 1
ATOM 5151 C CA . GLY A 1 672 ? -16.959 5.776 62.571 1.00 83.38 672 GLY A CA 1
ATOM 5152 C C . GLY A 1 672 ? -17.355 6.886 61.583 1.00 83.38 672 GLY A C 1
ATOM 5153 O O . GLY A 1 672 ? -18.016 7.835 61.999 1.00 83.38 672 GLY A O 1
ATOM 5154 N N . ARG A 1 673 ? -17.062 6.759 60.281 1.00 88.25 673 ARG A N 1
ATOM 5155 C CA . ARG A 1 673 ? -17.315 7.791 59.250 1.00 88.25 673 ARG A CA 1
ATOM 5156 C C . ARG A 1 673 ? -18.505 7.512 58.336 1.00 88.25 673 ARG A C 1
ATOM 5158 O O . ARG A 1 673 ? -18.998 8.436 57.689 1.00 88.25 673 ARG A O 1
ATOM 5165 N N . VAL A 1 674 ? -18.983 6.271 58.275 1.00 90.50 674 VAL A N 1
ATOM 5166 C CA . VAL A 1 674 ? -20.199 5.939 57.517 1.00 90.50 674 VAL A CA 1
ATOM 5167 C C . VAL A 1 674 ? -21.428 6.532 58.207 1.00 90.50 674 VAL A C 1
ATOM 5169 O O . VAL A 1 674 ? -21.572 6.445 59.433 1.00 90.50 674 VAL A O 1
ATOM 5172 N N . LYS A 1 675 ? -22.319 7.140 57.421 1.00 91.50 675 LYS A N 1
ATOM 5173 C CA . LYS A 1 675 ? -23.616 7.658 57.869 1.00 91.50 675 LYS A CA 1
ATOM 5174 C C . LYS A 1 675 ? -24.721 6.649 57.592 1.00 91.50 675 LYS A C 1
ATOM 5176 O O . LYS A 1 675 ? -24.738 6.019 56.534 1.00 91.50 675 LYS A O 1
ATOM 5181 N N . ALA A 1 676 ? -25.683 6.548 58.508 1.00 91.38 676 ALA A N 1
ATOM 5182 C CA . ALA A 1 676 ? -26.929 5.845 58.229 1.00 91.38 676 ALA A CA 1
ATOM 5183 C C . ALA A 1 676 ? -27.656 6.579 57.095 1.00 91.38 676 ALA A C 1
ATOM 5185 O O . ALA A 1 676 ? -28.053 7.734 57.253 1.00 91.38 676 ALA A O 1
ATOM 5186 N N . SER A 1 677 ? -27.759 5.929 55.940 1.00 92.69 677 SER A N 1
ATOM 5187 C CA . SER A 1 677 ? -28.197 6.554 54.690 1.00 92.69 677 SER A CA 1
ATOM 5188 C C . SER A 1 677 ? -29.318 5.731 54.087 1.00 92.69 677 SER A C 1
ATOM 5190 O O . SER A 1 677 ? -29.276 4.506 54.144 1.00 92.69 677 SER A O 1
ATOM 5192 N N . THR A 1 678 ? -30.317 6.401 53.523 1.00 89.69 678 THR A N 1
ATOM 5193 C CA . THR A 1 678 ? -31.441 5.737 52.857 1.00 89.69 678 THR A CA 1
ATOM 5194 C C . THR A 1 678 ? -31.447 6.087 51.380 1.00 89.69 678 THR A C 1
ATOM 5196 O O . THR A 1 678 ? -31.060 7.201 51.013 1.00 89.69 678 THR A O 1
ATOM 5199 N N . HIS A 1 679 ? -31.874 5.144 50.546 1.00 89.00 679 HIS A N 1
ATOM 5200 C CA . HIS A 1 679 ? -31.941 5.291 49.096 1.00 89.00 679 HIS A CA 1
ATOM 5201 C C . HIS A 1 679 ? -30.633 5.786 48.462 1.00 89.00 679 HIS A C 1
ATOM 5203 O O . HIS A 1 679 ? -30.613 6.809 47.767 1.00 89.00 679 HIS A O 1
ATOM 5209 N N . VAL A 1 680 ? -29.532 5.071 48.704 1.00 90.25 680 VAL A N 1
ATOM 5210 C CA . VAL A 1 680 ? -28.213 5.410 48.144 1.00 90.25 680 VAL A CA 1
ATOM 5211 C C . VAL A 1 680 ? -28.298 5.462 46.617 1.00 90.25 680 VAL A C 1
ATOM 5213 O O . VAL A 1 680 ? -28.855 4.552 46.001 1.00 90.25 680 VAL A O 1
ATOM 5216 N N . HIS A 1 681 ? -27.829 6.555 46.005 1.00 89.44 681 HIS A N 1
ATOM 5217 C CA . HIS A 1 681 ? -27.997 6.861 44.572 1.00 89.44 681 HIS A CA 1
ATOM 5218 C C . HIS A 1 681 ? -29.442 6.783 44.044 1.00 89.44 681 HIS A C 1
ATOM 5220 O O . HIS A 1 681 ? -29.664 6.553 42.857 1.00 89.44 681 HIS A O 1
ATOM 5226 N N . GLY A 1 682 ? -30.447 6.970 44.904 1.00 86.12 682 GLY A N 1
ATOM 5227 C CA . GLY A 1 682 ? -31.848 6.801 44.515 1.00 86.12 682 GLY A CA 1
ATOM 5228 C C . GLY A 1 682 ? -32.179 5.351 44.154 1.00 86.12 682 GLY A C 1
ATOM 5229 O O . GLY A 1 682 ? -32.847 5.101 43.158 1.00 86.12 682 GLY A O 1
ATOM 5230 N N . THR A 1 683 ? -31.680 4.388 44.928 1.00 89.56 683 THR A N 1
ATOM 5231 C CA . THR A 1 683 ? -31.983 2.954 44.766 1.00 89.56 683 THR A CA 1
ATOM 5232 C C . THR A 1 683 ? -32.744 2.416 45.984 1.00 89.56 683 THR A C 1
ATOM 5234 O O . THR A 1 683 ? -32.985 3.147 46.943 1.00 89.56 683 THR A O 1
ATOM 5237 N N . ASN A 1 684 ? -33.151 1.143 45.981 1.00 91.06 684 ASN A N 1
ATOM 5238 C CA . ASN A 1 684 ? -33.742 0.489 47.161 1.00 91.06 684 ASN A CA 1
ATOM 5239 C C . ASN A 1 684 ? -32.662 -0.166 48.048 1.00 91.06 684 ASN A C 1
ATOM 5241 O O . ASN A 1 684 ? -32.835 -1.285 48.524 1.00 91.06 684 ASN A O 1
ATOM 5245 N N . VAL A 1 685 ? -31.522 0.508 48.215 1.00 93.00 685 VAL A N 1
ATOM 5246 C CA . VAL A 1 685 ? -30.426 0.078 49.089 1.00 93.00 685 VAL A CA 1
ATOM 5247 C C . VAL A 1 685 ? -30.188 1.143 50.157 1.00 93.00 685 VAL A C 1
ATOM 5249 O O . VAL A 1 685 ? -29.924 2.309 49.848 1.00 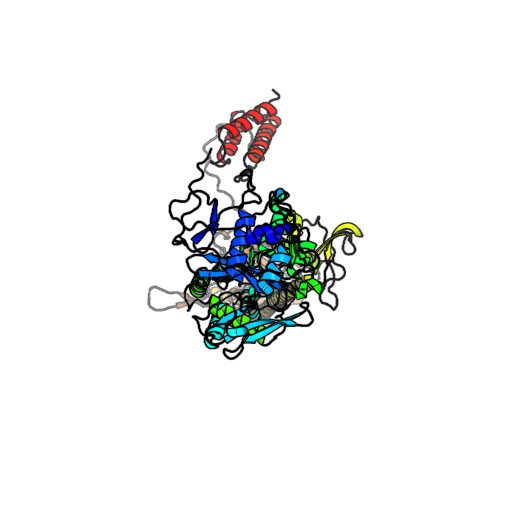93.00 685 VAL A O 1
ATOM 5252 N N . ASP A 1 686 ? -30.253 0.709 51.410 1.00 93.81 686 ASP A N 1
ATOM 5253 C CA . ASP A 1 686 ? -30.035 1.498 52.615 1.00 93.81 686 ASP A CA 1
ATOM 5254 C C . ASP A 1 686 ? -28.742 1.045 53.320 1.00 93.81 686 ASP A C 1
ATOM 5256 O O . ASP A 1 686 ? -28.347 -0.123 53.278 1.00 93.81 686 ASP A O 1
ATOM 5260 N N . LEU A 1 687 ? -28.074 1.975 54.006 1.00 95.62 687 LEU A N 1
ATOM 5261 C CA . LEU A 1 687 ? -26.877 1.709 54.803 1.00 95.62 687 LEU A CA 1
ATOM 5262 C C . LEU A 1 687 ? -27.212 1.781 56.284 1.00 95.62 687 LEU A C 1
ATOM 5264 O O . LEU A 1 687 ? -27.638 2.822 56.797 1.00 95.62 687 LEU A O 1
ATOM 5268 N N . ARG A 1 688 ? -26.940 0.687 56.990 1.00 94.25 688 ARG A N 1
ATOM 5269 C CA . ARG A 1 688 ? -27.132 0.557 58.434 1.00 94.25 688 ARG A CA 1
ATOM 5270 C C . ARG A 1 688 ? -25.764 0.302 59.092 1.00 94.25 688 ARG A C 1
ATOM 5272 O O . ARG A 1 688 ? -25.416 -0.845 59.376 1.00 94.25 688 ARG A O 1
ATOM 5279 N N . PRO A 1 689 ? -24.935 1.347 59.277 1.00 92.56 689 PRO A N 1
ATOM 5280 C CA . PRO A 1 689 ? -23.640 1.210 59.935 1.00 92.56 689 PRO A CA 1
ATOM 5281 C C . PRO A 1 689 ? -23.805 0.848 61.414 1.00 92.56 689 PRO A C 1
ATOM 5283 O O . PRO A 1 689 ? -24.715 1.349 62.086 1.00 92.56 689 PRO A O 1
ATOM 5286 N N . GLY A 1 690 ? -22.916 -0.011 61.913 1.00 88.44 690 GLY A N 1
ATOM 5287 C CA . GLY A 1 690 ? -22.943 -0.492 63.287 1.00 88.44 690 GLY A CA 1
ATOM 5288 C C . GLY A 1 690 ? -22.887 0.624 64.328 1.00 88.44 690 GLY A C 1
ATOM 5289 O O . GLY A 1 690 ? -22.291 1.678 64.096 1.00 88.44 690 GLY A O 1
ATOM 5290 N N . HIS A 1 691 ? -23.579 0.416 65.450 1.00 84.62 691 HIS A N 1
ATOM 5291 C CA . HIS A 1 691 ? -23.812 1.375 66.547 1.00 84.62 691 HIS A CA 1
ATOM 5292 C C . HIS A 1 691 ? -24.516 2.694 66.158 1.00 84.62 691 HIS A C 1
ATOM 5294 O O . HIS A 1 691 ? -24.975 3.426 67.029 1.00 84.62 691 HIS A O 1
ATOM 5300 N N . LYS A 1 692 ? -24.660 3.006 64.866 1.00 87.25 692 LYS A N 1
ATOM 5301 C CA . LYS A 1 692 ? -25.359 4.200 64.364 1.00 87.25 692 LYS A CA 1
ATOM 5302 C C . LYS A 1 692 ? -26.769 3.896 63.858 1.00 87.25 692 LYS A C 1
ATOM 5304 O O . LYS A 1 692 ? -27.603 4.793 63.772 1.00 87.25 692 LYS A O 1
ATOM 5309 N N . SER A 1 693 ? -27.040 2.649 63.493 1.00 91.06 693 SER A N 1
ATOM 5310 C CA . SER A 1 693 ? -28.337 2.199 62.995 1.00 91.06 693 SER A CA 1
ATOM 5311 C C . SER A 1 693 ? -28.640 0.776 63.460 1.00 91.06 693 SER A C 1
ATOM 5313 O O . SER A 1 693 ? -27.785 0.102 64.034 1.00 91.06 693 SER A O 1
ATOM 5315 N N . TYR A 1 694 ? -29.861 0.324 63.211 1.00 92.00 694 TYR A N 1
ATOM 5316 C CA . TYR A 1 694 ? -30.322 -1.021 63.531 1.00 92.00 694 TYR A CA 1
ATOM 5317 C C . TYR A 1 694 ? -31.270 -1.515 62.439 1.00 92.00 694 TYR A C 1
ATOM 5319 O O . TYR A 1 694 ? -31.801 -0.738 61.643 1.00 92.00 694 TYR A O 1
ATOM 5327 N N . VAL A 1 695 ? -31.494 -2.820 62.442 1.00 91.88 695 VAL A N 1
ATOM 5328 C CA . VAL A 1 695 ? -32.556 -3.504 61.702 1.00 91.88 695 VAL A CA 1
ATOM 5329 C C . VAL A 1 695 ? -33.413 -4.282 62.695 1.00 91.88 695 VAL A C 1
ATOM 5331 O O . VAL A 1 695 ? -33.007 -4.489 63.835 1.00 91.88 695 VAL A O 1
ATOM 5334 N N . VAL A 1 696 ? -34.611 -4.713 62.311 1.00 90.56 696 VAL A N 1
ATOM 5335 C CA . VAL A 1 696 ? -35.363 -5.664 63.147 1.00 90.56 696 VAL A CA 1
ATOM 5336 C C . VAL A 1 696 ? -34.653 -7.017 63.090 1.00 90.56 696 VAL A C 1
ATOM 5338 O O . VAL A 1 696 ? -34.246 -7.464 62.016 1.00 90.56 696 VAL A O 1
ATOM 5341 N N . GLY A 1 697 ? -34.455 -7.638 64.250 1.00 89.56 697 GLY A N 1
ATOM 5342 C CA . GLY A 1 697 ? -33.612 -8.817 64.381 1.00 89.56 697 GLY A CA 1
ATOM 5343 C C . GLY A 1 697 ? -34.188 -10.075 63.710 1.00 89.56 697 GLY A C 1
ATOM 5344 O O . GLY A 1 697 ? -35.414 -10.226 63.625 1.00 89.56 697 GLY A O 1
ATOM 5345 N N . PRO A 1 698 ? -33.328 -10.990 63.223 1.00 90.38 698 PRO A N 1
ATOM 5346 C CA . PRO A 1 698 ? -33.758 -12.234 62.584 1.00 90.38 698 PRO A CA 1
ATOM 5347 C C . PRO A 1 698 ? -34.596 -13.118 63.521 1.00 90.38 698 PRO A C 1
ATOM 5349 O O . PRO A 1 698 ? -34.250 -13.303 64.680 1.00 90.38 698 PRO A O 1
ATOM 5352 N N . GLY A 1 699 ? -35.683 -13.705 63.012 1.00 88.44 699 GLY A N 1
ATOM 5353 C CA . GLY A 1 699 ? -36.599 -14.539 63.803 1.00 88.44 699 GLY A CA 1
ATOM 5354 C C . GLY A 1 699 ? -37.720 -13.759 64.492 1.00 88.44 699 GLY A C 1
ATOM 5355 O O . GLY A 1 699 ? -38.670 -14.371 64.973 1.00 88.44 699 GLY A O 1
ATOM 5356 N N . SER A 1 700 ? -37.665 -12.419 64.474 1.00 89.81 700 SER A N 1
ATOM 5357 C CA . SER A 1 700 ? -38.700 -11.603 65.109 1.00 89.81 700 SER A CA 1
ATOM 5358 C C . SER A 1 700 ? -40.087 -11.880 64.519 1.00 89.81 700 SER A C 1
ATOM 5360 O O . SER A 1 700 ? -40.276 -11.863 63.298 1.00 89.81 700 SER A O 1
ATOM 5362 N N . HIS A 1 701 ? -41.080 -12.071 65.377 1.00 88.88 701 HIS A N 1
ATOM 5363 C CA . HIS A 1 701 ? -42.462 -12.302 64.994 1.00 88.88 701 HIS A CA 1
ATOM 5364 C C . HIS A 1 701 ? -43.423 -11.634 65.982 1.00 88.88 701 HIS A C 1
ATOM 5366 O O . HIS A 1 701 ? -43.293 -11.755 67.192 1.00 88.88 701 HIS A O 1
ATOM 5372 N N . TRP A 1 702 ? -44.399 -10.886 65.469 1.00 88.19 702 TRP A N 1
ATOM 5373 C CA . TRP A 1 702 ? -45.420 -10.250 66.305 1.00 88.19 702 TRP A CA 1
ATOM 5374 C C . TRP A 1 702 ? -46.696 -9.976 65.514 1.00 88.19 702 TRP A C 1
ATOM 5376 O O . TRP A 1 702 ? -46.716 -10.003 64.281 1.00 88.19 702 TRP A O 1
ATOM 5386 N N . VAL A 1 703 ? -47.775 -9.668 66.229 1.00 85.44 703 VAL A N 1
ATOM 5387 C CA . VAL A 1 703 ? -49.009 -9.149 65.637 1.00 85.44 703 VAL A CA 1
ATOM 5388 C C . VAL A 1 703 ? -49.056 -7.649 65.898 1.00 85.44 703 VAL A C 1
ATOM 5390 O O . VAL A 1 703 ? -49.023 -7.213 67.044 1.00 85.44 703 VAL A O 1
ATOM 5393 N N . SER A 1 704 ? -49.102 -6.840 64.838 1.00 80.31 704 SER A N 1
ATOM 5394 C CA . SER A 1 704 ? -49.188 -5.383 64.982 1.00 80.31 704 SER A CA 1
ATOM 5395 C C . SER A 1 704 ? -50.527 -4.966 65.602 1.00 80.31 704 SER A C 1
ATOM 5397 O O . SER A 1 704 ? -51.513 -5.700 65.530 1.00 80.31 704 SER A O 1
ATOM 5399 N N . ARG A 1 705 ? -50.631 -3.729 66.108 1.00 74.50 705 ARG A N 1
ATOM 5400 C CA . ARG A 1 705 ? -51.901 -3.159 66.622 1.00 74.50 705 ARG A CA 1
ATOM 5401 C C . ARG A 1 705 ? -53.076 -3.197 65.638 1.00 74.50 705 ARG A C 1
ATOM 5403 O O . ARG A 1 705 ? -54.214 -2.996 66.046 1.00 74.50 705 ARG A O 1
ATOM 5410 N N . LYS A 1 706 ? -52.823 -3.422 64.345 1.00 74.19 706 LYS A N 1
ATOM 5411 C CA . LYS A 1 706 ? -53.852 -3.572 63.304 1.00 74.19 706 LYS A CA 1
ATOM 5412 C C . LYS A 1 706 ? -54.238 -5.023 63.011 1.00 74.19 706 LYS A C 1
ATOM 5414 O O . LYS A 1 706 ? -55.011 -5.260 62.088 1.00 74.19 706 LYS A O 1
ATOM 5419 N N . GLY A 1 707 ? -53.676 -5.986 63.736 1.00 78.19 707 GLY A N 1
ATOM 5420 C CA . GLY A 1 707 ? -53.868 -7.410 63.473 1.00 78.19 707 GLY A CA 1
ATOM 5421 C C . GLY A 1 707 ? -53.019 -7.954 62.320 1.00 78.19 707 GLY A C 1
ATOM 5422 O O . GLY A 1 707 ? -53.221 -9.093 61.913 1.00 78.19 707 GLY A O 1
ATOM 5423 N N . THR A 1 708 ? -52.074 -7.177 61.775 1.00 82.56 708 THR A N 1
ATOM 5424 C CA . THR A 1 708 ? -51.168 -7.675 60.730 1.00 82.56 708 THR A CA 1
ATOM 5425 C C . THR A 1 708 ? -50.095 -8.543 61.368 1.00 82.56 708 THR A C 1
ATOM 5427 O O . THR A 1 708 ? -49.365 -8.071 62.239 1.00 82.56 708 THR A O 1
ATOM 5430 N N . GLN A 1 709 ? -49.961 -9.784 60.907 1.00 85.12 709 GLN A N 1
ATOM 5431 C CA . GLN A 1 709 ? -48.855 -10.644 61.309 1.00 85.12 709 GLN A CA 1
ATOM 5432 C C . GLN A 1 709 ? -47.556 -10.164 60.644 1.00 85.12 709 GLN A C 1
ATOM 5434 O O . GLN A 1 709 ? -47.444 -10.132 59.417 1.00 85.12 709 GLN A O 1
ATOM 5439 N N . CYS A 1 710 ? -46.583 -9.775 61.459 1.00 85.56 710 CYS A N 1
ATOM 5440 C CA . CYS A 1 710 ? -45.261 -9.335 61.041 1.00 85.56 710 CYS A CA 1
ATOM 5441 C C . CYS A 1 710 ? -44.265 -10.453 61.347 1.00 85.56 710 CYS A C 1
ATOM 5443 O O . CYS A 1 710 ? -43.993 -10.720 62.512 1.00 85.56 710 CYS A O 1
ATOM 5445 N N . ASN A 1 711 ? -43.722 -11.092 60.309 1.00 86.50 711 ASN A N 1
ATOM 5446 C CA . ASN A 1 711 ? -42.758 -12.183 60.448 1.00 86.50 711 ASN A CA 1
ATOM 5447 C C . ASN A 1 711 ? -41.445 -11.801 59.763 1.00 86.50 711 ASN A C 1
ATOM 5449 O O . ASN A 1 711 ? -41.446 -11.449 58.582 1.00 86.50 711 ASN A O 1
ATOM 5453 N N . TYR A 1 712 ? -40.337 -11.913 60.488 1.00 90.19 712 TYR A N 1
ATOM 5454 C CA . TYR A 1 712 ? -38.977 -11.770 59.980 1.00 90.19 712 TYR A CA 1
ATOM 5455 C C . TYR A 1 712 ? -38.365 -13.171 59.920 1.00 90.19 712 TYR A C 1
ATOM 5457 O O . TYR A 1 712 ? -37.945 -13.687 60.955 1.00 90.19 712 TYR A O 1
ATOM 5465 N N . PRO A 1 713 ? -38.338 -13.815 58.735 1.00 85.44 713 PRO A N 1
ATOM 5466 C CA . PRO A 1 713 ? -38.040 -15.242 58.607 1.00 85.44 713 PRO A CA 1
ATOM 5467 C C . PRO A 1 713 ? -36.703 -15.691 59.207 1.00 85.44 713 PRO A C 1
ATOM 5469 O O . PRO A 1 713 ? -36.560 -16.861 59.542 1.00 85.44 713 PRO A O 1
ATOM 5472 N N . GLY A 1 714 ? -35.742 -14.776 59.353 1.00 89.56 714 GLY A N 1
ATOM 5473 C CA . GLY A 1 714 ? -34.475 -15.031 60.029 1.00 89.56 714 GLY A CA 1
ATOM 5474 C C . GLY A 1 714 ? -33.307 -15.230 59.070 1.00 89.56 714 GLY A C 1
ATOM 5475 O O . GLY A 1 714 ? -33.328 -14.746 57.935 1.00 89.56 714 GLY A O 1
ATOM 5476 N N . ILE A 1 715 ? -32.256 -15.897 59.542 1.00 93.12 715 ILE A N 1
ATOM 5477 C CA . ILE A 1 715 ? -31.015 -16.117 58.795 1.00 93.12 715 ILE A CA 1
ATOM 5478 C C . ILE A 1 715 ? -31.283 -17.030 57.601 1.00 93.12 715 ILE A C 1
ATOM 5480 O O . ILE A 1 715 ? -31.828 -18.122 57.748 1.00 93.12 715 ILE A O 1
ATOM 5484 N N . ILE A 1 716 ? -30.864 -16.584 56.420 1.00 93.25 716 ILE A N 1
ATOM 5485 C CA . ILE A 1 716 ? -30.945 -17.335 55.159 1.00 93.25 716 ILE A CA 1
ATOM 5486 C C . ILE A 1 716 ? -29.566 -17.800 54.684 1.00 93.25 716 ILE A C 1
ATOM 5488 O O . ILE A 1 716 ? -29.474 -18.725 53.882 1.00 93.25 716 ILE A O 1
ATOM 5492 N N . MET A 1 717 ? -28.494 -17.179 55.182 1.00 92.81 717 MET A N 1
ATOM 5493 C CA . MET A 1 717 ? -27.126 -17.544 54.839 1.00 92.81 717 MET A CA 1
ATOM 5494 C C . MET A 1 717 ? -26.166 -17.205 55.974 1.00 92.81 717 MET A C 1
ATOM 5496 O O . MET A 1 717 ? -26.288 -16.156 56.602 1.00 92.81 717 MET A O 1
ATOM 5500 N N . LEU A 1 718 ? -25.202 -18.093 56.211 1.00 92.44 718 LEU A N 1
ATOM 5501 C CA . LEU A 1 718 ? -24.086 -17.863 57.124 1.00 92.44 718 LEU A CA 1
ATOM 5502 C C . LEU A 1 718 ? -22.839 -17.413 56.348 1.00 92.44 718 LEU A C 1
ATOM 5504 O O . LEU A 1 718 ? -22.686 -17.806 55.189 1.00 92.44 718 LEU A O 1
ATOM 5508 N N . PRO A 1 719 ? -21.907 -16.686 56.993 1.00 91.56 719 PRO A N 1
ATOM 5509 C CA . PRO A 1 719 ? -20.629 -16.348 56.380 1.00 91.56 719 PRO A CA 1
ATOM 5510 C C . PRO A 1 719 ? -19.835 -17.593 55.950 1.00 91.56 719 PRO A C 1
ATOM 5512 O O . PRO A 1 719 ? -20.008 -18.668 56.552 1.00 91.56 719 PRO A O 1
ATOM 5515 N N . PRO A 1 720 ? -18.952 -17.456 54.945 1.00 89.06 720 PRO A N 1
ATOM 5516 C CA . PRO A 1 720 ? -18.100 -18.537 54.472 1.00 89.06 720 PRO A CA 1
ATOM 5517 C C . PRO A 1 720 ? -17.119 -18.998 55.559 1.00 89.06 720 PRO A C 1
ATOM 5519 O O . PRO A 1 720 ? -16.704 -18.227 56.426 1.00 89.06 720 PRO A O 1
ATOM 5522 N N . GLU A 1 721 ? -16.750 -20.277 55.504 1.00 87.25 721 GLU A N 1
ATOM 5523 C CA . GLU A 1 721 ? -15.701 -20.849 56.350 1.00 87.25 721 GLU A CA 1
ATOM 5524 C C . GLU A 1 721 ? -14.332 -20.585 55.723 1.00 87.25 721 GLU A C 1
ATOM 5526 O O . GLU A 1 721 ? -14.069 -20.970 54.584 1.00 87.25 721 GLU A O 1
ATOM 5531 N N . THR A 1 722 ? -13.450 -19.951 56.485 1.00 78.94 722 THR A N 1
ATOM 5532 C CA . THR A 1 722 ? -12.058 -19.690 56.121 1.00 78.94 722 THR A CA 1
ATOM 5533 C C . THR A 1 722 ? -11.128 -20.591 56.920 1.00 78.94 722 THR A C 1
ATOM 5535 O O . THR A 1 722 ? -11.316 -20.770 58.124 1.00 78.94 722 THR A O 1
ATOM 5538 N N . LEU A 1 723 ? -10.124 -21.155 56.245 1.00 76.00 723 LEU A N 1
ATOM 5539 C CA . LEU A 1 723 ? -9.023 -21.857 56.900 1.00 76.00 723 LEU A CA 1
ATOM 5540 C C . LEU A 1 723 ? -8.140 -20.829 57.604 1.00 76.00 723 LEU A C 1
ATOM 5542 O O . LEU A 1 723 ? -7.720 -19.847 56.993 1.00 76.00 723 LEU A O 1
ATOM 5546 N N . ILE A 1 724 ? -7.871 -21.062 58.882 1.00 68.69 724 ILE A N 1
ATOM 5547 C CA . ILE A 1 724 ? -6.886 -20.304 59.640 1.00 68.69 724 ILE A CA 1
ATOM 5548 C C . ILE A 1 724 ? -5.640 -21.174 59.718 1.00 68.69 724 ILE A C 1
ATOM 5550 O O . ILE A 1 724 ? -5.653 -22.215 60.378 1.00 68.69 724 ILE A O 1
ATOM 5554 N N . ASP A 1 725 ? -4.576 -20.749 59.039 1.00 55.50 725 ASP A N 1
ATOM 5555 C CA . ASP A 1 725 ? -3.245 -21.313 59.247 1.00 55.50 725 ASP A CA 1
ATOM 5556 C C . ASP A 1 725 ? -2.748 -20.843 60.619 1.00 55.50 725 ASP A C 1
ATOM 5558 O O . ASP A 1 725 ? -2.215 -19.743 60.777 1.00 55.50 725 ASP A O 1
ATOM 5562 N N . SER A 1 726 ? -2.977 -21.662 61.646 1.00 53.59 726 SER A N 1
ATOM 5563 C CA . SER A 1 726 ? -2.197 -21.573 62.875 1.00 53.59 726 SER A CA 1
ATOM 5564 C C . SER A 1 726 ? -0.807 -22.151 62.621 1.00 53.59 726 SER A C 1
ATOM 5566 O O . SER A 1 726 ? -0.662 -23.114 61.876 1.00 53.59 726 SER A O 1
ATOM 5568 N N . ALA A 1 727 ? 0.219 -21.604 63.277 1.00 51.88 727 ALA A N 1
ATOM 5569 C CA . ALA A 1 727 ? 1.586 -22.133 63.230 1.00 51.88 727 ALA A CA 1
ATOM 5570 C C . ALA A 1 727 ? 1.726 -23.578 63.776 1.00 51.88 727 ALA A C 1
ATOM 5572 O O . ALA A 1 727 ? 2.794 -24.167 63.646 1.00 51.88 727 ALA A O 1
ATOM 5573 N N . ASP A 1 728 ? 0.653 -24.143 64.343 1.00 53.22 728 ASP A N 1
ATOM 5574 C CA . ASP A 1 728 ? 0.518 -25.547 64.732 1.00 53.22 728 ASP A CA 1
ATOM 5575 C C . ASP A 1 728 ? -0.351 -26.311 63.714 1.00 53.22 728 ASP A C 1
ATOM 5577 O O . ASP A 1 728 ? -1.363 -25.790 63.243 1.00 53.22 728 ASP A O 1
ATOM 5581 N N . GLU A 1 729 ? 0.029 -27.559 63.411 1.00 48.91 729 GLU A N 1
ATOM 5582 C CA . GLU A 1 729 ? -0.440 -28.447 62.321 1.00 48.91 729 GLU A CA 1
ATOM 5583 C C . GLU A 1 729 ? -1.954 -28.799 62.278 1.00 48.91 729 GLU A C 1
ATOM 5585 O O . GLU A 1 729 ? -2.358 -29.720 61.565 1.00 48.91 729 GLU A O 1
ATOM 5590 N N . SER A 1 730 ? -2.838 -28.081 62.976 1.00 55.97 730 SER A N 1
ATOM 5591 C CA . SER A 1 730 ? -4.294 -28.240 62.865 1.00 55.97 730 SER A CA 1
ATOM 5592 C C . SER A 1 730 ? -4.938 -27.021 62.206 1.00 55.97 730 SER A C 1
ATOM 5594 O O . SER A 1 730 ? -5.252 -26.037 62.874 1.00 55.97 730 SER A O 1
ATOM 5596 N N . SER A 1 731 ? -5.198 -27.093 60.901 1.00 58.44 731 SER A N 1
ATOM 5597 C CA . SER A 1 731 ? -5.983 -26.075 60.198 1.00 58.44 731 SER A CA 1
ATOM 5598 C C . SER A 1 731 ? -7.424 -26.054 60.731 1.00 58.44 731 SER A C 1
ATOM 5600 O O . SER A 1 731 ? -8.235 -26.936 60.439 1.00 58.44 731 SER A O 1
ATOM 5602 N N . GLN A 1 732 ? -7.754 -25.047 61.543 1.00 69.81 732 GLN A N 1
ATOM 5603 C CA . GLN A 1 732 ? -9.119 -24.821 62.023 1.00 69.81 732 GLN A CA 1
ATOM 5604 C C . GLN A 1 732 ? -9.906 -24.010 60.987 1.00 69.81 732 GLN A C 1
ATOM 5606 O O . GLN A 1 732 ? -9.405 -23.039 60.419 1.00 69.81 732 GLN A O 1
ATOM 5611 N N . LYS A 1 733 ? -11.154 -24.416 60.730 1.00 77.44 733 LYS A N 1
ATOM 5612 C CA . LYS A 1 733 ? -12.094 -23.654 59.899 1.00 77.44 733 LYS A CA 1
ATOM 5613 C C . LYS A 1 733 ? -12.948 -22.765 60.791 1.00 77.44 733 LYS A C 1
ATOM 5615 O O . LYS A 1 733 ? -13.630 -23.265 61.681 1.00 77.44 733 LYS A O 1
ATOM 5620 N N . GLU A 1 734 ? -12.945 -21.468 60.515 1.00 81.94 734 GLU A N 1
ATOM 5621 C CA . GLU A 1 734 ? -13.752 -20.476 61.228 1.00 81.94 734 GLU A CA 1
ATOM 5622 C C . GLU A 1 734 ? -14.628 -19.702 60.237 1.00 81.94 734 GLU A C 1
ATOM 5624 O O . GLU A 1 734 ? -14.185 -19.378 59.134 1.00 81.94 734 GLU A O 1
ATOM 5629 N N . ARG A 1 735 ? -15.872 -19.385 60.617 1.00 85.94 735 ARG A N 1
ATOM 5630 C CA . ARG A 1 735 ? -16.739 -18.507 59.817 1.00 85.94 735 ARG A CA 1
ATOM 5631 C C . ARG A 1 735 ? -16.319 -17.055 59.997 1.00 85.94 735 ARG A C 1
ATOM 5633 O O . ARG A 1 735 ? -16.382 -16.544 61.114 1.00 85.94 735 ARG A O 1
ATOM 5640 N N . ARG A 1 736 ? -15.968 -16.378 58.904 1.00 87.88 736 ARG A N 1
ATOM 5641 C CA . ARG A 1 736 ? -15.568 -14.962 58.927 1.00 87.88 736 ARG A CA 1
ATOM 5642 C C . ARG A 1 736 ? -16.481 -14.102 58.082 1.00 87.88 736 ARG A C 1
ATOM 5644 O O . ARG A 1 736 ? -16.880 -14.499 56.990 1.00 87.88 736 ARG A O 1
ATOM 5651 N N . ILE A 1 737 ? -16.800 -12.914 58.590 1.00 92.31 737 ILE A N 1
ATOM 5652 C CA . ILE A 1 737 ? -17.612 -11.952 57.851 1.00 92.31 737 ILE A CA 1
ATOM 5653 C C . ILE A 1 737 ? -16.705 -11.347 56.767 1.00 92.31 737 ILE A C 1
ATOM 5655 O O . ILE A 1 737 ? -15.649 -10.794 57.082 1.00 92.31 737 ILE A O 1
ATOM 5659 N N . PRO A 1 738 ? -17.051 -11.446 55.475 1.00 93.38 738 PRO A N 1
ATOM 5660 C CA . PRO A 1 738 ? -16.229 -10.881 54.414 1.00 93.38 738 PRO A CA 1
ATOM 5661 C C . PRO A 1 738 ? -16.108 -9.356 54.540 1.00 93.38 738 PRO A C 1
ATOM 5663 O O . PRO A 1 738 ? -16.958 -8.675 55.124 1.00 93.38 738 PRO A O 1
ATOM 5666 N N . LEU A 1 739 ? -15.016 -8.817 53.994 1.00 94.19 739 LEU A N 1
ATOM 5667 C CA . LEU A 1 739 ? -14.884 -7.376 53.783 1.00 94.19 739 LEU A CA 1
ATOM 5668 C C . LEU A 1 739 ? -15.929 -6.922 52.757 1.00 94.19 739 LEU A C 1
ATOM 5670 O O . LEU A 1 739 ? -16.290 -7.689 51.866 1.00 94.19 739 LEU A O 1
ATOM 5674 N N . LEU A 1 740 ? -16.408 -5.685 52.882 1.00 94.12 740 LEU A N 1
ATOM 5675 C CA . LEU A 1 740 ? -17.287 -5.077 51.889 1.00 94.12 740 LEU A CA 1
ATOM 5676 C C . LEU A 1 740 ? -16.639 -5.152 50.488 1.00 94.12 740 LEU A C 1
ATOM 5678 O O . LEU A 1 740 ? -15.512 -4.671 50.333 1.00 94.12 740 LEU A O 1
ATOM 5682 N N . PRO A 1 741 ? -17.321 -5.726 49.477 1.00 94.81 741 PRO A N 1
ATOM 5683 C CA . PRO A 1 741 ? -16.785 -5.840 48.123 1.00 94.81 741 PRO A CA 1
ATOM 5684 C C . PRO A 1 741 ? -16.392 -4.479 47.545 1.00 94.81 741 PRO A C 1
ATOM 5686 O O . PRO A 1 741 ? -17.112 -3.495 47.726 1.00 94.81 741 PRO A O 1
ATOM 5689 N N . ALA A 1 742 ? -15.270 -4.428 46.821 1.00 91.81 742 ALA A N 1
ATOM 5690 C CA . ALA A 1 742 ? -14.691 -3.177 46.323 1.00 91.81 742 ALA A CA 1
ATOM 5691 C C . ALA A 1 742 ? -15.672 -2.374 45.457 1.00 91.81 742 ALA A C 1
ATOM 5693 O O . ALA A 1 742 ? -15.818 -1.172 45.651 1.00 91.81 742 ALA A O 1
ATOM 5694 N N . SER A 1 743 ? -16.420 -3.039 44.576 1.00 91.38 743 SER A N 1
ATOM 5695 C CA . SER A 1 743 ? -17.414 -2.383 43.726 1.00 91.38 743 SER A CA 1
ATOM 5696 C C . SER A 1 743 ? -18.580 -1.773 44.509 1.00 91.38 743 SER A C 1
ATOM 5698 O O . SER A 1 743 ? -19.030 -0.672 44.193 1.00 91.38 743 SER A O 1
ATOM 5700 N N . ILE A 1 744 ? -19.043 -2.438 45.575 1.00 93.31 744 ILE A N 1
ATOM 5701 C CA . ILE A 1 744 ? -20.049 -1.873 46.488 1.00 93.31 744 ILE A CA 1
ATOM 5702 C C . ILE A 1 744 ? -19.442 -0.699 47.268 1.00 93.31 744 ILE A C 1
ATOM 5704 O O . ILE A 1 744 ? -20.101 0.325 47.452 1.00 93.31 744 ILE A O 1
ATOM 5708 N N . ALA A 1 745 ? -18.184 -0.814 47.701 1.00 92.56 745 ALA A N 1
ATOM 5709 C CA . ALA A 1 745 ? -17.498 0.234 48.444 1.00 92.56 745 ALA A CA 1
ATOM 5710 C C . ALA A 1 745 ? -17.293 1.511 47.603 1.00 92.56 745 ALA A C 1
ATOM 5712 O O . ALA A 1 745 ? -17.606 2.610 48.058 1.00 92.56 745 ALA A O 1
ATOM 5713 N N . GLU A 1 746 ? -16.833 1.376 46.359 1.00 92.62 746 GLU A N 1
ATOM 5714 C CA . GLU A 1 746 ? -16.683 2.484 45.406 1.00 92.62 746 GLU A CA 1
ATOM 5715 C C . GLU A 1 746 ? -18.031 3.137 45.088 1.00 92.62 746 GLU A C 1
ATOM 5717 O O . GLU A 1 746 ? -18.158 4.367 45.105 1.00 92.62 746 GLU A O 1
ATOM 5722 N N . TRP A 1 747 ? -19.065 2.319 44.875 1.00 94.38 747 TRP A N 1
ATOM 5723 C CA . TRP A 1 747 ? -20.420 2.802 44.642 1.00 94.38 747 TRP A CA 1
ATOM 5724 C C . TRP A 1 747 ? -20.940 3.625 45.828 1.00 94.38 747 TRP A C 1
ATOM 5726 O O . TRP A 1 747 ? -21.383 4.757 45.628 1.00 94.38 747 TRP A O 1
ATOM 5736 N N . ILE A 1 748 ? -20.793 3.137 47.064 1.00 93.31 748 ILE A N 1
ATOM 5737 C CA . ILE A 1 748 ? -21.162 3.879 48.282 1.00 93.31 748 ILE A CA 1
ATOM 5738 C C . ILE A 1 748 ? -20.343 5.171 48.422 1.00 93.31 748 ILE A C 1
ATOM 5740 O O . ILE A 1 748 ? -20.909 6.224 48.714 1.00 93.31 748 ILE A O 1
ATOM 5744 N N . ALA A 1 749 ? -19.026 5.120 48.203 1.00 90.81 749 ALA A N 1
ATOM 5745 C CA . ALA A 1 749 ? -18.141 6.275 48.367 1.00 90.81 749 ALA A CA 1
ATOM 5746 C C . ALA A 1 749 ? -18.418 7.400 47.357 1.00 90.81 749 ALA A C 1
ATOM 5748 O O . ALA A 1 749 ? -18.162 8.570 47.651 1.00 90.81 749 ALA A O 1
ATOM 5749 N N . SER A 1 750 ? -18.954 7.058 46.183 1.00 91.25 750 SER A N 1
ATOM 5750 C CA . SER A 1 750 ? -19.342 8.034 45.163 1.00 91.25 750 SER A CA 1
ATOM 5751 C C . SER A 1 750 ? -20.623 8.813 45.504 1.00 91.25 750 SER A C 1
ATOM 5753 O O . SER A 1 750 ? -20.845 9.877 44.922 1.00 91.25 750 SER A O 1
ATOM 5755 N N . ASP A 1 751 ? -21.447 8.348 46.459 1.00 89.88 751 ASP A N 1
ATOM 5756 C CA . ASP A 1 751 ? -22.589 9.122 46.962 1.00 89.88 751 ASP A CA 1
ATOM 5757 C C . ASP A 1 751 ? -22.140 10.041 48.116 1.00 89.88 751 ASP A C 1
ATOM 5759 O O . ASP A 1 751 ? -21.791 9.565 49.206 1.00 89.88 751 ASP A O 1
ATOM 5763 N N . PRO A 1 752 ? -22.201 11.376 47.950 1.00 84.44 752 PRO A N 1
ATOM 5764 C CA . PRO A 1 752 ? -21.755 12.321 48.972 1.00 84.44 752 PRO A CA 1
ATOM 5765 C C . PRO A 1 752 ? -22.552 12.251 50.287 1.00 84.44 752 PRO A C 1
ATOM 5767 O O . PRO A 1 752 ? -22.133 12.848 51.282 1.00 84.44 752 PRO A O 1
ATOM 5770 N N . LYS A 1 753 ? -23.700 11.561 50.322 1.00 88.06 753 LYS A N 1
ATOM 5771 C CA . LYS A 1 753 ? -24.508 11.380 51.537 1.00 88.06 753 LYS A CA 1
ATOM 5772 C C . LYS A 1 753 ? -23.973 10.285 52.461 1.00 88.06 753 LYS A C 1
ATOM 5774 O O . LYS A 1 753 ? -24.298 10.319 53.645 1.00 88.06 753 LYS A O 1
ATOM 5779 N N . CYS A 1 754 ? -23.157 9.357 51.957 1.00 88.62 754 CYS A N 1
ATOM 5780 C CA . CYS A 1 754 ? -22.841 8.119 52.673 1.00 88.62 754 CYS A CA 1
ATOM 5781 C C . CYS A 1 754 ? -21.639 8.211 53.625 1.00 88.62 754 CYS A C 1
ATOM 5783 O O . CYS A 1 754 ? -21.626 7.527 54.650 1.00 88.62 754 CYS A O 1
ATOM 5785 N N . LEU A 1 755 ? -20.645 9.057 53.330 1.00 88.94 755 LEU A N 1
ATOM 5786 C CA . LEU A 1 755 ? -19.401 9.161 54.106 1.00 88.94 755 LEU A CA 1
ATOM 5787 C C . LEU A 1 755 ? -19.156 10.580 54.639 1.00 88.94 755 LEU A C 1
ATOM 5789 O O . LEU A 1 755 ? -19.320 11.579 53.937 1.00 88.94 755 LEU A O 1
ATOM 5793 N N . GLU A 1 756 ? -18.716 10.682 55.893 1.00 81.75 756 GLU A N 1
ATOM 5794 C CA . GLU A 1 756 ? -18.213 11.927 56.479 1.00 81.75 756 GLU A CA 1
ATOM 5795 C C . GLU A 1 756 ? -16.833 12.295 55.914 1.00 81.75 756 GLU A C 1
ATOM 5797 O O . GLU A 1 756 ? -15.931 11.454 55.788 1.00 81.75 756 GLU A O 1
ATOM 5802 N N . LYS A 1 757 ? -16.647 13.581 55.585 1.00 66.25 757 LYS A N 1
ATOM 5803 C CA . LYS A 1 757 ? -15.339 14.116 55.180 1.00 66.25 757 LYS A CA 1
ATOM 5804 C C . LYS A 1 757 ? -14.370 14.041 56.374 1.00 66.25 757 LYS A C 1
ATOM 5806 O O . LYS A 1 757 ? -14.806 14.324 57.487 1.00 66.25 757 LYS A O 1
ATOM 5811 N N . PRO A 1 758 ? -13.085 13.687 56.178 1.00 54.94 758 PRO A N 1
ATOM 5812 C CA . PRO A 1 758 ? -12.132 13.608 57.282 1.00 54.94 758 PRO A CA 1
ATOM 5813 C C . PRO A 1 758 ? -11.989 14.968 57.979 1.00 54.94 758 PRO A C 1
ATOM 5815 O O . PRO A 1 758 ? -11.737 15.978 57.319 1.00 54.94 758 PRO A O 1
ATOM 5818 N N . SER A 1 759 ? -12.123 14.998 59.304 1.00 43.06 759 SER A N 1
ATOM 5819 C CA . SER A 1 759 ? -11.731 16.141 60.131 1.00 43.06 759 SER A CA 1
ATOM 5820 C C . SER A 1 759 ? -10.213 16.125 60.332 1.00 43.06 759 SER A C 1
ATOM 5822 O O . SER A 1 759 ? -9.672 15.163 60.874 1.00 43.06 759 SER A O 1
ATOM 5824 N N . ILE A 1 760 ? -9.519 17.178 59.896 1.00 39.25 760 ILE A N 1
ATOM 5825 C CA . ILE A 1 760 ? -8.085 17.373 60.160 1.00 39.25 760 ILE A CA 1
ATOM 5826 C C . ILE A 1 760 ? -7.919 17.685 61.665 1.00 39.25 760 ILE A C 1
ATOM 5828 O O . ILE A 1 760 ? -8.596 18.599 62.137 1.00 39.25 760 ILE A O 1
ATOM 5832 N N . PRO A 1 761 ? -7.063 16.980 62.434 1.00 37.06 761 PRO A N 1
ATOM 5833 C CA . PRO A 1 761 ? -6.843 17.291 63.849 1.00 37.06 761 PRO A CA 1
ATOM 5834 C C . PRO A 1 761 ? -6.175 18.667 64.023 1.00 37.06 761 PRO A C 1
ATOM 5836 O O . PRO A 1 761 ? -5.117 18.917 63.444 1.00 37.06 761 PRO A O 1
ATOM 5839 N N . GLU A 1 762 ? -6.770 19.557 64.824 1.00 33.25 762 GLU A N 1
ATOM 5840 C CA . GLU A 1 762 ? -6.131 20.811 65.255 1.00 33.25 762 GLU A CA 1
ATOM 5841 C C . GLU A 1 762 ? -4.952 20.508 66.200 1.00 33.25 762 GLU A C 1
ATOM 5843 O O . GLU A 1 762 ? -5.102 19.809 67.202 1.00 33.25 762 GLU A O 1
ATOM 5848 N N . ALA A 1 763 ? -3.774 21.058 65.895 1.00 33.81 763 ALA A N 1
ATOM 5849 C CA . ALA A 1 763 ? -2.614 21.033 66.786 1.00 33.81 763 ALA A CA 1
ATOM 5850 C C . ALA A 1 763 ? -2.843 21.922 68.037 1.00 33.81 763 ALA A C 1
ATOM 5852 O O . ALA A 1 763 ? -3.590 22.903 67.955 1.00 33.81 763 ALA A O 1
ATOM 5853 N N . PRO A 1 764 ? -2.192 21.642 69.188 1.00 34.34 764 PRO A N 1
ATOM 5854 C CA . PRO A 1 764 ? -2.399 22.398 70.424 1.00 34.34 764 PRO A CA 1
ATOM 5855 C C . PRO A 1 764 ? -1.961 23.861 70.262 1.00 34.34 764 PRO A C 1
ATOM 5857 O O . PRO A 1 764 ? -0.834 24.137 69.850 1.00 34.34 764 PRO A O 1
ATOM 5860 N N . ARG A 1 765 ? -2.847 24.805 70.601 1.00 31.42 765 ARG A N 1
ATOM 5861 C CA . ARG A 1 765 ? -2.574 26.251 70.537 1.00 31.42 765 ARG A CA 1
ATOM 5862 C C . ARG A 1 765 ? -1.659 26.699 71.689 1.00 31.42 765 ARG A C 1
ATOM 5864 O O . ARG A 1 765 ? -1.995 26.435 72.844 1.00 31.42 765 ARG A O 1
ATOM 5871 N N . PRO A 1 766 ? -0.578 27.454 71.425 1.00 30.67 766 PRO A N 1
ATOM 5872 C CA . PRO A 1 766 ? 0.045 28.311 72.429 1.00 30.67 766 PRO A CA 1
ATOM 5873 C C . PRO A 1 766 ? -0.871 29.503 72.762 1.00 30.67 766 PRO A C 1
ATOM 5875 O O . PRO A 1 766 ? -1.638 29.966 71.917 1.00 30.67 766 PRO A O 1
ATOM 5878 N N . ALA A 1 767 ? -0.781 29.983 74.004 1.00 27.89 767 ALA A N 1
ATOM 5879 C CA . ALA A 1 767 ? -1.559 31.090 74.565 1.00 27.89 767 ALA A CA 1
ATOM 5880 C C . ALA A 1 767 ? -1.421 32.413 73.766 1.00 27.89 767 ALA A C 1
ATOM 5882 O O . ALA A 1 767 ? -0.429 32.612 73.062 1.00 27.89 767 ALA A O 1
ATOM 5883 N N . PRO A 1 768 ? -2.419 33.315 73.851 1.00 31.22 768 PRO A N 1
ATOM 5884 C CA . PRO A 1 768 ? -2.699 34.295 72.814 1.00 31.22 768 PRO A CA 1
ATOM 5885 C C . PRO A 1 768 ? -1.746 35.487 72.868 1.00 31.22 768 PRO A C 1
ATOM 5887 O O . PRO A 1 768 ? -1.575 36.124 73.907 1.00 31.22 768 PRO A O 1
ATOM 5890 N N . VAL A 1 769 ? -1.218 35.855 71.703 1.00 28.52 769 VAL A N 1
ATOM 5891 C CA . VAL A 1 769 ? -0.852 37.241 71.418 1.00 28.52 769 VAL A CA 1
ATOM 5892 C C . VAL A 1 769 ? -1.878 37.739 70.415 1.00 28.52 769 VAL A C 1
ATOM 5894 O O . VAL A 1 769 ? -1.963 37.236 69.296 1.00 28.52 769 VAL A O 1
ATOM 5897 N N . ASN A 1 770 ? -2.712 38.668 70.874 1.00 28.39 770 ASN A N 1
ATOM 5898 C CA . ASN A 1 770 ? -3.734 39.326 70.076 1.00 28.39 770 ASN A CA 1
ATOM 5899 C C . ASN A 1 770 ? -3.119 39.911 68.805 1.00 28.39 770 ASN A C 1
ATOM 5901 O O . ASN A 1 770 ? -2.318 40.836 68.889 1.00 28.39 770 ASN A O 1
ATOM 5905 N N . HIS A 1 771 ? -3.569 39.426 67.653 1.00 25.89 771 HIS A N 1
ATOM 5906 C CA . HIS A 1 771 ? -3.872 40.291 66.526 1.00 25.89 771 HIS A CA 1
ATOM 5907 C C . HIS A 1 771 ? -5.097 39.745 65.795 1.00 25.89 771 HIS A C 1
ATOM 5909 O O . HIS A 1 771 ? -5.148 38.584 65.391 1.00 25.89 771 HIS A O 1
ATOM 5915 N N . ASP A 1 772 ? -6.085 40.626 65.723 1.00 26.14 772 ASP A N 1
ATOM 5916 C CA . ASP A 1 772 ? -7.343 40.517 65.008 1.00 26.14 772 ASP A CA 1
ATOM 5917 C C . ASP A 1 772 ? -7.166 40.192 63.515 1.00 26.14 772 ASP A C 1
ATOM 5919 O O . ASP A 1 772 ? -6.185 40.577 62.877 1.00 26.14 772 ASP A O 1
ATOM 5923 N N . ASP A 1 773 ? -8.217 39.558 62.993 1.00 27.62 773 ASP A N 1
ATOM 5924 C CA . ASP A 1 773 ? -8.702 39.590 61.610 1.00 27.62 773 ASP A CA 1
ATOM 5925 C C . ASP A 1 773 ? -8.019 38.747 60.509 1.00 27.62 773 ASP A C 1
ATOM 5927 O O . ASP A 1 773 ? -7.240 39.206 59.678 1.00 27.62 773 ASP A O 1
ATOM 5931 N N . GLY A 1 774 ? -8.523 37.509 60.382 1.00 27.56 774 GLY A N 1
ATOM 5932 C CA . GLY A 1 774 ? -9.259 37.107 59.171 1.00 27.56 774 GLY A CA 1
ATOM 5933 C C . GLY A 1 774 ? -8.477 36.503 57.996 1.00 27.56 774 GLY A C 1
ATOM 5934 O O . GLY A 1 774 ? -8.179 37.185 57.020 1.00 27.56 774 GLY A O 1
ATOM 5935 N N . LYS A 1 775 ? -8.312 35.170 57.968 1.00 28.77 775 LYS A N 1
ATOM 5936 C CA . LYS A 1 775 ? -8.037 34.455 56.706 1.00 28.77 775 LYS A CA 1
ATOM 5937 C C . LYS A 1 775 ? -9.335 34.175 55.952 1.00 28.77 775 LYS A C 1
ATOM 5939 O O . LYS A 1 775 ? -10.044 33.207 56.222 1.00 28.77 775 LYS A O 1
ATOM 5944 N N . ARG A 1 776 ? -9.617 35.053 54.990 1.00 32.84 776 ARG A N 1
ATOM 5945 C CA . ARG A 1 776 ? -10.486 34.779 53.846 1.00 32.84 776 ARG A CA 1
ATOM 5946 C C . ARG A 1 776 ? -9.783 33.853 52.845 1.00 32.84 776 ARG A C 1
ATOM 5948 O O . ARG A 1 776 ? -8.573 33.670 52.838 1.00 32.84 776 ARG A O 1
ATOM 5955 N N . ASN A 1 777 ? -10.648 33.241 52.056 1.00 41.53 777 ASN A N 1
ATOM 5956 C CA . ASN A 1 777 ? -10.435 32.388 50.904 1.00 41.53 777 ASN A CA 1
ATOM 5957 C C . ASN A 1 777 ? -9.811 33.200 49.749 1.00 41.53 777 ASN A C 1
ATOM 5959 O O . ASN A 1 777 ? -10.455 34.140 49.284 1.00 41.53 777 ASN A O 1
ATOM 5963 N N . ASP A 1 778 ? -8.629 32.840 49.242 1.00 38.06 778 ASP A N 1
ATOM 5964 C CA . ASP A 1 778 ? -7.951 33.653 48.221 1.00 38.06 778 ASP A CA 1
ATOM 5965 C C . ASP A 1 778 ? -7.795 32.898 46.884 1.00 38.06 778 ASP A C 1
ATOM 5967 O O . ASP A 1 778 ? -6.716 32.439 46.516 1.00 38.06 778 ASP A O 1
ATOM 5971 N N . GLY A 1 779 ? -8.887 32.801 46.117 1.00 48.59 779 GLY A N 1
ATOM 5972 C CA . GLY A 1 779 ? -8.927 32.278 44.741 1.00 48.59 779 GLY A CA 1
ATOM 5973 C C . GLY A 1 779 ? -8.238 33.174 43.700 1.00 48.59 779 GLY A C 1
ATOM 5974 O O . GLY A 1 779 ? -8.900 33.702 42.810 1.00 48.59 779 GLY A O 1
ATOM 5975 N N . TRP A 1 780 ? -6.917 33.356 43.803 1.00 55.28 780 TRP A N 1
ATOM 5976 C CA . TRP A 1 780 ? -6.179 34.369 43.029 1.00 55.28 780 TRP A CA 1
ATOM 5977 C C . TRP A 1 780 ? -4.847 33.891 42.411 1.00 55.28 780 TRP A C 1
ATOM 5979 O O . TRP A 1 780 ? -3.988 34.723 42.127 1.00 55.28 780 TRP A O 1
ATOM 5989 N N . HIS A 1 781 ? -4.645 32.588 42.184 1.00 66.38 781 HIS A N 1
ATOM 5990 C CA . HIS A 1 781 ? -3.494 32.087 41.410 1.00 66.38 781 HIS A CA 1
ATOM 5991 C C . HIS A 1 781 ? -3.799 32.051 39.907 1.00 66.38 781 HIS A C 1
ATOM 5993 O O . HIS A 1 781 ? -4.936 31.811 39.500 1.00 66.38 781 HIS A O 1
ATOM 5999 N N . VAL A 1 782 ? -2.781 32.280 39.071 1.00 70.00 782 VAL A N 1
ATOM 6000 C CA . VAL A 1 782 ? -2.902 32.125 37.614 1.00 70.00 782 VAL A CA 1
ATOM 6001 C C . VAL A 1 782 ? -2.444 30.724 37.221 1.00 70.00 782 VAL A C 1
ATOM 6003 O O . VAL A 1 782 ? -1.313 30.341 37.518 1.00 70.00 782 VAL A O 1
ATOM 6006 N N . ASP A 1 783 ? -3.316 29.967 36.555 1.00 77.25 783 ASP A N 1
ATOM 6007 C CA . ASP A 1 783 ? -2.951 28.674 35.971 1.00 77.25 783 ASP A CA 1
ATOM 6008 C C . ASP A 1 783 ? -1.952 28.869 34.828 1.00 77.25 783 ASP A C 1
ATOM 6010 O O . ASP A 1 783 ? -2.217 29.620 33.881 1.00 77.25 783 ASP A O 1
ATOM 6014 N N . ILE A 1 784 ? -0.811 28.183 34.924 1.00 77.62 784 ILE A N 1
ATOM 6015 C CA . ILE A 1 784 ? 0.242 28.188 33.908 1.00 77.62 784 ILE A CA 1
ATOM 6016 C C . ILE A 1 784 ? 0.055 26.932 33.041 1.00 77.62 784 ILE A C 1
ATOM 6018 O O . ILE A 1 784 ? 0.191 25.821 33.558 1.00 77.62 784 ILE A O 1
ATOM 6022 N N . PRO A 1 785 ? -0.288 27.064 31.747 1.00 72.56 785 PRO A N 1
ATOM 6023 C CA . PRO A 1 785 ? -0.487 25.912 30.877 1.00 72.56 785 PRO A CA 1
ATOM 6024 C C . PRO A 1 785 ? 0.848 25.199 30.589 1.00 72.56 785 PRO A C 1
ATOM 6026 O O . PRO A 1 785 ? 1.889 25.858 30.538 1.00 72.56 785 PRO A O 1
ATOM 6029 N N . PRO A 1 786 ? 0.844 23.875 30.348 1.00 72.31 786 PRO A N 1
ATOM 6030 C CA . PRO A 1 786 ? 2.051 23.149 29.960 1.00 72.31 786 PRO A CA 1
ATOM 6031 C C . PRO A 1 786 ? 2.595 23.683 28.626 1.00 72.31 786 PRO A C 1
ATOM 6033 O O . PRO A 1 786 ? 1.859 23.790 27.644 1.00 72.31 786 PRO A O 1
ATOM 6036 N N . MET A 1 787 ? 3.887 24.021 28.586 1.00 78.81 787 MET A N 1
ATOM 6037 C CA . MET A 1 787 ? 4.532 24.630 27.416 1.00 78.81 787 MET A CA 1
ATOM 6038 C C . MET A 1 787 ? 5.440 23.614 26.713 1.00 78.81 787 MET A C 1
ATOM 6040 O O . MET A 1 787 ? 6.380 23.101 27.312 1.00 78.81 787 MET A O 1
ATOM 6044 N N . GLY A 1 788 ? 5.152 23.308 25.443 1.00 64.88 788 GLY A N 1
ATOM 6045 C CA . GLY A 1 788 ? 5.907 22.345 24.627 1.00 64.88 788 GLY A CA 1
ATOM 6046 C C . GLY A 1 788 ? 6.808 23.000 23.565 1.00 64.88 788 GLY A C 1
ATOM 6047 O O . GLY A 1 788 ? 6.621 24.179 23.249 1.00 64.88 788 GLY A O 1
ATOM 6048 N N . PRO A 1 789 ? 7.757 22.249 22.968 1.00 50.81 789 PRO A N 1
ATOM 6049 C CA . PRO A 1 789 ? 8.688 22.773 21.967 1.00 50.81 789 PRO A CA 1
ATOM 6050 C C . PRO A 1 789 ? 7.944 23.376 20.764 1.00 50.81 789 PRO A C 1
ATOM 6052 O O . PRO A 1 789 ? 7.199 22.681 20.078 1.00 50.81 789 PRO A O 1
ATOM 6055 N N . GLY A 1 790 ? 8.134 24.677 20.517 1.00 55.91 790 GLY A N 1
ATOM 6056 C CA . GLY A 1 790 ? 7.565 25.403 19.370 1.00 55.91 790 GLY A CA 1
ATOM 6057 C C . GLY A 1 790 ? 6.381 26.334 19.671 1.00 55.91 790 GLY A C 1
ATOM 6058 O O . GLY A 1 790 ? 6.082 27.182 18.838 1.00 55.91 790 GLY A O 1
ATOM 6059 N N . ALA A 1 791 ? 5.747 26.244 20.850 1.00 59.12 791 ALA A N 1
ATOM 6060 C CA . ALA A 1 791 ? 4.643 27.134 21.265 1.00 59.12 791 ALA A CA 1
ATOM 6061 C C . ALA A 1 791 ? 4.940 27.949 22.544 1.00 59.12 791 ALA A C 1
ATOM 6063 O O . ALA A 1 791 ? 4.096 28.708 23.022 1.00 59.12 791 ALA A O 1
ATOM 6064 N N . THR A 1 792 ? 6.141 27.793 23.106 1.00 76.12 792 THR A N 1
ATOM 6065 C CA . THR A 1 792 ? 6.537 28.345 24.408 1.00 76.12 792 THR A CA 1
ATOM 6066 C C . THR A 1 792 ? 6.498 29.873 24.477 1.00 76.12 792 THR A C 1
ATOM 6068 O O . THR A 1 792 ? 6.059 30.407 25.490 1.00 76.12 792 THR A O 1
ATOM 6071 N N . HIS A 1 793 ? 6.894 30.584 23.413 1.00 81.56 793 HIS A N 1
ATOM 6072 C CA . HIS A 1 793 ? 6.989 32.051 23.432 1.00 81.56 793 HIS A CA 1
ATOM 6073 C C . HIS A 1 793 ? 5.625 32.730 23.647 1.00 81.56 793 HIS A C 1
ATOM 6075 O O . HIS A 1 793 ? 5.469 33.555 24.547 1.00 81.56 793 HIS A O 1
ATOM 6081 N N . ASP A 1 794 ? 4.613 32.362 22.854 1.00 80.50 794 ASP A N 1
ATOM 6082 C CA . ASP A 1 794 ? 3.277 32.961 22.961 1.00 80.50 794 ASP A CA 1
ATOM 6083 C C . ASP A 1 794 ? 2.590 32.577 24.280 1.00 80.50 794 ASP A C 1
ATOM 6085 O O . ASP A 1 794 ? 1.996 33.432 24.936 1.00 80.50 794 ASP A O 1
ATOM 6089 N N . ALA A 1 795 ? 2.739 31.324 24.726 1.00 81.62 795 ALA A N 1
ATOM 6090 C CA . ALA A 1 795 ? 2.185 30.867 26.000 1.00 81.62 795 ALA A CA 1
ATOM 6091 C C . ALA A 1 795 ? 2.825 31.585 27.203 1.00 81.62 795 ALA A C 1
ATOM 6093 O O . ALA A 1 795 ? 2.112 32.006 28.120 1.00 81.62 795 ALA A O 1
ATOM 6094 N N . ALA A 1 796 ? 4.148 31.780 27.190 1.00 84.69 796 ALA A N 1
ATOM 6095 C CA . ALA A 1 796 ? 4.854 32.557 28.205 1.00 84.69 796 ALA A CA 1
ATOM 6096 C C . ALA A 1 796 ? 4.405 34.023 28.196 1.00 84.69 796 ALA A C 1
ATOM 6098 O O . ALA A 1 796 ? 4.135 34.595 29.255 1.00 84.69 796 ALA A O 1
ATOM 6099 N N . ARG A 1 797 ? 4.232 34.616 27.008 1.00 87.44 797 ARG A N 1
ATOM 6100 C CA . ARG A 1 797 ? 3.765 35.998 26.851 1.00 87.44 797 ARG A CA 1
ATOM 6101 C C . ARG A 1 797 ? 2.367 36.224 27.381 1.00 87.44 797 ARG A C 1
ATOM 6103 O O . ARG A 1 797 ? 2.151 37.164 28.148 1.00 87.44 797 ARG A O 1
ATOM 6110 N N . ASP A 1 798 ? 1.430 35.372 27.005 1.00 85.19 798 ASP A N 1
ATOM 6111 C CA . ASP A 1 798 ? 0.034 35.549 27.379 1.00 85.19 798 ASP A CA 1
ATOM 6112 C C . ASP A 1 798 ? -0.168 35.277 28.879 1.00 85.19 798 ASP A C 1
ATOM 6114 O O . ASP A 1 798 ? -0.913 35.996 29.553 1.00 85.19 798 ASP A O 1
ATOM 6118 N N . THR A 1 799 ? 0.576 34.317 29.440 1.00 87.44 799 THR A N 1
ATOM 6119 C CA . THR A 1 799 ? 0.560 34.026 30.882 1.00 87.44 799 THR A CA 1
ATOM 6120 C C . THR A 1 799 ? 1.193 35.161 31.693 1.00 87.44 799 THR A C 1
ATOM 6122 O O . THR A 1 799 ? 0.593 35.606 32.672 1.00 87.44 799 THR A O 1
ATOM 6125 N N . ALA A 1 800 ? 2.333 35.712 31.256 1.00 90.44 800 ALA A N 1
ATOM 6126 C CA . ALA A 1 800 ? 2.955 36.877 31.893 1.00 90.44 800 ALA A CA 1
ATOM 6127 C C . ALA A 1 800 ? 2.027 38.104 31.866 1.00 90.44 800 ALA A C 1
ATOM 6129 O O . ALA A 1 800 ? 1.852 38.775 32.883 1.00 90.44 800 ALA A O 1
ATOM 6130 N N . MET A 1 801 ? 1.364 38.376 30.735 1.00 86.38 801 MET A N 1
ATOM 6131 C CA . MET A 1 801 ? 0.373 39.457 30.621 1.00 86.38 801 MET A CA 1
ATOM 6132 C C . MET A 1 801 ? -0.814 39.256 31.568 1.00 86.38 801 MET A C 1
ATOM 6134 O O . MET A 1 801 ? -1.300 40.222 32.158 1.00 86.38 801 MET A O 1
ATOM 6138 N N . LYS A 1 802 ? -1.270 38.012 31.748 1.00 86.12 802 LYS A N 1
ATOM 6139 C CA . LYS A 1 802 ? -2.368 37.677 32.662 1.00 86.12 802 LYS A CA 1
ATOM 6140 C C . LYS A 1 802 ? -1.968 37.870 34.126 1.00 86.12 802 LYS A C 1
ATOM 6142 O O . LYS A 1 802 ? -2.728 38.491 34.868 1.00 86.12 802 LYS A O 1
ATOM 6147 N N . ILE A 1 803 ? -0.778 37.412 34.526 1.00 87.38 803 ILE A N 1
ATOM 6148 C CA . ILE A 1 803 ? -0.233 37.627 35.878 1.00 87.38 803 ILE A CA 1
ATOM 6149 C C . ILE A 1 803 ? -0.069 39.125 36.146 1.00 87.38 803 ILE A C 1
ATOM 6151 O O . ILE A 1 803 ? -0.586 39.624 37.142 1.00 87.38 803 ILE A O 1
ATOM 6155 N N . ALA A 1 804 ? 0.575 39.866 35.239 1.00 86.75 804 ALA A N 1
ATOM 6156 C CA . ALA A 1 804 ? 0.790 41.304 35.392 1.00 86.75 804 ALA A CA 1
ATOM 6157 C C . ALA A 1 804 ? -0.532 42.095 35.426 1.00 86.75 804 ALA A C 1
ATOM 6159 O O . ALA A 1 804 ? -0.693 42.997 36.245 1.00 86.75 804 ALA A O 1
ATOM 6160 N N . GLY A 1 805 ? -1.505 41.733 34.583 1.00 81.25 805 GLY A N 1
ATOM 6161 C CA . GLY A 1 805 ? -2.822 42.371 34.545 1.00 81.25 805 GLY A CA 1
ATOM 6162 C C . GLY A 1 805 ? -3.656 42.119 35.803 1.00 81.25 805 GLY A C 1
ATOM 6163 O O . GLY A 1 805 ? -4.303 43.038 36.299 1.00 81.25 805 GLY A O 1
ATOM 6164 N N . ILE A 1 806 ? -3.619 40.903 36.356 1.00 79.25 806 ILE A N 1
ATOM 6165 C CA . ILE A 1 806 ? -4.270 40.583 37.636 1.00 79.25 806 ILE A CA 1
ATOM 6166 C C . ILE A 1 806 ? -3.553 41.305 38.781 1.00 79.25 806 ILE A C 1
ATOM 6168 O O . ILE A 1 806 ? -4.214 41.940 39.600 1.00 79.25 806 ILE A O 1
ATOM 6172 N N . ALA A 1 807 ? -2.219 41.292 38.798 1.00 83.81 807 ALA A N 1
ATOM 6173 C CA . ALA A 1 807 ? -1.430 41.996 39.802 1.00 83.81 807 ALA A CA 1
ATOM 6174 C C . ALA A 1 807 ? -1.745 43.500 39.835 1.00 83.81 807 ALA A C 1
ATOM 6176 O O . ALA A 1 807 ? -1.959 44.048 40.913 1.00 83.81 807 ALA A O 1
ATOM 6177 N N . ALA A 1 808 ? -1.857 44.149 38.671 1.00 80.50 808 ALA A N 1
ATOM 6178 C CA . ALA A 1 808 ? -2.248 45.554 38.572 1.00 80.50 808 ALA A CA 1
ATOM 6179 C C . ALA A 1 808 ? -3.715 45.784 38.972 1.00 80.50 808 ALA A C 1
ATOM 6181 O O . ALA A 1 808 ? -4.017 46.709 39.721 1.00 80.50 808 ALA A O 1
ATOM 6182 N N . LYS A 1 809 ? -4.639 44.922 38.524 1.00 76.88 809 LYS A N 1
ATOM 6183 C CA . LYS A 1 809 ? -6.075 45.046 38.826 1.00 76.88 809 LYS A CA 1
ATOM 6184 C C . LYS A 1 809 ? -6.386 44.903 40.319 1.00 76.88 809 LYS A C 1
ATOM 6186 O O . LYS A 1 809 ? -7.308 45.551 40.807 1.00 76.88 809 LYS A O 1
ATOM 6191 N N . TYR A 1 810 ? -5.647 44.051 41.026 1.00 75.00 810 TYR A N 1
ATOM 6192 C CA . TYR A 1 810 ? -5.869 43.752 42.445 1.00 75.00 810 TYR A CA 1
ATOM 6193 C C . TYR A 1 810 ? -4.763 44.290 43.356 1.00 75.00 810 TYR A C 1
ATOM 6195 O O . TYR A 1 810 ? -4.684 43.891 44.515 1.00 75.00 810 TYR A O 1
ATOM 6203 N N . ASN A 1 811 ? -3.935 45.201 42.835 1.00 73.50 811 ASN A N 1
ATOM 6204 C CA . ASN A 1 811 ? -2.909 45.936 43.570 1.00 73.50 811 ASN A CA 1
ATOM 6205 C C . ASN A 1 811 ? -1.976 45.027 44.396 1.00 73.50 811 ASN A C 1
ATOM 6207 O O . ASN A 1 811 ? -1.724 45.265 45.578 1.00 73.50 811 ASN A O 1
ATOM 6211 N N . TRP A 1 812 ? -1.506 43.937 43.782 1.00 81.06 812 TRP A N 1
ATOM 6212 C CA . TRP A 1 812 ? -0.591 42.999 44.432 1.00 81.06 812 TRP A CA 1
ATOM 6213 C C . TRP A 1 812 ? 0.714 43.690 44.831 1.00 81.06 812 TRP A C 1
ATOM 6215 O O . TRP A 1 812 ? 1.209 44.558 44.114 1.00 81.06 812 TRP A O 1
ATOM 6225 N N . SER A 1 813 ? 1.302 43.259 45.951 1.00 77.81 813 SER A N 1
ATOM 6226 C CA . SER A 1 813 ? 2.658 43.674 46.309 1.00 77.81 813 SER A CA 1
ATOM 6227 C C . SER A 1 813 ? 3.660 43.187 45.261 1.00 77.81 813 SER A C 1
ATOM 6229 O O . SER A 1 813 ? 3.478 42.112 44.678 1.00 77.81 813 SER A O 1
ATOM 6231 N N . ASP A 1 814 ? 4.742 43.944 45.053 1.00 76.44 814 ASP A N 1
ATOM 6232 C CA . ASP A 1 814 ? 5.804 43.561 44.112 1.00 76.44 814 ASP A CA 1
ATOM 6233 C C . ASP A 1 814 ? 6.343 42.160 44.432 1.00 76.44 814 ASP A C 1
ATOM 6235 O O . ASP A 1 814 ? 6.406 41.315 43.547 1.00 76.44 814 ASP A O 1
ATOM 6239 N N . ALA A 1 815 ? 6.559 41.848 45.717 1.00 73.25 815 ALA A N 1
ATOM 6240 C CA . ALA A 1 815 ? 6.989 40.520 46.160 1.00 73.25 815 ALA A CA 1
ATOM 6241 C C . ALA A 1 815 ? 6.029 39.388 45.741 1.00 73.25 815 ALA A C 1
ATOM 6243 O O . ALA A 1 815 ? 6.470 38.293 45.401 1.00 73.25 815 ALA A O 1
ATOM 6244 N N . ARG A 1 816 ? 4.711 39.634 45.738 1.00 80.31 816 ARG A N 1
ATOM 6245 C CA . ARG A 1 816 ? 3.713 38.638 45.317 1.00 80.31 816 ARG A CA 1
ATOM 6246 C C . ARG A 1 816 ? 3.668 38.489 43.800 1.00 80.31 816 ARG A C 1
ATOM 6248 O O . ARG A 1 816 ? 3.570 37.370 43.303 1.00 80.31 816 ARG A O 1
ATOM 6255 N N . ARG A 1 817 ? 3.719 39.602 43.063 1.00 85.12 817 ARG A N 1
ATOM 6256 C CA . ARG A 1 817 ? 3.784 39.576 41.596 1.00 85.12 817 ARG A CA 1
ATOM 6257 C C . ARG A 1 817 ? 5.037 38.839 41.134 1.00 85.12 817 ARG A C 1
ATOM 6259 O O . ARG A 1 817 ? 4.945 38.007 40.237 1.00 85.12 817 ARG A O 1
ATOM 6266 N N . ASP A 1 818 ? 6.173 39.120 41.759 1.00 81.88 818 ASP A N 1
ATOM 6267 C CA . ASP A 1 818 ? 7.457 38.549 41.372 1.00 81.88 818 ASP A CA 1
ATOM 6268 C C . ASP A 1 818 ? 7.512 37.047 41.697 1.00 81.88 818 ASP A C 1
ATOM 6270 O O . ASP A 1 818 ? 7.919 36.273 40.837 1.00 81.88 818 ASP A O 1
ATOM 6274 N N . ALA A 1 819 ? 6.952 36.606 42.833 1.00 80.31 819 ALA A N 1
ATOM 6275 C CA . ALA A 1 819 ? 6.806 35.179 43.147 1.00 80.31 819 ALA A CA 1
ATOM 6276 C C . ALA A 1 819 ? 5.955 34.416 42.110 1.00 80.31 819 ALA A C 1
ATOM 6278 O O . ALA A 1 819 ? 6.246 33.269 41.773 1.00 80.31 819 ALA A O 1
ATOM 6279 N N . GLU A 1 820 ? 4.910 35.045 41.568 1.00 83.88 820 GLU A N 1
ATOM 6280 C CA . GLU A 1 820 ? 4.098 34.458 40.496 1.00 83.88 820 GLU A CA 1
ATOM 6281 C C . GLU A 1 820 ? 4.817 34.452 39.140 1.00 83.88 820 GLU A C 1
ATOM 6283 O O . GLU A 1 820 ? 4.695 33.491 38.376 1.00 83.88 820 GLU A O 1
ATOM 6288 N N . MET A 1 821 ? 5.629 35.473 38.857 1.00 88.38 821 MET A N 1
ATOM 6289 C CA . MET A 1 821 ? 6.506 35.480 37.683 1.00 88.38 821 MET A CA 1
ATOM 6290 C C . MET A 1 821 ? 7.610 34.422 37.787 1.00 88.38 821 MET A C 1
ATOM 6292 O O . MET A 1 821 ? 7.951 33.807 36.780 1.00 88.38 821 MET A O 1
ATOM 6296 N N . ASP A 1 822 ? 8.113 34.131 38.988 1.00 85.12 822 ASP A N 1
ATOM 6297 C CA . ASP A 1 822 ? 9.074 33.048 39.219 1.00 85.12 822 ASP A CA 1
ATOM 6298 C C . ASP A 1 822 ? 8.465 31.666 38.959 1.00 85.12 822 ASP A C 1
ATOM 6300 O O . ASP A 1 822 ? 9.126 30.807 38.369 1.00 85.12 822 ASP A O 1
ATOM 6304 N N . ARG A 1 823 ? 7.180 31.454 39.289 1.00 88.81 823 ARG A N 1
ATOM 6305 C CA . ARG A 1 823 ? 6.476 30.220 38.890 1.00 88.81 823 ARG A CA 1
ATOM 6306 C C . ARG A 1 823 ? 6.408 30.073 37.373 1.00 88.81 823 ARG A C 1
ATOM 6308 O O . ARG A 1 823 ? 6.573 28.967 36.864 1.00 88.81 823 ARG A O 1
ATOM 6315 N N . LEU A 1 824 ? 6.196 31.172 36.646 1.00 87.25 824 LEU A N 1
ATOM 6316 C CA . LEU A 1 824 ? 6.227 31.159 35.185 1.00 87.25 824 LEU A CA 1
ATOM 6317 C C . LEU A 1 824 ? 7.630 30.838 34.655 1.00 87.25 824 LEU A C 1
ATOM 6319 O O . LEU A 1 824 ? 7.750 29.980 33.786 1.00 87.25 824 LEU A O 1
ATOM 6323 N N . ARG A 1 825 ? 8.688 31.450 35.205 1.00 86.38 825 ARG A N 1
ATOM 6324 C CA . ARG A 1 825 ? 10.085 31.141 34.837 1.00 86.38 825 ARG A CA 1
ATOM 6325 C C . ARG A 1 825 ? 10.407 29.660 35.011 1.00 86.38 825 ARG A C 1
ATOM 6327 O O . ARG A 1 825 ? 11.006 29.067 34.123 1.00 86.38 825 ARG A O 1
ATOM 6334 N N . ALA A 1 826 ? 9.970 29.065 36.120 1.00 83.44 826 ALA A N 1
ATOM 6335 C CA . ALA A 1 826 ? 10.183 27.649 36.410 1.00 83.44 826 ALA A CA 1
ATOM 6336 C C . ALA A 1 826 ? 9.396 26.710 35.476 1.00 83.44 826 ALA A C 1
ATOM 6338 O O . ALA A 1 826 ? 9.817 25.579 35.245 1.00 83.44 826 ALA A O 1
ATOM 6339 N N . ALA A 1 827 ? 8.259 27.164 34.941 1.00 82.25 827 ALA A N 1
ATOM 6340 C CA . ALA A 1 827 ? 7.412 26.382 34.044 1.00 82.25 827 ALA A CA 1
ATOM 6341 C C . ALA A 1 827 ? 7.842 26.449 32.565 1.00 82.25 827 ALA A C 1
ATOM 6343 O O . ALA A 1 827 ? 7.401 25.624 31.762 1.00 82.25 827 ALA A O 1
ATOM 6344 N N . VAL A 1 828 ? 8.686 27.417 32.188 1.00 82.69 828 VAL A N 1
ATOM 6345 C CA . VAL A 1 828 ? 9.228 27.529 30.828 1.00 82.69 828 VAL A CA 1
ATOM 6346 C C . VAL A 1 828 ? 10.315 26.457 30.616 1.00 82.69 828 VAL A C 1
ATOM 6348 O O . VAL A 1 828 ? 11.269 26.396 31.391 1.00 82.69 828 VAL A O 1
ATOM 6351 N N . PRO A 1 829 ? 10.222 25.610 29.569 1.00 81.00 829 PRO A N 1
ATOM 6352 C CA . PRO A 1 829 ? 11.225 24.588 29.281 1.00 81.00 829 PRO A CA 1
ATOM 6353 C C . PRO A 1 829 ? 12.633 25.162 29.100 1.00 81.00 829 PRO A C 1
ATOM 6355 O O . PRO A 1 829 ? 12.809 26.179 28.431 1.00 81.00 829 PRO A O 1
ATOM 6358 N N . ALA A 1 830 ? 13.648 24.438 29.580 1.00 75.88 830 ALA A N 1
ATOM 6359 C CA . ALA A 1 830 ? 15.059 24.837 29.490 1.00 75.88 830 ALA A CA 1
ATOM 6360 C C . ALA A 1 830 ? 15.580 25.037 28.048 1.00 75.88 830 ALA A C 1
ATOM 6362 O O . ALA A 1 830 ? 16.622 25.653 27.852 1.00 75.88 830 ALA A O 1
ATOM 6363 N N . SER A 1 831 ? 14.869 24.524 27.037 1.00 70.88 831 SER A N 1
ATOM 6364 C CA . SER A 1 831 ? 15.184 24.718 25.616 1.00 70.88 831 SER A CA 1
ATOM 6365 C C . SER A 1 831 ? 14.752 26.084 25.055 1.00 70.88 831 SER A C 1
ATOM 6367 O O . SER A 1 831 ? 15.037 26.369 23.895 1.00 70.88 831 SER A O 1
ATOM 6369 N N . HIS A 1 832 ? 14.011 26.894 25.819 1.00 78.06 832 HIS A N 1
ATOM 6370 C CA . HIS A 1 832 ? 13.596 28.247 25.437 1.00 78.06 832 HIS A CA 1
ATOM 6371 C C . HIS A 1 832 ? 14.637 29.281 25.880 1.00 78.06 832 HIS A C 1
ATOM 6373 O O . HIS A 1 832 ? 15.199 29.148 26.965 1.00 78.06 832 HIS A O 1
ATOM 6379 N N . ASP A 1 833 ? 14.872 30.321 25.072 1.00 80.00 833 ASP A N 1
ATOM 6380 C CA . ASP A 1 833 ? 15.852 31.368 25.383 1.00 80.00 833 ASP A CA 1
ATOM 6381 C C . ASP A 1 833 ? 15.475 32.102 26.691 1.00 80.00 833 ASP A C 1
ATOM 6383 O O . ASP A 1 833 ? 14.437 32.776 26.742 1.00 80.00 833 ASP A O 1
ATOM 6387 N N . PRO A 1 834 ? 16.296 32.010 27.757 1.00 81.25 834 PRO A N 1
ATOM 6388 C CA . PRO A 1 834 ? 16.021 32.679 29.025 1.00 81.25 834 PRO A CA 1
ATOM 6389 C C . PRO A 1 834 ? 15.964 34.206 28.897 1.00 81.25 834 PRO A C 1
ATOM 6391 O O . PRO A 1 834 ? 15.197 34.854 29.611 1.00 81.25 834 PRO A O 1
ATOM 6394 N N . GLN A 1 835 ? 16.734 34.796 27.972 1.00 83.19 835 GLN A N 1
ATOM 6395 C CA . GLN A 1 835 ? 16.706 36.245 27.748 1.00 83.19 835 GLN A CA 1
ATOM 6396 C C . GLN A 1 835 ? 15.370 36.692 27.158 1.00 83.19 835 GLN A C 1
ATOM 6398 O O . GLN A 1 835 ? 14.894 37.790 27.452 1.00 83.19 835 GLN A O 1
ATOM 6403 N N . ASP A 1 836 ? 14.755 35.847 26.336 1.00 82.50 836 ASP A N 1
ATOM 6404 C CA . ASP A 1 836 ? 13.460 36.126 25.733 1.00 82.50 836 ASP A CA 1
ATOM 6405 C C . ASP A 1 836 ? 12.323 36.000 26.760 1.00 82.50 836 ASP A C 1
ATOM 6407 O O . ASP A 1 836 ? 11.449 36.868 26.826 1.00 82.50 836 ASP A O 1
ATOM 6411 N N . THR A 1 837 ? 12.398 35.015 27.663 1.00 83.69 837 THR A N 1
ATOM 6412 C CA . THR A 1 837 ? 11.486 34.899 28.817 1.00 83.69 837 THR A CA 1
ATOM 6413 C C . THR A 1 837 ? 11.508 36.162 29.689 1.00 83.69 837 THR A C 1
ATOM 6415 O O . THR A 1 837 ? 10.452 36.703 30.027 1.00 83.69 837 THR A O 1
ATOM 6418 N N . GLU A 1 838 ? 12.693 36.700 29.998 1.00 87.75 838 GLU A N 1
ATOM 6419 C CA . GLU A 1 838 ? 12.809 37.939 30.782 1.00 87.75 838 GLU A CA 1
ATOM 6420 C C . GLU A 1 838 ? 12.288 39.172 30.040 1.00 87.75 838 GLU A C 1
ATOM 6422 O O . GLU A 1 838 ? 11.652 40.044 30.644 1.00 87.75 838 GLU A O 1
ATOM 6427 N N . ARG A 1 839 ? 12.500 39.257 28.719 1.00 86.88 839 ARG A N 1
ATOM 6428 C CA . ARG A 1 839 ? 11.937 40.339 27.892 1.00 86.88 839 ARG A CA 1
ATOM 6429 C C . ARG A 1 839 ? 10.417 40.315 27.915 1.00 86.88 839 ARG A C 1
ATOM 6431 O O . ARG A 1 839 ? 9.792 41.372 28.016 1.00 86.88 839 ARG A O 1
ATOM 6438 N N . VAL A 1 840 ? 9.828 39.128 27.841 1.00 88.69 840 VAL A N 1
ATOM 6439 C CA . VAL A 1 840 ? 8.383 38.926 27.880 1.00 88.69 840 VAL A CA 1
ATOM 6440 C C . VAL A 1 840 ? 7.795 39.339 29.235 1.00 88.69 840 VAL A C 1
ATOM 6442 O O . VAL A 1 840 ? 6.840 40.121 29.264 1.00 88.69 840 VAL A O 1
ATOM 6445 N N . ILE A 1 841 ? 8.395 38.901 30.347 1.00 90.25 841 ILE A N 1
ATOM 6446 C CA . ILE A 1 841 ? 7.965 39.275 31.706 1.00 90.25 841 ILE A CA 1
ATOM 6447 C C . ILE A 1 841 ? 8.097 40.788 31.917 1.00 90.25 841 ILE A C 1
ATOM 6449 O O . ILE A 1 841 ? 7.138 41.451 32.321 1.00 90.25 841 ILE A O 1
ATOM 6453 N N . SER A 1 842 ? 9.246 41.364 31.562 1.00 86.62 842 SER A N 1
ATOM 6454 C CA . SER A 1 842 ? 9.498 42.805 31.683 1.00 86.62 842 SER A CA 1
ATOM 6455 C C . SER A 1 842 ? 8.522 43.630 30.838 1.00 86.62 842 SER A C 1
ATOM 6457 O O . SER A 1 842 ? 7.998 44.650 31.291 1.00 86.62 842 SER A O 1
ATOM 6459 N N . SER A 1 843 ? 8.225 43.175 29.614 1.00 87.38 843 SER A N 1
ATOM 6460 C CA . SER A 1 843 ? 7.242 43.812 28.731 1.00 87.38 843 SER A CA 1
ATOM 6461 C C . SER A 1 843 ? 5.835 43.781 29.329 1.00 87.38 843 SER A C 1
ATOM 6463 O O . SER A 1 843 ? 5.124 44.786 29.261 1.00 87.38 843 SER A O 1
ATOM 6465 N N . ALA A 1 844 ? 5.444 42.661 29.946 1.00 88.12 844 ALA A N 1
ATOM 6466 C CA . ALA A 1 844 ? 4.144 42.502 30.588 1.00 88.12 844 ALA A CA 1
ATOM 6467 C C . ALA A 1 844 ? 3.983 43.406 31.818 1.00 88.12 844 ALA A C 1
ATOM 6469 O O . ALA A 1 844 ? 2.974 44.104 31.932 1.00 88.12 844 ALA A O 1
ATOM 6470 N N . ILE A 1 845 ? 4.993 43.467 32.692 1.00 84.88 845 ILE A N 1
ATOM 6471 C CA . ILE A 1 845 ? 4.989 44.343 33.875 1.00 84.88 845 ILE A CA 1
ATOM 6472 C C . ILE A 1 845 ? 4.912 45.813 33.451 1.00 84.88 845 ILE A C 1
ATOM 6474 O O . ILE A 1 845 ? 4.101 46.566 33.994 1.00 84.88 845 ILE A O 1
ATOM 6478 N N . ARG A 1 846 ? 5.685 46.212 32.431 1.00 82.94 846 ARG A N 1
ATOM 6479 C CA . ARG A 1 846 ? 5.662 47.579 31.893 1.00 82.94 846 ARG A CA 1
ATOM 6480 C C . ARG A 1 846 ? 4.279 47.945 31.349 1.00 82.94 846 ARG A C 1
ATOM 6482 O O . ARG A 1 846 ? 3.709 48.953 31.753 1.00 82.94 846 ARG A O 1
ATOM 6489 N N . LYS A 1 847 ? 3.699 47.080 30.507 1.00 80.12 847 LYS A N 1
ATOM 6490 C CA . LYS A 1 847 ? 2.358 47.282 29.931 1.00 80.12 847 LYS A CA 1
ATOM 6491 C C . LYS A 1 847 ? 1.258 47.352 30.993 1.00 80.12 847 LYS A C 1
ATOM 6493 O O . LYS A 1 847 ? 0.333 48.141 30.838 1.00 80.12 847 LYS A O 1
ATOM 6498 N N . ALA A 1 848 ? 1.350 46.557 32.059 1.00 76.62 848 ALA A N 1
ATOM 6499 C CA . ALA A 1 848 ? 0.375 46.574 33.149 1.00 76.62 848 ALA A CA 1
ATOM 6500 C C . ALA A 1 848 ? 0.511 47.808 34.062 1.00 76.62 848 ALA A C 1
ATOM 6502 O O . ALA A 1 848 ? -0.484 48.277 34.604 1.00 76.62 848 ALA A O 1
ATOM 6503 N N . SER A 1 849 ? 1.720 48.360 34.190 1.00 65.44 849 SER A N 1
ATOM 6504 C CA . SER A 1 849 ? 2.013 49.547 35.013 1.00 65.44 849 SER A CA 1
ATOM 6505 C C . SER A 1 849 ? 1.654 50.882 34.342 1.00 65.44 849 SER A C 1
ATOM 6507 O O . SER A 1 849 ? 1.861 51.938 34.935 1.00 65.44 849 SER A O 1
ATOM 6509 N N . GLY A 1 850 ? 1.138 50.857 33.106 1.00 56.66 850 GLY A N 1
ATOM 6510 C CA . GLY A 1 850 ? 0.693 52.054 32.383 1.00 56.66 850 GLY A CA 1
ATOM 6511 C C . GLY A 1 850 ? 1.800 53.058 32.024 1.00 56.66 850 GLY A C 1
ATOM 6512 O O . GLY A 1 850 ? 1.487 54.230 31.820 1.00 56.66 850 GLY A O 1
ATOM 6513 N N . ARG A 1 851 ? 3.070 52.627 31.956 1.00 39.53 851 ARG A N 1
ATOM 6514 C CA . ARG A 1 851 ? 4.223 53.438 31.518 1.00 39.53 851 ARG A CA 1
ATOM 6515 C C . ARG A 1 851 ? 4.872 52.892 30.256 1.00 39.53 851 ARG A C 1
ATOM 6517 O O . ARG A 1 851 ? 5.014 51.653 30.150 1.00 39.53 851 ARG A O 1
#

pLDDT: mean 83.57, std 13.6, range [23.84, 98.25]

Organism: NCBI:txid2562524

Sequence (851 aa):
MLSENEFLQGDCAILLKPLPRLEPLPPYPGMLRKLCTLLSGVSCTTDAFDNDWLIISPDGRRITVPKTDAGFPVCSPGAALAMAELRVTMGGGPLAFAIQEGTGRLWHRRVENGKTMFHPIASIEAEFGIPLSDHLSGIDEFVRRAVERVPGARLVLGVKFANQGFARTYCGGGSRSRTTIVNPDDPRFSMIWSLDLSHISYCNERVKRFQHMAHLIVDEKTTAEVLARSIAAPVCQPYMHGAAFFTGPGGNGKGLTIQAIAALYKGLASPFNLASLLGVARSSSTTNDQASVGLLTGLLAYDSDAVNPGQGLVENLKKATAGETLSMRLLKQNVSSNTVTAFMIMATNRSSTLPSTPEWKRRIWNVPFRSDTTEETVLRWAEYLGDGTNPDDGVIDALMAGAVSFAYGHPDPVVVNRLTEGLTLYGQTVRDLLMSCAPLGADGLPDRPRVPVSCSVLKDLRVGEKERADQLSLMGLTTASKRDVHGDGRTRQVICIKDARRFEPFADEWRKQDAANRREQIIEDETKAELVGKARGLLLDAKPLMGLDTTAQIRTVQSIPEMDGWILTPNENQWDGKDEKGIRAHWQDDEAICNSLRSYDPAGVPDKYGFSAGLGLIIIDCDAPKDKKSYPEHGVDTLAKLGITLDDLRTLAFRSMHGVHLVYRMPADWIGRVKASTHVHGTNVDLRPGHKSYVVGPGSHWVSRKGTQCNYPGIIMLPPETLIDSADESSQKERRIPLLPASIAEWIASDPKCLEKPSIPEAPRPAPVNHDDGKRNDGWHVDIPPMGPGATHDAARDTAMKIAGIAAKYNWSDARRDAEMDRLRAAVPASHDPQDTERVISSAIRKASGR

Foldseek 3Di:
DDDPPPDDDDPADADLDKQADDDDDDDDPPDDPLLRCLLVQKIFHNDPPDPQFDDAAQNRTGIHFGADPVGHGLFDNLSSNLSSQLSCCLRPHDHQWAAEPLPLFIWGWDADPNDIAIWTDLASCVVSVGFPVSPPPCVRVVSSSSLVPRPLSYEFQWEDAQAKTWGWAADDRNLKTAIAIDGPPHPCNPHHYNHYRSVAHQDVVLLVVQLVLCCLWAPDSLLSLLLLQLLQLLRGNIADQFAEEEEAAPLRQLLLSVQLSCLSNPQQEDEAALCLLQVNDPDDPLNSLARCVSQRTHSAYEAAEHDACQDHNVVSVLQSLRQHKDWHDDPSHDIGIDGGSYRYYYYYHADHLDDPDPSNQQRYHYNYTDHPRDNVSSVVSSVQQDNNPDSNHSSVSSNSNSSVCRNVPDRNRDDDDVLQVRDDPLLLVLLVQQLPLADADPLLGGDFGWAAPPDPVNVVVVDDPVVVVRSCSSQQKDWDQDQPPSPPRDTGTTITHRDCVSNSVSSVVVVVVVVVVVVVVVVVVVVLVVLLVVLCCQAVVFAAPDFLQQLVLLVVQLQAPQWWAWKFADDQVQFDDDFSFHGNDPVLPDPVGTDISNPDRSVPHDLWIKTFTALQKKKKWWFDDPDCPQANDTSSSVVSNLPDGPLLQQAWWFAFPGGIIGMAGEDPVQRVWWAFAQCQVSHRITMRHGSRHIGIAASRWDQGPVRDTGGGGHTRHHADWDFDDDVDPDTDTHGDGHHNDPSVVVSQVVRPNTGHDDDDDDDDDDDDDDDDDDDDDDPQAQDQDQDDPPRLLVSLLVSLLVLLQSCLVVVPDPVVSVVNLVVSLVRRDPPDDSVSSVVSNVVSNCVSVVD

Secondary structure (DSSP, 8-state):
---TTSS--S------PPPPPPPPPPP-TT--HHHHHHHHH-EE--STT-----EE-TTS-EEE--B-TTS-BSS-HHHHHHHHHHHHHHTTSS-SEEEETTT--EEEEEEETTEEEEEE-S-HHHHTT--GGG--TTHHHHHHHHHHTSTT-EEEEEEEESS-EEEEEEETTTTEEEEEEE-TTSGGGGSEEEEEETTS---HHHHHHHHHHHTTT-S-HHHHHHHHHHHHHHHHPPSS--EEEEES-TTSSHHHHHHHHHHHHGGGEEE--HHHHTT-SSS-HHHHHTTTHHHHH-SEEEETTPPPTTSS-HHHHHHHHHT-EEEEE-TTSPEEEEE--PEEEEEESS------SHHHHTTEEEEE--SS--HHHHHHHHHHH--S-STT-HHHHHHHHHHHHHHTTPPPP-----GGGG--HHHHHHHHHHHHSS-B-TTSSBSS--EETT-HHHHHT---HHHHHHHHHHTTEEEEEEE-TTTTS-EEEEEEES-HHHHHHHHHHHHHHHHHHHHHHHHHHHHHHHHHHHHHHHHTSPPPSS-S-HHHHHHHHHT-TT--EEEE---GGGEETTTT-EE-S-TTT-TTTEEETTTS-GGG--SS-EEEE-TTEEEEEEEPPSSTTT--S-HHHHHHTTT--TTTT-S-EEE-SSEEEEEEEPPGGGTTTB--BSSGGGSSEEEEETTT--EEPTT-EEE-TTS-EEE--EEEEPPPEEEE--SSS--EEEE-PPBPPHHHHHHHHHSTTTBPPPPPPPPPPPPP------------PPP-----TTTHHHHHHHHHHHHHHHHHHTT--HHHHHHHHHHHHHHS-TTS-HHHHHHHHHHHHHHHTT-

InterPro domains:
  IPR027417 P-loop containing nucleoside triphosphate hydrolase [SSF52540] (242-370)

Radius of gyration: 46.14 Å; chains: 1; bounding box: 103×82×133 Å